Protein AF-0000000087719236 (afdb_homodimer)

InterPro domains:
  IPR025799 Protein arginine N-methyltransferase [PS51678] (110-415)
  IPR025799 Protein arginine N-methyltransferase [PTHR11006] (52-427)
  IPR029063 S-adenosyl-L-methionine-dependent methyltransferase superfamily [G3DSA:3.40.50.150] (108-255)
  IPR029063 S-adenosyl-L-methionine-dependent methyltransferase superfamily [SSF53335] (117-424)
  IPR041698 Methyltransferase domain 25 [PF13649] (153-251)
  IPR055135 Protein arginine N-methyltransferase domain [PF22528] (256-427)

Structure (mmCIF, N/CA/C/O backbone):
data_AF-0000000087719236-model_v1
#
loop_
_entity.id
_entity.type
_entity.pdbx_description
1 polymer 'Arginine N-methyltransferase-like'
#
loop_
_atom_site.group_PDB
_atom_site.id
_atom_site.type_symbol
_atom_site.label_atom_id
_atom_site.label_alt_id
_atom_site.label_comp_id
_atom_site.label_asym_id
_atom_site.label_entity_id
_atom_site.label_seq_id
_atom_site.pdbx_PDB_ins_code
_atom_site.Cartn_x
_atom_site.Cartn_y
_atom_site.Cartn_z
_atom_site.occupancy
_atom_site.B_iso_or_equiv
_atom_site.auth_seq_id
_atom_site.auth_comp_id
_atom_site.auth_asym_id
_atom_site.auth_atom_id
_atom_site.pdbx_PDB_model_num
ATOM 1 N N . MET A 1 1 ? 55.156 51.156 69.625 1 17.3 1 MET A N 1
ATOM 2 C CA . MET A 1 1 ? 56.031 52.094 68.938 1 17.3 1 MET A CA 1
ATOM 3 C C . MET A 1 1 ? 55.219 53.062 68.062 1 17.3 1 MET A C 1
ATOM 5 O O . MET A 1 1 ? 54.062 52.812 67.812 1 17.3 1 MET A O 1
ATOM 9 N N . GLN A 1 2 ? 55.844 53.594 66.938 1 17.95 2 GLN A N 1
ATOM 10 C CA . GLN A 1 2 ? 55.906 54.844 66.188 1 17.95 2 GLN A CA 1
ATOM 11 C C . GLN A 1 2 ? 54.75 55.031 65.25 1 17.95 2 GLN A C 1
ATOM 13 O O . GLN A 1 2 ? 54.219 54.031 64.75 1 17.95 2 GLN A O 1
ATOM 18 N N . ALA A 1 3 ? 54.375 56.25 64.562 1 19.67 3 ALA A N 1
ATOM 19 C CA . ALA A 1 3 ? 53.344 57.281 64.375 1 19.67 3 ALA A CA 1
ATOM 20 C C . ALA A 1 3 ? 52.844 57.312 62.969 1 19.67 3 ALA A C 1
ATOM 22 O O . ALA A 1 3 ? 51.75 57.75 62.688 1 19.67 3 ALA A O 1
ATOM 23 N N . PRO A 1 4 ? 53.594 56.656 61.875 1 19.14 4 PRO A N 1
ATOM 24 C CA . PRO A 1 4 ? 53.812 57.625 60.781 1 19.14 4 PRO A CA 1
ATOM 25 C C . PRO A 1 4 ? 52.562 57.938 59.969 1 19.14 4 PRO A C 1
ATOM 27 O O . PRO A 1 4 ? 51.594 57.156 60 1 19.14 4 PRO A O 1
ATOM 30 N N . ARG A 1 5 ? 52.469 58.875 58.812 1 17.42 5 ARG A N 1
ATOM 31 C CA . ARG A 1 5 ? 51.906 60.156 58.344 1 17.42 5 ARG A CA 1
ATOM 32 C C . ARG A 1 5 ? 51 59.938 57.125 1 17.42 5 ARG A C 1
ATOM 34 O O . ARG A 1 5 ? 50.031 60.625 56.938 1 17.42 5 ARG A O 1
ATOM 41 N N . SER A 1 6 ? 51.375 59 56.062 1 17.05 6 SER A N 1
ATOM 42 C CA . SER A 1 6 ? 51.5 59.594 54.75 1 17.05 6 SER A CA 1
ATOM 43 C C . SER A 1 6 ? 50.125 59.906 54.156 1 17.05 6 SER A C 1
ATOM 45 O O . SER A 1 6 ? 49.125 59.375 54.625 1 17.05 6 SER A O 1
ATOM 47 N N . MET A 1 7 ? 50.031 59.844 52.656 1 18.92 7 MET A N 1
ATOM 48 C CA . MET A 1 7 ? 49.812 60.719 51.531 1 18.92 7 MET A CA 1
ATOM 49 C C . MET A 1 7 ? 48.375 60.625 51 1 18.92 7 MET A C 1
ATOM 51 O O . MET A 1 7 ? 47.906 59.531 50.75 1 18.92 7 MET A O 1
ATOM 55 N N . ARG A 1 8 ? 47.5 61.625 50.781 1 17.62 8 ARG A N 1
ATOM 56 C CA . ARG A 1 8 ? 46.156 62.188 51 1 17.62 8 ARG A CA 1
ATOM 57 C C . ARG A 1 8 ? 45.312 62 49.75 1 17.62 8 ARG A C 1
ATOM 59 O O . ARG A 1 8 ? 44.188 61.469 49.844 1 17.62 8 ARG A O 1
ATOM 66 N N . GLY A 1 9 ? 45.5 62.688 48.625 1 17.36 9 GLY A N 1
ATOM 67 C CA . GLY A 1 9 ? 44.469 63.656 48.219 1 17.36 9 GLY A CA 1
ATOM 68 C C . GLY A 1 9 ? 43.594 63.125 47.062 1 17.36 9 GLY A C 1
ATOM 69 O O . GLY A 1 9 ? 44.125 62.781 46 1 17.36 9 GLY A O 1
ATOM 70 N N . ARG A 1 10 ? 42.469 62.344 47.125 1 19.03 10 ARG A N 1
ATOM 71 C CA . ARG A 1 10 ? 41.688 61.531 46.219 1 19.03 10 ARG A CA 1
ATOM 72 C C . ARG A 1 10 ? 41 62.375 45.156 1 19.03 10 ARG A C 1
ATOM 74 O O . ARG A 1 10 ? 40.25 63.312 45.469 1 19.03 10 ARG A O 1
ATOM 81 N N . PRO A 1 11 ? 41.5 62.375 43.875 1 19.2 11 PRO A N 1
ATOM 82 C CA . PRO A 1 11 ? 41.219 63.344 42.781 1 19.2 11 PRO A CA 1
ATOM 83 C C . PRO A 1 11 ? 39.75 63.406 42.406 1 19.2 11 PRO A C 1
ATOM 85 O O . PRO A 1 11 ? 38.969 62.5 42.719 1 19.2 11 PRO A O 1
ATOM 88 N N . LYS A 1 12 ? 39.312 64.5 41.594 1 19.31 12 LYS A N 1
ATOM 89 C CA . LYS A 1 12 ? 38.25 65.438 41.25 1 19.31 12 LYS A CA 1
ATOM 90 C C . LYS A 1 12 ? 37.344 64.875 40.156 1 19.31 12 LYS A C 1
ATOM 92 O O . LYS A 1 12 ? 37.719 64.812 38.969 1 19.31 12 LYS A O 1
ATOM 97 N N . CYS A 1 13 ? 36.844 63.562 40.219 1 19.61 13 CYS A N 1
ATOM 98 C CA . CYS A 1 13 ? 36.312 62.844 39.031 1 19.61 13 CYS A CA 1
ATOM 99 C C . CYS A 1 13 ? 35.094 63.594 38.469 1 19.61 13 CYS A C 1
ATOM 101 O O . CYS A 1 13 ? 34.125 63.844 39.188 1 19.61 13 CYS A O 1
ATOM 103 N N . GLY A 1 14 ? 35.375 64.375 37.438 1 18.72 14 GLY A N 1
ATOM 104 C CA . GLY A 1 14 ? 34.594 65.312 36.688 1 18.72 14 GLY A CA 1
ATOM 105 C C . GLY A 1 14 ? 33.25 64.75 36.188 1 18.72 14 GLY A C 1
ATOM 106 O O . GLY A 1 14 ? 33.156 63.562 35.906 1 18.72 14 GLY A O 1
ATOM 107 N N . ARG A 1 15 ? 32.062 65.375 36.406 1 19.47 15 ARG A N 1
ATOM 108 C CA . ARG A 1 15 ? 30.609 65.312 36.531 1 19.47 15 ARG A CA 1
ATOM 109 C C . ARG A 1 15 ? 29.953 65.25 35.156 1 19.47 15 ARG A C 1
ATOM 111 O O . ARG A 1 15 ? 28.734 65.125 35.031 1 19.47 15 ARG A O 1
ATOM 118 N N . ASP A 1 16 ? 30.75 65.438 34.031 1 19.91 16 ASP A N 1
ATOM 119 C CA . ASP A 1 16 ? 29.953 66.188 33.062 1 19.91 16 ASP A CA 1
ATOM 120 C C . ASP A 1 16 ? 28.828 65.312 32.5 1 19.91 16 ASP A C 1
ATOM 122 O O . ASP A 1 16 ? 29.031 64.188 32.188 1 19.91 16 ASP A O 1
ATOM 126 N N . GLY A 1 17 ? 27.531 65.562 32.781 1 20.5 17 GLY A N 1
ATOM 127 C CA . GLY A 1 17 ? 26.188 65 32.719 1 20.5 17 GLY A CA 1
ATOM 128 C C . GLY A 1 17 ? 25.656 64.938 31.297 1 20.5 17 GLY A C 1
ATOM 129 O O . GLY A 1 17 ? 24.719 65.625 30.938 1 20.5 17 GLY A O 1
ATOM 130 N N . LEU A 1 18 ? 26.562 64.688 30.25 1 20.98 18 LEU A N 1
ATOM 131 C CA . LEU A 1 18 ? 26.109 65 28.906 1 20.98 18 LEU A CA 1
ATOM 132 C C . LEU A 1 18 ? 24.797 64.312 28.594 1 20.98 18 LEU A C 1
ATOM 134 O O . LEU A 1 18 ? 24.625 63.125 28.875 1 20.98 18 LEU A O 1
ATOM 138 N N . ALA A 1 19 ? 23.703 65.062 28.422 1 23.42 19 ALA A N 1
ATOM 139 C CA . ALA A 1 19 ? 22.266 64.938 28.281 1 23.42 19 ALA A CA 1
ATOM 140 C C . ALA A 1 19 ? 21.906 64.188 27.016 1 23.42 19 ALA A C 1
ATOM 142 O O . ALA A 1 19 ? 22.312 64.562 25.922 1 23.42 19 ALA A O 1
ATOM 143 N N . PRO A 1 20 ? 21.859 62.781 27 1 22.78 20 PRO A N 1
ATOM 144 C CA . PRO A 1 20 ? 21.75 61.906 25.828 1 22.78 20 PRO A CA 1
ATOM 145 C C . PRO A 1 20 ? 20.516 62.188 24.984 1 22.78 20 PRO A C 1
ATOM 147 O O . PRO A 1 20 ? 19.406 62.188 25.5 1 22.78 20 PRO A O 1
ATOM 150 N N . THR A 1 21 ? 20.516 63.156 24.078 1 21.62 21 THR A N 1
ATOM 151 C CA . THR A 1 21 ? 19.359 63.562 23.297 1 21.62 21 THR A CA 1
ATOM 152 C C . THR A 1 21 ? 18.734 62.375 22.578 1 21.62 21 THR A C 1
ATOM 154 O O . THR A 1 21 ? 19.453 61.469 22.109 1 21.62 21 THR A O 1
ATOM 157 N N . THR A 1 22 ? 17.453 62.031 22.766 1 22.64 22 THR A N 1
ATOM 158 C CA . THR A 1 22 ? 16.453 60.969 22.531 1 22.64 22 THR A CA 1
ATOM 159 C C . THR A 1 22 ? 16.125 60.875 21.047 1 22.64 22 THR A C 1
ATOM 161 O O . THR A 1 22 ? 15.297 60.062 20.641 1 22.64 22 THR A O 1
ATOM 164 N N . PRO A 1 23 ? 17.109 60.875 20.094 1 23.08 23 PRO A N 1
ATOM 165 C CA . PRO A 1 23 ? 16.531 61.219 18.797 1 23.08 23 PRO A CA 1
ATOM 166 C C . PRO A 1 23 ? 15.398 60.312 18.375 1 23.08 23 PRO A C 1
ATOM 168 O O . PRO A 1 23 ? 15.32 59.156 18.844 1 23.08 23 PRO A O 1
ATOM 171 N N . ARG A 1 24 ? 14.344 60.75 17.516 1 24.56 24 ARG A N 1
ATOM 172 C CA . ARG A 1 24 ? 13.008 60.469 17.016 1 24.56 24 ARG A CA 1
ATOM 173 C C . ARG A 1 24 ? 13.023 59.25 16.078 1 24.56 24 ARG A C 1
ATOM 175 O O . ARG A 1 24 ? 13.82 59.219 15.133 1 24.56 24 ARG A O 1
ATOM 182 N N . PRO A 1 25 ? 12.5 58.031 16.453 1 22.38 25 PRO A N 1
ATOM 183 C CA . PRO A 1 25 ? 12.594 56.75 15.758 1 22.38 25 PRO A CA 1
ATOM 184 C C . PRO A 1 25 ? 12.047 56.812 14.336 1 22.38 25 PRO A C 1
ATOM 186 O O . PRO A 1 25 ? 11.062 57.531 14.078 1 22.38 25 PRO A O 1
ATOM 189 N N . ALA A 1 26 ? 12.883 56.812 13.297 1 23.89 26 ALA A N 1
ATOM 190 C CA . ALA A 1 26 ? 12.562 56.906 11.875 1 23.89 26 ALA A CA 1
ATOM 191 C C . ALA A 1 26 ? 11.477 55.906 11.484 1 23.89 26 ALA A C 1
ATOM 193 O O . ALA A 1 26 ? 11.383 54.812 12.078 1 23.89 26 ALA A O 1
ATOM 194 N N . ALA A 1 27 ? 10.484 56.281 10.648 1 24.19 27 ALA A N 1
ATOM 195 C CA . ALA A 1 27 ? 9.203 55.812 10.117 1 24.19 27 ALA A CA 1
ATOM 196 C C . ALA A 1 27 ? 9.367 54.5 9.344 1 24.19 27 ALA A C 1
ATOM 198 O O . ALA A 1 27 ? 10.273 54.375 8.516 1 24.19 27 ALA A O 1
ATOM 199 N N . ALA A 1 28 ? 8.992 53.375 9.914 1 23.81 28 ALA A N 1
ATOM 200 C CA . ALA A 1 28 ? 9.109 52.031 9.406 1 23.81 28 ALA A CA 1
ATOM 201 C C . ALA A 1 28 ? 8.555 51.906 7.992 1 23.81 28 ALA A C 1
ATOM 203 O O . ALA A 1 28 ? 7.508 52.469 7.68 1 23.81 28 ALA A O 1
ATOM 204 N N . PRO A 1 29 ? 9.414 51.688 6.996 1 24.69 29 PRO A N 1
ATOM 205 C CA . PRO A 1 29 ? 8.977 51.656 5.598 1 24.69 29 PRO A CA 1
ATOM 206 C C . PRO A 1 29 ? 7.777 50.75 5.379 1 24.69 29 PRO A C 1
ATOM 208 O O . PRO A 1 29 ? 7.535 49.812 6.176 1 24.69 29 PRO A O 1
ATOM 211 N N . ALA A 1 30 ? 6.742 51.125 4.566 1 25.03 30 ALA A N 1
ATOM 212 C CA . ALA A 1 30 ? 5.426 50.656 4.133 1 25.03 30 ALA A CA 1
ATOM 213 C C . ALA A 1 30 ? 5.512 49.281 3.506 1 25.03 30 ALA A C 1
ATOM 215 O O . ALA A 1 30 ? 6.297 49.062 2.582 1 25.03 30 ALA A O 1
ATOM 216 N N . ARG A 1 31 ? 5.375 48.219 4.293 1 23.59 31 ARG A N 1
ATOM 217 C CA . ARG A 1 31 ? 5.578 46.844 3.932 1 23.59 31 ARG A CA 1
ATOM 218 C C . ARG A 1 31 ? 4.688 46.438 2.76 1 23.59 31 ARG A C 1
ATOM 220 O O . ARG A 1 31 ? 3.488 46.719 2.762 1 23.59 31 ARG A O 1
ATOM 227 N N . PRO A 1 32 ? 5.254 46.188 1.528 1 26.66 32 PRO A N 1
ATOM 228 C CA . PRO A 1 32 ? 4.566 45.875 0.274 1 26.66 32 PRO A CA 1
ATOM 229 C C . PRO A 1 32 ? 3.695 44.625 0.382 1 26.66 32 PRO A C 1
ATOM 231 O O . PRO A 1 32 ? 4.215 43.5 0.43 1 26.66 32 PRO A O 1
ATOM 234 N N . GLY A 1 33 ? 2.959 44.469 1.446 1 23.95 33 GLY A N 1
ATOM 235 C CA . GLY A 1 33 ? 2.256 43.25 1.759 1 23.95 33 GLY A CA 1
ATOM 236 C C . GLY A 1 33 ? 1.229 42.844 0.711 1 23.95 33 GLY A C 1
ATOM 237 O O . GLY A 1 33 ? 0.513 41.875 0.869 1 23.95 33 GLY A O 1
ATOM 238 N N . ARG A 1 34 ? 0.816 43.75 -0.179 1 24.95 34 ARG A N 1
ATOM 239 C CA . ARG A 1 34 ? -0.497 43.562 -0.784 1 24.95 34 ARG A CA 1
ATOM 240 C C . ARG A 1 34 ? -0.452 42.469 -1.839 1 24.95 34 ARG A C 1
ATOM 242 O O . ARG A 1 34 ? -1.495 42 -2.295 1 24.95 34 ARG A O 1
ATOM 249 N N . GLN A 1 35 ? 0.686 42.281 -2.451 1 25.11 35 GLN A N 1
ATOM 250 C CA . GLN A 1 35 ? 0.564 41.75 -3.805 1 25.11 35 GLN A CA 1
ATOM 251 C C . GLN A 1 35 ? 0.219 40.25 -3.783 1 25.11 35 GLN A C 1
ATOM 253 O O . GLN A 1 35 ? -0.221 39.719 -4.793 1 25.11 35 GLN A O 1
ATOM 258 N N . CYS A 1 36 ? 0.631 39.562 -2.727 1 25.31 36 CYS A N 1
ATOM 259 C CA . CYS A 1 36 ? 0.712 38.125 -2.971 1 25.31 36 CYS A CA 1
ATOM 260 C C . CYS A 1 36 ? -0.669 37.5 -2.92 1 25.31 36 CYS A C 1
ATOM 262 O O . CYS A 1 36 ? -0.813 36.312 -3.178 1 25.31 36 CYS A O 1
ATOM 264 N N . ALA A 1 37 ? -1.672 38.156 -2.34 1 26.75 37 ALA A N 1
ATOM 265 C CA . ALA A 1 37 ? -3.004 37.562 -2.217 1 26.75 37 ALA A CA 1
ATOM 266 C C . ALA A 1 37 ? -3.656 37.406 -3.586 1 26.75 37 ALA A C 1
ATOM 268 O O . ALA A 1 37 ? -4.562 36.562 -3.75 1 26.75 37 ALA A O 1
ATOM 269 N N . ARG A 1 38 ? -3.363 38.188 -4.59 1 28.77 38 ARG A N 1
ATOM 270 C CA . ARG A 1 38 ? -4.09 38.25 -5.855 1 28.77 38 ARG A CA 1
ATOM 271 C C . ARG A 1 38 ? -3.824 37 -6.684 1 28.77 38 ARG A C 1
ATOM 273 O O . ARG A 1 38 ? -4.66 36.594 -7.496 1 28.77 38 ARG A O 1
ATOM 280 N N . ARG A 1 39 ? -2.711 36.375 -6.516 1 28.39 39 ARG A N 1
ATOM 281 C CA . ARG A 1 39 ? -2.348 35.406 -7.539 1 28.39 39 ARG A CA 1
ATOM 282 C C . ARG A 1 39 ? -3.098 34.094 -7.332 1 28.39 39 ARG A C 1
ATOM 284 O O . ARG A 1 39 ? -3.336 33.344 -8.289 1 28.39 39 ARG A O 1
ATOM 291 N N . ALA A 1 40 ? -3.385 33.781 -6.102 1 27.84 40 ALA A N 1
ATOM 292 C CA . ALA A 1 40 ? -4.051 32.5 -5.918 1 27.84 40 ALA A CA 1
ATOM 293 C C . ALA A 1 40 ? -5.488 32.531 -6.426 1 27.84 40 ALA A C 1
ATOM 295 O O . ALA A 1 40 ? -5.98 31.578 -7.008 1 27.84 40 ALA A O 1
ATOM 296 N N . ALA A 1 41 ? -6.191 33.719 -6.43 1 28.56 41 ALA A N 1
ATOM 297 C CA . ALA A 1 41 ? -7.535 33.844 -6.98 1 28.56 41 ALA A CA 1
ATOM 298 C C . ALA A 1 41 ? -7.531 33.656 -8.492 1 28.56 41 ALA A C 1
ATOM 300 O O . ALA A 1 41 ? -8.461 33.094 -9.062 1 28.56 41 ALA A O 1
ATOM 301 N N . ALA A 1 42 ? -6.539 34.094 -9.188 1 31.08 42 ALA A N 1
ATOM 302 C CA . ALA A 1 42 ? -6.508 34.094 -10.648 1 31.08 42 ALA A CA 1
ATOM 303 C C . ALA A 1 42 ? -6.375 32.656 -11.188 1 31.08 42 ALA A C 1
ATOM 305 O O . ALA A 1 42 ? -6.965 32.312 -12.211 1 31.08 42 ALA A O 1
ATOM 306 N N . ALA A 1 43 ? -5.707 31.844 -10.5 1 27.75 43 ALA A N 1
ATOM 307 C CA . ALA A 1 43 ? -5.539 30.5 -11.062 1 27.75 43 ALA A CA 1
ATOM 308 C C . ALA A 1 43 ? -6.836 29.703 -10.969 1 27.75 43 ALA A C 1
ATOM 310 O O . ALA A 1 43 ? -7.172 28.953 -11.875 1 27.75 43 ALA A O 1
ATOM 311 N N . ALA A 1 44 ? -7.688 30 -9.938 1 28.69 44 ALA A N 1
ATOM 312 C CA . ALA A 1 44 ? -8.977 29.312 -9.875 1 28.69 44 ALA A CA 1
ATOM 313 C C . ALA A 1 44 ? -9.898 29.797 -10.992 1 28.69 44 ALA A C 1
ATOM 315 O O . ALA A 1 44 ? -10.641 29 -11.586 1 28.69 44 ALA A O 1
ATOM 316 N N . ALA A 1 45 ? -9.891 31.094 -11.328 1 29.89 45 ALA A N 1
ATOM 317 C CA . ALA A 1 45 ? -10.781 31.609 -12.359 1 29.89 45 ALA A CA 1
ATOM 318 C C . ALA A 1 45 ? -10.445 31.016 -13.727 1 29.89 45 ALA A C 1
ATOM 320 O O . ALA A 1 45 ? -11.344 30.719 -14.516 1 29.89 45 ALA A O 1
ATOM 321 N N . ALA A 1 46 ? -9.203 30.797 -14.039 1 28.62 46 ALA A N 1
ATOM 322 C CA . ALA A 1 46 ? -8.859 30.312 -15.375 1 28.62 46 ALA A CA 1
ATOM 323 C C . ALA A 1 46 ? -9.297 28.875 -15.562 1 28.62 46 ALA A C 1
ATOM 325 O O . ALA A 1 46 ? -9.609 28.453 -16.688 1 28.62 46 ALA A O 1
ATOM 326 N N . ALA A 1 47 ? -9.383 28.125 -14.5 1 27.38 47 ALA A N 1
ATOM 327 C CA . ALA A 1 47 ? -9.82 26.75 -14.719 1 27.38 47 ALA A CA 1
ATOM 328 C C . ALA A 1 47 ? -11.305 26.688 -15.07 1 27.38 47 ALA A C 1
ATOM 330 O O . ALA A 1 47 ? -11.734 25.828 -15.836 1 27.38 47 ALA A O 1
ATOM 331 N N . GLU A 1 48 ? -12.117 27.719 -14.594 1 26.81 48 GLU A N 1
ATOM 332 C CA . GLU A 1 48 ? -13.531 27.688 -14.969 1 26.81 48 GLU A CA 1
ATOM 333 C C . GLU A 1 48 ? -13.719 27.969 -16.453 1 26.81 48 GLU A C 1
ATOM 335 O O . GLU A 1 48 ? -14.656 27.453 -17.078 1 26.81 48 GLU A O 1
ATOM 340 N N . GLU A 1 49 ? -12.945 28.906 -17.031 1 28.8 49 GLU A N 1
ATOM 341 C CA . GLU A 1 49 ? -13.266 29.281 -18.406 1 28.8 49 GLU A CA 1
ATOM 342 C C . GLU A 1 49 ? -13.047 28.109 -19.359 1 28.8 49 GLU A C 1
ATOM 344 O O . GLU A 1 49 ? -13.711 28.016 -20.406 1 28.8 49 GLU A O 1
ATOM 349 N N . ALA A 1 50 ? -12.102 27.281 -19.109 1 24.91 50 ALA A N 1
ATOM 350 C CA . ALA A 1 50 ? -11.828 26.281 -20.141 1 24.91 50 ALA A CA 1
ATOM 351 C C . ALA A 1 50 ? -12.906 25.203 -20.172 1 24.91 50 ALA A C 1
ATOM 353 O O . ALA A 1 50 ? -13.125 24.562 -21.203 1 24.91 50 ALA A O 1
ATOM 354 N N . ALA A 1 51 ? -13.656 25.078 -19.078 1 24.98 51 ALA A N 1
ATOM 355 C CA . ALA A 1 51 ? -14.641 24 -19.156 1 24.98 51 ALA A CA 1
ATOM 356 C C . ALA A 1 51 ? -15.797 24.375 -20.094 1 24.98 51 ALA A C 1
ATOM 358 O O . ALA A 1 51 ? -16.562 23.516 -20.516 1 24.98 51 ALA A O 1
ATOM 359 N N . ALA A 1 52 ? -16.031 25.75 -20.344 1 23.56 52 ALA A N 1
ATOM 360 C CA . ALA A 1 52 ? -17.25 26.047 -21.078 1 23.56 52 ALA A CA 1
ATOM 361 C C . ALA A 1 52 ? -17.141 25.656 -22.547 1 23.56 52 ALA A C 1
ATOM 363 O O . ALA A 1 52 ? -18.141 25.625 -23.266 1 23.56 52 ALA A O 1
ATOM 364 N N . ALA A 1 53 ? -15.914 25.766 -23.062 1 23.58 53 ALA A N 1
ATOM 365 C CA . ALA A 1 53 ? -15.961 25.828 -24.516 1 23.58 53 ALA A CA 1
ATOM 366 C C . ALA A 1 53 ? -16.406 24.5 -25.125 1 23.58 53 ALA A C 1
ATOM 368 O O . ALA A 1 53 ? -16.719 24.422 -26.312 1 23.58 53 ALA A O 1
ATOM 369 N N . ASP A 1 54 ? -16.234 23.359 -24.484 1 22.84 54 ASP A N 1
ATOM 370 C CA . ASP A 1 54 ? -16.312 22.203 -25.375 1 22.84 54 ASP A CA 1
ATOM 371 C C . ASP A 1 54 ? -17.766 21.844 -25.672 1 22.84 54 ASP A C 1
ATOM 373 O O . ASP A 1 54 ? -18.062 20.734 -26.094 1 22.84 54 ASP A O 1
ATOM 377 N N . GLU A 1 55 ? -18.766 22.812 -25.391 1 21.53 55 GLU A N 1
ATOM 378 C CA . GLU A 1 55 ? -20.141 22.391 -25.625 1 21.53 55 GLU A CA 1
ATOM 379 C C . GLU A 1 55 ? -20.422 22.172 -27.109 1 21.53 55 GLU A C 1
ATOM 381 O O . GLU A 1 55 ? -21.359 21.484 -27.484 1 21.53 55 GLU A O 1
ATOM 386 N N . SER A 1 56 ? -19.844 23.016 -27.953 1 21.95 56 SER A N 1
ATOM 387 C CA . SER A 1 56 ? -20.656 23.328 -29.109 1 21.95 56 SER A CA 1
ATOM 388 C C . SER A 1 56 ? -20.734 22.141 -30.062 1 21.95 56 SER A C 1
ATOM 390 O O . SER A 1 56 ? -21.5 22.156 -31.031 1 21.95 56 SER A O 1
ATOM 392 N N . ALA A 1 57 ? -19.672 21.438 -30.25 1 21.47 57 ALA A N 1
ATOM 393 C CA . ALA A 1 57 ? -19.562 20.859 -31.578 1 21.47 57 ALA A CA 1
ATOM 394 C C . ALA A 1 57 ? -20.547 19.703 -31.766 1 21.47 57 ALA A C 1
ATOM 396 O O . ALA A 1 57 ? -20.141 18.547 -31.781 1 21.47 57 ALA A O 1
ATOM 397 N N . LEU A 1 58 ? -21.656 19.641 -31.047 1 20.66 58 LEU A N 1
ATOM 398 C CA . LEU A 1 58 ? -22.484 18.453 -31.172 1 20.66 58 LEU A CA 1
ATOM 399 C C . LEU A 1 58 ? -23.266 18.469 -32.469 1 20.66 58 LEU A C 1
ATOM 401 O O . LEU A 1 58 ? -24.266 17.766 -32.625 1 20.66 58 LEU A O 1
ATOM 405 N N . ALA A 1 59 ? -22.906 19.328 -33.531 1 18.66 59 ALA A N 1
ATOM 406 C CA . ALA A 1 59 ? -24 19.453 -34.5 1 18.66 59 ALA A CA 1
ATOM 407 C C . ALA A 1 59 ? -24.359 18.094 -35.094 1 18.66 59 ALA A C 1
ATOM 409 O O . ALA A 1 59 ? -23.594 17.125 -34.969 1 18.66 59 ALA A O 1
ATOM 410 N N . SER A 1 60 ? -24.719 18.016 -36.469 1 18.84 60 SER A N 1
ATOM 411 C CA . SER A 1 60 ? -25.875 17.688 -37.312 1 18.84 60 SER A CA 1
ATOM 412 C C . SER A 1 60 ? -25.688 16.344 -38 1 18.84 60 SER A C 1
ATOM 414 O O . SER A 1 60 ? -26.516 15.945 -38.812 1 18.84 60 SER A O 1
ATOM 416 N N . THR A 1 61 ? -24.578 15.555 -37.875 1 21.55 61 THR A N 1
ATOM 417 C CA . THR A 1 61 ? -24.406 14.789 -39.125 1 21.55 61 THR A CA 1
ATOM 418 C C . THR A 1 61 ? -25.5 13.742 -39.25 1 21.55 61 THR A C 1
ATOM 420 O O . THR A 1 61 ? -25.703 12.922 -38.344 1 21.55 61 THR A O 1
ATOM 423 N N . SER A 1 62 ? -26.547 13.836 -40.156 1 19.77 62 SER A N 1
ATOM 424 C CA . SER A 1 62 ? -27.797 13.203 -40.594 1 19.77 62 SER A CA 1
ATOM 425 C C . SER A 1 62 ? -27.531 11.82 -41.188 1 19.77 62 SER A C 1
ATOM 427 O O . SER A 1 62 ? -28.469 11.023 -41.312 1 19.77 62 SER A O 1
ATOM 429 N N . ALA A 1 63 ? -26.469 11.617 -41.969 1 23.03 63 ALA A N 1
ATOM 430 C CA . ALA A 1 63 ? -26.75 10.781 -43.125 1 23.03 63 ALA A CA 1
ATOM 431 C C . ALA A 1 63 ? -27.156 9.375 -42.719 1 23.03 63 ALA A C 1
ATOM 433 O O . ALA A 1 63 ? -26.797 8.914 -41.625 1 23.03 63 ALA A O 1
ATOM 434 N N . PRO A 1 64 ? -27.625 8.5 -43.594 1 21.92 64 PRO A N 1
ATOM 435 C CA . PRO A 1 64 ? -28.5 7.332 -43.719 1 21.92 64 PRO A CA 1
ATOM 436 C C . PRO A 1 64 ? -27.906 6.082 -43.062 1 21.92 64 PRO A C 1
ATOM 438 O O . PRO A 1 64 ? -26.703 6.031 -42.812 1 21.92 64 PRO A O 1
ATOM 441 N N . ALA A 1 65 ? -28.75 4.883 -42.969 1 24.7 65 ALA A N 1
ATOM 442 C CA . ALA A 1 65 ? -28.906 3.715 -42.125 1 24.7 65 ALA A CA 1
ATOM 443 C C . ALA A 1 65 ? -27.766 2.73 -42.312 1 24.7 65 ALA A C 1
ATOM 445 O O . ALA A 1 65 ? -27.812 1.603 -41.812 1 24.7 65 ALA A O 1
ATOM 446 N N . SER A 1 66 ? -26.891 2.973 -43.312 1 22.86 66 SER A N 1
ATOM 447 C CA . SER A 1 66 ? -26.141 1.868 -43.875 1 22.86 66 SER A CA 1
ATOM 448 C C . SER A 1 66 ? -25.484 1.018 -42.812 1 22.86 66 SER A C 1
ATOM 450 O O . SER A 1 66 ? -25.297 1.476 -41.688 1 22.86 66 SER A O 1
ATOM 452 N N . GLU A 1 67 ? -25.047 -0.296 -43.219 1 24.59 67 GLU A N 1
ATOM 453 C CA . GLU A 1 67 ? -24.672 -1.49 -42.469 1 24.59 67 GLU A CA 1
ATOM 454 C C . GLU A 1 67 ? -23.625 -1.162 -41.406 1 24.59 67 GLU A C 1
ATOM 456 O O . GLU A 1 67 ? -22.453 -0.984 -41.719 1 24.59 67 GLU A O 1
ATOM 461 N N . ARG A 1 68 ? -23.953 -0.454 -40.531 1 24.84 68 ARG A N 1
ATOM 462 C CA . ARG A 1 68 ? -23.078 0.406 -39.719 1 24.84 68 ARG A CA 1
ATOM 463 C C . ARG A 1 68 ? -22.047 -0.416 -38.969 1 24.84 68 ARG A C 1
ATOM 465 O O . ARG A 1 68 ? -22.406 -1.273 -38.156 1 24.84 68 ARG A O 1
ATOM 472 N N . ALA A 1 69 ? -20.906 -0.673 -39.688 1 22.98 69 ALA A N 1
ATOM 473 C CA . ALA A 1 69 ? -19.734 -1.364 -39.156 1 22.98 69 ALA A CA 1
ATOM 474 C C . ALA A 1 69 ? -19.547 -1.054 -37.656 1 22.98 69 ALA A C 1
ATOM 476 O O . ALA A 1 69 ? -19.688 0.094 -37.25 1 22.98 69 ALA A O 1
ATOM 477 N N . LEU A 1 70 ? -19.875 -2.074 -36.906 1 22.44 70 LEU A N 1
ATOM 478 C CA . LEU A 1 70 ? -19.891 -1.966 -35.469 1 22.44 70 LEU A CA 1
ATOM 479 C C . LEU A 1 70 ? -18.828 -0.993 -34.969 1 22.44 70 LEU A C 1
ATOM 481 O O . LEU A 1 70 ? -17.656 -1.084 -35.406 1 22.44 70 LEU A O 1
ATOM 485 N N . PRO A 1 71 ? -19.234 0.206 -34.719 1 23.86 71 PRO A N 1
ATOM 486 C CA . PRO A 1 71 ? -18.234 1.232 -34.406 1 23.86 71 PRO A CA 1
ATOM 487 C C . PRO A 1 71 ? -17.125 0.715 -33.469 1 23.86 71 PRO A C 1
ATOM 489 O O . PRO A 1 71 ? -17.375 -0.172 -32.656 1 23.86 71 PRO A O 1
ATOM 492 N N . ARG A 1 72 ? -15.984 0.567 -34.062 1 24.44 72 ARG A N 1
ATOM 493 C CA . ARG A 1 72 ? -14.758 0.298 -33.312 1 24.44 72 ARG A CA 1
ATOM 494 C C . ARG A 1 72 ? -14.734 1.063 -32 1 24.44 72 ARG A C 1
ATOM 496 O O . ARG A 1 72 ? -14.781 2.295 -32 1 24.44 72 ARG A O 1
ATOM 503 N N . LEU A 1 73 ? -15.508 0.537 -31.094 1 21.86 73 LEU A N 1
ATOM 504 C CA . LEU A 1 73 ? -15.539 1.118 -29.75 1 21.86 73 LEU A CA 1
ATOM 505 C C . LEU A 1 73 ? -14.172 1.673 -29.375 1 21.86 73 LEU A C 1
ATOM 507 O O . LEU A 1 73 ? -13.219 0.913 -29.188 1 21.86 73 LEU A O 1
ATOM 511 N N . THR A 1 74 ? -13.875 2.781 -29.969 1 24.02 74 THR A N 1
ATOM 512 C CA . THR A 1 74 ? -12.734 3.584 -29.547 1 24.02 74 THR A CA 1
ATOM 513 C C . THR A 1 74 ? -12.781 3.822 -28.047 1 24.02 74 THR A C 1
ATOM 515 O O . THR A 1 74 ? -13.703 4.469 -27.531 1 24.02 74 THR A O 1
ATOM 518 N N . LEU A 1 75 ? -12.602 2.822 -27.312 1 23.61 75 LEU A N 1
ATOM 519 C CA . LEU A 1 75 ? -12.414 3.02 -25.891 1 23.61 75 LEU A CA 1
ATOM 520 C C . LEU A 1 75 ? -11.656 4.312 -25.609 1 23.61 75 LEU A C 1
ATOM 522 O O . LEU A 1 75 ? -10.445 4.387 -25.828 1 23.61 75 LEU A O 1
ATOM 526 N N . THR A 1 76 ? -12.281 5.379 -25.969 1 26.2 76 THR A N 1
ATOM 527 C CA . THR A 1 76 ? -11.781 6.668 -25.5 1 26.2 76 THR A CA 1
ATOM 528 C C . THR A 1 76 ? -11.625 6.68 -23.984 1 26.2 76 THR A C 1
ATOM 530 O O . THR A 1 76 ? -12.602 6.52 -23.25 1 26.2 76 THR A O 1
ATOM 533 N N . ALA A 1 77 ? -10.641 6.129 -23.531 1 28.58 77 ALA A N 1
ATOM 534 C CA . ALA A 1 77 ? -10.281 6.207 -22.125 1 28.58 77 ALA A CA 1
ATOM 535 C C . ALA A 1 77 ? -10.602 7.586 -21.547 1 28.58 77 ALA A C 1
ATOM 537 O O . ALA A 1 77 ? -10.211 8.609 -22.125 1 28.58 77 ALA A O 1
ATOM 538 N N . PRO A 1 78 ? -11.773 7.762 -21.094 1 29.2 78 PRO A N 1
ATOM 539 C CA . PRO A 1 78 ? -12.023 9.109 -20.562 1 29.2 78 PRO A CA 1
ATOM 540 C C . PRO A 1 78 ? -10.82 9.688 -19.828 1 29.2 78 PRO A C 1
ATOM 542 O O . PRO A 1 78 ? -10.18 8.984 -19.047 1 29.2 78 PRO A O 1
ATOM 545 N N . LYS A 1 79 ? -10.195 10.734 -20.219 1 30.41 79 LYS A N 1
ATOM 546 C CA . LYS A 1 79 ? -9 11.539 -19.984 1 30.41 79 LYS A CA 1
ATOM 547 C C . LYS A 1 79 ? -9.016 12.172 -18.594 1 30.41 79 LYS A C 1
ATOM 549 O O . LYS A 1 79 ? -8.258 13.102 -18.328 1 30.41 79 LYS A O 1
ATOM 554 N N . ARG A 1 80 ? -10.164 12.125 -17.984 1 33.59 80 ARG A N 1
ATOM 555 C CA . ARG A 1 80 ? -9.953 12.945 -16.781 1 33.59 80 ARG A CA 1
ATOM 556 C C . ARG A 1 80 ? -8.914 12.312 -15.867 1 33.59 80 ARG A C 1
ATOM 558 O O . ARG A 1 80 ? -9.156 11.266 -15.273 1 33.59 80 ARG A O 1
ATOM 565 N N . ARG A 1 81 ? -7.672 12.523 -16.172 1 33.09 81 ARG A N 1
ATOM 566 C CA . ARG A 1 81 ? -6.402 12.094 -15.586 1 33.09 81 ARG A CA 1
ATOM 567 C C . ARG A 1 81 ? -6.312 12.492 -14.117 1 33.09 81 ARG A C 1
ATOM 569 O O . ARG A 1 81 ? -6.191 13.68 -13.797 1 33.09 81 ARG A O 1
ATOM 576 N N . ILE A 1 82 ? -7.273 12.109 -13.328 1 36.59 82 ILE A N 1
ATOM 577 C CA . ILE A 1 82 ? -6.723 12.328 -11.992 1 36.59 82 ILE A CA 1
ATOM 578 C C . ILE A 1 82 ? -5.199 12.25 -12.039 1 36.59 82 ILE A C 1
ATOM 580 O O . ILE A 1 82 ? -4.641 11.289 -12.578 1 36.59 82 ILE A O 1
ATOM 584 N N . PRO A 1 83 ? -4.672 13.367 -11.859 1 38.69 83 PRO A N 1
ATOM 585 C CA . PRO A 1 83 ? -3.211 13.344 -11.977 1 38.69 83 PRO A CA 1
ATOM 586 C C . PRO A 1 83 ? -2.582 12.125 -11.32 1 38.69 83 PRO A C 1
ATOM 588 O O . PRO A 1 83 ? -3.059 11.664 -10.281 1 38.69 83 PRO A O 1
ATOM 591 N N . TRP A 1 84 ? -1.782 11.531 -11.984 1 38.78 84 TRP A N 1
ATOM 592 C CA . TRP A 1 84 ? -1.073 10.312 -11.609 1 38.78 84 TRP A CA 1
ATOM 593 C C . TRP A 1 84 ? -0.609 10.367 -10.164 1 38.78 84 TRP A C 1
ATOM 595 O O . TRP A 1 84 ? -0.648 9.359 -9.453 1 38.78 84 TRP A O 1
ATOM 605 N N . HIS A 1 85 ? -0.386 11.602 -9.742 1 40.56 85 HIS A N 1
ATOM 606 C CA . HIS A 1 85 ? 0.207 11.781 -8.422 1 40.56 85 HIS A CA 1
ATOM 607 C C . HIS A 1 85 ? -0.826 11.57 -7.32 1 40.56 85 HIS A C 1
ATOM 609 O O . HIS A 1 85 ? -0.48 11.164 -6.211 1 40.56 85 HIS A O 1
ATOM 615 N N . ILE A 1 86 ? -1.957 12.031 -7.641 1 40.12 86 ILE A N 1
ATOM 616 C CA . ILE A 1 86 ? -3.012 11.828 -6.656 1 40.12 86 ILE A CA 1
ATOM 617 C C . ILE A 1 86 ? -3.324 10.344 -6.523 1 40.12 86 ILE A C 1
ATOM 619 O O . ILE A 1 86 ? -3.502 9.836 -5.414 1 40.12 86 ILE A O 1
ATOM 623 N N . TRP A 1 87 ? -3.332 9.82 -7.648 1 37.66 87 TRP A N 1
ATOM 624 C CA . TRP A 1 87 ? -3.562 8.375 -7.684 1 37.66 87 TRP A CA 1
ATOM 625 C C . TRP A 1 87 ? -2.453 7.629 -6.953 1 37.66 87 TRP A C 1
ATOM 627 O O . TRP A 1 87 ? -2.719 6.688 -6.203 1 37.66 87 TRP A O 1
ATOM 637 N N . GLU A 1 88 ? -1.253 8.094 -7.094 1 40.31 88 GLU A N 1
ATOM 638 C CA . GLU A 1 88 ? -0.105 7.559 -6.367 1 40.31 88 GLU A CA 1
ATOM 639 C C . GLU A 1 88 ? -0.296 7.684 -4.859 1 40.31 88 GLU A C 1
ATOM 641 O O . GLU A 1 88 ? 0.003 6.75 -4.109 1 40.31 88 GLU A O 1
ATOM 646 N N . ARG A 1 89 ? -0.809 8.797 -4.551 1 38.72 89 ARG A N 1
ATOM 647 C CA . ARG A 1 89 ? -1.054 9.055 -3.137 1 38.72 89 ARG A CA 1
ATOM 648 C C . ARG A 1 89 ? -2.158 8.156 -2.598 1 38.72 89 ARG A C 1
ATOM 650 O O . ARG A 1 89 ? -2.035 7.602 -1.504 1 38.72 89 ARG A O 1
ATOM 657 N N . ALA A 1 90 ? -3.227 8.211 -3.35 1 36.75 90 ALA A N 1
ATOM 658 C CA . ALA A 1 90 ? -4.34 7.359 -2.941 1 36.75 90 ALA A CA 1
ATOM 659 C C . ALA A 1 90 ? -3.895 5.91 -2.781 1 36.75 90 ALA A C 1
ATOM 661 O O . ALA A 1 90 ? -4.273 5.238 -1.818 1 36.75 90 ALA A O 1
ATOM 662 N N . TYR A 1 91 ? -3.143 5.598 -3.621 1 38.66 91 TYR A N 1
ATOM 663 C CA . TYR A 1 91 ? -2.562 4.258 -3.604 1 38.66 91 TYR A CA 1
ATOM 664 C C . TYR A 1 91 ? -1.663 4.07 -2.387 1 38.66 91 TYR A C 1
ATOM 666 O O . TYR A 1 91 ? -1.727 3.039 -1.713 1 38.66 91 TYR A O 1
ATOM 674 N N . TYR A 1 92 ? -0.905 5.09 -2.104 1 39.56 92 TYR A N 1
ATOM 675 C CA . TYR A 1 92 ? -0.092 5.105 -0.892 1 39.56 92 TYR A CA 1
ATOM 676 C C . TYR A 1 92 ? -0.959 4.926 0.349 1 39.56 92 TYR A C 1
ATOM 678 O O . TYR A 1 92 ? -0.616 4.152 1.246 1 39.56 92 TYR A O 1
ATOM 686 N N . LEU A 1 93 ? -1.947 5.648 0.301 1 38.75 93 LEU A N 1
ATOM 687 C CA . LEU A 1 93 ? -2.824 5.586 1.466 1 38.75 93 LEU A CA 1
ATOM 688 C C . LEU A 1 93 ? -3.396 4.184 1.642 1 38.75 93 LEU A C 1
ATOM 690 O O . LEU A 1 93 ? -3.541 3.705 2.77 1 38.75 93 LEU A O 1
ATOM 694 N N . ARG A 1 94 ? -3.609 3.545 0.548 1 39.22 94 ARG A N 1
ATOM 695 C CA . ARG A 1 94 ? -4.09 2.168 0.539 1 39.22 94 ARG A CA 1
ATOM 696 C C . ARG A 1 94 ? -3.045 1.218 1.115 1 39.22 94 ARG A C 1
ATOM 698 O O . ARG A 1 94 ? -3.381 0.295 1.86 1 39.22 94 ARG A O 1
ATOM 705 N N . LEU A 1 95 ? -1.914 1.481 0.751 1 38.69 95 LEU A N 1
ATOM 706 C CA . LEU A 1 95 ? -0.738 0.787 1.262 1 38.69 95 LEU A CA 1
ATOM 707 C C . LEU A 1 95 ? -0.625 0.948 2.773 1 38.69 95 LEU A C 1
ATOM 709 O O . LEU A 1 95 ? -0.343 -0.018 3.486 1 38.69 95 LEU A O 1
ATOM 713 N N . LYS A 1 96 ? -0.832 2.115 3.186 1 39.75 96 LYS A N 1
ATOM 714 C CA . LYS A 1 96 ? -0.743 2.475 4.598 1 39.75 96 LYS A CA 1
ATOM 715 C C . LYS A 1 96 ? -1.805 1.746 5.418 1 39.75 96 LYS A C 1
ATOM 717 O O . LYS A 1 96 ? -1.54 1.312 6.543 1 39.75 96 LYS A O 1
ATOM 722 N N . GLU A 1 97 ? -2.941 1.622 4.852 1 37.34 97 GLU A N 1
ATOM 723 C CA . GLU A 1 97 ? -4.027 0.943 5.555 1 37.34 97 GLU A CA 1
ATOM 724 C C . GLU A 1 97 ? -3.715 -0.538 5.75 1 37.34 97 GLU A C 1
ATOM 726 O O . GLU A 1 97 ? -3.986 -1.099 6.816 1 37.34 97 GLU A O 1
ATOM 731 N N . GLN A 1 98 ? -3.236 -1.2 4.766 1 38.94 98 GLN A N 1
ATOM 732 C CA . GLN A 1 98 ? -2.814 -2.594 4.852 1 38.94 98 GLN A CA 1
ATOM 733 C C . GLN A 1 98 ? -1.716 -2.771 5.898 1 38.94 98 GLN A C 1
ATOM 735 O O . GLN A 1 98 ? -1.725 -3.742 6.656 1 38.94 98 GLN A O 1
ATOM 740 N N . GLU A 1 99 ? -0.875 -1.853 5.988 1 39.72 99 GLU A N 1
ATOM 741 C CA . GLU A 1 99 ? 0.173 -1.719 6.992 1 39.72 99 GLU A CA 1
ATOM 742 C C . GLU A 1 99 ? -0.412 -1.723 8.406 1 39.72 99 GLU A C 1
ATOM 744 O O . GLU A 1 99 ? 0.129 -2.367 9.305 1 39.72 99 GLU A O 1
ATOM 749 N N . ARG A 1 100 ? -1.382 -0.978 8.539 1 39.31 100 ARG A N 1
ATOM 750 C CA . ARG A 1 100 ? -2.037 -0.818 9.828 1 39.31 100 ARG A CA 1
ATOM 751 C C . ARG A 1 100 ? -2.607 -2.143 10.32 1 39.31 100 ARG A C 1
ATOM 753 O O . ARG A 1 100 ? -2.479 -2.48 11.5 1 39.31 100 ARG A O 1
ATOM 760 N N . GLN A 1 101 ? -3.334 -2.859 9.5 1 39 101 GLN A N 1
ATOM 761 C CA . GLN A 1 101 ? -3.969 -4.105 9.914 1 39 101 GLN A CA 1
ATOM 762 C C . GLN A 1 101 ? -2.934 -5.117 10.398 1 39 101 GLN A C 1
ATOM 764 O O . GLN A 1 101 ? -3.158 -5.82 11.383 1 39 101 GLN A O 1
ATOM 769 N N . LEU A 1 102 ? -1.846 -5.172 9.703 1 38.25 102 LEU A N 1
ATOM 770 C CA . LEU A 1 102 ? -0.724 -6.047 10.023 1 38.25 102 LEU A CA 1
ATOM 771 C C . LEU A 1 102 ? -0.193 -5.758 11.422 1 38.25 102 LEU A C 1
ATOM 773 O O . LEU A 1 102 ? 0.13 -6.684 12.172 1 38.25 102 LEU A O 1
ATOM 777 N N . ALA A 1 103 ? -0.014 -4.551 11.758 1 38.12 103 ALA A N 1
ATOM 778 C CA . ALA A 1 103 ? 0.45 -4.113 13.07 1 38.12 103 ALA A CA 1
ATOM 779 C C . ALA A 1 103 ? -0.458 -4.645 14.18 1 38.12 103 ALA A C 1
ATOM 781 O O . ALA A 1 103 ? 0.013 -4.988 15.266 1 38.12 103 ALA A O 1
ATOM 782 N N . LEU A 1 104 ? -1.737 -4.699 13.953 1 37.28 104 LEU A N 1
ATOM 783 C CA . LEU A 1 104 ? -2.754 -5.039 14.938 1 37.28 104 LEU A CA 1
ATOM 784 C C . LEU A 1 104 ? -2.643 -6.504 15.352 1 37.28 104 LEU A C 1
ATOM 786 O O . LEU A 1 104 ? -2.836 -6.84 16.531 1 37.28 104 LEU A O 1
ATOM 790 N N . LEU A 1 105 ? -2.553 -7.477 14.469 1 36.34 105 LEU A N 1
ATOM 791 C CA . LEU A 1 105 ? -2.697 -8.898 14.75 1 36.34 105 LEU A CA 1
ATOM 792 C C . LEU A 1 105 ? -1.508 -9.422 15.547 1 36.34 105 LEU A C 1
ATOM 794 O O . LEU A 1 105 ? -1.584 -10.484 16.172 1 36.34 105 LEU A O 1
ATOM 798 N N . SER A 1 106 ? -0.299 -9.055 15.32 1 34.5 106 SER A N 1
ATOM 799 C CA . SER A 1 106 ? 0.852 -9.648 15.984 1 34.5 106 SER A CA 1
ATOM 800 C C . SER A 1 106 ? 0.876 -9.297 17.469 1 34.5 106 SER A C 1
ATOM 802 O O . SER A 1 106 ? 1.891 -9.484 18.141 1 34.5 106 SER A O 1
ATOM 804 N N . GLY A 1 107 ? -0.237 -9.086 17.922 1 38.59 107 GLY A N 1
ATOM 805 C CA . GLY A 1 107 ? -0.18 -8.727 19.328 1 38.59 107 GLY A CA 1
ATOM 806 C C . GLY A 1 107 ? 0.763 -7.574 19.625 1 38.59 107 GLY A C 1
ATOM 807 O O . GLY A 1 107 ? 0.971 -7.211 20.781 1 38.59 107 GLY A O 1
ATOM 808 N N . GLY A 1 108 ? 1.765 -7.488 18.703 1 40.97 108 GLY A N 1
ATOM 809 C CA . GLY A 1 108 ? 2.57 -6.301 18.938 1 40.97 108 GLY A CA 1
ATOM 810 C C . GLY A 1 108 ? 1.827 -5.012 18.641 1 40.97 108 GLY A C 1
ATOM 811 O O . GLY A 1 108 ? 0.694 -5.035 18.156 1 40.97 108 GLY A O 1
ATOM 812 N N . ASP A 1 109 ? 2.186 -3.861 19.266 1 47.69 109 ASP A N 1
ATOM 813 C CA . ASP A 1 109 ? 1.521 -2.562 19.312 1 47.69 109 ASP A CA 1
ATOM 814 C C . ASP A 1 109 ? 1.312 -2.01 17.906 1 47.69 109 ASP A C 1
ATOM 816 O O . ASP A 1 109 ? 2.273 -1.823 17.156 1 47.69 109 ASP A O 1
ATOM 820 N N . GLY A 1 110 ? 0.081 -2.52 17.234 1 54.5 110 GLY A N 1
ATOM 821 C CA . GLY A 1 110 ? -0.359 -1.812 16.047 1 54.5 110 GLY A CA 1
ATOM 822 C C . GLY A 1 110 ? 0.342 -0.483 15.852 1 54.5 110 GLY A C 1
ATOM 823 O O . GLY A 1 110 ? 0.539 -0.042 14.711 1 54.5 110 GLY A O 1
ATOM 824 N N . ASP A 1 111 ? 0.957 -0.076 16.797 1 63.19 111 ASP A N 1
ATOM 825 C CA . ASP A 1 111 ? 1.644 1.212 16.781 1 63.19 111 ASP A CA 1
ATOM 826 C C . ASP A 1 111 ? 2.998 1.102 16.078 1 63.19 111 ASP A C 1
ATOM 828 O O . ASP A 1 111 ? 3.379 1.983 15.312 1 63.19 111 ASP A O 1
ATOM 832 N N . GLU A 1 112 ? 3.639 -0.007 16.219 1 61.59 112 GLU A N 1
ATOM 833 C CA . GLU A 1 112 ? 4.988 -0.107 15.672 1 61.59 112 GLU A CA 1
ATOM 834 C C . GLU A 1 112 ? 4.957 -0.186 14.148 1 61.59 112 GLU A C 1
ATOM 836 O O . GLU A 1 112 ? 5.801 0.411 13.469 1 61.59 112 GLU A O 1
ATOM 841 N N . TRP A 1 113 ? 3.955 -0.858 13.688 1 57 113 TRP A N 1
ATOM 842 C CA . TRP A 1 113 ? 3.805 -0.942 12.242 1 57 113 TRP A CA 1
ATOM 843 C C . TRP A 1 113 ? 3.543 0.435 11.641 1 57 113 TRP A C 1
ATOM 845 O O . TRP A 1 113 ? 4.16 0.813 10.641 1 57 113 TRP A O 1
ATOM 855 N N . TYR A 1 114 ? 2.631 0.98 12.211 1 64.06 114 TYR A N 1
ATOM 856 C CA . TYR A 1 114 ? 2.271 2.301 11.703 1 64.06 114 TYR A CA 1
ATOM 857 C C . TYR A 1 114 ? 3.502 3.191 11.586 1 64.06 114 TYR A C 1
ATOM 859 O O . TYR A 1 114 ? 3.719 3.824 10.547 1 64.06 114 TYR A O 1
ATOM 867 N N . TYR A 1 115 ? 4.32 3.23 12.547 1 71.31 115 TYR A N 1
ATOM 868 C CA . TYR A 1 115 ? 5.465 4.137 12.562 1 71.31 115 TYR A CA 1
ATOM 869 C C . TYR A 1 115 ? 6.543 3.676 11.594 1 71.31 115 TYR A C 1
ATOM 871 O O . TYR A 1 115 ? 7.238 4.496 10.992 1 71.31 115 TYR A O 1
ATOM 879 N N . SER A 1 116 ? 6.617 2.373 11.336 1 66.06 116 SER A N 1
ATOM 880 C CA . SER A 1 116 ? 7.621 1.85 10.414 1 66.06 116 SER A CA 1
ATOM 881 C C . SER A 1 116 ? 7.312 2.248 8.977 1 66.06 116 SER A C 1
ATOM 883 O O . SER A 1 116 ? 8.219 2.365 8.148 1 66.06 116 SER A O 1
ATOM 885 N N . MET A 1 117 ? 6.062 2.467 8.688 1 66.81 117 MET A N 1
ATOM 886 C CA . MET A 1 117 ? 5.672 2.938 7.359 1 66.81 117 MET A CA 1
ATOM 887 C C . MET A 1 117 ? 6.32 4.281 7.047 1 66.81 117 MET A C 1
ATOM 889 O O . MET A 1 117 ? 6.645 4.566 5.891 1 66.81 117 MET A O 1
ATOM 893 N N . TRP A 1 118 ? 6.484 4.91 8.062 1 75.94 118 TRP A N 1
ATOM 894 C CA . TRP A 1 118 ? 7 6.262 7.887 1 75.94 118 TRP A CA 1
ATOM 895 C C . TRP A 1 118 ? 8.523 6.258 7.852 1 75.94 118 TRP A C 1
ATOM 897 O O . TRP A 1 118 ? 9.148 7.301 7.637 1 75.94 118 TRP A O 1
ATOM 907 N N . ASP A 1 119 ? 9.117 5.078 7.961 1 73.62 119 ASP A N 1
ATOM 908 C CA . ASP A 1 119 ? 10.555 4.945 7.762 1 73.62 119 ASP A CA 1
ATOM 909 C C . ASP A 1 119 ? 10.914 5.047 6.281 1 73.62 119 ASP A C 1
ATOM 911 O O . ASP A 1 119 ? 12.07 5.316 5.938 1 73.62 119 ASP A O 1
ATOM 915 N N . ASN A 1 120 ? 9.898 4.801 5.438 1 69.12 120 ASN A N 1
ATOM 916 C CA . ASN A 1 120 ? 10.078 4.891 3.992 1 69.12 120 ASN A CA 1
ATOM 917 C C . ASN A 1 120 ? 10.031 6.34 3.512 1 69.12 120 ASN A C 1
ATOM 919 O O . ASN A 1 120 ? 8.984 6.988 3.594 1 69.12 120 ASN A O 1
ATOM 923 N N . PRO A 1 121 ? 11.148 6.773 2.924 1 78.19 121 PRO A N 1
ATOM 924 C CA . PRO A 1 121 ? 11.172 8.172 2.484 1 78.19 121 PRO A CA 1
ATOM 925 C C . PRO A 1 121 ? 10.141 8.461 1.391 1 78.19 121 PRO A C 1
ATOM 927 O O . PRO A 1 121 ? 9.719 9.609 1.222 1 78.19 121 PRO A O 1
ATOM 930 N N . GLU A 1 122 ? 9.719 7.469 0.683 1 68.5 122 GLU A N 1
ATOM 931 C CA . GLU A 1 122 ? 8.742 7.668 -0.382 1 68.5 122 GLU A CA 1
ATOM 932 C C . GLU A 1 122 ? 7.402 8.141 0.179 1 68.5 122 GLU A C 1
ATOM 934 O O . GLU A 1 122 ? 6.688 8.906 -0.47 1 68.5 122 GLU A O 1
ATOM 939 N N . ALA A 1 123 ? 7.141 7.613 1.359 1 71.56 123 ALA A N 1
ATOM 940 C CA . ALA A 1 123 ? 5.918 8.07 2.014 1 71.56 123 ALA A CA 1
ATOM 941 C C . ALA A 1 123 ? 5.941 9.578 2.234 1 71.56 123 ALA A C 1
ATOM 943 O O . ALA A 1 123 ? 4.914 10.25 2.086 1 71.56 123 ALA A O 1
ATOM 944 N N . HIS A 1 124 ? 7.066 10.078 2.551 1 80.12 124 HIS A N 1
ATOM 945 C CA . HIS A 1 124 ? 7.223 11.516 2.783 1 80.12 124 HIS A CA 1
ATOM 946 C C . HIS A 1 124 ? 7.215 12.289 1.47 1 80.12 124 HIS A C 1
ATOM 948 O O . HIS A 1 124 ? 6.719 13.414 1.412 1 80.12 124 HIS A O 1
ATOM 954 N N . GLN A 1 125 ? 7.773 11.625 0.483 1 73.44 125 GLN A N 1
ATOM 955 C CA . GLN A 1 125 ? 7.734 12.242 -0.838 1 73.44 125 GLN A CA 1
ATOM 956 C C . GLN A 1 125 ? 6.297 12.5 -1.282 1 73.44 125 GLN A C 1
ATOM 958 O O . GLN A 1 125 ? 5.984 13.57 -1.808 1 73.44 125 GLN A O 1
ATOM 963 N N . GLN A 1 126 ? 5.496 11.633 -1.065 1 69.19 126 GLN A N 1
ATOM 964 C CA . GLN A 1 126 ? 4.094 11.75 -1.454 1 69.19 126 GLN A CA 1
ATOM 965 C C . GLN A 1 126 ? 3.416 12.906 -0.726 1 69.19 126 GLN A C 1
ATOM 967 O O . GLN A 1 126 ? 2.648 13.656 -1.327 1 69.19 126 GLN A O 1
ATOM 972 N N . LEU A 1 127 ? 3.709 12.992 0.479 1 75.81 127 LEU A N 1
ATOM 973 C CA . LEU A 1 127 ? 3.127 14.078 1.262 1 75.81 127 LEU A CA 1
ATOM 974 C C . LEU A 1 127 ? 3.65 15.43 0.789 1 75.81 127 LEU A C 1
ATOM 976 O O . LEU A 1 127 ? 2.904 16.422 0.76 1 75.81 127 LEU A O 1
ATOM 980 N N . LEU A 1 128 ? 4.883 15.398 0.39 1 78.81 128 LEU A N 1
ATOM 981 C CA . LEU A 1 128 ? 5.5 16.641 -0.075 1 78.81 128 LEU A CA 1
ATOM 982 C C . LEU A 1 128 ? 4.91 17.062 -1.415 1 78.81 128 LEU A C 1
ATOM 984 O O . LEU A 1 128 ? 4.906 18.25 -1.744 1 78.81 128 LEU A O 1
ATOM 988 N N . GLU A 1 129 ? 4.383 16.094 -2.133 1 72.19 129 GLU A N 1
ATOM 989 C CA . GLU A 1 129 ? 3.844 16.391 -3.459 1 72.19 129 GLU A CA 1
ATOM 990 C C . GLU A 1 129 ? 2.412 16.906 -3.373 1 72.19 129 GLU A C 1
ATOM 992 O O . GLU A 1 129 ? 1.878 17.438 -4.352 1 72.19 129 GLU A O 1
ATOM 997 N N . ASP A 1 130 ? 1.805 16.812 -2.244 1 78 130 ASP A N 1
ATOM 998 C CA . ASP A 1 130 ? 0.454 17.312 -2.018 1 78 130 ASP A CA 1
ATOM 999 C C . ASP A 1 130 ? 0.459 18.828 -1.823 1 78 130 ASP A C 1
ATOM 1001 O O . ASP A 1 130 ? 0.54 19.312 -0.693 1 78 130 ASP A O 1
ATOM 1005 N N . GLN A 1 131 ? 0.198 19.531 -2.893 1 79 131 GLN A N 1
ATOM 1006 C CA . GLN A 1 131 ? 0.328 20.984 -2.887 1 79 131 GLN A CA 1
ATOM 1007 C C . GLN A 1 131 ? -0.8 21.625 -2.09 1 79 131 GLN A C 1
ATOM 1009 O O . GLN A 1 131 ? -0.606 22.672 -1.473 1 79 131 GLN A O 1
ATOM 1014 N N . VAL A 1 132 ? -1.924 21.047 -2.174 1 84.44 132 VAL A N 1
ATOM 1015 C CA . VAL A 1 132 ? -3.062 21.594 -1.444 1 84.44 132 VAL A CA 1
ATOM 1016 C C . VAL A 1 132 ? -2.799 21.516 0.057 1 84.44 132 VAL A C 1
ATOM 1018 O O . VAL A 1 132 ? -2.994 22.5 0.78 1 84.44 132 VAL A O 1
ATOM 1021 N N . ARG A 1 133 ? -2.342 20.391 0.463 1 87.31 133 ARG A N 1
ATOM 1022 C CA . ARG A 1 133 ? -1.984 20.203 1.864 1 87.31 133 ARG A CA 1
ATOM 1023 C C . ARG A 1 133 ? -0.857 21.156 2.273 1 87.31 133 ARG A C 1
ATOM 1025 O O . ARG A 1 133 ? -0.924 21.781 3.328 1 87.31 133 ARG A O 1
ATOM 1032 N N . TYR A 1 134 ? 0.136 21.25 1.484 1 86.88 134 TYR A N 1
ATOM 1033 C CA . TYR A 1 134 ? 1.276 22.109 1.752 1 86.88 134 TYR A CA 1
ATOM 1034 C C . TYR A 1 134 ? 0.829 23.562 1.942 1 86.88 134 TYR A C 1
ATOM 1036 O O . TYR A 1 134 ? 1.179 24.188 2.938 1 86.88 134 TYR A O 1
ATOM 1044 N N . ALA A 1 135 ? 0.072 24 1.024 1 89.44 135 ALA A N 1
ATOM 1045 C CA . ALA A 1 135 ? -0.377 25.391 1.048 1 89.44 135 ALA A CA 1
ATOM 1046 C C . ALA A 1 135 ? -1.252 25.672 2.268 1 89.44 135 ALA A C 1
ATOM 1048 O O . ALA A 1 135 ? -1.151 26.734 2.887 1 89.44 135 ALA A O 1
ATOM 1049 N N . ALA A 1 136 ? -2.068 24.75 2.604 1 93 136 ALA A N 1
ATOM 1050 C CA . ALA A 1 136 ? -2.955 24.938 3.75 1 93 136 ALA A CA 1
ATOM 1051 C C . ALA A 1 136 ? -2.16 25.094 5.039 1 93 136 ALA A C 1
ATOM 1053 O O . ALA A 1 136 ? -2.42 26.016 5.824 1 93 136 ALA A O 1
ATOM 1054 N N . TYR A 1 137 ? -1.183 24.25 5.266 1 94.12 137 TYR A N 1
ATOM 1055 C CA . TYR A 1 137 ? -0.375 24.344 6.477 1 94.12 137 TYR A CA 1
ATOM 1056 C C . TYR A 1 137 ? 0.491 25.594 6.469 1 94.12 137 TYR A C 1
ATOM 1058 O O . TYR A 1 137 ? 0.644 26.25 7.496 1 94.12 137 TYR A O 1
ATOM 1066 N N . GLN A 1 138 ? 1.052 25.891 5.355 1 92.06 138 GLN A N 1
ATOM 1067 C CA . GLN A 1 138 ? 1.853 27.109 5.258 1 92.06 138 GLN A CA 1
ATOM 1068 C C . GLN A 1 138 ? 1.015 28.344 5.566 1 92.06 138 GLN A C 1
ATOM 1070 O O . GLN A 1 138 ? 1.41 29.188 6.383 1 92.06 138 GLN A O 1
ATOM 1075 N N . ASP A 1 139 ? -0.119 28.438 4.914 1 93.56 139 ASP A N 1
ATOM 1076 C CA . ASP A 1 139 ? -1.007 29.562 5.133 1 93.56 139 ASP A CA 1
ATOM 1077 C C . ASP A 1 139 ? -1.464 29.641 6.59 1 93.56 139 ASP A C 1
ATOM 1079 O O . ASP A 1 139 ? -1.54 30.719 7.168 1 93.56 139 ASP A O 1
ATOM 1083 N N . ALA A 1 140 ? -1.802 28.531 7.121 1 96.12 140 ALA A N 1
ATOM 1084 C CA . ALA A 1 140 ? -2.27 28.469 8.508 1 96.12 140 ALA A CA 1
ATOM 1085 C C . ALA A 1 140 ? -1.191 28.969 9.469 1 96.12 140 ALA A C 1
ATOM 1087 O O . ALA A 1 140 ? -1.47 29.766 10.367 1 96.12 140 ALA A O 1
ATOM 1088 N N . LEU A 1 141 ? 0.026 28.5 9.312 1 95.56 141 LEU A N 1
ATOM 1089 C CA . LEU A 1 141 ? 1.118 28.875 10.203 1 95.56 141 LEU A CA 1
ATOM 1090 C C . LEU A 1 141 ? 1.49 30.344 10.008 1 95.56 141 LEU A C 1
ATOM 1092 O O . LEU A 1 141 ? 1.806 31.047 10.969 1 95.56 141 LEU A O 1
ATOM 1096 N N . MET A 1 142 ? 1.362 30.828 8.828 1 92.81 142 MET A N 1
ATOM 1097 C CA . MET A 1 142 ? 1.608 32.25 8.578 1 92.81 142 MET A CA 1
ATOM 1098 C C . MET A 1 142 ? 0.519 33.125 9.211 1 92.81 142 MET A C 1
ATOM 1100 O O . MET A 1 142 ? 0.806 34.188 9.766 1 92.81 142 MET A O 1
ATOM 1104 N N . ALA A 1 143 ? -0.649 32.625 9.055 1 94.69 143 ALA A N 1
ATOM 1105 C CA . ALA A 1 143 ? -1.755 33.344 9.68 1 94.69 143 ALA A CA 1
ATOM 1106 C C . ALA A 1 143 ? -1.598 33.375 11.195 1 94.69 143 ALA A C 1
ATOM 1108 O O . ALA A 1 143 ? -2.039 34.344 11.852 1 94.69 143 ALA A O 1
ATOM 1109 N N . ALA A 1 144 ? -0.956 32.438 11.727 1 95.62 144 ALA A N 1
ATOM 1110 C CA . ALA A 1 144 ? -0.758 32.344 13.172 1 95.62 144 ALA A CA 1
ATOM 1111 C C . ALA A 1 144 ? 0.57 32.969 13.586 1 95.62 144 ALA A C 1
ATOM 1113 O O . ALA A 1 144 ? 0.922 32.938 14.773 1 95.62 144 ALA A O 1
ATOM 1114 N N . ALA A 1 145 ? 1.321 33.531 12.711 1 95.38 145 ALA A N 1
ATOM 1115 C CA . ALA A 1 145 ? 2.713 33.938 12.906 1 95.38 145 ALA A CA 1
ATOM 1116 C C . ALA A 1 145 ? 2.852 34.844 14.117 1 95.38 145 ALA A C 1
ATOM 1118 O O . ALA A 1 145 ? 3.734 34.656 14.961 1 95.38 145 ALA A O 1
ATOM 1119 N N . PRO A 1 146 ? 2.004 35.844 14.328 1 94.88 146 PRO A N 1
ATOM 1120 C CA . PRO A 1 146 ? 2.143 36.719 15.492 1 94.88 146 PRO A CA 1
ATOM 1121 C C . PRO A 1 146 ? 2.014 35.969 16.812 1 94.88 146 PRO A C 1
ATOM 1123 O O . PRO A 1 146 ? 2.545 36.406 17.844 1 94.88 146 PRO A O 1
ATOM 1126 N N . LEU A 1 147 ? 1.317 34.844 16.812 1 94.81 147 LEU A N 1
ATOM 1127 C CA . LEU A 1 147 ? 1.136 34.031 18 1 94.81 147 LEU A CA 1
ATOM 1128 C C . LEU A 1 147 ? 2.287 33.031 18.172 1 94.81 147 LEU A C 1
ATOM 1130 O O . LEU A 1 147 ? 2.455 32.438 19.25 1 94.81 147 LEU A O 1
ATOM 1134 N N . LEU A 1 148 ? 3.061 32.875 17.109 1 95.19 148 LEU A N 1
ATOM 1135 C CA . LEU A 1 148 ? 4.176 31.922 17.125 1 95.19 148 LEU A CA 1
ATOM 1136 C C . LEU A 1 148 ? 5.484 32.625 17.453 1 95.19 148 LEU A C 1
ATOM 1138 O O . LEU A 1 148 ? 6.434 32 17.938 1 95.19 148 LEU A O 1
ATOM 1142 N N . GLU A 1 149 ? 5.5 33.906 17.203 1 96.06 149 GLU A N 1
ATOM 1143 C CA . GLU A 1 149 ? 6.738 34.688 17.359 1 96.06 149 GLU A CA 1
ATOM 1144 C C . GLU A 1 149 ? 7.258 34.562 18.797 1 96.06 149 GLU A C 1
ATOM 1146 O O . GLU A 1 149 ? 6.543 34.906 19.75 1 96.06 149 GLU A O 1
ATOM 1151 N N . GLY A 1 150 ? 8.461 34.094 18.906 1 96.69 150 GLY A N 1
ATOM 1152 C CA . GLY A 1 150 ? 9.117 33.969 20.203 1 96.69 150 GLY A CA 1
ATOM 1153 C C . GLY A 1 150 ? 8.57 32.844 21.047 1 96.69 150 GLY A C 1
ATOM 1154 O O . GLY A 1 150 ? 8.906 32.75 22.234 1 96.69 150 GLY A O 1
ATOM 1155 N N . LYS A 1 151 ? 7.793 32 20.5 1 97.81 151 LYS A N 1
ATOM 1156 C CA . LYS A 1 151 ? 7.133 30.938 21.266 1 97.81 151 LYS A CA 1
ATOM 1157 C C . LYS A 1 151 ? 7.754 29.578 20.984 1 97.81 151 LYS A C 1
ATOM 1159 O O . LYS A 1 151 ? 8.57 29.438 20.078 1 97.81 151 LYS A O 1
ATOM 1164 N N . THR A 1 152 ? 7.441 28.641 21.844 1 98.62 152 THR A N 1
ATOM 1165 C CA . THR A 1 152 ? 7.871 27.25 21.688 1 98.62 152 THR A CA 1
ATOM 1166 C C . THR A 1 152 ? 6.773 26.422 21.031 1 98.62 152 THR A C 1
ATOM 1168 O O . THR A 1 152 ? 5.621 26.438 21.469 1 98.62 152 THR A O 1
ATOM 1171 N N . VAL A 1 153 ? 7.133 25.719 19.938 1 98.75 153 VAL A N 1
ATOM 1172 C CA . VAL A 1 153 ? 6.184 24.922 19.172 1 98.75 153 VAL A CA 1
ATOM 1173 C C . VAL A 1 153 ? 6.555 23.438 19.281 1 98.75 153 VAL A C 1
ATOM 1175 O O . VAL A 1 153 ? 7.734 23.094 19.234 1 98.75 153 VAL A O 1
ATOM 1178 N N . LEU A 1 154 ? 5.551 22.625 19.469 1 98.75 154 LEU A N 1
ATOM 1179 C CA . LEU A 1 154 ? 5.711 21.172 19.391 1 98.75 154 LEU A CA 1
ATOM 1180 C C . LEU A 1 154 ? 5.086 20.625 18.109 1 98.75 154 LEU A C 1
ATOM 1182 O O . LEU A 1 154 ? 3.893 20.828 17.859 1 98.75 154 LEU A O 1
ATOM 1186 N N . ASP A 1 155 ? 5.875 20.031 17.266 1 98.5 155 ASP A N 1
ATOM 1187 C CA . ASP A 1 155 ? 5.445 19.312 16.078 1 98.5 155 ASP A CA 1
ATOM 1188 C C . ASP A 1 155 ? 5.32 17.812 16.328 1 98.5 155 ASP A C 1
ATOM 1190 O O . ASP A 1 155 ? 6.32 17.094 16.359 1 98.5 155 ASP A O 1
ATOM 1194 N N . VAL A 1 156 ? 4.062 17.344 16.484 1 96.94 156 VAL A N 1
ATOM 1195 C CA . VAL A 1 156 ? 3.809 15.938 16.797 1 96.94 156 VAL A CA 1
ATOM 1196 C C . VAL A 1 156 ? 3.676 15.133 15.5 1 96.94 156 VAL A C 1
ATOM 1198 O O . VAL A 1 156 ? 2.842 15.445 14.648 1 96.94 156 VAL A O 1
ATOM 1201 N N . GLY A 1 157 ? 4.457 14.023 15.438 1 94.62 157 GLY A N 1
ATOM 1202 C CA . GLY A 1 157 ? 4.516 13.328 14.164 1 94.62 157 GLY A CA 1
ATOM 1203 C C . GLY A 1 157 ? 5.102 14.172 13.047 1 94.62 157 GLY A C 1
ATOM 1204 O O . GLY A 1 157 ? 4.449 14.391 12.023 1 94.62 157 GLY A O 1
ATOM 1205 N N . CYS A 1 158 ? 6.336 14.523 13.188 1 96.5 158 CYS A N 1
ATOM 1206 C CA . CYS A 1 158 ? 6.891 15.594 12.367 1 96.5 158 CYS A CA 1
ATOM 1207 C C . CYS A 1 158 ? 7.234 15.086 10.969 1 96.5 158 CYS A C 1
ATOM 1209 O O . CYS A 1 158 ? 7.477 15.875 10.055 1 96.5 158 CYS A O 1
ATOM 1211 N N . GLY A 1 159 ? 7.242 13.734 10.789 1 93.44 159 GLY A N 1
ATOM 1212 C CA . GLY A 1 159 ? 7.656 13.234 9.492 1 93.44 159 GLY A CA 1
ATOM 1213 C C . GLY A 1 159 ? 9.031 13.727 9.07 1 93.44 159 GLY A C 1
ATOM 1214 O O . GLY A 1 159 ? 9.992 13.617 9.836 1 93.44 159 GLY A O 1
ATOM 1215 N N . CYS A 1 160 ? 9.102 14.312 7.875 1 92.94 160 CYS A N 1
ATOM 1216 C CA . CYS A 1 160 ? 10.398 14.789 7.406 1 92.94 160 CYS A CA 1
ATOM 1217 C C . CYS A 1 160 ? 10.68 16.188 7.93 1 92.94 160 CYS A C 1
ATOM 1219 O O . CYS A 1 160 ? 11.656 16.828 7.527 1 92.94 160 CYS A O 1
ATOM 1221 N N . GLY A 1 161 ? 9.852 16.734 8.75 1 96.12 161 GLY A N 1
ATOM 1222 C CA . GLY A 1 161 ? 10.125 17.984 9.453 1 96.12 161 GLY A CA 1
ATOM 1223 C C . GLY A 1 161 ? 9.594 19.203 8.734 1 96.12 161 GLY A C 1
ATOM 1224 O O . GLY A 1 161 ? 9.945 20.344 9.07 1 96.12 161 GLY A O 1
ATOM 1225 N N . LEU A 1 162 ? 8.703 19.047 7.801 1 93.44 162 LEU A N 1
ATOM 1226 C CA . LEU A 1 162 ? 8.219 20.156 6.992 1 93.44 162 LEU A CA 1
ATOM 1227 C C . LEU A 1 162 ? 7.473 21.172 7.855 1 93.44 162 LEU A C 1
ATOM 1229 O O . LEU A 1 162 ? 7.738 22.375 7.777 1 93.44 162 LEU A O 1
ATOM 1233 N N . LEU A 1 163 ? 6.555 20.703 8.656 1 96.81 163 LEU A N 1
ATOM 1234 C CA . LEU A 1 163 ? 5.781 21.625 9.492 1 96.81 163 LEU A CA 1
ATOM 1235 C C . LEU A 1 163 ? 6.68 22.312 10.516 1 96.81 163 LEU A C 1
ATOM 1237 O O . LEU A 1 163 ? 6.434 23.453 10.891 1 96.81 163 LEU A O 1
ATOM 1241 N N . SER A 1 164 ? 7.703 21.594 10.977 1 98.19 164 SER A N 1
ATOM 1242 C CA . SER A 1 164 ? 8.688 22.188 11.875 1 98.19 164 SER A CA 1
ATOM 1243 C C . SER A 1 164 ? 9.398 23.359 11.211 1 98.19 164 SER A C 1
ATOM 1245 O O . SER A 1 164 ? 9.562 24.422 11.82 1 98.19 164 SER A O 1
ATOM 1247 N N . LEU A 1 165 ? 9.773 23.188 9.953 1 96.31 165 LEU A N 1
ATOM 1248 C CA . LEU A 1 165 ? 10.406 24.266 9.188 1 96.31 165 LEU A CA 1
ATOM 1249 C C . LEU A 1 165 ? 9.469 25.453 9.031 1 96.31 165 LEU A C 1
ATOM 1251 O O . LEU A 1 165 ? 9.875 26.594 9.211 1 96.31 165 LEU A O 1
ATOM 1255 N N . MET A 1 166 ? 8.25 25.172 8.711 1 95.38 166 MET A N 1
ATOM 1256 C CA . MET A 1 166 ? 7.262 26.219 8.516 1 95.38 166 MET A CA 1
ATOM 1257 C C . MET A 1 166 ? 7.051 27.016 9.805 1 95.38 166 MET A C 1
ATOM 1259 O O . MET A 1 166 ? 6.938 28.234 9.773 1 95.38 166 MET A O 1
ATOM 1263 N N . ALA A 1 167 ? 6.992 26.297 10.898 1 97.94 167 ALA A N 1
ATOM 1264 C CA . ALA A 1 167 ? 6.809 26.953 12.188 1 97.94 167 ALA A CA 1
ATOM 1265 C C . ALA A 1 167 ? 7.996 27.844 12.516 1 97.94 167 ALA A C 1
ATOM 1267 O O . ALA A 1 167 ? 7.82 28.969 12.992 1 97.94 167 ALA A O 1
ATOM 1268 N N . ALA A 1 168 ? 9.164 27.328 12.32 1 97.19 168 ALA A N 1
ATOM 1269 C CA . ALA A 1 168 ? 10.367 28.125 12.539 1 97.19 168 ALA A CA 1
ATOM 1270 C C . ALA A 1 168 ? 10.383 29.359 11.648 1 97.19 168 ALA A C 1
ATOM 1272 O O . ALA A 1 168 ? 10.688 30.469 12.117 1 97.19 168 ALA A O 1
ATOM 1273 N N . GLU A 1 169 ? 10.023 29.203 10.406 1 94.25 169 GLU A N 1
ATOM 1274 C CA . GLU A 1 169 ? 9.961 30.312 9.461 1 94.25 169 GLU A CA 1
ATOM 1275 C C . GLU A 1 169 ? 8.938 31.359 9.898 1 94.25 169 GLU A C 1
ATOM 1277 O O . GLU A 1 169 ? 9.133 32.562 9.703 1 94.25 169 GLU A O 1
ATOM 1282 N N . ALA A 1 170 ? 7.91 30.906 10.5 1 95 170 ALA A N 1
ATOM 1283 C CA . ALA A 1 170 ? 6.836 31.781 10.945 1 95 170 ALA A CA 1
ATOM 1284 C C . ALA A 1 170 ? 7.242 32.531 12.211 1 95 170 ALA A C 1
ATOM 1286 O O . ALA A 1 170 ? 6.492 33.375 12.703 1 95 170 ALA A O 1
ATOM 1287 N N . GLY A 1 171 ? 8.391 32.188 12.828 1 96.12 171 GLY A N 1
ATOM 1288 C CA . GLY A 1 171 ? 8.898 33.031 13.891 1 96.12 171 GLY A CA 1
ATOM 1289 C C . GLY A 1 171 ? 9.047 32.312 15.219 1 96.12 171 GLY A C 1
ATOM 1290 O O . GLY A 1 171 ? 9.469 32.906 16.219 1 96.12 171 GLY A O 1
ATOM 1291 N N . ALA A 1 172 ? 8.734 31.031 15.273 1 98.12 172 ALA A N 1
ATOM 1292 C CA . ALA A 1 172 ? 8.891 30.297 16.516 1 98.12 172 ALA A CA 1
ATOM 1293 C C . ALA A 1 172 ? 10.312 30.422 17.047 1 98.12 172 ALA A C 1
ATOM 1295 O O . ALA A 1 172 ? 11.281 30.359 16.297 1 98.12 172 ALA A O 1
ATOM 1296 N N . ALA A 1 173 ? 10.414 30.625 18.359 1 98.25 173 ALA A N 1
ATOM 1297 C CA . ALA A 1 173 ? 11.734 30.672 18.984 1 98.25 173 ALA A CA 1
ATOM 1298 C C . ALA A 1 173 ? 12.414 29.297 18.938 1 98.25 173 ALA A C 1
ATOM 1300 O O . ALA A 1 173 ? 13.625 29.219 18.703 1 98.25 173 ALA A O 1
ATOM 1301 N N . HIS A 1 174 ? 11.625 28.297 19.188 1 98.69 174 HIS A N 1
ATOM 1302 C CA . HIS A 1 174 ? 12.133 26.938 19.109 1 98.69 174 HIS A CA 1
ATOM 1303 C C . HIS A 1 174 ? 11.031 25.953 18.766 1 98.69 174 HIS A C 1
ATOM 1305 O O . HIS A 1 174 ? 9.883 26.109 19.203 1 98.69 174 HIS A O 1
ATOM 1311 N N . VAL A 1 175 ? 11.375 24.953 17.969 1 98.81 175 VAL A N 1
ATOM 1312 C CA . VAL A 1 175 ? 10.445 23.891 17.594 1 98.81 175 VAL A CA 1
ATOM 1313 C C . VAL A 1 175 ? 11 22.547 18.047 1 98.81 175 VAL A C 1
ATOM 1315 O O . VAL A 1 175 ? 12.148 22.203 17.75 1 98.81 175 VAL A O 1
ATOM 1318 N N . TYR A 1 176 ? 10.234 21.844 18.844 1 98.81 176 TYR A N 1
ATOM 1319 C CA . TYR A 1 176 ? 10.516 20.438 19.125 1 98.81 176 TYR A CA 1
ATOM 1320 C C . TYR A 1 176 ? 9.727 19.531 18.203 1 98.81 176 TYR A C 1
ATOM 1322 O O . TYR A 1 176 ? 8.492 19.531 18.219 1 98.81 176 TYR A O 1
ATOM 1330 N N . ALA A 1 177 ? 10.438 18.797 17.375 1 98.62 177 ALA A N 1
ATOM 1331 C CA . ALA A 1 177 ? 9.852 17.891 16.391 1 98.62 177 ALA A CA 1
ATOM 1332 C C . ALA A 1 177 ? 9.953 16.438 16.859 1 98.62 177 ALA A C 1
ATOM 1334 O O . ALA A 1 177 ? 11.047 15.883 16.938 1 98.62 177 ALA A O 1
ATOM 1335 N N . VAL A 1 178 ? 8.789 15.844 17.078 1 97.12 178 VAL A N 1
ATOM 1336 C CA . VAL A 1 178 ? 8.773 14.5 17.641 1 97.12 178 VAL A CA 1
ATOM 1337 C C . VAL A 1 178 ? 8.18 13.516 16.641 1 97.12 178 VAL A C 1
ATOM 1339 O O . VAL A 1 178 ? 7.145 13.789 16.031 1 97.12 178 VAL A O 1
ATOM 1342 N N . ASP A 1 179 ? 8.828 12.398 16.453 1 95.25 179 ASP A N 1
ATOM 1343 C CA . ASP A 1 179 ? 8.305 11.328 15.617 1 95.25 179 ASP A CA 1
ATOM 1344 C C . ASP A 1 179 ? 8.734 9.961 16.141 1 95.25 179 ASP A C 1
ATOM 1346 O O . ASP A 1 179 ? 9.891 9.781 16.547 1 95.25 179 ASP A O 1
ATOM 1350 N N . ALA A 1 180 ? 7.816 9.055 16.109 1 88.69 180 ALA A N 1
ATOM 1351 C CA . ALA A 1 180 ? 8.094 7.715 16.625 1 88.69 180 ALA A CA 1
ATOM 1352 C C . ALA A 1 180 ? 8.844 6.875 15.586 1 88.69 180 ALA A C 1
ATOM 1354 O O . ALA A 1 180 ? 9.438 5.852 15.93 1 88.69 180 ALA A O 1
ATOM 1355 N N . SER A 1 181 ? 8.711 7.238 14.359 1 82.25 181 SER A N 1
ATOM 1356 C CA . SER A 1 181 ? 9.453 6.555 13.305 1 82.25 181 SER A CA 1
ATOM 1357 C C . SER A 1 181 ? 10.914 6.988 13.281 1 82.25 181 SER A C 1
ATOM 1359 O O . SER A 1 181 ? 11.211 8.172 13.156 1 82.25 181 SER A O 1
ATOM 1361 N N . ARG A 1 182 ? 11.781 6.008 13.375 1 83.88 182 ARG A N 1
ATOM 1362 C CA . ARG A 1 182 ? 13.203 6.316 13.359 1 83.88 182 ARG A CA 1
ATOM 1363 C C . ARG A 1 182 ? 13.625 6.914 12.023 1 83.88 182 ARG A C 1
ATOM 1365 O O . ARG A 1 182 ? 14.352 7.906 11.977 1 83.88 182 ARG A O 1
ATOM 1372 N N . GLY A 1 183 ? 13.164 6.297 10.961 1 83 183 GLY A N 1
ATOM 1373 C CA . GLY A 1 183 ? 13.477 6.809 9.633 1 83 183 GLY A CA 1
ATOM 1374 C C . GLY A 1 183 ? 12.977 8.219 9.398 1 83 183 GLY A C 1
ATOM 1375 O O . GLY A 1 183 ? 13.68 9.047 8.805 1 83 183 GLY A O 1
ATOM 1376 N N . ALA A 1 184 ? 11.844 8.477 9.891 1 89 184 ALA A N 1
ATOM 1377 C CA . ALA A 1 184 ? 11.281 9.82 9.766 1 89 184 ALA A CA 1
ATOM 1378 C C . ALA A 1 184 ? 12.102 10.836 10.555 1 89 184 ALA A C 1
ATOM 1380 O O . ALA A 1 184 ? 12.438 11.906 10.047 1 89 184 ALA A O 1
ATOM 1381 N N . ALA A 1 185 ? 12.461 10.461 11.781 1 94.19 185 ALA A N 1
ATOM 1382 C CA . ALA A 1 185 ? 13.242 11.352 12.633 1 94.19 185 ALA A CA 1
ATOM 1383 C C . ALA A 1 185 ? 14.617 11.633 12.023 1 94.19 185 ALA A C 1
ATOM 1385 O O . ALA A 1 185 ? 15.086 12.773 12.031 1 94.19 185 ALA A O 1
ATOM 1386 N N . GLU A 1 186 ? 15.18 10.633 11.508 1 92.75 186 GLU A N 1
ATOM 1387 C CA . GLU A 1 186 ? 16.469 10.805 10.852 1 92.75 186 GLU A CA 1
ATOM 1388 C C . GLU A 1 186 ? 16.359 11.703 9.633 1 92.75 186 GLU A C 1
ATOM 1390 O O . GLU A 1 186 ? 17.203 12.578 9.414 1 92.75 186 GLU A O 1
ATOM 1395 N N . LEU A 1 187 ? 15.398 11.445 8.922 1 91.69 187 LEU A N 1
ATOM 1396 C CA . LEU A 1 187 ? 15.156 12.258 7.734 1 91.69 187 LEU A CA 1
ATOM 1397 C C . LEU A 1 187 ? 14.898 13.711 8.117 1 91.69 187 LEU A C 1
ATOM 1399 O O . LEU A 1 187 ? 15.438 14.625 7.496 1 91.69 187 LEU A O 1
ATOM 1403 N N . ALA A 1 188 ? 14.109 13.914 9.094 1 96.81 188 ALA A N 1
ATOM 1404 C CA . ALA A 1 188 ? 13.836 15.266 9.586 1 96.81 188 ALA A CA 1
ATOM 1405 C C . ALA A 1 188 ? 15.125 15.969 10.008 1 96.81 188 ALA A C 1
ATOM 1407 O O . ALA A 1 188 ? 15.32 17.141 9.711 1 96.81 188 ALA A O 1
ATOM 1408 N N . THR A 1 189 ? 15.945 15.234 10.68 1 97 189 THR A N 1
ATOM 1409 C CA . THR A 1 189 ? 17.219 15.789 11.117 1 97 189 THR A CA 1
ATOM 1410 C C . THR A 1 189 ? 18.031 16.281 9.93 1 97 189 THR A C 1
ATOM 1412 O O . THR A 1 189 ? 18.594 17.375 9.953 1 97 189 THR A O 1
ATOM 1415 N N . ARG A 1 190 ? 18.078 15.523 8.898 1 94.94 190 ARG A N 1
ATOM 1416 C CA . ARG A 1 190 ? 18.812 15.883 7.695 1 94.94 190 ARG A CA 1
ATOM 1417 C C . ARG A 1 190 ? 18.188 17.094 7.008 1 94.94 190 ARG A C 1
ATOM 1419 O O . ARG A 1 190 ? 18.906 17.969 6.52 1 94.94 190 ARG A O 1
ATOM 1426 N N . VAL A 1 191 ? 16.922 17.141 6.973 1 93.81 191 VAL A N 1
ATOM 1427 C CA . VAL A 1 191 ? 16.203 18.25 6.328 1 93.81 191 VAL A CA 1
ATOM 1428 C C . VAL A 1 191 ? 16.422 19.531 7.117 1 93.81 191 VAL A C 1
ATOM 1430 O O . VAL A 1 191 ? 16.703 20.578 6.535 1 93.81 191 VAL A O 1
ATOM 1433 N N . VAL A 1 192 ? 16.328 19.438 8.422 1 97.25 192 VAL A N 1
ATOM 1434 C CA . VAL A 1 192 ? 16.547 20.594 9.289 1 97.25 192 VAL A CA 1
ATOM 1435 C C . VAL A 1 192 ? 17.969 21.141 9.078 1 97.25 192 VAL A C 1
ATOM 1437 O O . VAL A 1 192 ? 18.156 22.344 8.953 1 97.25 192 VAL A O 1
ATOM 1440 N N . LYS A 1 193 ? 18.875 20.234 8.992 1 96.75 193 LYS A N 1
ATOM 1441 C CA . LYS A 1 193 ? 20.266 20.609 8.758 1 96.75 193 LYS A CA 1
ATOM 1442 C C . LYS A 1 193 ? 20.453 21.266 7.395 1 96.75 193 LYS A C 1
ATOM 1444 O O . LYS A 1 193 ? 21.125 22.281 7.27 1 96.75 193 LYS A O 1
ATOM 1449 N N . ALA A 1 194 ? 19.828 20.75 6.406 1 92.94 194 ALA A N 1
ATOM 1450 C CA . ALA A 1 194 ? 19.938 21.266 5.047 1 92.94 194 ALA A CA 1
ATOM 1451 C C . ALA A 1 194 ? 19.391 22.688 4.957 1 92.94 194 ALA A C 1
ATOM 1453 O O . ALA A 1 194 ? 19.766 23.453 4.062 1 92.94 194 ALA A O 1
ATOM 1454 N N . ASN A 1 195 ? 18.531 23.078 5.871 1 94.25 195 ASN A N 1
ATOM 1455 C CA . ASN A 1 195 ? 17.922 24.406 5.867 1 94.25 195 ASN A CA 1
ATOM 1456 C C . ASN A 1 195 ? 18.578 25.312 6.898 1 94.25 195 ASN A C 1
ATOM 1458 O O . ASN A 1 195 ? 18.125 26.438 7.125 1 94.25 195 ASN A O 1
ATOM 1462 N N . GLY A 1 196 ? 19.594 24.781 7.59 1 95.94 196 GLY A N 1
ATOM 1463 C CA . GLY A 1 196 ? 20.344 25.594 8.539 1 95.94 196 GLY A CA 1
ATOM 1464 C C . GLY A 1 196 ? 19.547 25.953 9.781 1 95.94 196 GLY A C 1
ATOM 1465 O O . GLY A 1 196 ? 19.734 27.031 10.352 1 95.94 196 GLY A O 1
ATOM 1466 N N . MET A 1 197 ? 18.656 25.094 10.227 1 96.88 197 MET A N 1
ATOM 1467 C CA . MET A 1 197 ? 17.766 25.469 11.32 1 96.88 197 MET A CA 1
ATOM 1468 C C . MET A 1 197 ? 17.984 24.562 12.531 1 96.88 197 MET A C 1
ATOM 1470 O O . MET A 1 197 ? 17.109 24.438 13.383 1 96.88 197 MET A O 1
ATOM 1474 N N . GLN A 1 198 ? 19.109 23.953 12.672 1 95.81 198 GLN A N 1
ATOM 1475 C CA . GLN A 1 198 ? 19.438 23.047 13.766 1 95.81 198 GLN A CA 1
ATOM 1476 C C . GLN A 1 198 ? 19.406 23.766 15.109 1 95.81 198 GLN A C 1
ATOM 1478 O O . GLN A 1 198 ? 19.234 23.156 16.156 1 95.81 198 GLN A O 1
ATOM 1483 N N . GLY A 1 199 ? 19.609 25.031 15.047 1 96.31 199 GLY A N 1
ATOM 1484 C CA . GLY A 1 199 ? 19.609 25.797 16.281 1 96.31 199 GLY A CA 1
ATOM 1485 C C . GLY A 1 199 ? 18.203 26.109 16.781 1 96.31 199 GLY A C 1
ATOM 1486 O O . GLY A 1 199 ? 18.031 26.469 17.953 1 96.31 199 GLY A O 1
ATOM 1487 N N . ARG A 1 200 ? 17.25 26.016 15.953 1 97.69 200 ARG A N 1
ATOM 1488 C CA . ARG A 1 200 ? 15.891 26.406 16.297 1 97.69 200 ARG A CA 1
ATOM 1489 C C . ARG A 1 200 ? 14.953 25.203 16.297 1 97.69 200 ARG A C 1
ATOM 1491 O O . ARG A 1 200 ? 13.828 25.281 16.797 1 97.69 200 ARG A O 1
ATOM 1498 N N . ILE A 1 201 ? 15.352 24.141 15.695 1 98.69 201 ILE A N 1
ATOM 1499 C CA . ILE A 1 201 ? 14.531 22.938 15.633 1 98.69 201 ILE A CA 1
ATOM 1500 C C . ILE A 1 201 ? 15.305 21.75 16.234 1 98.69 201 ILE A C 1
ATOM 1502 O O . ILE A 1 201 ? 16.422 21.469 15.82 1 98.69 201 ILE A O 1
ATOM 1506 N N . THR A 1 202 ? 14.797 21.141 17.219 1 98.69 202 THR A N 1
ATOM 1507 C CA . THR A 1 202 ? 15.336 19.922 17.797 1 98.69 202 THR A CA 1
ATOM 1508 C C . THR A 1 202 ? 14.453 18.719 17.453 1 98.69 202 THR A C 1
ATOM 1510 O O . THR A 1 202 ? 13.273 18.688 17.812 1 98.69 202 THR A O 1
ATOM 1513 N N . VAL A 1 203 ? 14.992 17.75 16.766 1 98.44 203 VAL A N 1
ATOM 1514 C CA . VAL A 1 203 ? 14.266 16.531 16.406 1 98.44 203 VAL A CA 1
ATOM 1515 C C . VAL A 1 203 ? 14.445 15.484 17.5 1 98.44 203 VAL A C 1
ATOM 1517 O O . VAL A 1 203 ? 15.57 15.211 17.938 1 98.44 203 VAL A O 1
ATOM 1520 N N . ILE A 1 204 ? 13.383 14.961 17.953 1 97.69 204 ILE A N 1
ATOM 1521 C CA . ILE A 1 204 ? 13.383 13.953 19 1 97.69 204 ILE A CA 1
ATOM 1522 C C . ILE A 1 204 ? 12.703 12.68 18.5 1 97.69 204 ILE A C 1
ATOM 1524 O O . ILE A 1 204 ? 11.539 12.711 18.094 1 97.69 204 ILE A O 1
ATOM 1528 N N . HIS A 1 205 ? 13.414 11.57 18.5 1 95.25 205 HIS A N 1
ATOM 1529 C CA . HIS A 1 205 ? 12.844 10.273 18.156 1 95.25 205 HIS A CA 1
ATOM 1530 C C . HIS A 1 205 ? 12.141 9.633 19.344 1 95.25 205 HIS A C 1
ATOM 1532 O O . HIS A 1 205 ? 12.758 9.406 20.391 1 95.25 205 HIS A O 1
ATOM 1538 N N . GLY A 1 206 ? 10.852 9.312 19.125 1 91.81 206 GLY A N 1
ATOM 1539 C CA . GLY A 1 206 ? 10.078 8.641 20.156 1 91.81 206 GLY A CA 1
ATOM 1540 C C . GLY A 1 206 ? 8.578 8.836 20.016 1 91.81 206 GLY A C 1
ATOM 1541 O O . GLY A 1 206 ? 8.141 9.672 19.219 1 91.81 206 GLY A O 1
ATOM 1542 N N . ARG A 1 207 ? 7.875 8.094 20.734 1 88.81 207 ARG A N 1
ATOM 1543 C CA . ARG A 1 207 ? 6.426 8.258 20.781 1 88.81 207 ARG A CA 1
ATOM 1544 C C . ARG A 1 207 ? 6.039 9.5 21.578 1 88.81 207 ARG A C 1
ATOM 1546 O O . ARG A 1 207 ? 6.617 9.773 22.625 1 88.81 207 ARG A O 1
ATOM 1553 N N . ALA A 1 208 ? 5.109 10.242 21 1 88.44 208 ALA A N 1
ATOM 1554 C CA . ALA A 1 208 ? 4.676 11.477 21.656 1 88.44 208 ALA A CA 1
ATOM 1555 C C . ALA A 1 208 ? 4.211 11.211 23.078 1 88.44 208 ALA A C 1
ATOM 1557 O O . ALA A 1 208 ? 4.387 12.055 23.969 1 88.44 208 ALA A O 1
ATOM 1558 N N . GLU A 1 209 ? 3.715 10.016 23.328 1 86.44 209 GLU A N 1
ATOM 1559 C CA . GLU A 1 209 ? 3.186 9.641 24.641 1 86.44 209 GLU A CA 1
ATOM 1560 C C . GLU A 1 209 ? 4.312 9.352 25.625 1 86.44 209 GLU A C 1
ATOM 1562 O O . GLU A 1 209 ? 4.102 9.367 26.844 1 86.44 209 GLU A O 1
ATOM 1567 N N . ALA A 1 210 ? 5.488 9.156 25.125 1 88.44 210 ALA A N 1
ATOM 1568 C CA . ALA A 1 210 ? 6.531 8.617 26 1 88.44 210 ALA A CA 1
ATOM 1569 C C . ALA A 1 210 ? 7.746 9.547 26.031 1 88.44 210 ALA A C 1
ATOM 1571 O O . ALA A 1 210 ? 8.5 9.547 27 1 88.44 210 ALA A O 1
ATOM 1572 N N . VAL A 1 211 ? 7.883 10.352 25.094 1 92.69 211 VAL A N 1
ATOM 1573 C CA . VAL A 1 211 ? 9.086 11.172 24.984 1 92.69 211 VAL A CA 1
ATOM 1574 C C . VAL A 1 211 ? 9.094 12.219 26.094 1 92.69 211 VAL A C 1
ATOM 1576 O O . VAL A 1 211 ? 8.047 12.531 26.672 1 92.69 211 VAL A O 1
ATOM 1579 N N . ALA A 1 212 ? 10.359 12.648 26.375 1 94.38 212 ALA A N 1
ATOM 1580 C CA . ALA A 1 212 ? 10.562 13.797 27.266 1 94.38 212 ALA A CA 1
ATOM 1581 C C . ALA A 1 212 ? 11.062 15.008 26.484 1 94.38 212 ALA A C 1
ATOM 1583 O O . ALA A 1 212 ? 11.906 14.875 25.594 1 94.38 212 ALA A O 1
ATOM 1584 N N . LEU A 1 213 ? 10.438 16.125 26.781 1 96 213 LEU A N 1
ATOM 1585 C CA . LEU A 1 213 ? 10.906 17.375 26.203 1 96 213 LEU A CA 1
ATOM 1586 C C . LEU A 1 213 ? 11.781 18.141 27.188 1 96 213 LEU A C 1
ATOM 1588 O O . LEU A 1 213 ? 11.648 17.969 28.406 1 96 213 LEU A O 1
ATOM 1592 N N . PRO A 1 214 ? 12.695 18.906 26.734 1 95.5 214 PRO A N 1
ATOM 1593 C CA . PRO A 1 214 ? 13.539 19.719 27.609 1 95.5 214 PRO A CA 1
ATOM 1594 C C . PRO A 1 214 ? 12.781 20.891 28.234 1 95.5 214 PRO A C 1
ATOM 1596 O O . PRO A 1 214 ? 13.375 21.688 28.969 1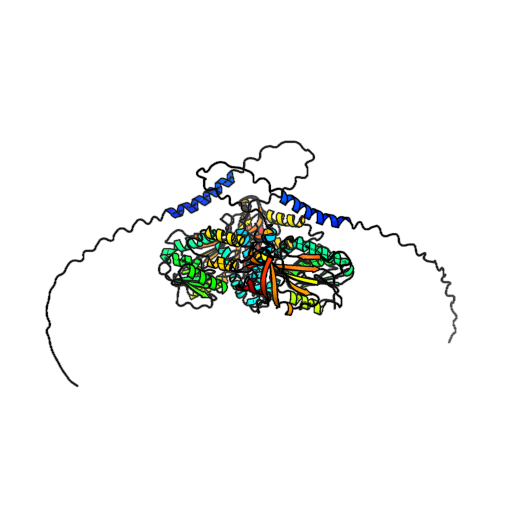 95.5 214 PRO A O 1
ATOM 1599 N N . VAL A 1 215 ? 11.57 21.047 27.938 1 96.94 215 VAL A N 1
ATOM 1600 C CA . VAL A 1 215 ? 10.734 22.109 28.5 1 96.94 215 VAL A CA 1
ATOM 1601 C C . VAL A 1 215 ? 9.508 21.484 29.172 1 96.94 215 VAL A C 1
ATOM 1603 O O . VAL A 1 215 ? 9.117 20.359 28.844 1 96.94 215 VAL A O 1
ATOM 1606 N N . ASP A 1 216 ? 8.875 22.25 30.016 1 96.31 216 ASP A N 1
ATOM 1607 C CA . ASP A 1 216 ? 7.703 21.766 30.734 1 96.31 216 ASP A CA 1
ATOM 1608 C C . ASP A 1 216 ? 6.438 21.922 29.891 1 96.31 216 ASP A C 1
ATOM 1610 O O . ASP A 1 216 ? 5.551 21.062 29.938 1 96.31 216 ASP A O 1
ATOM 1614 N N . LYS A 1 217 ? 6.375 23.062 29.203 1 98.06 217 LYS A N 1
ATOM 1615 C CA . LYS A 1 217 ? 5.207 23.375 28.391 1 98.06 217 LYS A CA 1
ATOM 1616 C C . LYS A 1 217 ? 5.617 23.984 27.047 1 98.06 217 LYS A C 1
ATOM 1618 O O . LYS A 1 217 ? 6.742 24.453 26.906 1 98.06 217 LYS A O 1
ATOM 1623 N N . VAL A 1 218 ? 4.727 23.891 26.141 1 98.56 218 VAL A N 1
ATOM 1624 C CA . VAL A 1 218 ? 4.875 24.547 24.859 1 98.56 218 VAL A CA 1
ATOM 1625 C C . VAL A 1 218 ? 3.678 25.453 24.594 1 98.56 218 VAL A C 1
ATOM 1627 O O . VAL A 1 218 ? 2.631 25.312 25.234 1 98.56 218 VAL A O 1
ATOM 1630 N N . ASP A 1 219 ? 3.807 26.359 23.672 1 98.25 219 ASP A N 1
ATOM 1631 C CA . ASP A 1 219 ? 2.777 27.359 23.406 1 98.25 219 ASP A CA 1
ATOM 1632 C C . ASP A 1 219 ? 1.836 26.906 22.297 1 98.25 219 ASP A C 1
ATOM 1634 O O . ASP A 1 219 ? 0.672 27.312 22.266 1 98.25 219 ASP A O 1
ATOM 1638 N N . VAL A 1 220 ? 2.383 26.172 21.406 1 98.31 220 VAL A N 1
ATOM 1639 C CA . VAL A 1 220 ? 1.641 25.75 20.219 1 98.31 220 VAL A CA 1
ATOM 1640 C C . VAL A 1 220 ? 1.954 24.281 19.906 1 98.31 220 VAL A C 1
ATOM 1642 O O . VAL A 1 220 ? 3.107 23.859 19.984 1 98.31 220 VAL A O 1
ATOM 1645 N N . ILE A 1 221 ? 0.937 23.484 19.562 1 98.5 221 ILE A N 1
ATOM 1646 C CA . ILE A 1 221 ? 1.112 22.141 19.031 1 98.5 221 ILE A CA 1
ATOM 1647 C C . ILE A 1 221 ? 0.566 22.078 17.609 1 98.5 221 ILE A C 1
ATOM 1649 O O . ILE A 1 221 ? -0.564 22.484 17.344 1 98.5 221 ILE A O 1
ATOM 1653 N N . VAL A 1 222 ? 1.368 21.688 16.719 1 98.19 222 VAL A N 1
ATOM 1654 C CA . VAL A 1 222 ? 0.959 21.453 15.336 1 98.19 222 VAL A CA 1
ATOM 1655 C C . VAL A 1 222 ? 1.071 19.969 15.008 1 98.19 222 VAL A C 1
ATOM 1657 O O . VAL A 1 222 ? 2.01 19.297 15.445 1 98.19 222 VAL A O 1
ATOM 1660 N N . CYS A 1 223 ? 0.068 19.438 14.281 1 96.81 223 CYS A N 1
ATOM 1661 C CA . CYS A 1 223 ? 0.07 18.031 13.938 1 96.81 223 CYS A CA 1
ATOM 1662 C C . CYS A 1 223 ? -0.783 17.766 12.695 1 96.81 223 CYS A C 1
ATOM 1664 O O . CYS A 1 223 ? -1.896 18.281 12.586 1 96.81 223 CYS A O 1
ATOM 1666 N N . ASP A 1 224 ? -0.2 17.047 11.773 1 92.56 224 ASP A N 1
ATOM 1667 C CA . ASP A 1 224 ? -0.949 16.516 10.633 1 92.56 224 ASP A CA 1
ATOM 1668 C C . ASP A 1 224 ? -1.487 15.125 10.93 1 92.56 224 ASP A C 1
ATOM 1670 O O . ASP A 1 224 ? -0.991 14.133 10.391 1 92.56 224 ASP A O 1
ATOM 1674 N N . TRP A 1 225 ? -2.662 15.07 11.656 1 89.12 225 TRP A N 1
ATOM 1675 C CA . TRP A 1 225 ? -3.061 13.82 12.297 1 89.12 225 TRP A CA 1
ATOM 1676 C C . TRP A 1 225 ? -4.188 13.148 11.516 1 89.12 225 TRP A C 1
ATOM 1678 O O . TRP A 1 225 ? -4.492 11.977 11.742 1 89.12 225 TRP A O 1
ATOM 1688 N N . MET A 1 226 ? -4.734 13.836 10.516 1 87.81 226 MET A N 1
ATOM 1689 C CA . MET A 1 226 ? -5.945 13.32 9.883 1 87.81 226 MET A CA 1
ATOM 1690 C C . MET A 1 226 ? -5.629 12.117 9 1 87.81 226 MET A C 1
ATOM 1692 O O . MET A 1 226 ? -4.504 11.977 8.516 1 87.81 226 MET A O 1
ATOM 1696 N N . GLY A 1 227 ? -6.609 11.25 8.812 1 81.44 227 GLY A N 1
ATOM 1697 C CA . GLY A 1 227 ? -6.559 10.125 7.902 1 81.44 227 GLY A CA 1
ATOM 1698 C C . GLY A 1 227 ? -7.824 9.953 7.086 1 81.44 227 GLY A C 1
ATOM 1699 O O . GLY A 1 227 ? -8.641 10.875 7 1 81.44 227 GLY A O 1
ATOM 1700 N N . ALA A 1 228 ? -7.863 8.758 6.48 1 75.62 228 ALA A N 1
ATOM 1701 C CA . ALA A 1 228 ? -9.07 8.445 5.723 1 75.62 228 ALA A CA 1
ATOM 1702 C C . ALA A 1 228 ? -10.32 8.562 6.598 1 75.62 228 ALA A C 1
ATOM 1704 O O . ALA A 1 228 ? -10.312 8.133 7.754 1 75.62 228 ALA A O 1
ATOM 1705 N N . ALA A 1 229 ? -11.312 9.18 6.035 1 83.81 229 ALA A N 1
ATOM 1706 C CA . ALA A 1 229 ? -12.523 9.445 6.801 1 83.81 229 ALA A CA 1
ATOM 1707 C C . ALA A 1 229 ? -12.203 10.117 8.133 1 83.81 229 ALA A C 1
ATOM 1709 O O . ALA A 1 229 ? -12.805 9.797 9.156 1 83.81 229 ALA A O 1
ATOM 1710 N N . LEU A 1 230 ? -11.188 10.93 8.164 1 87.75 230 LEU A N 1
ATOM 1711 C CA . LEU A 1 230 ? -10.758 11.781 9.258 1 87.75 230 LEU A CA 1
ATOM 1712 C C . LEU A 1 230 ? -10.047 10.969 10.336 1 87.75 230 LEU A C 1
ATOM 1714 O O . LEU A 1 230 ? -9 11.383 10.836 1 87.75 230 LEU A O 1
ATOM 1718 N N . LEU A 1 231 ? -10.617 9.852 10.625 1 84.38 231 LEU A N 1
ATOM 1719 C CA . LEU A 1 231 ? -10.227 9.242 11.898 1 84.38 231 LEU A CA 1
ATOM 1720 C C . LEU A 1 231 ? -9.383 7.992 11.664 1 84.38 231 LEU A C 1
ATOM 1722 O O . LEU A 1 231 ? -8.906 7.375 12.617 1 84.38 231 LEU A O 1
ATOM 1726 N N . HIS A 1 232 ? -9.195 7.727 10.438 1 74.69 232 HIS A N 1
ATOM 1727 C CA . HIS A 1 232 ? -8.352 6.57 10.164 1 74.69 232 HIS A CA 1
ATOM 1728 C C . HIS A 1 232 ? -6.918 6.816 10.625 1 74.69 232 HIS A C 1
ATOM 1730 O O . HIS A 1 232 ? -6.449 7.957 10.625 1 74.69 232 HIS A O 1
ATOM 1736 N N . ASP A 1 233 ? -6.156 5.746 11.117 1 68.25 233 ASP A N 1
ATOM 1737 C CA . ASP A 1 233 ? -4.812 5.746 11.68 1 68.25 233 ASP A CA 1
ATOM 1738 C C . ASP A 1 233 ? -4.828 6.164 13.141 1 68.25 233 ASP A C 1
ATOM 1740 O O . ASP A 1 233 ? -3.852 5.953 13.867 1 68.25 233 ASP A O 1
ATOM 1744 N N . SER A 1 234 ? -5.953 6.703 13.633 1 64 234 SER A N 1
ATOM 1745 C CA . SER A 1 234 ? -6.27 6.945 15.039 1 64 234 SER A CA 1
ATOM 1746 C C . SER A 1 234 ? -5.105 7.613 15.758 1 64 234 SER A C 1
ATOM 1748 O O . SER A 1 234 ? -4.66 7.137 16.812 1 64 234 SER A O 1
ATOM 1750 N N . LEU A 1 235 ? -4.625 8.742 15.234 1 78.5 235 LEU A N 1
ATOM 1751 C CA . LEU A 1 235 ? -3.533 9.469 15.883 1 78.5 235 LEU A CA 1
ATOM 1752 C C . LEU A 1 235 ? -4.066 10.398 16.969 1 78.5 235 LEU A C 1
ATOM 1754 O O . LEU A 1 235 ? -3.289 10.969 17.734 1 78.5 235 LEU A O 1
ATOM 1758 N N . LEU A 1 236 ? -5.355 10.43 17.141 1 87.69 236 LEU A N 1
ATOM 1759 C CA . LEU A 1 236 ? -5.98 11.352 18.078 1 87.69 236 LEU A CA 1
ATOM 1760 C C . LEU A 1 236 ? -5.543 11.047 19.516 1 87.69 236 LEU A C 1
ATOM 1762 O O . LEU A 1 236 ? -5.25 11.961 20.281 1 87.69 236 LEU A O 1
ATOM 1766 N N . PRO A 1 237 ? -5.414 9.789 19.859 1 86.38 237 PRO A N 1
ATOM 1767 C CA . PRO A 1 237 ? -4.949 9.516 21.219 1 86.38 237 PRO A CA 1
ATOM 1768 C C . PRO A 1 237 ? -3.549 10.062 21.5 1 86.38 237 PRO A C 1
ATOM 1770 O O . PRO A 1 237 ? -3.301 10.641 22.547 1 86.38 237 PRO A O 1
ATOM 1773 N N . ALA A 1 238 ? -2.648 9.875 20.562 1 87.06 238 ALA A N 1
ATOM 1774 C CA . ALA A 1 238 ? -1.292 10.398 20.719 1 87.06 238 ALA A CA 1
ATOM 1775 C C . ALA A 1 238 ? -1.296 11.922 20.781 1 87.06 238 ALA A C 1
ATOM 1777 O O . ALA A 1 238 ? -0.574 12.516 21.594 1 87.06 238 ALA A O 1
ATOM 1778 N N . LEU A 1 239 ? -2.09 12.531 19.953 1 93.44 239 LEU A N 1
ATOM 1779 C CA . LEU A 1 239 ? -2.207 13.984 19.953 1 93.44 239 LEU A CA 1
ATOM 1780 C C . LEU A 1 239 ? -2.768 14.477 21.281 1 93.44 239 LEU A C 1
ATOM 1782 O O . LEU A 1 239 ? -2.266 15.453 21.844 1 93.44 239 LEU A O 1
ATOM 1786 N N . ALA A 1 240 ? -3.775 13.805 21.75 1 95 240 ALA A N 1
ATOM 1787 C CA . ALA A 1 240 ? -4.387 14.18 23.031 1 95 240 ALA A CA 1
ATOM 1788 C C . ALA A 1 240 ? -3.387 14.039 24.172 1 95 240 ALA A C 1
ATOM 1790 O O . ALA A 1 240 ? -3.338 14.883 25.062 1 95 240 ALA A O 1
ATOM 1791 N N . ALA A 1 241 ? -2.643 13.016 24.141 1 94.12 241 ALA A N 1
ATOM 1792 C CA . ALA A 1 241 ? -1.629 12.82 25.172 1 94.12 241 ALA A CA 1
ATOM 1793 C C . ALA A 1 241 ? -0.607 13.953 25.172 1 94.12 241 ALA A C 1
ATOM 1795 O O . ALA A 1 241 ? -0.247 14.477 26.219 1 94.12 241 ALA A O 1
ATOM 1796 N N . ALA A 1 242 ? -0.154 14.328 24.016 1 96.06 242 ALA A N 1
ATOM 1797 C CA . ALA A 1 242 ? 0.791 15.43 23.891 1 96.06 242 ALA A CA 1
ATOM 1798 C C . ALA A 1 242 ? 0.173 16.734 24.375 1 96.06 242 ALA A C 1
ATOM 1800 O O . ALA A 1 242 ? 0.805 17.5 25.109 1 96.06 242 ALA A O 1
ATOM 1801 N N . ARG A 1 243 ? -1.042 16.969 23.938 1 97.5 243 ARG A N 1
ATOM 1802 C CA . ARG A 1 243 ? -1.771 18.172 24.344 1 97.5 243 ARG A CA 1
ATOM 1803 C C . ARG A 1 243 ? -1.865 18.25 25.859 1 97.5 243 ARG A C 1
ATOM 1805 O O . ARG A 1 243 ? -1.477 19.266 26.453 1 97.5 243 ARG A O 1
ATOM 1812 N N . ASP A 1 244 ? -2.297 17.219 26.469 1 97.19 244 ASP A N 1
ATOM 1813 C CA . ASP A 1 244 ? -2.568 17.203 27.906 1 97.19 244 ASP A CA 1
ATOM 1814 C C . ASP A 1 244 ? -1.279 17.344 28.703 1 97.19 244 ASP A C 1
ATOM 1816 O O . ASP A 1 244 ? -1.277 17.938 29.797 1 97.19 244 ASP A O 1
ATOM 1820 N N . ARG A 1 245 ? -0.264 16.891 28.188 1 96.81 245 ARG A N 1
ATOM 1821 C CA . ARG A 1 245 ? 1.005 16.875 28.906 1 96.81 245 ARG A CA 1
ATOM 1822 C C . ARG A 1 245 ? 1.767 18.188 28.688 1 96.81 245 ARG A C 1
ATOM 1824 O O . ARG A 1 245 ? 2.357 18.734 29.625 1 96.81 245 ARG A O 1
ATOM 1831 N N . TRP A 1 246 ? 1.705 18.719 27.469 1 97.94 246 TRP A N 1
ATOM 1832 C CA . TRP A 1 246 ? 2.732 19.703 27.156 1 97.94 246 TRP A CA 1
ATOM 1833 C C . TRP A 1 246 ? 2.105 21.062 26.812 1 97.94 246 TRP A C 1
ATOM 1835 O O . TRP A 1 246 ? 2.771 22.094 26.891 1 97.94 246 TRP A O 1
ATOM 1845 N N . LEU A 1 247 ? 0.88 21.109 26.359 1 98.31 247 LEU A N 1
ATOM 1846 C CA . LEU A 1 247 ? 0.324 22.391 25.922 1 98.31 247 LEU A CA 1
ATOM 1847 C C . LEU A 1 247 ? 0.078 23.312 27.109 1 98.31 247 LEU A C 1
ATOM 1849 O O . LEU A 1 247 ? -0.578 22.922 28.078 1 98.31 247 LEU A O 1
ATOM 1853 N N . ALA A 1 248 ? 0.579 24.484 27.078 1 97.81 248 ALA A N 1
ATOM 1854 C CA . ALA A 1 248 ? 0.345 25.484 28.109 1 97.81 248 ALA A CA 1
ATOM 1855 C C . ALA A 1 248 ? -1.115 25.938 28.125 1 97.81 248 ALA A C 1
ATOM 1857 O O . ALA A 1 248 ? -1.793 25.891 27.094 1 97.81 248 ALA A O 1
ATOM 1858 N N . PRO A 1 249 ? -1.551 26.344 29.312 1 96 249 PRO A N 1
ATOM 1859 C CA . PRO A 1 249 ? -2.885 26.953 29.328 1 96 249 PRO A CA 1
ATOM 1860 C C . PRO A 1 249 ? -3.02 28.094 28.312 1 96 249 PRO A C 1
ATOM 1862 O O . PRO A 1 249 ? -2.174 29 28.281 1 96 249 PRO A O 1
ATOM 1865 N N . GLY A 1 250 ? -3.998 28.016 27.516 1 94.19 250 GLY A N 1
ATOM 1866 C CA . GLY A 1 250 ? -4.211 29.047 26.516 1 94.19 250 GLY A CA 1
ATOM 1867 C C . GLY A 1 250 ? -3.408 28.812 25.25 1 94.19 250 GLY A C 1
ATOM 1868 O O . GLY A 1 250 ? -3.473 29.609 24.312 1 94.19 250 GLY A O 1
ATOM 1869 N N . GLY A 1 251 ? -2.645 27.766 25.219 1 96.88 251 GLY A N 1
ATOM 1870 C CA . GLY A 1 251 ? -1.851 27.438 24.047 1 96.88 251 GLY A CA 1
ATOM 1871 C C . GLY A 1 251 ? -2.695 27.125 22.828 1 96.88 251 GLY A C 1
ATOM 1872 O O . GLY A 1 251 ? -3.918 27.016 22.922 1 96.88 251 GLY A O 1
ATOM 1873 N N . LEU A 1 252 ? -2.059 27 21.703 1 97.12 252 LEU A N 1
ATOM 1874 C CA . LEU A 1 252 ? -2.764 26.844 20.438 1 97.12 252 LEU A CA 1
ATOM 1875 C C . LEU A 1 252 ? -2.578 25.438 19.875 1 97.12 252 LEU A C 1
ATOM 1877 O O . LEU A 1 252 ? -1.48 24.875 19.938 1 97.12 252 LEU A O 1
ATOM 1881 N N . MET A 1 253 ? -3.697 24.906 19.375 1 97.69 253 MET A N 1
ATOM 1882 C CA . MET A 1 253 ? -3.672 23.688 18.562 1 97.69 253 MET A CA 1
ATOM 1883 C C . MET A 1 253 ? -3.828 24.031 17.078 1 97.69 253 MET A C 1
ATOM 1885 O O . MET A 1 253 ? -4.727 24.781 16.703 1 97.69 253 MET A O 1
ATOM 1889 N N . LEU A 1 254 ? -2.959 23.469 16.25 1 97.5 254 LEU A N 1
ATOM 1890 C CA . LEU A 1 254 ? -3.068 23.625 14.812 1 97.5 254 LEU A CA 1
ATOM 1891 C C . LEU A 1 254 ? -3.043 22.281 14.102 1 97.5 254 LEU A C 1
ATOM 1893 O O . LEU A 1 254 ? -1.995 21.625 14.023 1 97.5 254 LEU A O 1
ATOM 1897 N N . PRO A 1 255 ? -4.164 21.906 13.508 1 97.25 255 PRO A N 1
ATOM 1898 C CA . PRO A 1 255 ? -5.492 22.531 13.508 1 97.25 255 PRO A CA 1
ATOM 1899 C C . PRO A 1 255 ? -6.164 22.5 14.875 1 97.25 255 PRO A C 1
ATOM 1901 O O . PRO A 1 255 ? -5.723 21.766 15.766 1 97.25 255 PRO A O 1
ATOM 1904 N N . ASP A 1 256 ? -7.195 23.281 15.016 1 96.88 256 ASP A N 1
ATOM 1905 C CA . ASP A 1 256 ? -7.832 23.297 16.328 1 96.88 256 ASP A CA 1
ATOM 1906 C C . ASP A 1 256 ? -9.219 22.656 16.281 1 96.88 256 ASP A C 1
ATOM 1908 O O . ASP A 1 256 ? -9.797 22.344 17.328 1 96.88 256 ASP A O 1
ATOM 1912 N N . ALA A 1 257 ? -9.711 22.406 15.062 1 96.81 257 ALA A N 1
ATOM 1913 C CA . ALA A 1 257 ? -10.953 21.641 14.922 1 96.81 257 ALA A CA 1
ATOM 1914 C C . ALA A 1 257 ? -10.945 20.812 13.648 1 96.81 257 ALA A C 1
ATOM 1916 O O . ALA A 1 257 ? -10.25 21.141 12.688 1 96.81 257 ALA A O 1
ATOM 1917 N N . ALA A 1 258 ? -11.695 19.734 13.672 1 97.25 258 ALA A N 1
ATOM 1918 C CA . ALA A 1 258 ? -11.891 18.891 12.5 1 97.25 258 ALA A CA 1
ATOM 1919 C C . ALA A 1 258 ? -13.312 18.344 12.461 1 97.25 258 ALA A C 1
ATOM 1921 O O . ALA A 1 258 ? -13.867 17.953 13.492 1 97.25 258 ALA A O 1
ATOM 1922 N N . SER A 1 259 ? -13.883 18.328 11.273 1 97.94 259 SER A N 1
ATOM 1923 C CA . SER A 1 259 ? -15.258 17.859 11.109 1 97.94 259 SER A CA 1
ATOM 1924 C C . SER A 1 259 ? -15.344 16.781 10.047 1 97.94 259 SER A C 1
ATOM 1926 O O . SER A 1 259 ? -14.648 16.828 9.031 1 97.94 259 SER A O 1
ATOM 1928 N N . LEU A 1 260 ? -16.188 15.789 10.344 1 97.31 260 LEU A N 1
ATOM 1929 C CA . LEU A 1 260 ? -16.484 14.703 9.406 1 97.31 260 LEU A CA 1
ATOM 1930 C C . LEU A 1 260 ? -17.859 14.875 8.797 1 97.31 260 LEU A C 1
ATOM 1932 O O . LEU A 1 260 ? -18.844 15.125 9.516 1 97.31 260 LEU A O 1
ATOM 1936 N N . TYR A 1 261 ? -17.906 14.773 7.477 1 97.88 261 TYR A N 1
ATOM 1937 C CA . TYR A 1 261 ? -19.156 14.938 6.727 1 97.88 261 TYR A CA 1
ATOM 1938 C C . TYR A 1 261 ? -19.453 13.688 5.906 1 97.88 261 TYR A C 1
ATOM 1940 O O . TYR A 1 261 ? -18.562 12.891 5.621 1 97.88 261 TYR A O 1
ATOM 1948 N N . VAL A 1 262 ? -20.781 13.57 5.531 1 97.12 262 VAL A N 1
ATOM 1949 C CA . VAL A 1 262 ? -21.188 12.555 4.562 1 97.12 262 VAL A CA 1
ATOM 1950 C C . VAL A 1 262 ? -22.109 13.18 3.521 1 97.12 262 VAL A C 1
ATOM 1952 O O . VAL A 1 262 ? -22.797 14.172 3.799 1 97.12 262 VAL A O 1
ATOM 1955 N N . MET A 1 263 ? -22.156 12.617 2.398 1 96.69 263 MET A N 1
ATOM 1956 C CA . MET A 1 263 ? -23.078 12.977 1.331 1 96.69 263 MET A CA 1
ATOM 1957 C C . MET A 1 263 ? -23.391 11.773 0.443 1 96.69 263 MET A C 1
ATOM 1959 O O . MET A 1 263 ? -22.641 10.797 0.433 1 96.69 263 MET A O 1
ATOM 1963 N N . GLY A 1 264 ? -24.5 11.773 -0.238 1 95.88 264 GLY A N 1
ATOM 1964 C CA . GLY A 1 264 ? -24.859 10.727 -1.179 1 95.88 264 GLY A CA 1
ATOM 1965 C C . GLY A 1 264 ? -24.344 10.977 -2.584 1 95.88 264 GLY A C 1
ATOM 1966 O O . GLY A 1 264 ? -24.5 12.086 -3.113 1 95.88 264 GLY A O 1
ATOM 1967 N N . VAL A 1 265 ? -23.719 9.938 -3.195 1 95.12 265 VAL A N 1
ATOM 1968 C CA . VAL A 1 265 ? -23.156 10.109 -4.523 1 95.12 265 VAL A CA 1
ATOM 1969 C C . VAL A 1 265 ? -23.547 8.938 -5.414 1 95.12 265 VAL A C 1
ATOM 1971 O O . VAL A 1 265 ? -23.984 7.891 -4.922 1 95.12 265 VAL A O 1
ATOM 1974 N N . ASP A 1 266 ? -23.469 9.195 -6.703 1 93.38 266 ASP A N 1
ATOM 1975 C CA . ASP A 1 266 ? -23.641 8.148 -7.707 1 93.38 266 ASP A CA 1
ATOM 1976 C C . ASP A 1 266 ? -22.297 7.625 -8.195 1 93.38 266 ASP A C 1
ATOM 1978 O O . ASP A 1 266 ? -21.625 8.266 -9.016 1 93.38 266 ASP A O 1
ATOM 1982 N N . ASP A 1 267 ? -21.922 6.461 -7.734 1 85.25 267 ASP A N 1
ATOM 1983 C CA . ASP A 1 267 ? -20.641 5.863 -8.102 1 85.25 267 ASP A CA 1
ATOM 1984 C C . ASP A 1 267 ? -20.844 4.621 -8.961 1 85.25 267 ASP A C 1
ATOM 1986 O O . ASP A 1 267 ? -19.953 3.76 -9.039 1 85.25 267 ASP A O 1
ATOM 1990 N N . ARG A 1 268 ? -21.969 4.469 -9.641 1 84.19 268 ARG A N 1
ATOM 1991 C CA . ARG A 1 268 ? -22.312 3.254 -10.367 1 84.19 268 ARG A CA 1
ATOM 1992 C C . ARG A 1 268 ? -21.391 3.049 -11.562 1 84.19 268 ARG A C 1
ATOM 1994 O O . ARG A 1 268 ? -21.109 1.912 -11.945 1 84.19 268 ARG A O 1
ATOM 2001 N N . GLN A 1 269 ? -20.938 4.141 -12.094 1 77.88 269 GLN A N 1
ATOM 2002 C CA . GLN A 1 269 ? -20.062 4.027 -13.266 1 77.88 269 GLN A CA 1
ATOM 2003 C C . GLN A 1 269 ? -18.75 3.355 -12.898 1 77.88 269 GLN A C 1
ATOM 2005 O O . GLN A 1 269 ? -18.219 2.553 -13.672 1 77.88 269 GLN A O 1
ATOM 2010 N N . HIS A 1 270 ? -18.203 3.693 -11.812 1 72.31 270 HIS A N 1
ATOM 2011 C CA . HIS A 1 270 ? -16.984 3.045 -11.359 1 72.31 270 HIS A CA 1
ATOM 2012 C C . HIS A 1 270 ? -17.172 1.537 -11.234 1 72.31 270 HIS A C 1
ATOM 2014 O O . HIS A 1 270 ? -16.328 0.763 -11.703 1 72.31 270 HIS A O 1
ATOM 2020 N N . VAL A 1 271 ? -18.234 1.133 -10.68 1 70.25 271 VAL A N 1
ATOM 2021 C CA . VAL A 1 271 ? -18.547 -0.281 -10.484 1 70.25 271 VAL A CA 1
ATOM 2022 C C . VAL A 1 271 ? -18.719 -0.957 -11.844 1 70.25 271 VAL A C 1
ATOM 2024 O O . VAL A 1 271 ? -18.219 -2.062 -12.062 1 70.25 271 VAL A O 1
ATOM 2027 N N . ALA A 1 272 ? -19.391 -0.224 -12.664 1 73.88 272 ALA A N 1
ATOM 2028 C CA . ALA A 1 272 ? -19.625 -0.75 -14 1 73.88 272 ALA A CA 1
ATOM 2029 C C . ALA A 1 272 ? -18.312 -0.919 -14.766 1 73.88 272 ALA A C 1
ATOM 2031 O O . ALA A 1 272 ? -18.109 -1.926 -15.445 1 73.88 272 ALA A O 1
ATOM 2032 N N . ASP A 1 273 ? -17.5 0.076 -14.609 1 67.31 273 ASP A N 1
ATOM 2033 C CA . ASP A 1 273 ? -16.203 0.021 -15.273 1 67.31 273 ASP A CA 1
ATOM 2034 C C . ASP A 1 273 ? -15.375 -1.158 -14.773 1 67.31 273 ASP A C 1
ATOM 2036 O O . ASP A 1 273 ? -14.727 -1.851 -15.562 1 67.31 273 ASP A O 1
ATOM 2040 N N . LYS A 1 274 ? -15.422 -1.404 -13.57 1 64.62 274 LYS A N 1
ATOM 2041 C CA . LYS A 1 274 ? -14.695 -2.527 -12.992 1 64.62 274 LYS A CA 1
ATOM 2042 C C . LYS A 1 274 ? -15.258 -3.859 -13.477 1 64.62 274 LYS A C 1
ATOM 2044 O O . LYS A 1 274 ? -14.508 -4.773 -13.812 1 64.62 274 LYS A O 1
ATOM 2049 N N . LYS A 1 275 ? -16.547 -3.93 -13.508 1 66.81 275 LYS A N 1
ATOM 2050 C CA . LYS A 1 275 ? -17.203 -5.152 -13.969 1 66.81 275 LYS A CA 1
ATOM 2051 C C . LYS A 1 275 ? -16.891 -5.43 -15.438 1 66.81 275 LYS A C 1
ATOM 2053 O O . LYS A 1 275 ? -16.625 -6.574 -15.812 1 66.81 275 LYS A O 1
ATOM 2058 N N . ALA A 1 276 ? -17.016 -4.348 -16.172 1 63.09 276 ALA A N 1
ATOM 2059 C CA . ALA A 1 276 ? -16.719 -4.48 -17.594 1 63.09 276 ALA A CA 1
ATOM 2060 C C . ALA A 1 276 ? -15.289 -4.969 -17.812 1 63.09 276 ALA A C 1
ATOM 2062 O O . ALA A 1 276 ? -15.047 -5.809 -18.688 1 63.09 276 ALA A O 1
ATOM 2063 N N . PHE A 1 277 ? -14.453 -4.457 -17.094 1 58.12 277 PHE A N 1
ATOM 2064 C CA . PHE A 1 277 ? -13.047 -4.855 -17.172 1 58.12 277 PHE A CA 1
ATOM 2065 C C . PHE A 1 277 ? -12.898 -6.352 -16.938 1 58.12 277 PHE A C 1
ATOM 2067 O O . PHE A 1 277 ? -12.219 -7.047 -17.688 1 58.12 277 PHE A O 1
ATOM 2074 N N . TRP A 1 278 ? -13.594 -6.82 -16.062 1 61.59 278 TRP A N 1
ATOM 2075 C CA . TRP A 1 278 ? -13.445 -8.211 -15.641 1 61.59 278 TRP A CA 1
ATOM 2076 C C . TRP A 1 278 ? -14.203 -9.141 -16.594 1 61.59 278 TRP A C 1
ATOM 2078 O O . TRP A 1 278 ? -13.797 -10.289 -16.797 1 61.59 278 TRP A O 1
ATOM 2088 N N . GLN A 1 279 ? -15.305 -8.617 -17 1 59.81 279 GLN A N 1
ATOM 2089 C CA . GLN A 1 279 ? -16.078 -9.43 -17.938 1 59.81 279 GLN A CA 1
ATOM 2090 C C . GLN A 1 279 ? -15.32 -9.625 -19.25 1 59.81 279 GLN A C 1
ATOM 2092 O O . GLN A 1 279 ? -15.438 -10.664 -19.891 1 59.81 279 GLN A O 1
ATOM 2097 N N . THR A 1 280 ? -14.688 -8.523 -19.578 1 53 280 THR A N 1
ATOM 2098 C CA . THR A 1 280 ? -14 -8.578 -20.859 1 53 280 THR A CA 1
ATOM 2099 C C . THR A 1 280 ? -12.711 -9.383 -20.75 1 53 280 THR A C 1
ATOM 2101 O O . THR A 1 280 ? -12.18 -9.859 -21.75 1 53 280 THR A O 1
ATOM 2104 N N . ARG A 1 281 ? -12.227 -9.305 -19.578 1 54.12 281 ARG A N 1
ATOM 2105 C CA . ARG A 1 281 ? -10.898 -9.906 -19.5 1 54.12 281 ARG A CA 1
ATOM 2106 C C . ARG A 1 281 ? -10.992 -11.383 -19.109 1 54.12 281 ARG A C 1
ATOM 2108 O O . ARG A 1 281 ? -11.914 -11.781 -18.391 1 54.12 281 ARG A O 1
ATOM 2115 N N . GLN A 1 282 ? -10.734 -12.172 -20.016 1 50.66 282 GLN A N 1
ATOM 2116 C CA . GLN A 1 282 ? -10.75 -13.625 -20.109 1 50.66 282 GLN A CA 1
ATOM 2117 C C . GLN A 1 282 ? -10.156 -14.258 -18.859 1 50.66 282 GLN A C 1
ATOM 2119 O O . GLN A 1 282 ? -8.938 -14.336 -18.703 1 50.66 282 GLN A O 1
ATOM 2124 N N . LEU A 1 283 ? -10.633 -13.945 -17.625 1 62.72 283 LEU A N 1
ATOM 2125 C CA . LEU A 1 283 ? -10.188 -14.961 -16.688 1 62.72 283 LEU A CA 1
ATOM 2126 C C . LEU A 1 283 ? -10.805 -16.312 -17.016 1 62.72 283 LEU A C 1
ATOM 2128 O O . LEU A 1 283 ? -11.547 -16.875 -16.203 1 62.72 283 LEU A O 1
ATOM 2132 N N . GLY A 1 284 ? -10.625 -16.516 -18.312 1 63.84 284 GLY A N 1
ATOM 2133 C CA . GLY A 1 284 ? -11.148 -17.781 -18.812 1 63.84 284 GLY A CA 1
ATOM 2134 C C . GLY A 1 284 ? -12.625 -17.969 -18.5 1 63.84 284 GLY A C 1
ATOM 2135 O O . GLY A 1 284 ? -13.422 -17.047 -18.656 1 63.84 284 GLY A O 1
ATOM 2136 N N . ASP A 1 285 ? -12.945 -19.203 -18.125 1 73.75 285 ASP A N 1
ATOM 2137 C CA . ASP A 1 285 ? -14.336 -19.609 -17.922 1 73.75 285 ASP A CA 1
ATOM 2138 C C . ASP A 1 285 ? -14.719 -19.562 -16.453 1 73.75 285 ASP A C 1
ATOM 2140 O O . ASP A 1 285 ? -15.789 -20.031 -16.062 1 73.75 285 ASP A O 1
ATOM 2144 N N . PHE A 1 286 ? -13.789 -18.922 -15.656 1 86.88 286 PHE A N 1
ATOM 2145 C CA . PHE A 1 286 ? -14.125 -18.969 -14.234 1 86.88 286 PHE A CA 1
ATOM 2146 C C . PHE A 1 286 ? -14.953 -17.75 -13.844 1 86.88 286 PHE A C 1
ATOM 2148 O O . PHE A 1 286 ? -14.703 -16.641 -14.312 1 86.88 286 PHE A O 1
ATOM 2155 N N . ASP A 1 287 ? -15.914 -18.016 -13.023 1 87.56 287 ASP A N 1
ATOM 2156 C CA . ASP A 1 287 ? -16.734 -16.938 -12.453 1 87.56 287 ASP A CA 1
ATOM 2157 C C . ASP A 1 287 ? -16.078 -16.359 -11.211 1 87.56 287 ASP A C 1
ATOM 2159 O O . ASP A 1 287 ? -16.109 -16.953 -10.133 1 87.56 287 ASP A O 1
ATOM 2163 N N . VAL A 1 288 ? -15.531 -15.148 -11.359 1 85.5 288 VAL A N 1
ATOM 2164 C CA . VAL A 1 288 ? -14.875 -14.5 -10.227 1 85.5 288 VAL A CA 1
ATOM 2165 C C . VAL A 1 288 ? -15.719 -13.312 -9.758 1 85.5 288 VAL A C 1
ATOM 2167 O O . VAL A 1 288 ? -15.195 -12.398 -9.117 1 85.5 288 VAL A O 1
ATOM 2170 N N . SER A 1 289 ? -16.984 -13.312 -9.992 1 83.25 289 SER A N 1
ATOM 2171 C CA . SER A 1 289 ? -17.875 -12.219 -9.625 1 83.25 289 SER A CA 1
ATOM 2172 C C . SER A 1 289 ? -17.922 -12.023 -8.117 1 83.25 289 SER A C 1
ATOM 2174 O O . SER A 1 289 ? -18.109 -10.898 -7.641 1 83.25 289 SER A O 1
ATOM 2176 N N . PRO A 1 290 ? -17.719 -13.133 -7.316 1 85.75 290 PRO A N 1
ATOM 2177 C CA . PRO A 1 290 ? -17.719 -12.898 -5.871 1 85.75 290 PRO A CA 1
ATOM 2178 C C . PRO A 1 290 ? -16.609 -11.938 -5.438 1 85.75 290 PRO A C 1
ATOM 2180 O O . PRO A 1 290 ? -16.766 -11.211 -4.453 1 85.75 290 PRO A O 1
ATOM 2183 N N . VAL A 1 291 ? -15.484 -11.969 -6.129 1 83.5 291 VAL A N 1
ATOM 2184 C CA . VAL A 1 291 ? -14.406 -11.047 -5.797 1 83.5 291 VAL A CA 1
ATOM 2185 C C . VAL A 1 291 ? -14.852 -9.609 -6.078 1 83.5 291 VAL A C 1
ATOM 2187 O O . VAL A 1 291 ? -14.688 -8.727 -5.238 1 83.5 291 VAL A O 1
ATOM 2190 N N . LEU A 1 292 ? -15.445 -9.469 -7.195 1 75.94 292 LEU A N 1
ATOM 2191 C CA . LEU A 1 292 ? -15.914 -8.141 -7.566 1 75.94 292 LEU A CA 1
ATOM 2192 C C . LEU A 1 292 ? -16.969 -7.645 -6.59 1 75.94 292 LEU A C 1
ATOM 2194 O O . LEU A 1 292 ? -16.969 -6.477 -6.191 1 75.94 292 LEU A O 1
ATOM 2198 N N . ASN A 1 293 ? -17.859 -8.547 -6.246 1 78.25 293 ASN A N 1
ATOM 2199 C CA . ASN A 1 293 ? -18.906 -8.203 -5.293 1 78.25 293 ASN A CA 1
ATOM 2200 C C . ASN A 1 293 ? -18.328 -7.801 -3.941 1 78.25 293 ASN A C 1
ATOM 2202 O O . ASN A 1 293 ? -18.828 -6.891 -3.289 1 78.25 293 ASN A O 1
ATOM 2206 N N . ALA A 1 294 ? -17.297 -8.484 -3.607 1 78.44 294 ALA A N 1
ATOM 2207 C CA . ALA A 1 294 ? -16.641 -8.156 -2.348 1 78.44 294 ALA A CA 1
ATOM 2208 C C . ALA A 1 294 ? -15.906 -6.82 -2.443 1 78.44 294 ALA A C 1
ATOM 2210 O O . ALA A 1 294 ? -15.914 -6.031 -1.495 1 78.44 294 ALA A O 1
ATOM 2211 N N . VAL A 1 295 ? -15.266 -6.586 -3.562 1 74.06 295 VAL A N 1
ATOM 2212 C CA . VAL A 1 295 ? -14.5 -5.359 -3.773 1 74.06 295 VAL A CA 1
ATOM 2213 C C . VAL A 1 295 ? -15.438 -4.152 -3.693 1 74.06 295 VAL A C 1
ATOM 2215 O O . VAL A 1 295 ? -15.094 -3.135 -3.084 1 74.06 295 VAL A O 1
ATOM 2218 N N . VAL A 1 296 ? -16.562 -4.285 -4.27 1 70.31 296 VAL A N 1
ATOM 2219 C CA . VAL A 1 296 ? -17.484 -3.156 -4.352 1 70.31 296 VAL A CA 1
ATOM 2220 C C . VAL A 1 296 ? -18.047 -2.852 -2.965 1 70.31 296 VAL A C 1
ATOM 2222 O O . VAL A 1 296 ? -18.484 -1.727 -2.695 1 70.31 296 VAL A O 1
ATOM 2225 N N . ARG A 1 297 ? -18.047 -3.828 -2.113 1 70 297 ARG A N 1
ATOM 2226 C CA . ARG A 1 297 ? -18.641 -3.65 -0.791 1 70 297 ARG A CA 1
ATOM 2227 C C . ARG A 1 297 ? -17.609 -3.143 0.209 1 70 297 ARG A C 1
ATOM 2229 O O . ARG A 1 297 ? -17.969 -2.721 1.312 1 70 297 ARG A O 1
ATOM 2236 N N . PHE A 1 298 ? -16.453 -3.15 -0.25 1 71.19 298 PHE A N 1
ATOM 2237 C CA . PHE A 1 298 ? -15.383 -2.648 0.612 1 71.19 298 PHE A CA 1
ATOM 2238 C C . PHE A 1 298 ? -15.258 -1.135 0.493 1 71.19 298 PHE A C 1
ATOM 2240 O O . PHE A 1 298 ? -15.367 -0.583 -0.604 1 71.19 298 PHE A O 1
ATOM 2247 N N . PRO A 1 299 ? -15.195 -0.459 1.725 1 75.5 299 PRO A N 1
ATOM 2248 C CA . PRO A 1 299 ? -14.984 0.985 1.614 1 75.5 299 PRO A CA 1
ATOM 2249 C C . PRO A 1 299 ? -13.766 1.338 0.757 1 75.5 299 PRO A C 1
ATOM 2251 O O . PRO A 1 299 ? -12.734 0.668 0.839 1 75.5 299 PRO A O 1
ATOM 2254 N N . ARG A 1 300 ? -13.977 2.357 -0.03 1 72.69 300 ARG A N 1
ATOM 2255 C CA . ARG A 1 300 ? -12.93 2.734 -0.978 1 72.69 300 ARG A CA 1
ATOM 2256 C C . ARG A 1 300 ? -12.484 4.176 -0.755 1 72.69 300 ARG A C 1
ATOM 2258 O O . ARG A 1 300 ? -13.312 5.059 -0.524 1 72.69 300 ARG A O 1
ATOM 2265 N N . GLN A 1 301 ? -11.203 4.324 -0.658 1 73.12 301 GLN A N 1
ATOM 2266 C CA . GLN A 1 301 ? -10.672 5.68 -0.676 1 73.12 301 GLN A CA 1
ATOM 2267 C C . GLN A 1 301 ? -10.484 6.184 -2.105 1 73.12 301 GLN A C 1
ATOM 2269 O O . GLN A 1 301 ? -9.766 5.57 -2.896 1 73.12 301 GLN A O 1
ATOM 2274 N N . ASP A 1 302 ? -11.234 7.215 -2.424 1 72.75 302 ASP A N 1
ATOM 2275 C CA . ASP A 1 302 ? -11.203 7.738 -3.785 1 72.75 302 ASP A CA 1
ATOM 2276 C C . ASP A 1 302 ? -11.68 9.188 -3.826 1 72.75 302 ASP A C 1
ATOM 2278 O O . ASP A 1 302 ? -11.977 9.781 -2.785 1 72.75 302 ASP A O 1
ATOM 2282 N N . THR A 1 303 ? -11.445 9.727 -5.008 1 73.19 303 THR A N 1
ATOM 2283 C CA . THR A 1 303 ? -12.039 11.039 -5.25 1 73.19 303 THR A CA 1
ATOM 2284 C C . THR A 1 303 ? -13.094 10.961 -6.352 1 73.19 303 THR A C 1
ATOM 2286 O O . THR A 1 303 ? -13.078 10.039 -7.164 1 73.19 303 THR A O 1
ATOM 2289 N N . LEU A 1 304 ? -14.078 11.836 -6.207 1 75.75 304 LEU A N 1
ATOM 2290 C CA . LEU A 1 304 ? -15.078 11.875 -7.27 1 75.75 304 LEU A CA 1
ATOM 2291 C C . LEU A 1 304 ? -14.469 12.375 -8.57 1 75.75 304 LEU A C 1
ATOM 2293 O O . LEU A 1 304 ? -13.688 13.328 -8.57 1 75.75 304 LEU A O 1
ATOM 2297 N N . ALA A 1 305 ? -14.828 11.641 -9.617 1 64.06 305 ALA A N 1
ATOM 2298 C CA . ALA A 1 305 ? -14.32 12.023 -10.938 1 64.06 305 ALA A CA 1
ATOM 2299 C C . ALA A 1 305 ? -15.078 13.234 -11.484 1 64.06 305 ALA A C 1
ATOM 2301 O O . ALA A 1 305 ? -14.516 14.039 -12.227 1 64.06 305 ALA A O 1
ATOM 2302 N N . ARG A 1 306 ? -16.359 13.359 -11.164 1 73.75 306 ARG A N 1
ATOM 2303 C CA . ARG A 1 306 ? -17.234 14.398 -11.695 1 73.75 306 ARG A CA 1
ATOM 2304 C C . ARG A 1 306 ? -18.094 15.008 -10.594 1 73.75 306 ARG A C 1
ATOM 2306 O O . ARG A 1 306 ? -18.562 14.289 -9.711 1 73.75 306 ARG A O 1
ATOM 2313 N N . ARG A 1 307 ? -18.25 16.25 -10.773 1 79 307 ARG A N 1
ATOM 2314 C CA . ARG A 1 307 ? -19.141 16.953 -9.852 1 79 307 ARG A CA 1
ATOM 2315 C C . ARG A 1 307 ? -20.547 16.375 -9.906 1 79 307 ARG A C 1
ATOM 2317 O O . ARG A 1 307 ? -21.266 16.375 -8.898 1 79 307 ARG A O 1
ATOM 2324 N N . SER A 1 308 ? -20.844 15.891 -11.086 1 84.69 308 SER A N 1
ATOM 2325 C CA . SER A 1 308 ? -22.203 15.406 -11.32 1 84.69 308 SER A CA 1
ATOM 2326 C C . SER A 1 308 ? -22.469 14.133 -10.523 1 84.69 308 SER A C 1
ATOM 2328 O O . SER A 1 308 ? -23.625 13.703 -10.398 1 84.69 308 SER A O 1
ATOM 2330 N N . GLN A 1 309 ? -21.469 13.609 -9.945 1 91.44 309 GLN A N 1
ATOM 2331 C CA . GLN A 1 309 ? -21.672 12.414 -9.133 1 91.44 309 GLN A CA 1
ATOM 2332 C C . GLN A 1 309 ? -22.328 12.75 -7.805 1 91.44 309 GLN A C 1
ATOM 2334 O O . GLN A 1 309 ? -22.875 11.875 -7.133 1 91.44 309 GLN A O 1
ATOM 2339 N N . ALA A 1 310 ? -22.25 14 -7.387 1 94.12 310 ALA A N 1
ATOM 2340 C CA . ALA A 1 310 ? -22.906 14.422 -6.152 1 94.12 310 ALA A CA 1
ATOM 2341 C C . ALA A 1 310 ? -24.422 14.508 -6.344 1 94.12 310 ALA A C 1
ATOM 2343 O O . ALA A 1 310 ? -24.891 15.172 -7.27 1 94.12 310 ALA A O 1
ATOM 2344 N N . VAL A 1 311 ? -25.141 13.867 -5.5 1 96.19 311 VAL A N 1
ATOM 2345 C CA . VAL A 1 311 ? -26.594 13.828 -5.641 1 96.19 311 VAL A CA 1
ATOM 2346 C C . VAL A 1 311 ? -27.234 14.586 -4.488 1 96.19 311 VAL A C 1
ATOM 2348 O O . VAL A 1 311 ? -28.25 15.281 -4.684 1 96.19 311 VAL A O 1
ATOM 2351 N N . THR A 1 312 ? -26.719 14.453 -3.305 1 96.69 312 THR A N 1
ATOM 2352 C CA . THR A 1 312 ? -27.312 15.07 -2.123 1 96.69 312 THR A CA 1
ATOM 2353 C C . THR A 1 312 ? -26.406 16.188 -1.593 1 96.69 312 THR A C 1
ATOM 2355 O O . THR A 1 312 ? -25.266 16.344 -2.039 1 96.69 312 THR A O 1
ATOM 2358 N N . GLY A 1 313 ? -27.016 17 -0.688 1 95.69 313 GLY A N 1
ATOM 2359 C CA . GLY A 1 313 ? -26.172 17.859 0.138 1 95.69 313 GLY A CA 1
ATOM 2360 C C . GLY A 1 313 ? -25.328 17.078 1.125 1 95.69 313 GLY A C 1
ATOM 2361 O O . GLY A 1 313 ? -25.281 15.844 1.082 1 95.69 313 GLY A O 1
ATOM 2362 N N . ALA A 1 314 ? -24.6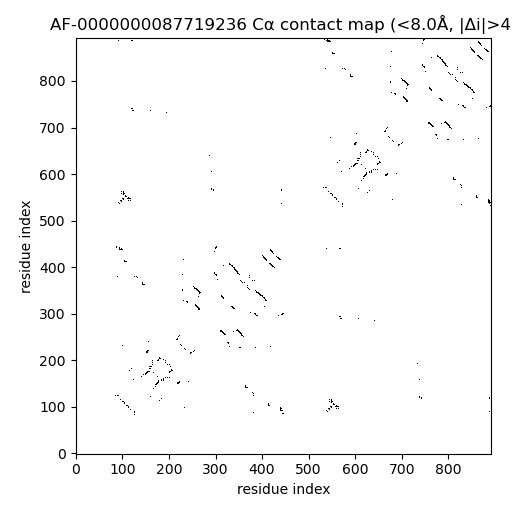25 17.797 1.945 1 97.19 314 ALA A N 1
ATOM 2363 C CA . ALA A 1 314 ? -23.75 17.188 2.939 1 97.19 314 ALA A CA 1
ATOM 2364 C C . ALA A 1 314 ? -24.359 17.281 4.336 1 97.19 314 ALA A C 1
ATOM 2366 O O . ALA A 1 314 ? -25.203 18.125 4.598 1 97.19 314 ALA A O 1
ATOM 2367 N N . HIS A 1 315 ? -24.047 16.359 5.137 1 98.19 315 HIS A N 1
ATOM 2368 C CA . HIS A 1 315 ? -24.391 16.344 6.551 1 98.19 315 HIS A CA 1
ATOM 2369 C C . HIS A 1 315 ? -23.156 16.219 7.426 1 98.19 315 HIS A C 1
ATOM 2371 O O . HIS A 1 315 ? -22.344 15.328 7.227 1 98.19 315 HIS A O 1
ATOM 2377 N N . ARG A 1 316 ? -23.031 17.141 8.336 1 98.25 316 ARG A N 1
ATOM 2378 C CA . ARG A 1 316 ? -21.938 17.062 9.289 1 98.25 316 ARG A CA 1
ATOM 2379 C C . ARG A 1 316 ? -22.219 16.016 10.359 1 98.25 316 ARG A C 1
ATOM 2381 O O . ARG A 1 316 ? -23.172 16.141 11.117 1 98.25 316 ARG A O 1
ATOM 2388 N N . LEU A 1 317 ? -21.391 15.031 10.461 1 97.12 317 LEU A N 1
ATOM 2389 C CA . LEU A 1 317 ? -21.594 13.953 11.43 1 97.12 317 LEU A CA 1
ATOM 2390 C C . LEU A 1 317 ? -21.047 14.359 12.797 1 97.12 317 LEU A C 1
ATOM 2392 O O . LEU A 1 317 ? -21.719 14.156 13.812 1 97.12 317 LEU A O 1
ATOM 2396 N N . VAL A 1 318 ? -19.859 14.828 12.812 1 96.56 318 VAL A N 1
ATOM 2397 C CA . VAL A 1 318 ? -19.203 15.148 14.078 1 96.56 318 VAL A CA 1
ATOM 2398 C C . VAL A 1 318 ? -18.203 16.281 13.875 1 96.56 318 VAL A C 1
ATOM 2400 O O . VAL A 1 318 ? -17.656 16.453 12.773 1 96.56 318 VAL A O 1
ATOM 2403 N N . THR A 1 319 ? -18.031 17.125 14.828 1 97 319 THR A N 1
ATOM 2404 C CA . THR A 1 319 ? -16.953 18.094 14.93 1 97 319 THR A CA 1
ATOM 2405 C C . THR A 1 319 ? -16.109 17.828 16.172 1 97 319 THR A C 1
ATOM 2407 O O . THR A 1 319 ? -16.641 17.766 17.281 1 97 319 THR A O 1
ATOM 2410 N N . LEU A 1 320 ? -14.852 17.656 15.977 1 96.88 320 LEU A N 1
ATOM 2411 C CA . LEU A 1 320 ? -13.906 17.453 17.078 1 96.88 320 LEU A CA 1
ATOM 2412 C C . LEU A 1 320 ? -13.227 18.766 17.453 1 96.88 320 LEU A C 1
ATOM 2414 O O . LEU A 1 320 ? -12.602 19.406 16.625 1 96.88 320 LEU A O 1
ATOM 2418 N N . ASP A 1 321 ? -13.43 19.156 18.688 1 97.44 321 ASP A N 1
ATOM 2419 C CA . ASP A 1 321 ? -12.641 20.234 19.281 1 97.44 321 ASP A CA 1
ATOM 2420 C C . ASP A 1 321 ? -11.297 19.719 19.781 1 97.44 321 ASP A C 1
ATOM 2422 O O . ASP A 1 321 ? -11.219 19.047 20.812 1 97.44 321 ASP A O 1
ATOM 2426 N N . LEU A 1 322 ? -10.211 20.047 19.109 1 97.19 322 LEU A N 1
ATOM 2427 C CA . LEU A 1 322 ? -8.922 19.406 19.375 1 97.19 322 LEU A CA 1
ATOM 2428 C C . LEU A 1 322 ? -8.32 19.906 20.672 1 97.19 322 LEU A C 1
ATOM 2430 O O . LEU A 1 322 ? -7.355 19.328 21.188 1 97.19 322 LEU A O 1
ATOM 2434 N N . TYR A 1 323 ? -8.875 20.953 21.281 1 97.44 323 TYR A N 1
ATOM 2435 C CA . TYR A 1 323 ? -8.453 21.375 22.609 1 97.44 323 TYR A CA 1
ATOM 2436 C C . TYR A 1 323 ? -8.984 20.422 23.688 1 97.44 323 TYR A C 1
ATOM 2438 O O . TYR A 1 323 ? -8.508 20.438 24.828 1 97.44 323 TYR A O 1
ATOM 2446 N N . ARG A 1 324 ? -9.977 19.578 23.266 1 96.25 324 ARG A N 1
ATOM 2447 C CA . ARG A 1 324 ? -10.633 18.75 24.281 1 96.25 324 ARG A CA 1
ATOM 2448 C C . ARG A 1 324 ? -10.75 17.312 23.812 1 96.25 324 ARG A C 1
ATOM 2450 O O . ARG A 1 324 ? -10.836 16.391 24.625 1 96.25 324 ARG A O 1
ATOM 2457 N N . ALA A 1 325 ? -10.797 17.094 22.547 1 95.88 325 ALA A N 1
ATOM 2458 C CA . ALA A 1 325 ? -11.07 15.773 21.984 1 95.88 325 ALA A CA 1
ATOM 2459 C C . ALA A 1 325 ? -10.023 14.766 22.438 1 95.88 325 ALA A C 1
ATOM 2461 O O . ALA A 1 325 ? -8.852 15.109 22.625 1 95.88 325 ALA A O 1
ATOM 2462 N N . GLY A 1 326 ? -10.414 13.531 22.578 1 92.88 326 GLY A N 1
ATOM 2463 C CA . GLY A 1 326 ? -9.555 12.43 22.984 1 92.88 326 GLY A CA 1
ATOM 2464 C C . GLY A 1 326 ? -10.031 11.078 22.469 1 92.88 326 GLY A C 1
ATOM 2465 O O . GLY A 1 326 ? -10.867 11.016 21.562 1 92.88 326 GLY A O 1
ATOM 2466 N N . PRO A 1 327 ? -9.453 10.008 23.047 1 89.25 327 PRO A N 1
ATOM 2467 C CA . PRO A 1 327 ? -9.758 8.648 22.562 1 89.25 327 PRO A CA 1
ATOM 2468 C C . PRO A 1 327 ? -11.25 8.336 22.609 1 89.25 327 PRO A C 1
ATOM 2470 O O . PRO A 1 327 ? -11.758 7.609 21.75 1 89.25 327 PRO A O 1
ATOM 2473 N N . LYS A 1 328 ? -11.992 8.844 23.516 1 90.62 328 LYS A N 1
ATOM 2474 C CA . LYS A 1 328 ? -13.414 8.578 23.672 1 90.62 328 LYS A CA 1
ATOM 2475 C C . LYS A 1 328 ? -14.203 9.117 22.484 1 90.62 328 LYS A C 1
ATOM 2477 O O . LYS A 1 328 ? -15.297 8.625 22.188 1 90.62 328 LYS A O 1
ATOM 2482 N N . ASP A 1 329 ? -13.672 10.086 21.828 1 92.75 329 ASP A N 1
ATOM 2483 C CA . ASP A 1 329 ? -14.375 10.75 20.719 1 92.75 329 ASP A CA 1
ATOM 2484 C C . ASP A 1 329 ? -14.234 9.961 19.422 1 92.75 329 ASP A C 1
ATOM 2486 O O . ASP A 1 329 ? -14.875 10.281 18.422 1 92.75 329 ASP A O 1
ATOM 2490 N N . LEU A 1 330 ? -13.43 8.938 19.438 1 89.44 330 LEU A N 1
ATOM 2491 C CA . LEU A 1 330 ? -13.266 8.094 18.266 1 89.44 330 LEU A CA 1
ATOM 2492 C C . LEU A 1 330 ? -14.461 7.168 18.094 1 89.44 330 LEU A C 1
ATOM 2494 O O . LEU A 1 330 ? -14.68 6.625 17 1 89.44 330 LEU A O 1
ATOM 2498 N N . THR A 1 331 ? -15.156 6.902 19.188 1 91 331 THR A N 1
ATOM 2499 C CA . THR A 1 331 ? -16.359 6.066 19.156 1 91 331 THR A CA 1
ATOM 2500 C C . THR A 1 331 ? -17.609 6.926 19.203 1 91 331 THR A C 1
ATOM 2502 O O . THR A 1 331 ? -17.844 7.66 20.172 1 91 331 THR A O 1
ATOM 2505 N N . PHE A 1 332 ? -18.406 6.824 18.188 1 93.69 332 PHE A N 1
ATOM 2506 C CA . PHE A 1 332 ? -19.656 7.578 18.172 1 93.69 332 PHE A CA 1
ATOM 2507 C C . PHE A 1 332 ? -20.656 6.922 17.234 1 93.69 332 PHE A C 1
ATOM 2509 O O . PHE A 1 332 ? -20.297 6.055 16.438 1 93.69 332 PHE A O 1
ATOM 2516 N N . SER A 1 333 ? -21.875 7.16 17.422 1 94.44 333 SER A N 1
ATOM 2517 C CA . SER A 1 333 ? -23.016 6.863 16.547 1 94.44 333 SER A CA 1
ATOM 2518 C C . SER A 1 333 ? -23.875 8.102 16.328 1 94.44 333 SER A C 1
ATOM 2520 O O . SER A 1 333 ? -24.453 8.648 17.266 1 94.44 333 SER A O 1
ATOM 2522 N N . ARG A 1 334 ? -23.922 8.57 15.109 1 96.38 334 ARG A N 1
ATOM 2523 C CA . ARG A 1 334 ? -24.609 9.82 14.789 1 96.38 334 ARG A CA 1
ATOM 2524 C C . ARG A 1 334 ? -25.641 9.617 13.695 1 96.38 334 ARG A C 1
ATOM 2526 O O . ARG A 1 334 ? -25.375 8.938 12.703 1 96.38 334 ARG A O 1
ATOM 2533 N N . PRO A 1 335 ? -26.828 10.148 13.906 1 96.06 335 PRO A N 1
ATOM 2534 C CA . PRO A 1 335 ? -27.781 10.164 12.797 1 96.06 335 PRO A CA 1
ATOM 2535 C C . PRO A 1 335 ? -27.406 11.18 11.719 1 96.06 335 PRO A C 1
ATOM 2537 O O . PRO A 1 335 ? -26.688 12.141 11.992 1 96.06 335 PRO A O 1
ATOM 2540 N N . PHE A 1 336 ? -27.797 10.891 10.508 1 96.5 336 PHE A N 1
ATOM 2541 C CA . PHE A 1 336 ? -27.641 11.859 9.43 1 96.5 336 PHE A CA 1
ATOM 2542 C C . PHE A 1 336 ? -28.891 11.898 8.555 1 96.5 336 PHE A C 1
ATOM 2544 O O . PHE A 1 336 ? -29.688 10.961 8.57 1 96.5 336 PHE A O 1
ATOM 2551 N N . SER A 1 337 ? -29.094 13.039 7.91 1 96.5 337 SER A N 1
ATOM 2552 C CA . SER A 1 337 ? -30.125 13.25 6.914 1 96.5 337 SER A CA 1
ATOM 2553 C C . SER A 1 337 ? -29.578 13.961 5.684 1 96.5 337 SER A C 1
ATOM 2555 O O . SER A 1 337 ? -28.953 15.023 5.797 1 96.5 337 SER A O 1
ATOM 2557 N N . LEU A 1 338 ? -29.812 13.344 4.559 1 97.06 338 LEU A N 1
ATOM 2558 C CA . LEU A 1 338 ? -29.328 13.875 3.291 1 97.06 338 LEU A CA 1
ATOM 2559 C C . LEU A 1 338 ? -30.484 14.203 2.357 1 97.06 338 LEU A C 1
ATOM 2561 O O . LEU A 1 338 ? -31.359 13.367 2.119 1 97.06 338 LEU A O 1
ATOM 2565 N N . THR A 1 339 ? -30.438 15.414 1.862 1 96.88 339 THR A N 1
ATOM 2566 C CA . THR A 1 339 ? -31.453 15.844 0.919 1 96.88 339 THR A CA 1
ATOM 2567 C C . THR A 1 339 ? -30.906 15.859 -0.506 1 96.88 339 THR A C 1
ATOM 2569 O O . THR A 1 339 ? -29.859 16.453 -0.769 1 96.88 339 THR A O 1
ATOM 2572 N N . ALA A 1 340 ? -31.672 15.211 -1.408 1 96.25 340 ALA A N 1
ATOM 2573 C CA . ALA A 1 340 ? -31.266 15.203 -2.811 1 96.25 340 ALA A CA 1
ATOM 2574 C C . ALA A 1 340 ? -31.391 16.594 -3.428 1 96.25 340 ALA A C 1
ATOM 2576 O O . ALA A 1 340 ? -32.438 17.219 -3.357 1 96.25 340 ALA A O 1
ATOM 2577 N N . GLN A 1 341 ? -30.312 17.016 -3.955 1 96.12 341 GLN A N 1
ATOM 2578 C CA . GLN A 1 341 ? -30.297 18.328 -4.594 1 96.12 341 GLN A CA 1
ATOM 2579 C C . GLN A 1 341 ? -30.703 18.234 -6.062 1 96.12 341 GLN A C 1
ATOM 2581 O O . GLN A 1 341 ? -31 19.25 -6.699 1 96.12 341 GLN A O 1
ATOM 2586 N N . ARG A 1 342 ? -30.719 17.078 -6.613 1 94.5 342 ARG A N 1
ATOM 2587 C CA . ARG A 1 342 ? -31.172 16.734 -7.957 1 94.5 342 ARG A CA 1
ATOM 2588 C C . ARG A 1 342 ? -31.688 15.305 -8.008 1 94.5 342 ARG A C 1
ATOM 2590 O O . ARG A 1 342 ? -31.438 14.508 -7.098 1 94.5 342 ARG A O 1
ATOM 2597 N N . GLU A 1 343 ? -32.406 15.133 -9.117 1 94.06 343 GLU A N 1
ATOM 2598 C CA . GLU A 1 343 ? -32.781 13.742 -9.352 1 94.06 343 GLU A CA 1
ATOM 2599 C C . GLU A 1 343 ? -31.547 12.898 -9.695 1 94.06 343 GLU A C 1
ATOM 2601 O O . GLU A 1 343 ? -30.672 13.336 -10.438 1 94.06 343 GLU A O 1
ATOM 2606 N N . GLY A 1 344 ? -31.453 11.773 -9.047 1 93.88 344 GLY A N 1
ATOM 2607 C CA . GLY A 1 344 ? -30.344 10.891 -9.328 1 93.88 344 GLY A CA 1
ATOM 2608 C C . GLY A 1 344 ? -30.344 9.633 -8.484 1 93.88 344 GLY A C 1
ATOM 2609 O O . GLY A 1 344 ? -31.297 9.383 -7.734 1 93.88 344 GLY A O 1
ATOM 2610 N N . ARG A 1 345 ? -29.391 8.836 -8.695 1 94.44 345 ARG A N 1
ATOM 2611 C CA . ARG A 1 345 ? -29.203 7.605 -7.938 1 94.44 345 ARG A CA 1
ATOM 2612 C C . ARG A 1 345 ? -28.062 7.73 -6.945 1 94.44 345 ARG A C 1
ATOM 2614 O O . ARG A 1 345 ? -27 8.258 -7.285 1 94.44 345 ARG A O 1
ATOM 2621 N N . VAL A 1 346 ? -28.391 7.348 -5.734 1 93.81 346 VAL A N 1
ATOM 2622 C CA . VAL A 1 346 ? -27.328 7.297 -4.727 1 93.81 346 VAL A CA 1
ATOM 2623 C C . VAL A 1 346 ? -26.859 5.855 -4.543 1 93.81 346 VAL A C 1
ATOM 2625 O O . VAL A 1 346 ? -27.625 5 -4.094 1 93.81 346 VAL A O 1
ATOM 2628 N N . SER A 1 347 ? -25.625 5.594 -4.914 1 90.81 347 SER A N 1
ATOM 2629 C CA . SER A 1 347 ? -25.094 4.242 -4.832 1 90.81 347 SER A CA 1
ATOM 2630 C C . SER A 1 347 ? -24.031 4.133 -3.734 1 90.81 347 SER A C 1
ATOM 2632 O O . SER A 1 347 ? -23.578 3.033 -3.404 1 90.81 347 SER A O 1
ATOM 2634 N N . ALA A 1 348 ? -23.609 5.223 -3.125 1 91.19 348 ALA A N 1
ATOM 2635 C CA . ALA A 1 348 ? -22.609 5.207 -2.061 1 91.19 348 ALA A CA 1
ATOM 2636 C C . ALA A 1 348 ? -22.75 6.426 -1.154 1 91.19 348 ALA A C 1
ATOM 2638 O O . ALA A 1 348 ? -23.266 7.465 -1.577 1 91.19 348 ALA A O 1
ATOM 2639 N N . LEU A 1 349 ? -22.375 6.203 0.052 1 92.56 349 LEU A N 1
ATOM 2640 C CA . LEU A 1 349 ? -22.156 7.301 0.983 1 92.56 349 LEU A CA 1
ATOM 2641 C C . LEU A 1 349 ? -20.688 7.73 0.974 1 92.56 349 LEU A C 1
ATOM 2643 O O . LEU A 1 349 ? -19.797 6.906 1.168 1 92.56 349 LEU A O 1
ATOM 2647 N N . LEU A 1 350 ? -20.469 8.992 0.68 1 94.19 350 LEU A N 1
ATOM 2648 C CA . LEU A 1 350 ? -19.125 9.539 0.636 1 94.19 350 LEU A CA 1
ATOM 2649 C C . LEU A 1 350 ? -18.812 10.32 1.907 1 94.19 350 LEU A C 1
ATOM 2651 O O . LEU A 1 350 ? -19.578 11.211 2.299 1 94.19 350 LEU A O 1
ATOM 2655 N N . ALA A 1 351 ? -17.734 9.969 2.518 1 94.06 351 ALA A N 1
ATOM 2656 C CA . ALA A 1 351 ? -17.266 10.688 3.705 1 94.06 351 ALA A CA 1
ATOM 2657 C C . ALA A 1 351 ? -16.078 11.57 3.377 1 94.06 351 ALA A C 1
ATOM 2659 O O . ALA A 1 351 ? -15.148 11.148 2.684 1 94.06 351 ALA A O 1
ATOM 2660 N N . TYR A 1 352 ? -16.125 12.812 3.82 1 94.38 352 TYR A N 1
ATOM 2661 C CA . TYR A 1 352 ? -15.008 13.742 3.693 1 94.38 352 TYR A CA 1
ATOM 2662 C C . TYR A 1 352 ? -14.828 14.562 4.969 1 94.38 352 TYR A C 1
ATOM 2664 O O . TYR A 1 352 ? -15.672 14.516 5.863 1 94.38 352 TYR A O 1
ATOM 2672 N N . PHE A 1 353 ? -13.688 15.273 5.07 1 96.19 353 PHE A N 1
ATOM 2673 C CA . PHE A 1 353 ? -13.477 16 6.316 1 96.19 353 PHE A CA 1
ATOM 2674 C C . PHE A 1 353 ? -12.938 17.391 6.043 1 96.19 353 PHE A C 1
ATOM 2676 O O . PHE A 1 353 ? -12.461 17.688 4.945 1 96.19 353 PHE A O 1
ATOM 2683 N N . ASP A 1 354 ? -13.156 18.281 6.996 1 97.44 354 ASP A N 1
ATOM 2684 C CA . ASP A 1 354 ? -12.555 19.609 7.102 1 97.44 354 ASP A CA 1
ATOM 2685 C C . ASP A 1 354 ? -11.688 19.719 8.352 1 97.44 354 ASP A C 1
ATOM 2687 O O . ASP A 1 354 ? -12.133 19.391 9.453 1 97.44 354 ASP A O 1
ATOM 2691 N N . ALA A 1 355 ? -10.445 20.078 8.172 1 97.19 355 ALA A N 1
ATOM 2692 C CA . ALA A 1 355 ? -9.586 20.484 9.281 1 97.19 355 ALA A CA 1
ATOM 2693 C C . ALA A 1 355 ? -9.43 22 9.336 1 97.19 355 ALA A C 1
ATOM 2695 O O . ALA A 1 355 ? -8.984 22.625 8.367 1 97.19 355 ALA A O 1
ATOM 2696 N N . SER A 1 356 ? -9.797 22.609 10.469 1 96.75 356 SER A N 1
ATOM 2697 C CA . SER A 1 356 ? -9.867 24.062 10.578 1 96.75 356 SER A CA 1
ATOM 2698 C C . SER A 1 356 ? -8.727 24.625 11.422 1 96.75 356 SER A C 1
ATOM 2700 O O . SER A 1 356 ? -8.43 24.078 12.492 1 96.75 356 SER A O 1
ATOM 2702 N N . PHE A 1 357 ? -8.07 25.625 10.906 1 97.25 357 PHE A N 1
ATOM 2703 C CA . PHE A 1 357 ? -7.043 26.406 11.594 1 97.25 357 PHE A CA 1
ATOM 2704 C C . PHE A 1 357 ? -7.547 27.812 11.922 1 97.25 357 PHE A C 1
ATOM 2706 O O . PHE A 1 357 ? -7.367 28.734 11.133 1 97.25 357 PHE A O 1
ATOM 2713 N N . THR A 1 358 ? -8.18 27.953 13.094 1 94.44 358 THR A N 1
ATOM 2714 C CA . THR A 1 358 ? -8.867 29.219 13.391 1 94.44 358 THR A CA 1
ATOM 2715 C C . THR A 1 358 ? -8.109 30.016 14.445 1 94.44 358 THR A C 1
ATOM 2717 O O . THR A 1 358 ? -8.445 31.156 14.719 1 94.44 358 THR A O 1
ATOM 2720 N N . CYS A 1 359 ? -7.133 29.422 15.047 1 93.38 359 CYS A N 1
ATOM 2721 C CA . CYS A 1 359 ? -6.438 30.078 16.156 1 93.38 359 CYS A CA 1
ATOM 2722 C C . CYS A 1 359 ? -7.43 30.609 17.188 1 93.38 359 CYS A C 1
ATOM 2724 O O . CYS A 1 359 ? -7.383 31.781 17.547 1 93.38 359 CYS A O 1
ATOM 2726 N N . ARG A 1 360 ? -8.281 29.672 17.594 1 90 360 ARG A N 1
ATOM 2727 C CA . ARG A 1 360 ? -9.344 30 18.547 1 90 360 ARG A CA 1
ATOM 2728 C C . ARG A 1 360 ? -10.258 31.094 18 1 90 360 ARG A C 1
ATOM 2730 O O . ARG A 1 360 ? -10.695 31.969 18.75 1 90 360 ARG A O 1
ATOM 2737 N N . GLY A 1 361 ? -10.469 31.078 16.703 1 81.5 361 GLY A N 1
ATOM 2738 C CA . GLY A 1 361 ? -11.461 31.922 16.047 1 81.5 361 GLY A CA 1
ATOM 2739 C C . GLY A 1 361 ? -10.898 33.25 15.57 1 81.5 361 GLY A C 1
ATOM 2740 O O . GLY A 1 361 ? -11.609 34.031 14.953 1 81.5 361 GLY A O 1
ATOM 2741 N N . ASP A 1 362 ? -9.641 33.562 15.773 1 80.69 362 ASP A N 1
ATOM 2742 C CA . ASP A 1 362 ? -9.094 34.844 15.422 1 80.69 362 ASP A CA 1
ATOM 2743 C C . ASP A 1 362 ? -7.613 34.75 15.07 1 80.69 362 ASP A C 1
ATOM 2745 O O . ASP A 1 362 ? -6.75 35.156 15.852 1 80.69 362 ASP A O 1
ATOM 2749 N N . PRO A 1 363 ? -7.324 34.344 13.812 1 81.38 363 PRO A N 1
ATOM 2750 C CA . PRO A 1 363 ? -5.902 34.344 13.461 1 81.38 363 PRO A CA 1
ATOM 2751 C C . PRO A 1 363 ? -5.379 35.781 13.219 1 81.38 363 PRO A C 1
ATOM 2753 O O . PRO A 1 363 ? -5.875 36.469 12.344 1 81.38 363 PRO A O 1
ATOM 2756 N N . PRO A 1 364 ? -4.441 36.156 13.891 1 83 364 PRO A N 1
ATOM 2757 C CA . PRO A 1 364 ? -4.023 37.562 13.828 1 83 364 PRO A CA 1
ATOM 2758 C C . PRO A 1 364 ? -3.289 37.906 12.531 1 83 364 PRO A C 1
ATOM 2760 O O . PRO A 1 364 ? -3.234 39.062 12.141 1 83 364 PRO A O 1
ATOM 2763 N N . GLY A 1 365 ? -2.723 36.938 11.922 1 80.94 365 GLY A N 1
ATOM 2764 C CA . GLY A 1 365 ? -1.918 37.219 10.742 1 80.94 365 GLY A CA 1
ATOM 2765 C C . GLY A 1 365 ? -2.682 37.031 9.445 1 80.94 365 GLY A C 1
ATOM 2766 O O . GLY A 1 365 ? -2.098 37.094 8.359 1 80.94 365 GLY A O 1
ATOM 2767 N N . GLY A 1 366 ? -4.023 36.75 9.562 1 85.5 366 GLY A N 1
ATOM 2768 C CA . GLY A 1 366 ? -4.766 36.5 8.336 1 85.5 366 GLY A CA 1
ATOM 2769 C C . GLY A 1 366 ? -6.117 35.844 8.57 1 85.5 366 GLY A C 1
ATOM 2770 O O . GLY A 1 366 ? -6.781 36.125 9.57 1 85.5 366 GLY A O 1
ATOM 2771 N N . GLU A 1 367 ? -6.539 35.125 7.562 1 89.56 367 GLU A N 1
ATOM 2772 C CA . GLU A 1 367 ? -7.824 34.438 7.621 1 89.56 367 GLU A CA 1
ATOM 2773 C C . GLU A 1 367 ? -7.648 33 8.07 1 89.56 367 GLU A C 1
ATOM 2775 O O . GLU A 1 367 ? -6.562 32.406 7.926 1 89.56 367 GLU A O 1
ATOM 2780 N N . ALA A 1 368 ? -8.734 32.562 8.695 1 92.19 368 ALA A N 1
ATOM 2781 C CA . ALA A 1 368 ? -8.727 31.141 9.055 1 92.19 368 ALA A CA 1
ATOM 2782 C C . ALA A 1 368 ? -8.609 30.25 7.82 1 92.19 368 ALA A C 1
ATOM 2784 O O . ALA A 1 368 ? -9.172 30.562 6.77 1 92.19 368 ALA A O 1
ATOM 2785 N N . VAL A 1 369 ? -7.82 29.25 7.977 1 95.75 369 VAL A N 1
ATOM 2786 C CA . VAL A 1 369 ? -7.578 28.312 6.879 1 95.75 369 VAL A CA 1
ATOM 2787 C C . VAL A 1 369 ? -8.312 27 7.145 1 95.75 369 VAL A C 1
ATOM 2789 O O . VAL A 1 369 ? -8.406 26.562 8.289 1 95.75 369 VAL A O 1
ATOM 2792 N N . THR A 1 370 ? -8.898 26.422 6.098 1 96.25 370 THR A N 1
ATOM 2793 C CA . THR A 1 370 ? -9.5 25.094 6.188 1 96.25 370 THR A CA 1
ATOM 2794 C C . THR A 1 370 ? -8.891 24.156 5.152 1 96.25 370 THR A C 1
ATOM 2796 O O . THR A 1 370 ? -8.852 24.469 3.963 1 96.25 370 THR A O 1
ATOM 2799 N N . LEU A 1 371 ? -8.336 23.062 5.633 1 96.19 371 LEU A N 1
ATOM 2800 C CA . LEU A 1 371 ? -7.961 21.953 4.758 1 96.19 371 LEU A CA 1
ATOM 2801 C C . LEU A 1 371 ? -9.125 21 4.574 1 96.19 371 LEU A C 1
ATOM 2803 O O . LEU A 1 371 ? -9.547 20.344 5.527 1 96.19 371 LEU A O 1
ATOM 2807 N N . THR A 1 372 ? -9.602 20.875 3.357 1 95.62 372 THR A N 1
ATOM 2808 C CA . THR A 1 372 ? -10.797 20.078 3.109 1 95.62 372 THR A CA 1
ATOM 2809 C C . THR A 1 372 ? -10.508 18.953 2.107 1 95.62 372 THR A C 1
ATOM 2811 O O . THR A 1 372 ? -9.664 19.109 1.226 1 95.62 372 THR A O 1
ATOM 2814 N N . THR A 1 373 ? -11.195 17.797 2.316 1 91.5 373 THR A N 1
ATOM 2815 C CA . THR A 1 373 ? -11.188 16.75 1.307 1 91.5 373 THR A CA 1
ATOM 2816 C C . THR A 1 373 ? -12.508 16.719 0.544 1 91.5 373 THR A C 1
ATOM 2818 O O . THR A 1 373 ? -12.867 15.703 -0.056 1 91.5 373 THR A O 1
ATOM 2821 N N . HIS A 1 374 ? -13.227 17.828 0.632 1 93.75 374 HIS A N 1
ATOM 2822 C CA . HIS A 1 374 ? -14.469 17.938 -0.119 1 93.75 374 HIS A CA 1
ATOM 2823 C C . HIS A 1 374 ? -14.266 17.578 -1.587 1 93.75 374 HIS A C 1
ATOM 2825 O O . HIS A 1 374 ? -13.266 17.984 -2.191 1 93.75 374 HIS A O 1
ATOM 2831 N N . PRO A 1 375 ? -15.25 16.828 -2.117 1 88.62 375 PRO A N 1
ATOM 2832 C CA . PRO A 1 375 ? -15.047 16.328 -3.477 1 88.62 375 PRO A CA 1
ATOM 2833 C C . PRO A 1 375 ? -15.008 17.438 -4.52 1 88.62 375 PRO A C 1
ATOM 2835 O O . PRO A 1 375 ? -14.5 17.234 -5.625 1 88.62 375 PRO A O 1
ATOM 2838 N N . MET A 1 376 ? -15.523 18.625 -4.254 1 88.19 376 MET A N 1
ATOM 2839 C CA . MET A 1 376 ? -15.531 19.734 -5.207 1 88.19 376 MET A CA 1
ATOM 2840 C C . MET A 1 376 ? -14.32 20.641 -4.992 1 88.19 376 MET A C 1
ATOM 2842 O O . MET A 1 376 ? -14.125 21.609 -5.734 1 88.19 376 MET A O 1
ATOM 2846 N N . ALA A 1 377 ? -13.516 20.359 -4.02 1 88.38 377 ALA A N 1
ATOM 2847 C CA . ALA A 1 377 ? -12.273 21.094 -3.77 1 88.38 377 ALA A CA 1
ATOM 2848 C C . ALA A 1 377 ? -11.086 20.406 -4.449 1 88.38 377 ALA A C 1
ATOM 2850 O O . ALA A 1 377 ? -11.18 19.25 -4.852 1 88.38 377 ALA A O 1
ATOM 2851 N N . PRO A 1 378 ? -9.992 21.188 -4.629 1 83 378 PRO A N 1
ATOM 2852 C CA . PRO A 1 378 ? -8.797 20.5 -5.133 1 83 378 PRO A CA 1
ATOM 2853 C C . PRO A 1 378 ? -8.414 19.281 -4.301 1 83 378 PRO A C 1
ATOM 2855 O O . PRO A 1 378 ? -8.469 19.328 -3.068 1 83 378 PRO A O 1
ATOM 2858 N N . ALA A 1 379 ? -8.07 18.266 -4.992 1 78.69 379 ALA A N 1
ATOM 2859 C CA . ALA A 1 379 ? -7.848 16.984 -4.344 1 78.69 379 ALA A CA 1
ATOM 2860 C C . ALA A 1 379 ? -6.57 17 -3.504 1 78.69 379 ALA A C 1
ATOM 2862 O O . ALA A 1 379 ? -5.582 17.625 -3.885 1 78.69 379 ALA A O 1
ATOM 2863 N N . THR A 1 380 ? -6.629 16.406 -2.389 1 79.06 380 THR A N 1
ATOM 2864 C CA . THR A 1 380 ? -5.473 16.125 -1.545 1 79.06 380 THR A CA 1
ATOM 2865 C C . THR A 1 380 ? -5.195 14.625 -1.494 1 79.06 380 THR A C 1
ATOM 2867 O O . THR A 1 380 ? -6.027 13.82 -1.92 1 79.06 380 THR A O 1
ATOM 2870 N N . GLY A 1 381 ? -4.094 14.258 -0.971 1 70.62 381 GLY A N 1
ATOM 2871 C CA . GLY A 1 381 ? -3.732 12.859 -0.83 1 70.62 381 GLY A CA 1
ATOM 2872 C C . GLY A 1 381 ? -4.613 12.109 0.156 1 70.62 381 GLY A C 1
ATOM 2873 O O . GLY A 1 381 ? -4.617 10.883 0.185 1 70.62 381 GLY A O 1
ATOM 2874 N N . TRP A 1 382 ? -5.402 12.789 0.931 1 76.88 382 TRP A N 1
ATOM 2875 C CA . TRP A 1 382 ? -6.277 12.164 1.913 1 76.88 382 TRP A CA 1
ATOM 2876 C C . TRP A 1 382 ? -7.539 11.625 1.25 1 76.88 382 TRP A C 1
ATOM 2878 O O . TRP A 1 382 ? -8.203 10.742 1.795 1 76.88 382 TRP A O 1
ATOM 2888 N N . LEU A 1 383 ? -7.922 12.125 0.186 1 80 383 LEU A N 1
ATOM 2889 C CA . LEU A 1 383 ? -9.039 11.633 -0.614 1 80 383 LEU A CA 1
ATOM 2890 C C . LEU A 1 383 ? -10.312 11.547 0.224 1 80 383 LEU A C 1
ATOM 2892 O O . LEU A 1 383 ? -10.414 12.195 1.268 1 80 383 LEU A O 1
ATOM 2896 N N . GLN A 1 384 ? -11.344 10.984 -0.395 1 87.56 384 GLN A N 1
ATOM 2897 C CA . GLN A 1 384 ? -12.609 10.672 0.275 1 87.56 384 GLN A CA 1
ATOM 2898 C C . GLN A 1 384 ? -12.758 9.172 0.495 1 87.56 384 GLN A C 1
ATOM 2900 O O . GLN A 1 384 ? -11.961 8.383 -0.014 1 87.56 384 GLN A O 1
ATOM 2905 N N . THR A 1 385 ? -13.625 8.852 1.406 1 85.12 385 THR A N 1
ATOM 2906 C CA . THR A 1 385 ? -13.953 7.441 1.618 1 85.12 385 THR A CA 1
ATOM 2907 C C . THR A 1 385 ? -15.383 7.148 1.167 1 85.12 385 THR A C 1
ATOM 2909 O O . THR A 1 385 ? -16.328 7.832 1.578 1 85.12 385 THR A O 1
ATOM 2912 N N . LEU A 1 386 ? -15.516 6.16 0.305 1 86 386 LEU A N 1
ATOM 2913 C CA . LEU A 1 386 ? -16.828 5.797 -0.223 1 86 386 LEU A CA 1
ATOM 2914 C C . LEU A 1 386 ? -17.312 4.48 0.381 1 86 386 LEU A C 1
ATOM 2916 O O . LEU A 1 386 ? -16.578 3.486 0.378 1 86 386 LEU A O 1
ATOM 2920 N N . PHE A 1 387 ? -18.5 4.555 0.942 1 86.25 387 PHE A N 1
ATOM 2921 C CA . PHE A 1 387 ? -19.219 3.385 1.431 1 86.25 387 PHE A CA 1
ATOM 2922 C C . PHE A 1 387 ? -20.328 2.996 0.471 1 86.25 387 PHE A C 1
ATOM 2924 O O . PHE A 1 387 ? -21.391 3.635 0.448 1 86.25 387 PHE A O 1
ATOM 2931 N N . CYS A 1 388 ? -20.156 1.95 -0.198 1 83.25 388 CYS A N 1
ATOM 2932 C CA . CYS A 1 388 ? -21.062 1.589 -1.277 1 83.25 388 CYS A CA 1
ATOM 2933 C C . CYS A 1 388 ? -22.297 0.855 -0.737 1 83.25 388 CYS A C 1
ATOM 2935 O O . CYS A 1 388 ? -22.172 0.041 0.18 1 83.25 388 CYS A O 1
ATOM 2937 N N . PHE A 1 389 ? -23.406 1.201 -1.368 1 82.38 389 PHE A N 1
ATOM 2938 C CA . PHE A 1 389 ? -24.656 0.506 -1.052 1 82.38 389 PHE A CA 1
ATOM 2939 C C . PHE A 1 389 ? -24.797 -0.758 -1.893 1 82.38 389 PHE A C 1
ATOM 2941 O O . PHE A 1 389 ? -24.297 -0.82 -3.018 1 82.38 389 PHE A O 1
ATOM 2948 N N . PRO A 1 390 ? -25.438 -1.756 -1.258 1 74.69 390 PRO A N 1
ATOM 2949 C CA . PRO A 1 390 ? -25.703 -2.941 -2.078 1 74.69 390 PRO A CA 1
ATOM 2950 C C . PRO A 1 390 ? -26.547 -2.633 -3.311 1 74.69 390 PRO A C 1
ATOM 2952 O O . PRO A 1 390 ? -26.344 -3.23 -4.371 1 74.69 390 PRO A O 1
ATOM 2955 N N . ARG A 1 391 ? -27.5 -1.739 -3.18 1 80.19 391 ARG A N 1
ATOM 2956 C CA . ARG A 1 391 ? -28.344 -1.289 -4.277 1 80.19 391 ARG A CA 1
ATOM 2957 C C . ARG A 1 391 ? -28.453 0.232 -4.301 1 80.19 391 ARG A C 1
ATOM 2959 O O . ARG A 1 391 ? -28.578 0.869 -3.254 1 80.19 391 ARG A O 1
ATOM 2966 N N . ALA A 1 392 ? -28.375 0.724 -5.531 1 88.75 392 ALA A N 1
ATOM 2967 C CA . ALA A 1 392 ? -28.516 2.17 -5.672 1 88.75 392 ALA A CA 1
ATOM 2968 C C . ALA A 1 392 ? -29.938 2.615 -5.344 1 88.75 392 ALA A C 1
ATOM 2970 O O . ALA A 1 392 ? -30.906 1.922 -5.68 1 88.75 392 ALA A O 1
ATOM 2971 N N . LEU A 1 393 ? -30.031 3.777 -4.746 1 90.75 393 LEU A N 1
ATOM 2972 C CA . LEU A 1 393 ? -31.328 4.352 -4.383 1 90.75 393 LEU A CA 1
ATOM 2973 C C . LEU A 1 393 ? -31.703 5.473 -5.344 1 90.75 393 LEU A C 1
ATOM 2975 O O . LEU A 1 393 ? -30.984 6.457 -5.48 1 90.75 393 LEU A O 1
ATOM 2979 N N . GLN A 1 394 ? -32.812 5.301 -5.996 1 93.19 394 GLN A N 1
ATOM 2980 C CA . GLN A 1 394 ? -33.344 6.367 -6.84 1 93.19 394 GLN A CA 1
ATOM 2981 C C . GLN A 1 394 ? -34 7.453 -6 1 93.19 394 GLN A C 1
ATOM 2983 O O . GLN A 1 394 ? -34.938 7.176 -5.246 1 93.19 394 GLN A O 1
ATOM 2988 N N . MET A 1 395 ? -33.469 8.672 -6.191 1 93.5 395 MET A N 1
ATOM 2989 C CA . MET A 1 395 ? -34 9.773 -5.391 1 93.5 395 MET A CA 1
ATOM 2990 C C . MET A 1 395 ? -34.469 10.914 -6.281 1 93.5 395 MET A C 1
ATOM 2992 O O . MET A 1 395 ? -33.781 11.312 -7.211 1 93.5 395 MET A O 1
ATOM 2996 N N . ASP A 1 396 ? -35.656 11.453 -6.016 1 93.69 396 ASP A N 1
ATOM 2997 C CA . ASP A 1 396 ? -36.125 12.703 -6.617 1 93.69 396 ASP A CA 1
ATOM 2998 C C . ASP A 1 396 ? -35.531 13.906 -5.895 1 93.69 396 ASP A C 1
ATOM 3000 O O . ASP A 1 396 ? -35.156 13.812 -4.723 1 93.69 396 ASP A O 1
ATOM 3004 N N . LYS A 1 397 ? -35.5 14.922 -6.727 1 94.62 397 LYS A N 1
ATOM 3005 C CA . LYS A 1 397 ? -35.062 16.156 -6.082 1 94.62 397 LYS A CA 1
ATOM 3006 C C . LYS A 1 397 ? -35.906 16.453 -4.84 1 94.62 397 LYS A C 1
ATOM 3008 O O . LYS A 1 397 ? -37.125 16.359 -4.867 1 94.62 397 LYS A O 1
ATOM 3013 N N . GLY A 1 398 ? -35.188 16.734 -3.732 1 94.25 398 GLY A N 1
ATOM 3014 C CA . GLY A 1 398 ? -35.875 17.078 -2.494 1 94.25 398 GLY A CA 1
ATOM 3015 C C . GLY A 1 398 ? -36.125 15.883 -1.6 1 94.25 398 GLY A C 1
ATOM 3016 O O . GLY A 1 398 ? -36.438 16.047 -0.418 1 94.25 398 GLY A O 1
ATOM 3017 N N . ALA A 1 399 ? -36 14.688 -2.133 1 93.69 399 ALA A N 1
ATOM 3018 C CA . ALA A 1 399 ? -36.156 13.484 -1.315 1 93.69 399 ALA A CA 1
ATOM 3019 C C . ALA A 1 399 ? -35.094 13.414 -0.232 1 93.69 399 ALA A C 1
ATOM 3021 O O . ALA A 1 399 ? -34 13.969 -0.389 1 93.69 399 ALA A O 1
ATOM 3022 N N . GLU A 1 400 ? -35.5 12.719 0.832 1 94.25 400 GLU A N 1
ATOM 3023 C CA . GLU A 1 400 ? -34.594 12.664 1.974 1 94.25 400 GLU A CA 1
ATOM 3024 C C . GLU A 1 400 ? -34.156 11.234 2.254 1 94.25 400 GLU A C 1
ATOM 3026 O O . GLU A 1 400 ? -34.969 10.305 2.25 1 94.25 400 GLU A O 1
ATOM 3031 N N . LEU A 1 401 ? -32.844 11.039 2.445 1 93.94 401 LEU A N 1
ATOM 3032 C CA . LEU A 1 401 ? -32.25 9.805 2.924 1 93.94 401 LEU A CA 1
ATOM 3033 C C . LEU A 1 401 ? -31.719 9.977 4.348 1 93.94 401 LEU A C 1
ATOM 3035 O O . LEU A 1 401 ? -30.953 10.898 4.633 1 93.94 401 LEU A O 1
ATOM 3039 N N . SER A 1 402 ? -32.25 9.141 5.188 1 93.19 402 SER A N 1
ATOM 3040 C CA . SER A 1 402 ? -31.797 9.211 6.574 1 93.19 402 SER A CA 1
ATOM 3041 C C . SER A 1 402 ? -31.094 7.926 7 1 93.19 402 SER A C 1
ATOM 3043 O O . SER A 1 402 ? -31.234 6.891 6.348 1 93.19 402 SER A O 1
ATOM 3045 N N . GLY A 1 403 ? -30.25 8.047 8.078 1 93 403 GLY A N 1
ATOM 3046 C CA . GLY A 1 403 ? -29.531 6.887 8.578 1 93 403 GLY A CA 1
ATOM 3047 C C . GLY A 1 403 ? -28.672 7.191 9.789 1 93 403 GLY A C 1
ATOM 3048 O O . GLY A 1 403 ? -28.828 8.242 10.422 1 93 403 GLY A O 1
ATOM 3049 N N . THR A 1 404 ? -27.953 6.156 10.141 1 93.12 404 THR A N 1
ATOM 3050 C CA . THR A 1 404 ? -27.016 6.273 11.25 1 93.12 404 THR A CA 1
ATOM 3051 C C . THR A 1 404 ? -25.609 5.844 10.82 1 93.12 404 THR A C 1
ATOM 3053 O O . THR A 1 404 ? -25.453 4.844 10.117 1 93.12 404 THR A O 1
ATOM 3056 N N . PHE A 1 405 ? -24.641 6.688 11.133 1 93.62 405 PHE A N 1
ATOM 3057 C CA . PHE A 1 405 ? -23.234 6.395 10.938 1 93.62 405 PHE A CA 1
ATOM 3058 C C . PHE A 1 405 ? -22.547 6.141 12.273 1 93.62 405 PHE A C 1
ATOM 3060 O O . PHE A 1 405 ? -22.422 7.051 13.094 1 93.62 405 PHE A O 1
ATOM 3067 N N . ALA A 1 406 ? -22.141 4.891 12.477 1 90.62 406 ALA A N 1
ATOM 3068 C CA . ALA A 1 406 ? -21.438 4.523 13.703 1 90.62 406 ALA A CA 1
ATOM 3069 C C . ALA A 1 406 ? -19.984 4.152 13.414 1 90.62 406 ALA A C 1
ATOM 3071 O O . ALA A 1 406 ? -19.703 3.404 12.477 1 90.62 406 ALA A O 1
ATOM 3072 N N . CYS A 1 407 ? -19.156 4.738 14.195 1 88.88 407 CYS A N 1
ATOM 3073 C CA . CYS A 1 407 ? -17.719 4.52 14.031 1 88.88 407 CYS A CA 1
ATOM 3074 C C . CYS A 1 407 ? -17.078 4.145 15.359 1 88.88 407 CYS A C 1
ATOM 3076 O O . CYS A 1 407 ? -17.438 4.672 16.406 1 88.88 407 CYS A O 1
ATOM 3078 N N . ARG A 1 408 ? -16.172 3.211 15.336 1 84.38 408 ARG A N 1
ATOM 3079 C CA . ARG A 1 408 ? -15.359 2.844 16.5 1 84.38 408 ARG A CA 1
ATOM 3080 C C . ARG A 1 408 ? -14.016 2.27 16.062 1 84.38 408 ARG A C 1
ATOM 3082 O O . ARG A 1 408 ? -13.898 1.673 14.992 1 84.38 408 ARG A O 1
ATOM 3089 N N . PRO A 1 409 ? -12.898 2.602 16.875 1 78.12 409 PRO A N 1
ATOM 3090 C CA . PRO A 1 409 ? -11.648 1.897 16.594 1 78.12 409 PRO A CA 1
ATOM 3091 C C . PRO A 1 409 ? -11.82 0.38 16.562 1 78.12 409 PRO A C 1
ATOM 3093 O O . PRO A 1 409 ? -12.609 -0.171 17.328 1 78.12 409 PRO A O 1
ATOM 3096 N N . ALA A 1 410 ? -11.023 -0.08 15.656 1 68.19 410 ALA A N 1
ATOM 3097 C CA . ALA A 1 410 ? -11.047 -1.54 15.609 1 68.19 410 ALA A CA 1
ATOM 3098 C C . ALA A 1 410 ? -10.328 -2.143 16.812 1 68.19 410 ALA A C 1
ATOM 3100 O O . ALA A 1 410 ? -9.477 -1.493 17.422 1 68.19 410 ALA A O 1
ATOM 3101 N N . GLY A 1 411 ? -10.992 -3.096 17.562 1 62.16 411 GLY A N 1
ATOM 3102 C CA . GLY A 1 411 ? -10.367 -3.76 18.703 1 62.16 411 GLY A CA 1
ATOM 3103 C C . GLY A 1 411 ? -8.922 -4.133 18.453 1 62.16 411 GLY A C 1
ATOM 3104 O O . GLY A 1 411 ? -8.445 -4.086 17.312 1 62.16 411 GLY A O 1
ATOM 3105 N N . ARG A 1 412 ? -8.008 -4.184 19.484 1 56.66 412 ARG A N 1
ATOM 3106 C CA . ARG A 1 412 ? -6.633 -4.66 19.344 1 56.66 412 ARG A CA 1
ATOM 3107 C C . ARG A 1 412 ? -6.586 -5.965 18.562 1 56.66 412 ARG A C 1
ATOM 3109 O O . ARG A 1 412 ? -7.5 -6.785 18.656 1 56.66 412 ARG A O 1
ATOM 3116 N N . PRO A 1 413 ? -5.586 -6.012 17.703 1 49.69 413 PRO A N 1
ATOM 3117 C CA . PRO A 1 413 ? -4.395 -5.191 17.484 1 49.69 413 PRO A CA 1
ATOM 3118 C C . PRO A 1 413 ? -4.605 -4.137 16.391 1 49.69 413 PRO A C 1
ATOM 3120 O O . PRO A 1 413 ? -3.676 -3.396 16.062 1 49.69 413 PRO A O 1
ATOM 3123 N N . LEU A 1 414 ? -5.844 -4.008 16 1 53.66 414 LEU A N 1
ATOM 3124 C CA . LEU A 1 414 ? -6.141 -3.105 14.891 1 53.66 414 LEU A CA 1
ATOM 3125 C C . LEU A 1 414 ? -6.672 -1.771 15.406 1 53.66 414 LEU A C 1
ATOM 3127 O O . LEU A 1 414 ? -7.562 -1.175 14.797 1 53.66 414 LEU A O 1
ATOM 3131 N N . GLY A 1 415 ? -6.078 -1.312 16.516 1 60.53 415 GLY A N 1
ATOM 3132 C CA . GLY A 1 415 ? -6.656 -0.149 17.172 1 60.53 415 GLY A CA 1
ATOM 3133 C C . GLY A 1 415 ? -6.582 1.108 16.328 1 60.53 415 GLY A C 1
ATOM 3134 O O . GLY A 1 415 ? -7.316 2.07 16.562 1 60.53 415 GLY A O 1
ATOM 3135 N N . ARG A 1 416 ? -5.793 1.105 15.273 1 64.12 416 ARG A N 1
ATOM 3136 C CA . ARG A 1 416 ? -5.676 2.291 14.43 1 64.12 416 ARG A CA 1
ATOM 3137 C C . ARG A 1 416 ? -6.629 2.217 13.242 1 64.12 416 ARG A C 1
ATOM 3139 O O . ARG A 1 416 ? -6.773 3.184 12.492 1 64.12 416 ARG A O 1
ATOM 3146 N N . MET A 1 417 ? -7.316 1.096 13.156 1 66.88 417 MET A N 1
ATOM 3147 C CA . MET A 1 417 ? -8.352 0.939 12.141 1 66.88 417 MET A CA 1
ATOM 3148 C C . MET A 1 417 ? -9.727 1.247 12.719 1 66.88 417 MET A C 1
ATOM 3150 O O . MET A 1 417 ? -9.875 1.419 13.93 1 66.88 417 MET A O 1
ATOM 3154 N N . LEU A 1 418 ? -10.68 1.429 11.719 1 73.06 418 LEU A N 1
ATOM 3155 C CA . LEU A 1 418 ? -12.016 1.829 12.133 1 73.06 418 LEU A CA 1
ATOM 3156 C C . LEU A 1 418 ? -13.055 0.811 11.68 1 73.06 418 LEU A C 1
ATOM 3158 O O . LEU A 1 418 ? -12.938 0.241 10.594 1 73.06 418 LEU A O 1
ATOM 3162 N N . ASP A 1 419 ? -13.914 0.548 12.555 1 75.19 419 ASP A N 1
ATOM 3163 C CA . ASP A 1 419 ? -15.148 -0.127 12.188 1 75.19 419 ASP A CA 1
ATOM 3164 C C . ASP A 1 419 ? -16.281 0.875 12.008 1 75.19 419 ASP A C 1
ATOM 3166 O O . ASP A 1 419 ? -16.5 1.745 12.852 1 75.19 419 ASP A O 1
ATOM 3170 N N . VAL A 1 420 ? -16.906 0.691 10.844 1 83.06 420 VAL A N 1
ATOM 3171 C CA . VAL A 1 420 ? -18.016 1.603 10.555 1 83.06 420 VAL A CA 1
ATOM 3172 C C . VAL A 1 420 ? -19.281 0.805 10.305 1 83.06 420 VAL A C 1
ATOM 3174 O O . VAL A 1 420 ? -19.281 -0.162 9.539 1 83.06 420 VAL A O 1
ATOM 3177 N N . ASP A 1 421 ? -20.297 1.131 11.039 1 83.38 421 ASP A N 1
ATOM 3178 C CA . ASP A 1 421 ? -21.641 0.59 10.812 1 83.38 421 ASP A CA 1
ATOM 3179 C C . ASP A 1 421 ? -22.578 1.655 10.25 1 83.38 421 ASP A C 1
ATOM 3181 O O . ASP A 1 421 ? -22.766 2.711 10.859 1 83.38 421 ASP A O 1
ATOM 3185 N N . LEU A 1 422 ? -23.125 1.265 9.062 1 87 422 LEU A N 1
ATOM 3186 C CA . LEU A 1 422 ? -24.016 2.203 8.391 1 87 422 LEU A CA 1
ATOM 3187 C C . LEU A 1 422 ? -25.422 1.627 8.281 1 87 422 LEU A C 1
ATOM 3189 O O . LEU A 1 422 ? -25.609 0.49 7.832 1 87 422 LEU A O 1
ATOM 3193 N N . SER A 1 423 ? -26.375 2.377 8.789 1 86.38 423 SER A N 1
ATOM 3194 C CA . SER A 1 423 ? -27.781 2.084 8.562 1 86.38 423 SER A CA 1
ATOM 3195 C C . SER A 1 423 ? -28.469 3.213 7.789 1 86.38 423 SER A C 1
ATOM 3197 O O . SER A 1 423 ? -28.188 4.391 8.031 1 86.38 423 SER A O 1
ATOM 3199 N N . VAL A 1 424 ? -29.219 2.785 6.781 1 88.12 424 VAL A N 1
ATOM 3200 C CA . VAL A 1 424 ? -29.875 3.799 5.973 1 88.12 424 VAL A CA 1
ATOM 3201 C C . VAL A 1 424 ? -31.375 3.479 5.867 1 88.12 424 VAL A C 1
ATOM 3203 O O . VAL A 1 424 ? -31.766 2.312 5.914 1 88.12 424 VAL A O 1
ATOM 3206 N N . GLN A 1 425 ? -32.188 4.539 5.891 1 85.19 425 GLN A N 1
ATOM 3207 C CA . GLN A 1 425 ? -33.625 4.477 5.684 1 85.19 425 GLN A CA 1
ATOM 3208 C C . GLN A 1 425 ? -34.062 5.422 4.566 1 85.19 425 GLN A C 1
ATOM 3210 O O . GLN A 1 425 ? -33.719 6.605 4.574 1 85.19 425 GLN A O 1
ATOM 3215 N N . PHE A 1 426 ? -34.781 4.836 3.508 1 86.81 426 PHE A N 1
ATOM 3216 C CA . PHE A 1 426 ? -35.312 5.617 2.393 1 86.81 426 PHE A CA 1
ATOM 3217 C C . PHE A 1 426 ? -36.688 5.121 1.996 1 86.81 426 PHE A C 1
ATOM 3219 O O . PHE A 1 426 ? -36.875 3.936 1.699 1 86.81 426 PHE A O 1
ATOM 3226 N N . GLN A 1 427 ? -37.594 6.098 1.887 1 76.88 427 GLN A N 1
ATOM 3227 C CA . GLN A 1 427 ? -38.969 5.84 1.483 1 76.88 427 GLN A CA 1
ATOM 3228 C C . GLN A 1 427 ? -39.5 4.57 2.139 1 76.88 427 GLN A C 1
ATOM 3230 O O . GLN A 1 427 ? -40.062 3.713 1.467 1 76.88 427 GLN A O 1
ATOM 3235 N N . GLY A 1 428 ? -39.281 4.422 3.414 1 67.12 428 GLY A N 1
ATOM 3236 C CA . GLY A 1 428 ? -39.844 3.332 4.191 1 67.12 428 GLY A CA 1
ATOM 3237 C C . GLY A 1 428 ? -39 2.07 4.148 1 67.12 428 GLY A C 1
ATOM 3238 O O . GLY A 1 428 ? -39.25 1.137 4.922 1 67.12 428 GLY A O 1
ATOM 3239 N N . ALA A 1 429 ? -38 1.991 3.23 1 63.66 429 ALA A N 1
ATOM 3240 C CA . ALA A 1 429 ? -37.125 0.829 3.184 1 63.66 429 ALA A CA 1
ATOM 3241 C C . ALA A 1 429 ? -35.812 1.09 3.947 1 63.66 429 ALA A C 1
ATOM 3243 O O . ALA A 1 429 ? -35.312 2.207 3.934 1 63.66 429 ALA A O 1
ATOM 3244 N N . ALA A 1 430 ? -35.531 0.063 4.934 1 59.53 430 ALA A N 1
ATOM 3245 C CA . ALA A 1 430 ? -34.312 0.183 5.73 1 59.53 430 ALA A CA 1
ATOM 3246 C C . ALA A 1 430 ? -33.25 -0.817 5.273 1 59.53 430 ALA A C 1
ATOM 3248 O O . ALA A 1 430 ? -33.562 -1.916 4.82 1 59.53 430 ALA A O 1
ATOM 3249 N N . ALA A 1 431 ? -32.062 -0.3 5.086 1 64 431 ALA A N 1
ATOM 3250 C CA . ALA A 1 431 ? -30.922 -1.18 4.828 1 64 431 ALA A CA 1
ATOM 3251 C C . ALA A 1 431 ? -29.781 -0.875 5.777 1 64 431 ALA A C 1
ATOM 3253 O O . ALA A 1 431 ? -29.594 0.269 6.207 1 64 431 ALA A O 1
ATOM 3254 N N . ARG A 1 432 ? -29.234 -2.016 6.41 1 61.53 432 ARG A N 1
ATOM 3255 C CA . ARG A 1 432 ? -28.047 -1.9 7.266 1 61.53 432 ARG A CA 1
ATOM 3256 C C . ARG A 1 432 ? -26.844 -2.578 6.633 1 61.53 432 ARG A C 1
ATOM 3258 O O . ARG A 1 432 ? -26.953 -3.672 6.074 1 61.53 432 ARG A O 1
ATOM 3265 N N . VAL A 1 433 ? -25.906 -1.74 6.5 1 62 433 VAL A N 1
ATOM 3266 C CA . VAL A 1 433 ? -24.656 -2.309 5.996 1 62 433 VAL A CA 1
ATOM 3267 C C . VAL A 1 433 ? -23.516 -2.039 6.988 1 62 433 VAL A C 1
ATOM 3269 O O . VAL A 1 433 ? -23.438 -0.953 7.566 1 62 433 VAL A O 1
ATOM 3272 N N . GLN A 1 434 ? -22.797 -3.049 7.422 1 56.25 434 GLN A N 1
ATOM 3273 C CA . GLN A 1 434 ? -21.609 -2.932 8.273 1 56.25 434 GLN A CA 1
ATOM 3274 C C . GLN A 1 434 ? -20.328 -2.963 7.438 1 56.25 434 GLN A C 1
ATOM 3276 O O . GLN A 1 434 ? -20.203 -3.773 6.52 1 56.25 434 GLN A O 1
ATOM 3281 N N . TYR A 1 435 ? -19.625 -1.867 7.656 1 52.44 435 TYR A N 1
ATOM 3282 C CA . TYR A 1 435 ? -18.344 -1.801 6.977 1 52.44 435 TYR A CA 1
ATOM 3283 C C . TYR A 1 435 ? -17.188 -1.903 7.969 1 52.44 435 TYR A C 1
ATOM 3285 O O . TYR A 1 435 ? -17.25 -1.335 9.062 1 52.44 435 TYR A O 1
ATOM 3293 N N . ALA A 1 436 ? -16.375 -2.844 7.789 1 48.22 436 ALA A N 1
ATOM 3294 C CA . ALA A 1 436 ? -15.078 -2.836 8.453 1 48.22 436 ALA A CA 1
ATOM 3295 C C . ALA A 1 436 ? -14.039 -2.102 7.613 1 48.22 436 ALA A C 1
ATOM 3297 O O . ALA A 1 436 ? -13.695 -2.539 6.512 1 48.22 436 ALA A O 1
ATOM 3298 N N . MET A 1 437 ? -14.031 -0.719 7.977 1 42.97 437 MET A N 1
ATOM 3299 C CA . MET A 1 437 ? -13.039 0.049 7.227 1 42.97 437 MET A CA 1
ATOM 3300 C C . MET A 1 437 ? -11.625 -0.427 7.551 1 42.97 437 MET A C 1
ATOM 3302 O O . MET A 1 437 ? -11 0.068 8.492 1 42.97 437 MET A O 1
ATOM 3306 N N . ARG A 1 438 ? -11.57 -1.643 7.367 1 42.44 438 ARG A N 1
ATOM 3307 C CA . ARG A 1 438 ? -10.18 -2.076 7.461 1 42.44 438 ARG A CA 1
ATOM 3308 C C . ARG A 1 438 ? -9.352 -1.514 6.309 1 42.44 438 ARG A C 1
ATOM 3310 O O . ARG A 1 438 ? -9.875 -1.281 5.215 1 42.44 438 ARG A O 1
ATOM 3317 N N . ARG A 1 439 ? -8.578 -0.645 6.457 1 38.84 439 ARG A N 1
ATOM 3318 C CA . ARG A 1 439 ? -7.945 0.327 5.574 1 38.84 439 ARG A CA 1
ATOM 3319 C C . ARG A 1 439 ? -7.965 -0.154 4.129 1 38.84 439 ARG A C 1
ATOM 3321 O O . ARG A 1 439 ? -7.438 -1.223 3.814 1 38.84 439 ARG A O 1
ATOM 3328 N N . PRO A 1 440 ? -9.047 0.344 3.404 1 30.59 440 PRO A N 1
ATOM 3329 C CA . PRO A 1 440 ? -9.211 0.136 1.964 1 30.59 440 PRO A CA 1
ATOM 3330 C C . PRO A 1 440 ? -7.918 0.382 1.183 1 30.59 440 PRO A C 1
ATOM 3332 O O . PRO A 1 440 ? -7.062 1.148 1.627 1 30.59 440 PRO A O 1
ATOM 3335 N N . GLN A 1 441 ? -7.457 -0.606 0.391 1 28.09 441 GLN A N 1
ATOM 3336 C CA . GLN A 1 441 ? -6.398 -0.406 -0.595 1 28.09 441 GLN A CA 1
ATOM 3337 C C . GLN A 1 441 ? -6.691 0.805 -1.476 1 28.09 441 GLN A C 1
ATOM 3339 O O . GLN A 1 441 ? -7.809 0.962 -1.975 1 28.09 441 GLN A O 1
ATOM 3344 N N . GLN A 1 442 ? -6.344 1.957 -1.138 1 26.02 442 GLN A N 1
ATOM 3345 C CA . GLN A 1 442 ? -6.551 3.166 -1.929 1 26.02 442 GLN A CA 1
ATOM 3346 C C . GLN A 1 442 ? -6.379 2.885 -3.42 1 26.02 442 GLN A C 1
ATOM 3348 O O . GLN A 1 442 ? -5.336 2.391 -3.848 1 26.02 442 GLN A O 1
ATOM 3353 N N . ARG A 1 443 ? -7.348 2.465 -4.07 1 25.23 443 ARG A N 1
ATOM 3354 C CA . ARG A 1 443 ? -7.426 2.408 -5.527 1 25.23 443 ARG A CA 1
ATOM 3355 C C . ARG A 1 443 ? -6.957 3.719 -6.152 1 25.23 443 ARG A C 1
ATOM 3357 O O . ARG A 1 443 ? -7.488 4.785 -5.844 1 25.23 443 ARG A O 1
ATOM 3364 N N . LEU A 1 444 ? -5.742 3.785 -6.254 1 23.36 444 LEU A N 1
ATOM 3365 C CA . LEU A 1 444 ? -5.277 4.902 -7.07 1 23.36 444 LEU A CA 1
ATOM 3366 C C . LEU A 1 444 ? -6.02 4.949 -8.398 1 23.36 444 LEU A C 1
ATOM 3368 O O . LEU A 1 444 ? -5.906 4.027 -9.211 1 23.36 444 LEU A O 1
ATOM 3372 N N . TYR A 1 445 ? -7.32 5.227 -8.438 1 21.64 445 TYR A N 1
ATOM 3373 C CA . TYR A 1 445 ? -8.031 5.527 -9.68 1 21.64 445 TYR A CA 1
ATOM 3374 C C . TYR A 1 445 ? -7.273 6.551 -10.508 1 21.64 445 TYR A C 1
ATOM 3376 O O . TYR A 1 445 ? -6.977 7.648 -10.039 1 21.64 445 TYR A O 1
ATOM 3384 N N . THR A 1 446 ? -6.266 6.207 -11.133 1 18.83 446 THR A N 1
ATOM 3385 C CA . THR A 1 446 ? -6.133 7.121 -12.266 1 18.83 446 THR A CA 1
ATOM 3386 C C . THR A 1 446 ? -7.344 7.016 -13.188 1 18.83 446 THR A C 1
ATOM 3388 O O . THR A 1 446 ? -7.82 5.914 -13.477 1 18.83 446 THR A O 1
ATOM 3391 N N . MET B 1 1 ? -22.5 -84.188 21.688 1 16.64 1 MET B N 1
ATOM 3392 C CA . MET B 1 1 ? -22.203 -85.375 20.938 1 16.64 1 MET B CA 1
ATOM 3393 C C . MET B 1 1 ? -22.453 -85.188 19.453 1 16.64 1 MET B C 1
ATOM 3395 O O . MET B 1 1 ? -22.984 -84.188 19.031 1 16.64 1 MET B O 1
ATOM 3399 N N . GLN B 1 2 ? -23.453 -85.875 18.875 1 14.84 2 GLN B N 1
ATOM 3400 C CA . GLN B 1 2 ? -23.5 -86.875 17.781 1 14.84 2 GLN B CA 1
ATOM 3401 C C . GLN B 1 2 ? -23.984 -86.188 16.484 1 14.84 2 GLN B C 1
ATOM 3403 O O . GLN B 1 2 ? -23.484 -86.562 15.414 1 14.84 2 GLN B O 1
ATOM 3408 N N . ALA B 1 3 ? -25.156 -85.625 16.328 1 16.52 3 ALA B N 1
ATOM 3409 C CA . ALA B 1 3 ? -25.984 -86.312 15.336 1 16.52 3 ALA B CA 1
ATOM 3410 C C . ALA B 1 3 ? -25.547 -85.938 13.922 1 16.52 3 ALA B C 1
ATOM 3412 O O . ALA B 1 3 ? -24.922 -84.938 13.703 1 16.52 3 ALA B O 1
ATOM 3413 N N . PRO B 1 4 ? -26.484 -86 12.898 1 17.08 4 PRO B N 1
ATOM 3414 C CA . PRO B 1 4 ? -26.656 -86.875 11.75 1 17.08 4 PRO B CA 1
ATOM 3415 C C . PRO B 1 4 ? -26.203 -86.25 10.438 1 17.08 4 PRO B C 1
ATOM 3417 O O . PRO B 1 4 ? -26.031 -85 10.367 1 17.08 4 PRO B O 1
ATOM 3420 N N . ARG B 1 5 ? -26.734 -86.688 9.227 1 15.96 5 ARG B N 1
ATOM 3421 C CA . ARG B 1 5 ? -26.359 -87.438 8.031 1 15.96 5 ARG B CA 1
ATOM 3422 C C . ARG B 1 5 ? -26.359 -86.562 6.797 1 15.96 5 ARG B C 1
ATOM 3424 O O . ARG B 1 5 ? -25.375 -86.5 6.066 1 15.96 5 ARG B O 1
ATOM 3431 N N . SER B 1 6 ? -27.484 -86.562 5.992 1 15.21 6 SER B N 1
ATOM 3432 C CA . SER B 1 6 ? -27.547 -87.25 4.727 1 15.21 6 SER B CA 1
ATOM 3433 C C . SER B 1 6 ? -27.281 -86.375 3.543 1 15.21 6 SER B C 1
ATOM 3435 O O . SER B 1 6 ? -27.156 -85.125 3.711 1 15.21 6 SER B O 1
ATOM 3437 N N . MET B 1 7 ? -28.297 -86.188 2.551 1 16.55 7 MET B N 1
ATOM 3438 C CA . MET B 1 7 ? -28.422 -86.75 1.228 1 16.55 7 MET B CA 1
ATOM 3439 C C . MET B 1 7 ? -28.031 -85.812 0.135 1 16.55 7 MET B C 1
ATOM 3441 O O . MET B 1 7 ? -28 -84.562 0.365 1 16.55 7 MET B O 1
ATOM 3445 N N . ARG B 1 8 ? -28.312 -86.062 -1.322 1 15.79 8 ARG B N 1
ATOM 3446 C CA . ARG B 1 8 ? -27.672 -86.375 -2.594 1 15.79 8 ARG B CA 1
ATOM 3447 C C . ARG B 1 8 ? -27.797 -85.25 -3.586 1 15.79 8 ARG B C 1
ATOM 3449 O O . ARG B 1 8 ? -26.797 -84.75 -4.148 1 15.79 8 ARG B O 1
ATOM 3456 N N . GLY B 1 9 ? -28.922 -85.062 -4.395 1 15.02 9 GLY B N 1
ATOM 3457 C CA . GLY B 1 9 ? -28.891 -85.438 -5.793 1 15.02 9 GLY B CA 1
ATOM 3458 C C . GLY B 1 9 ? -28.688 -84.25 -6.742 1 15.02 9 GLY B C 1
ATOM 3459 O O . GLY B 1 9 ? -28.359 -84.5 -7.914 1 15.02 9 GLY B O 1
ATOM 3460 N N . ARG B 1 10 ? -29.297 -83 -6.559 1 16.52 10 ARG B N 1
ATOM 3461 C CA . ARG B 1 10 ? -30.109 -82.562 -7.684 1 16.52 10 ARG B CA 1
ATOM 3462 C C . ARG B 1 10 ? -29.234 -82.312 -8.914 1 16.52 10 ARG B C 1
ATOM 3464 O O . ARG B 1 10 ? -28.078 -81.938 -8.789 1 16.52 10 ARG B O 1
ATOM 3471 N N . PRO B 1 11 ? -29.859 -82 -10.023 1 17.12 11 PRO B N 1
ATOM 3472 C CA . PRO B 1 11 ? -29.703 -82.438 -11.422 1 17.12 11 PRO B CA 1
ATOM 3473 C C . PRO B 1 11 ? -28.641 -81.625 -12.164 1 17.12 11 PRO B C 1
ATOM 3475 O O . PRO B 1 11 ? -28.125 -80.625 -11.641 1 17.12 11 PRO B O 1
ATOM 3478 N N . LYS B 1 12 ? -29.031 -81.25 -13.367 1 17.31 12 LYS B N 1
ATOM 3479 C CA . LYS B 1 12 ? -28.609 -81.5 -14.742 1 17.31 12 LYS B CA 1
ATOM 3480 C C . LYS B 1 12 ? -27.594 -80.5 -15.211 1 17.31 12 LYS B C 1
ATOM 3482 O O . LYS B 1 12 ? -27.516 -79.375 -14.656 1 17.31 12 LYS B O 1
ATOM 3487 N N . CYS B 1 13 ? -27.062 -80.562 -16.469 1 16.83 13 CYS B N 1
ATOM 3488 C CA . CYS B 1 13 ? -25.812 -80.688 -17.203 1 16.83 13 CYS B CA 1
ATOM 3489 C C . CYS B 1 13 ? -25.391 -79.375 -17.812 1 16.83 13 CYS B C 1
ATOM 3491 O O . CYS B 1 13 ? -24.234 -78.938 -17.656 1 16.83 13 CYS B O 1
ATOM 3493 N N . GLY B 1 14 ? -26.188 -78.812 -18.828 1 17.92 14 GLY B N 1
ATOM 3494 C CA . GLY B 1 14 ? -25.578 -78.812 -20.141 1 17.92 14 GLY B CA 1
ATOM 3495 C C . GLY B 1 14 ? -24.609 -77.688 -20.344 1 17.92 14 GLY B C 1
ATOM 3496 O O . GLY B 1 14 ? -24.641 -76.688 -19.594 1 17.92 14 GLY B O 1
ATOM 3497 N N . ARG B 1 15 ? -23.672 -77.625 -21.5 1 17.2 15 ARG B N 1
ATOM 3498 C CA . ARG B 1 15 ? -22.328 -77.375 -21.969 1 17.2 15 ARG B CA 1
ATOM 3499 C C . ARG B 1 15 ? -22.188 -75.938 -22.484 1 17.2 15 ARG B C 1
ATOM 3501 O O . ARG B 1 15 ? -21.109 -75.312 -22.422 1 17.2 15 ARG B O 1
ATOM 3508 N N . ASP B 1 16 ? -23.203 -75.312 -23.109 1 19.83 16 ASP B N 1
ATOM 3509 C CA . ASP B 1 16 ? -22.828 -74.812 -24.438 1 19.83 16 ASP B CA 1
ATOM 3510 C C . ASP B 1 16 ? -21.906 -73.562 -24.344 1 19.83 16 ASP B C 1
ATOM 3512 O O . ASP B 1 16 ? -22.078 -72.75 -23.469 1 19.83 16 ASP B O 1
ATOM 3516 N N . GLY B 1 17 ? -20.625 -73.5 -24.984 1 18.56 17 GLY B N 1
ATOM 3517 C CA . GLY B 1 17 ? -19.328 -72.875 -25 1 18.56 17 GLY B CA 1
ATOM 3518 C C . GLY B 1 17 ? -19.344 -71.5 -25.594 1 18.56 17 GLY B C 1
ATOM 3519 O O . GLY B 1 17 ? -18.297 -70.938 -25.859 1 18.56 17 GLY B O 1
ATOM 3520 N N . LEU B 1 18 ? -20.5 -70.812 -25.844 1 20.28 18 LEU B N 1
ATOM 3521 C CA . LEU B 1 18 ? -20.406 -69.875 -26.984 1 20.28 18 LEU B CA 1
ATOM 3522 C C . LEU B 1 18 ? -19.297 -68.875 -26.766 1 20.28 18 LEU B C 1
ATOM 3524 O O . LEU B 1 18 ? -19.109 -68.375 -25.641 1 20.28 18 LEU B O 1
ATOM 3528 N N . ALA B 1 19 ? -18.438 -68.625 -27.812 1 21.42 19 ALA B N 1
ATOM 3529 C CA . ALA B 1 19 ? -17.109 -68.062 -28.141 1 21.42 19 ALA B CA 1
ATOM 3530 C C . ALA B 1 19 ? -17.047 -66.562 -27.859 1 21.42 19 ALA B C 1
ATOM 3532 O O . ALA B 1 19 ? -18.078 -65.938 -27.875 1 21.42 19 ALA B O 1
ATOM 3533 N N . PRO B 1 20 ? -15.797 -65.938 -27.562 1 21.19 20 PRO B N 1
ATOM 3534 C CA . PRO B 1 20 ? -15.211 -64.75 -26.906 1 21.19 20 PRO B CA 1
ATOM 3535 C C . PRO B 1 20 ? -15.234 -63.531 -27.781 1 21.19 20 PRO B C 1
ATOM 3537 O O . PRO B 1 20 ? -14.727 -62.469 -27.375 1 21.19 20 PRO B O 1
ATOM 3540 N N . THR B 1 21 ? -16.234 -63.219 -28.703 1 21.41 21 THR B N 1
ATOM 3541 C CA . THR B 1 21 ? -15.82 -62.344 -29.812 1 21.41 21 THR B CA 1
ATOM 3542 C C . THR B 1 21 ? -15.344 -61 -29.297 1 21.41 21 THR B C 1
ATOM 3544 O O . THR B 1 21 ? -16.016 -60.375 -28.484 1 21.41 21 THR B O 1
ATOM 3547 N N . THR B 1 22 ? -14.008 -60.625 -29.375 1 21.69 22 THR B N 1
ATOM 3548 C CA . THR B 1 22 ? -13.109 -59.562 -28.922 1 21.69 22 THR B CA 1
ATOM 3549 C C . THR B 1 22 ? -13.445 -58.25 -29.578 1 21.69 22 THR B C 1
ATOM 3551 O O . THR B 1 22 ? -13.258 -58.062 -30.797 1 21.69 22 THR B O 1
ATOM 3554 N N . PRO B 1 23 ? -14.641 -57.625 -29.438 1 22.47 23 PRO B N 1
ATOM 3555 C CA . PRO B 1 23 ? -14.914 -56.562 -30.406 1 22.47 23 PRO B CA 1
ATOM 3556 C C . PRO B 1 23 ? -13.867 -55.438 -30.375 1 22.47 23 PRO B C 1
ATOM 3558 O O . PRO B 1 23 ? -13.211 -55.25 -29.359 1 22.47 23 PRO B O 1
ATOM 3561 N N . ARG B 1 24 ? -13.25 -54.969 -31.562 1 24.56 24 ARG B N 1
ATOM 3562 C CA . ARG B 1 24 ? -12.188 -54.062 -32 1 24.56 24 ARG B CA 1
ATOM 3563 C C . ARG B 1 24 ? -12.438 -52.625 -31.516 1 24.56 24 ARG B C 1
ATOM 3565 O O . ARG B 1 24 ? -13.539 -52.094 -31.688 1 24.56 24 ARG B O 1
ATOM 3572 N N . PRO B 1 25 ? -11.617 -52.031 -30.578 1 22.33 25 PRO B N 1
ATOM 3573 C CA . PRO B 1 25 ? -11.789 -50.75 -29.891 1 22.33 25 PRO B CA 1
ATOM 3574 C C . PRO B 1 25 ? -11.859 -49.562 -30.844 1 22.33 25 PRO B C 1
ATOM 3576 O O . PRO B 1 25 ? -11.172 -49.562 -31.859 1 22.33 25 PRO B O 1
ATOM 3579 N N . ALA B 1 26 ? -13.023 -48.969 -31.094 1 23.42 26 ALA B N 1
ATOM 3580 C CA . ALA B 1 26 ? -13.297 -47.875 -32 1 23.42 26 ALA B CA 1
ATOM 3581 C C . ALA B 1 26 ? -12.32 -46.719 -31.766 1 23.42 26 ALA B C 1
ATOM 3583 O O . ALA B 1 26 ? -11.891 -46.469 -30.625 1 23.42 26 ALA B O 1
ATOM 3584 N N . ALA B 1 27 ? -11.664 -46.156 -32.812 1 24.06 27 ALA B N 1
ATOM 3585 C CA . ALA B 1 27 ? -10.617 -45.188 -33.094 1 24.06 27 ALA B CA 1
ATOM 3586 C C . ALA B 1 27 ? -10.969 -43.812 -32.469 1 24.06 27 ALA B C 1
ATOM 3588 O O . ALA B 1 27 ? -12.094 -43.344 -32.656 1 24.06 27 ALA B O 1
ATOM 3589 N N . ALA B 1 28 ? -10.422 -43.469 -31.328 1 23.41 28 ALA B N 1
ATOM 3590 C CA . ALA B 1 28 ? -10.656 -42.25 -30.562 1 23.41 28 ALA B CA 1
ATOM 3591 C C . ALA B 1 28 ? -10.523 -41 -31.438 1 23.41 28 ALA B C 1
ATOM 3593 O O . ALA B 1 28 ? -9.641 -40.938 -32.312 1 23.41 28 ALA B O 1
ATOM 3594 N N . PRO B 1 29 ? -11.609 -40.281 -31.672 1 24.75 29 PRO B N 1
ATOM 3595 C CA . PRO B 1 29 ? -11.617 -39.125 -32.594 1 24.75 29 PRO B CA 1
ATOM 3596 C C . PRO B 1 29 ? -10.484 -38.156 -32.312 1 24.75 29 PRO B C 1
ATOM 3598 O O . PRO B 1 29 ? -9.938 -38.125 -31.203 1 24.75 29 PRO B O 1
ATOM 3601 N N . ALA B 1 30 ? -9.734 -37.625 -33.344 1 25.17 30 ALA B N 1
ATOM 3602 C CA . ALA B 1 30 ? -8.578 -36.75 -33.562 1 25.17 30 ALA B CA 1
ATOM 3603 C C . ALA B 1 30 ? -8.797 -35.406 -32.875 1 25.17 30 ALA B C 1
ATOM 3605 O O . ALA B 1 30 ? -9.781 -34.719 -33.156 1 25.17 30 ALA B O 1
ATOM 3606 N N . ARG B 1 31 ? -8.523 -35.281 -31.594 1 23.56 31 ARG B N 1
ATOM 3607 C CA . ARG B 1 31 ? -8.812 -34.125 -30.781 1 23.56 31 ARG B CA 1
ATOM 3608 C C . ARG B 1 31 ? -8.188 -32.875 -31.359 1 23.56 31 ARG B C 1
ATOM 3610 O O . ARG B 1 31 ? -7.023 -32.875 -31.766 1 23.56 31 ARG B O 1
ATOM 3617 N N . PRO B 1 32 ? -8.992 -31.875 -31.844 1 26.92 32 PRO B N 1
ATOM 3618 C CA . PRO B 1 32 ? -8.625 -30.625 -32.531 1 26.92 32 PRO B CA 1
ATOM 3619 C C . PRO B 1 32 ? -7.676 -29.766 -31.703 1 26.92 32 PRO B C 1
ATOM 3621 O O . PRO B 1 32 ? -8.094 -29.156 -30.719 1 26.92 32 PRO B O 1
ATOM 3624 N N . GLY B 1 33 ? -6.699 -30.359 -31.031 1 24.17 33 GLY B N 1
ATOM 3625 C CA . GLY B 1 33 ? -5.879 -29.672 -30.062 1 24.17 33 GLY B CA 1
ATOM 3626 C C . GLY B 1 33 ? -5.109 -28.5 -30.656 1 24.17 33 GLY B C 1
ATOM 3627 O O . GLY B 1 33 ? -4.316 -27.859 -29.953 1 24.17 33 GLY B O 1
ATOM 3628 N N . ARG B 1 34 ? -4.984 -28.391 -31.969 1 25.78 34 ARG B N 1
ATOM 3629 C CA . ARG B 1 34 ? -3.867 -27.625 -32.5 1 25.78 34 ARG B CA 1
ATOM 3630 C C . ARG B 1 34 ? -4.109 -26.125 -32.344 1 25.78 34 ARG B C 1
ATOM 3632 O O . ARG B 1 34 ? -3.205 -25.312 -32.562 1 25.78 34 ARG B O 1
ATOM 3639 N N . GLN B 1 35 ? -5.387 -25.75 -32.344 1 25.3 35 GLN B N 1
ATOM 3640 C CA . GLN B 1 35 ? -5.57 -24.391 -32.812 1 25.3 35 GLN B CA 1
ATOM 3641 C C . GLN B 1 35 ? -5.102 -23.375 -31.781 1 25.3 35 GLN B C 1
ATOM 3643 O O . GLN B 1 35 ? -4.891 -22.203 -32.094 1 25.3 35 GLN B O 1
ATOM 3648 N N . CYS B 1 36 ? -5.164 -23.781 -30.531 1 25.45 36 CYS B N 1
ATOM 3649 C CA . CYS B 1 36 ? -5.168 -22.672 -29.594 1 25.45 36 CYS B CA 1
ATOM 3650 C C . CYS B 1 36 ? -3.768 -22.094 -29.406 1 25.45 36 CYS B C 1
ATOM 3652 O O . CYS B 1 36 ? -3.582 -21.094 -28.719 1 25.45 36 CYS B O 1
ATOM 3654 N N . ALA B 1 37 ? -2.721 -22.844 -29.797 1 27.28 37 ALA B N 1
ATOM 3655 C CA . ALA B 1 37 ? -1.353 -22.375 -29.609 1 27.28 37 ALA B CA 1
ATOM 3656 C C . ALA B 1 37 ? -1.059 -21.172 -30.5 1 27.28 37 ALA B C 1
ATOM 3658 O O . ALA B 1 37 ? -0.15 -20.391 -30.219 1 27.28 37 ALA B O 1
ATOM 3659 N N . ARG B 1 38 ? -1.688 -21.016 -31.672 1 28.78 38 ARG B N 1
ATOM 3660 C CA . ARG B 1 38 ? -1.304 -20.016 -32.656 1 28.78 38 ARG B CA 1
ATOM 3661 C C . ARG B 1 38 ? -1.654 -18.609 -32.188 1 28.78 38 ARG B C 1
ATOM 3663 O O . ARG B 1 38 ? -1.018 -17.641 -32.594 1 28.78 38 ARG B O 1
ATOM 3670 N N . ARG B 1 39 ? -2.678 -18.484 -31.422 1 28.3 39 ARG B N 1
ATOM 3671 C CA . ARG B 1 39 ? -3.191 -17.125 -31.25 1 28.3 39 ARG B CA 1
ATOM 3672 C C . ARG B 1 39 ? -2.295 -16.312 -30.328 1 28.3 39 ARG B C 1
ATOM 3674 O O . ARG B 1 39 ? -2.186 -15.102 -30.469 1 28.3 39 ARG B O 1
ATOM 3681 N N . ALA B 1 40 ? -1.729 -16.984 -29.359 1 26.97 40 ALA B N 1
ATOM 3682 C CA . ALA B 1 40 ? -0.938 -16.156 -28.438 1 26.97 40 ALA B CA 1
ATOM 3683 C C . ALA B 1 40 ? 0.331 -15.656 -29.125 1 26.97 40 ALA B C 1
ATOM 3685 O O . ALA B 1 40 ? 0.784 -14.539 -28.859 1 26.97 40 ALA B O 1
ATOM 3686 N N . ALA B 1 41 ? 0.929 -16.375 -30.125 1 28.73 41 ALA B N 1
ATOM 3687 C CA . ALA B 1 41 ? 2.086 -15.914 -30.891 1 28.73 41 ALA B CA 1
ATOM 3688 C C . ALA B 1 41 ? 1.725 -14.703 -31.75 1 28.73 41 ALA B C 1
ATOM 3690 O O . ALA B 1 41 ? 2.531 -13.781 -31.906 1 28.73 41 ALA B O 1
ATOM 3691 N N . ALA B 1 42 ? 0.539 -14.602 -32.281 1 31.12 42 ALA B N 1
ATOM 3692 C CA . ALA B 1 42 ? 0.164 -13.531 -33.219 1 31.12 42 ALA B CA 1
ATOM 3693 C C . ALA B 1 42 ? 0.049 -12.195 -32.469 1 31.12 42 ALA B C 1
ATOM 3695 O O . ALA B 1 42 ? 0.402 -11.148 -33 1 31.12 42 ALA B O 1
ATOM 3696 N N . ALA B 1 43 ? -0.348 -12.203 -31.281 1 27.39 43 ALA B N 1
ATOM 3697 C CA . ALA B 1 43 ? -0.512 -10.922 -30.594 1 27.39 43 ALA B CA 1
ATOM 3698 C C . ALA B 1 43 ? 0.842 -10.312 -30.25 1 27.39 43 ALA B C 1
ATOM 3700 O O . ALA B 1 43 ? 1.024 -9.102 -30.344 1 27.39 43 ALA B O 1
ATOM 3701 N N . ALA B 1 44 ? 1.896 -11.141 -29.969 1 28.67 44 ALA B N 1
ATOM 3702 C CA . ALA B 1 44 ? 3.227 -10.586 -29.719 1 28.67 44 ALA B CA 1
ATOM 3703 C C . ALA B 1 44 ? 3.809 -9.992 -31 1 28.67 44 ALA B C 1
ATOM 3705 O O . ALA B 1 44 ? 4.461 -8.945 -30.969 1 28.67 44 ALA B O 1
ATOM 3706 N N . ALA B 1 45 ? 3.572 -10.625 -32.188 1 29.05 45 ALA B N 1
ATOM 3707 C CA . ALA B 1 45 ? 4.141 -10.117 -33.438 1 29.05 45 ALA B CA 1
ATOM 3708 C C . ALA B 1 45 ? 3.555 -8.75 -33.781 1 29.05 45 ALA B C 1
ATOM 3710 O O . ALA B 1 45 ? 4.266 -7.867 -34.25 1 29.05 45 ALA B O 1
ATOM 3711 N N . ALA B 1 46 ? 2.297 -8.516 -33.562 1 29.89 46 ALA B N 1
ATOM 3712 C CA . ALA B 1 46 ? 1.69 -7.258 -33.969 1 29.89 46 ALA B CA 1
ATOM 3713 C C . ALA B 1 46 ? 2.205 -6.09 -33.156 1 29.89 46 ALA B C 1
ATOM 3715 O O . ALA B 1 46 ? 2.314 -4.965 -33.625 1 29.89 46 ALA B O 1
ATOM 3716 N N . ALA B 1 47 ? 2.6 -6.352 -31.922 1 26.59 47 ALA B N 1
ATOM 3717 C CA . ALA B 1 47 ? 3.088 -5.219 -31.141 1 26.59 47 ALA B CA 1
ATOM 3718 C C . ALA B 1 47 ? 4.461 -4.766 -31.625 1 26.59 47 ALA B C 1
ATOM 3720 O O . ALA B 1 47 ? 4.797 -3.584 -31.547 1 26.59 47 ALA B O 1
ATOM 3721 N N . GLU B 1 48 ? 5.25 -5.656 -32.312 1 26.55 48 GLU B N 1
ATOM 3722 C CA . GLU B 1 48 ? 6.543 -5.215 -32.844 1 26.55 48 GLU B CA 1
ATOM 3723 C C . GLU B 1 48 ? 6.371 -4.258 -34 1 26.55 48 GLU B C 1
ATOM 3725 O O . GLU B 1 48 ? 7.199 -3.371 -34.219 1 26.55 48 GLU B O 1
ATOM 3730 N N . GLU B 1 49 ? 5.383 -4.504 -34.906 1 28.17 49 GLU B N 1
ATOM 3731 C CA . GLU B 1 49 ? 5.367 -3.701 -36.125 1 28.17 49 GLU B CA 1
ATOM 3732 C C . GLU B 1 49 ? 5.078 -2.234 -35.812 1 28.17 49 GLU B C 1
ATOM 3734 O O . GLU B 1 49 ? 5.512 -1.345 -36.562 1 28.17 49 GLU B O 1
ATOM 3739 N N . ALA B 1 50 ? 4.27 -1.963 -34.844 1 24.31 50 ALA B N 1
ATOM 3740 C CA . ALA B 1 50 ? 3.875 -0.561 -34.719 1 24.31 50 ALA B CA 1
ATOM 3741 C C . ALA B 1 50 ?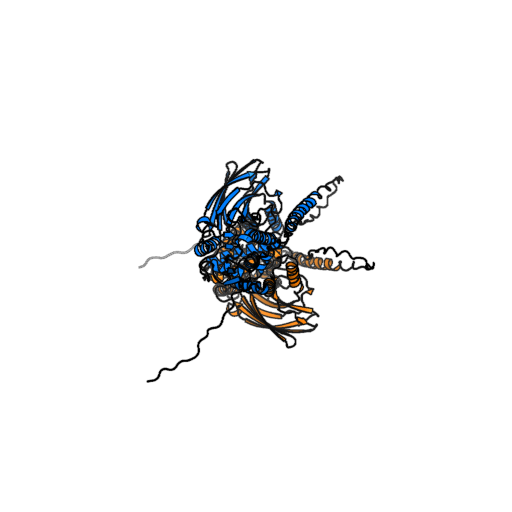 5.031 0.285 -34.188 1 24.31 50 ALA B C 1
ATOM 3743 O O . ALA B 1 50 ? 5.066 1.499 -34.406 1 24.31 50 ALA B O 1
ATOM 3744 N N . ALA B 1 51 ? 6.039 -0.344 -33.594 1 25.16 51 ALA B N 1
ATOM 3745 C CA . ALA B 1 51 ? 7.086 0.533 -33.062 1 25.16 51 ALA B CA 1
ATOM 3746 C C . ALA B 1 51 ? 7.934 1.101 -34.219 1 25.16 51 ALA B C 1
ATOM 3748 O O . ALA B 1 51 ? 8.703 2.047 -34 1 25.16 51 ALA B O 1
ATOM 3749 N N . ALA B 1 52 ? 7.918 0.383 -35.438 1 22.95 52 ALA B N 1
ATOM 3750 C CA . ALA B 1 52 ? 8.922 0.844 -36.406 1 22.95 52 ALA B CA 1
ATOM 3751 C C . ALA B 1 52 ? 8.531 2.201 -36.969 1 22.95 52 ALA B C 1
ATOM 3753 O O . ALA B 1 52 ? 9.352 2.859 -37.625 1 22.95 52 ALA B O 1
ATOM 3754 N N . ALA B 1 53 ? 7.234 2.439 -37.125 1 23 53 ALA B N 1
ATOM 3755 C CA . ALA B 1 53 ? 6.977 3.477 -38.094 1 23 53 ALA B CA 1
ATOM 3756 C C . ALA B 1 53 ? 7.414 4.848 -37.594 1 23 53 ALA B C 1
ATOM 3758 O O . ALA B 1 53 ? 7.457 5.812 -38.375 1 23 53 ALA B O 1
ATOM 3759 N N . ASP B 1 54 ? 7.496 5.098 -36.312 1 22.95 54 ASP B N 1
ATOM 3760 C CA . ASP B 1 54 ? 7.504 6.527 -36.031 1 22.95 54 ASP B CA 1
ATOM 3761 C C . ASP B 1 54 ? 8.875 7.133 -36.281 1 22.95 54 ASP B C 1
ATOM 3763 O O . ASP B 1 54 ? 9.18 8.234 -35.812 1 22.95 54 ASP B O 1
ATOM 3767 N N . GLU B 1 55 ? 9.781 6.41 -37.094 1 21.16 55 GLU B N 1
ATOM 3768 C CA . GLU B 1 55 ? 11.109 7 -37.281 1 21.16 55 GLU B CA 1
ATOM 3769 C C . GLU B 1 55 ? 11.031 8.312 -38.062 1 21.16 55 GLU B C 1
ATOM 3771 O O . GLU B 1 55 ? 11.938 9.141 -37.969 1 21.16 55 GLU B O 1
ATOM 3776 N N . SER B 1 56 ? 10.156 8.367 -39.062 1 21.45 56 SER B N 1
ATOM 3777 C CA . SER B 1 56 ? 10.648 9.133 -40.188 1 21.45 56 SER B CA 1
ATOM 3778 C C . SER B 1 56 ? 10.672 10.625 -39.875 1 21.45 56 SER B C 1
ATOM 3780 O O . SER B 1 56 ? 11.25 11.414 -40.625 1 21.45 56 SER B O 1
ATOM 3782 N N . ALA B 1 57 ? 9.648 11.141 -39.281 1 21.02 57 ALA B N 1
ATOM 3783 C CA . ALA B 1 57 ? 9.352 12.508 -39.688 1 21.02 57 ALA B CA 1
ATOM 3784 C C . ALA B 1 57 ? 10.359 13.492 -39.094 1 21.02 57 ALA B C 1
ATOM 3786 O O . ALA B 1 57 ? 10.078 14.148 -38.094 1 21.02 57 ALA B O 1
ATOM 3787 N N . LEU B 1 58 ? 11.625 13.109 -38.875 1 20.31 58 LEU B N 1
ATOM 3788 C CA . LEU B 1 58 ? 12.562 14.039 -38.281 1 20.31 58 LEU B CA 1
ATOM 3789 C C . LEU B 1 58 ? 12.938 15.148 -39.25 1 20.31 58 LEU B C 1
ATOM 3791 O O . LEU B 1 58 ? 14.023 15.727 -39.156 1 20.31 58 LEU B O 1
ATOM 3795 N N . ALA B 1 59 ? 12.078 15.484 -40.344 1 18.77 59 ALA B N 1
ATOM 3796 C CA . ALA B 1 59 ? 12.734 16.359 -41.312 1 18.77 59 ALA B CA 1
ATOM 3797 C C . ALA B 1 59 ? 13.258 17.625 -40.625 1 18.77 59 ALA B C 1
ATOM 3799 O O . ALA B 1 59 ? 12.82 17.969 -39.531 1 18.77 59 ALA B O 1
ATOM 3800 N N . SER B 1 60 ? 13.766 18.625 -41.438 1 19.05 60 SER B N 1
ATOM 3801 C CA . SER B 1 60 ? 14.836 19.578 -41.75 1 19.05 60 SER B CA 1
ATOM 3802 C C . SER B 1 60 ? 14.5 20.969 -41.219 1 19.05 60 SER B C 1
ATOM 3804 O O . SER B 1 60 ? 15.188 21.938 -41.562 1 19.05 60 SER B O 1
ATOM 3806 N N . THR B 1 61 ? 13.516 21.188 -40.312 1 21.52 61 THR B N 1
ATOM 3807 C CA . THR B 1 61 ? 13.094 22.578 -40.375 1 21.52 61 THR B CA 1
ATOM 3808 C C . THR B 1 61 ? 14.234 23.516 -39.969 1 21.52 61 THR B C 1
ATOM 3810 O O . THR B 1 61 ? 14.789 23.375 -38.875 1 21.52 61 THR B O 1
ATOM 3813 N N . SER B 1 62 ? 14.961 24.234 -40.875 1 19.72 62 SER B N 1
ATOM 3814 C CA . SER B 1 62 ? 16.094 25.141 -41 1 19.72 62 SER B CA 1
ATOM 3815 C C . SER B 1 62 ? 15.844 26.453 -40.25 1 19.72 62 SER B C 1
ATOM 3817 O O . SER B 1 62 ? 16.766 27.234 -40.031 1 19.72 62 SER B O 1
ATOM 3819 N N . ALA B 1 63 ? 14.609 26.984 -40.188 1 22.5 63 ALA B N 1
ATOM 3820 C CA . ALA B 1 63 ? 14.633 28.438 -40.344 1 22.5 63 ALA B CA 1
ATOM 3821 C C . ALA B 1 63 ? 15.297 29.094 -39.125 1 22.5 63 ALA B C 1
ATOM 3823 O O . ALA B 1 63 ? 15.32 28.516 -38.031 1 22.5 63 ALA B O 1
ATOM 3824 N N . PRO B 1 64 ? 15.695 30.344 -39.156 1 21.38 64 PRO B N 1
ATOM 3825 C CA . PRO B 1 64 ? 16.672 31.25 -38.531 1 21.38 64 PRO B CA 1
ATOM 3826 C C . PRO B 1 64 ? 16.344 31.531 -37.062 1 21.38 64 PRO B C 1
ATOM 3828 O O . PRO B 1 64 ? 15.234 31.266 -36.594 1 21.38 64 PRO B O 1
ATOM 3831 N N . ALA B 1 65 ? 17.281 32.344 -36.25 1 24.61 65 ALA B N 1
ATOM 3832 C CA . ALA B 1 65 ? 17.75 32.531 -34.906 1 24.61 65 ALA B CA 1
ATOM 3833 C C . ALA B 1 65 ? 16.688 33.219 -34.031 1 24.61 65 ALA B C 1
ATOM 3835 O O . ALA B 1 65 ? 16.969 33.625 -32.906 1 24.61 65 ALA B O 1
ATOM 3836 N N . SER B 1 66 ? 15.578 33.625 -34.625 1 22.42 66 SER B N 1
ATOM 3837 C CA . SER B 1 66 ? 14.844 34.75 -34.031 1 22.42 66 SER B CA 1
ATOM 3838 C C . SER B 1 66 ? 14.5 34.438 -32.562 1 22.42 66 SER B C 1
ATOM 3840 O O . SER B 1 66 ? 14.523 33.281 -32.156 1 22.42 66 SER B O 1
ATOM 3842 N N . GLU B 1 67 ? 13.93 35.5 -31.812 1 24.55 67 GLU B N 1
ATOM 3843 C CA . GLU B 1 67 ? 13.742 35.781 -30.391 1 24.55 67 GLU B CA 1
ATOM 3844 C C . GLU B 1 67 ? 12.992 34.625 -29.719 1 24.55 67 GLU B C 1
ATOM 3846 O O . GLU B 1 67 ? 11.766 34.531 -29.844 1 24.55 67 GLU B O 1
ATOM 3851 N N . ARG B 1 68 ? 13.516 33.594 -29.656 1 24.36 68 ARG B N 1
ATOM 3852 C CA . ARG B 1 68 ? 12.852 32.281 -29.594 1 24.36 68 ARG B CA 1
ATOM 3853 C C . ARG B 1 68 ? 12.055 32.156 -28.312 1 24.36 68 ARG B C 1
ATOM 3855 O O . ARG B 1 68 ? 12.617 32.219 -27.219 1 24.36 68 ARG B O 1
ATOM 3862 N N . ALA B 1 69 ? 10.766 32.625 -28.391 1 22.8 69 ALA B N 1
ATOM 3863 C CA . ALA B 1 69 ? 9.766 32.531 -27.328 1 22.8 69 ALA B CA 1
ATOM 3864 C C . ALA B 1 69 ? 9.922 31.234 -26.547 1 22.8 69 ALA B C 1
ATOM 3866 O O . ALA B 1 69 ? 10.172 30.172 -27.125 1 22.8 69 ALA B O 1
ATOM 3867 N N . LEU B 1 70 ? 10.359 31.453 -25.312 1 22.59 70 LEU B N 1
ATOM 3868 C CA . LEU B 1 70 ? 10.68 30.344 -24.406 1 22.59 70 LEU B CA 1
ATOM 3869 C C . LEU B 1 70 ? 9.742 29.172 -24.641 1 22.59 70 LEU B C 1
ATOM 3871 O O . LEU B 1 70 ? 8.516 29.344 -24.688 1 22.59 70 LEU B O 1
ATOM 3875 N N . PRO B 1 71 ? 10.195 28.203 -25.391 1 23.97 71 PRO B N 1
ATOM 3876 C CA . PRO B 1 71 ? 9.289 27.109 -25.781 1 23.97 71 PRO B CA 1
ATOM 3877 C C . PRO B 1 71 ? 8.398 26.641 -24.641 1 23.97 71 PRO B C 1
ATOM 3879 O O . PRO B 1 71 ? 8.805 26.672 -23.469 1 23.97 71 PRO B O 1
ATOM 3882 N N . ARG B 1 72 ? 7.133 26.969 -24.75 1 24.44 72 ARG B N 1
ATOM 3883 C CA . ARG B 1 72 ? 6.094 26.453 -23.875 1 24.44 72 ARG B CA 1
ATOM 3884 C C . ARG B 1 72 ? 6.332 24.969 -23.578 1 24.44 72 ARG B C 1
ATOM 3886 O O . ARG B 1 72 ? 6.359 24.141 -24.484 1 24.44 72 ARG B O 1
ATOM 3893 N N . LEU B 1 73 ? 7.266 24.75 -22.656 1 22.22 73 LEU B N 1
ATOM 3894 C CA . LEU B 1 73 ? 7.551 23.391 -22.219 1 22.22 73 LEU B CA 1
ATOM 3895 C C . LEU B 1 73 ? 6.273 22.562 -22.188 1 22.22 73 LEU B C 1
ATOM 3897 O O . LEU B 1 73 ? 5.387 22.812 -21.359 1 22.22 73 LEU B O 1
ATOM 3901 N N . THR B 1 74 ? 5.836 22.219 -23.375 1 24.06 74 THR B N 1
ATOM 3902 C CA . THR B 1 74 ? 4.773 21.219 -23.516 1 24.06 74 THR B CA 1
ATOM 3903 C C . THR B 1 74 ? 5.117 19.953 -22.734 1 24.06 74 THR B C 1
ATOM 3905 O O . THR B 1 74 ? 6.094 19.266 -23.047 1 24.06 74 THR B O 1
ATOM 3908 N N . LEU B 1 75 ? 5.094 20.047 -21.484 1 24.23 75 LEU B N 1
ATOM 3909 C CA . LEU B 1 75 ? 5.188 18.828 -20.688 1 24.23 75 LEU B CA 1
ATOM 3910 C C . LEU B 1 75 ? 4.457 17.672 -21.359 1 24.23 75 LEU B C 1
ATOM 3912 O O . LEU B 1 75 ? 3.225 17.625 -21.375 1 24.23 75 LEU B O 1
ATOM 3916 N N . THR B 1 76 ? 4.98 17.312 -22.516 1 26.44 76 THR B N 1
ATOM 3917 C CA . THR B 1 76 ? 4.512 16.062 -23.125 1 26.44 76 THR B CA 1
ATOM 3918 C C . THR B 1 76 ? 4.598 14.914 -22.125 1 26.44 76 THR B C 1
ATOM 3920 O O . THR B 1 76 ? 5.664 14.641 -21.578 1 26.44 76 THR B O 1
ATOM 3923 N N . ALA B 1 77 ? 3.637 14.742 -21.406 1 28.89 77 ALA B N 1
ATOM 3924 C CA . ALA B 1 77 ? 3.457 13.594 -20.531 1 28.89 77 ALA B CA 1
ATOM 3925 C C . ALA B 1 77 ? 4.02 12.32 -21.172 1 28.89 77 ALA B C 1
ATOM 3927 O O . ALA B 1 77 ? 3.742 12.031 -22.328 1 28.89 77 ALA B O 1
ATOM 3928 N N . PRO B 1 78 ? 5.254 12.023 -20.875 1 30.12 78 PRO B N 1
ATOM 3929 C CA . PRO B 1 78 ? 5.762 10.836 -21.562 1 30.12 78 PRO B CA 1
ATOM 3930 C C . PRO B 1 78 ? 4.691 9.758 -21.75 1 30.12 78 PRO B C 1
ATOM 3932 O O . PRO B 1 78 ? 3.848 9.57 -20.859 1 30.12 78 PRO B O 1
ATOM 3935 N N . LYS B 1 79 ? 4.367 9.281 -22.891 1 30.09 79 LYS B N 1
ATOM 3936 C CA . LYS B 1 79 ? 3.391 8.414 -23.531 1 30.09 79 LYS B CA 1
ATOM 3937 C C . LYS B 1 79 ? 3.482 6.984 -23 1 30.09 79 LYS B C 1
ATOM 3939 O O . LYS B 1 79 ? 2.715 6.113 -23.406 1 30.09 79 LYS B O 1
ATOM 3944 N N . ARG B 1 80 ? 4.695 6.594 -22.703 1 34 80 ARG B N 1
ATOM 3945 C CA . ARG B 1 80 ? 4.641 5.148 -22.5 1 34 80 ARG B CA 1
ATOM 3946 C C . ARG B 1 80 ? 3.918 4.809 -21.188 1 34 80 ARG B C 1
ATOM 3948 O O . ARG B 1 80 ? 4.43 5.07 -20.109 1 34 80 ARG B O 1
ATOM 3955 N N . ARG B 1 81 ? 2.641 4.785 -21.219 1 33.59 81 ARG B N 1
ATOM 395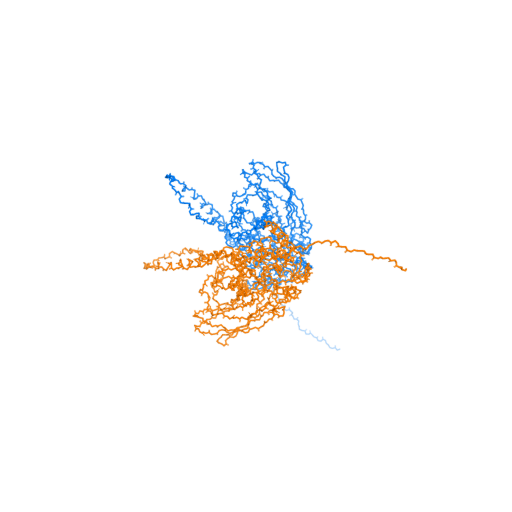6 C CA . ARG B 1 81 ? 1.616 4.547 -20.203 1 33.59 81 ARG B CA 1
ATOM 3957 C C . ARG B 1 81 ? 1.801 3.184 -19.547 1 33.59 81 ARG B C 1
ATOM 3959 O O . ARG B 1 81 ? 1.58 2.15 -20.172 1 33.59 81 ARG B O 1
ATOM 3966 N N . ILE B 1 82 ? 2.977 2.928 -18.969 1 37.5 82 ILE B N 1
ATOM 3967 C CA . ILE B 1 82 ? 2.734 1.737 -18.172 1 37.5 82 ILE B CA 1
ATOM 3968 C C . ILE B 1 82 ? 1.264 1.679 -17.766 1 37.5 82 ILE B C 1
ATOM 3970 O O . ILE B 1 82 ? 0.716 2.656 -17.25 1 37.5 82 ILE B O 1
ATOM 3974 N N . PRO B 1 83 ? 0.69 0.735 -18.344 1 39.53 83 PRO B N 1
ATOM 3975 C CA . PRO B 1 83 ? -0.741 0.691 -18.031 1 39.53 83 PRO B CA 1
ATOM 3976 C C . PRO B 1 83 ? -1.038 0.949 -16.562 1 39.53 83 PRO B C 1
ATOM 3978 O O . PRO B 1 83 ? -0.277 0.518 -15.688 1 39.53 83 PRO B O 1
ATOM 3981 N N . TRP B 1 84 ? -1.87 1.738 -16.344 1 39.16 84 TRP B N 1
ATOM 3982 C CA . TRP B 1 84 ? -2.316 2.207 -15.031 1 39.16 84 TRP B CA 1
ATOM 3983 C C . TRP B 1 84 ? -2.428 1.05 -14.047 1 39.16 84 TRP B C 1
ATOM 3985 O O . TRP B 1 84 ? -2.098 1.195 -12.867 1 39.16 84 TRP B O 1
ATOM 3995 N N . HIS B 1 85 ? -2.666 -0.097 -14.633 1 40.97 85 HIS B N 1
ATOM 3996 C CA . HIS B 1 85 ? -2.947 -1.252 -13.789 1 40.97 85 HIS B CA 1
ATOM 3997 C C . HIS B 1 85 ? -1.665 -1.828 -13.195 1 40.97 85 HIS B C 1
ATOM 3999 O O . HIS B 1 85 ? -1.684 -2.408 -12.109 1 40.97 85 HIS B O 1
ATOM 4005 N N . ILE B 1 86 ? -0.694 -1.764 -14.008 1 40.56 86 ILE B N 1
ATOM 4006 C CA . ILE B 1 86 ? 0.584 -2.256 -13.508 1 40.56 86 ILE B CA 1
ATOM 4007 C C . ILE B 1 86 ? 1.091 -1.338 -12.398 1 40.56 86 ILE B C 1
ATOM 4009 O O . ILE B 1 86 ? 1.582 -1.81 -11.367 1 40.56 86 ILE B O 1
ATOM 4013 N N . TRP B 1 87 ? 0.922 -0.156 -12.711 1 37.94 87 TRP B N 1
ATOM 4014 C CA . TRP B 1 87 ? 1.314 0.837 -11.719 1 37.94 87 TRP B CA 1
ATOM 4015 C C . TRP B 1 87 ? 0.496 0.682 -10.438 1 37.94 87 TRP B C 1
ATOM 4017 O O . TRP B 1 87 ? 1.036 0.771 -9.336 1 37.94 87 TRP B O 1
ATOM 4027 N N . GLU B 1 88 ? -0.742 0.347 -10.617 1 40.75 88 GLU B N 1
ATOM 4028 C CA . GLU B 1 88 ? -1.625 0.055 -9.492 1 40.75 88 GLU B CA 1
ATOM 4029 C C . GLU B 1 88 ? -1.112 -1.131 -8.68 1 40.75 88 GLU B C 1
ATOM 4031 O O . GLU B 1 88 ? -1.129 -1.1 -7.449 1 40.75 88 GLU B O 1
ATOM 4036 N N . ARG B 1 89 ? -0.697 -2.029 -9.453 1 38.62 89 ARG B N 1
ATOM 4037 C CA . ARG B 1 89 ? -0.173 -3.229 -8.805 1 38.62 89 ARG B CA 1
ATOM 4038 C C . ARG B 1 89 ? 1.122 -2.93 -8.062 1 38.62 89 ARG B C 1
ATOM 4040 O O . ARG B 1 89 ? 1.313 -3.387 -6.93 1 38.62 89 ARG B O 1
ATOM 4047 N N . ALA B 1 90 ? 1.987 -2.314 -8.844 1 37.06 90 ALA B N 1
ATOM 4048 C CA . ALA B 1 90 ? 3.256 -1.95 -8.219 1 37.06 90 ALA B CA 1
ATOM 4049 C C . ALA B 1 90 ? 3.027 -1.165 -6.93 1 37.06 90 ALA B C 1
ATOM 4051 O O . ALA B 1 90 ? 3.693 -1.407 -5.918 1 37.06 90 ALA B O 1
ATOM 4052 N N . TYR B 1 91 ? 2.141 -0.412 -7.07 1 38.44 91 TYR B N 1
ATOM 4053 C CA . TYR B 1 91 ? 1.748 0.396 -5.922 1 38.44 91 TYR B CA 1
ATOM 4054 C C . TYR B 1 91 ? 1.153 -0.474 -4.824 1 38.44 91 TYR B C 1
ATOM 4056 O O . TYR B 1 91 ? 1.482 -0.309 -3.645 1 38.44 91 TYR B O 1
ATOM 4064 N N . TYR B 1 92 ? 0.336 -1.419 -5.246 1 39.78 92 TYR B N 1
ATOM 4065 C CA . TYR B 1 92 ? -0.201 -2.404 -4.316 1 39.78 92 TYR B CA 1
ATOM 4066 C C . TYR B 1 92 ? 0.92 -3.148 -3.602 1 39.78 92 TYR B C 1
ATOM 4068 O O . TYR B 1 92 ? 0.868 -3.344 -2.385 1 39.78 92 TYR B O 1
ATOM 4076 N N . LEU B 1 93 ? 1.768 -3.514 -4.406 1 38.97 93 LEU B N 1
ATOM 4077 C CA . LEU B 1 93 ? 2.873 -4.273 -3.836 1 38.97 93 LEU B CA 1
ATOM 4078 C C . LEU B 1 93 ? 3.641 -3.436 -2.818 1 38.97 93 LEU B C 1
ATOM 4080 O O . LEU B 1 93 ? 4.078 -3.949 -1.787 1 38.97 93 LEU B O 1
ATOM 4084 N N . ARG B 1 94 ? 3.701 -2.197 -3.1 1 39.34 94 ARG B N 1
ATOM 4085 C CA . ARG B 1 94 ? 4.344 -1.245 -2.199 1 39.34 94 ARG B CA 1
ATOM 4086 C C . ARG B 1 94 ? 3.572 -1.123 -0.89 1 39.34 94 ARG B C 1
ATOM 4088 O O . ARG B 1 94 ? 4.172 -1.045 0.185 1 39.34 94 ARG B O 1
ATOM 4095 N N . LEU B 1 95 ? 2.35 -1.134 -1.058 1 38.88 95 LEU B N 1
ATOM 4096 C CA . LEU B 1 95 ? 1.403 -1.14 0.053 1 38.88 95 LEU B CA 1
ATOM 4097 C C . LEU B 1 95 ? 1.587 -2.383 0.917 1 38.88 95 LEU B C 1
ATOM 4099 O O . LEU B 1 95 ? 1.584 -2.295 2.146 1 38.88 95 LEU B O 1
ATOM 4103 N N . LYS B 1 96 ? 1.707 -3.436 0.263 1 40.25 96 LYS B N 1
ATOM 4104 C CA . LYS B 1 96 ? 1.874 -4.73 0.913 1 40.25 96 LYS B CA 1
ATOM 4105 C C . LYS B 1 96 ? 3.17 -4.781 1.717 1 40.25 96 LYS B C 1
ATOM 4107 O O . LYS B 1 96 ? 3.209 -5.355 2.807 1 40.25 96 LYS B O 1
ATOM 4112 N N . GLU B 1 97 ? 4.176 -4.195 1.181 1 37.69 97 GLU B N 1
ATOM 4113 C CA . GLU B 1 97 ? 5.461 -4.172 1.871 1 37.69 97 GLU B CA 1
ATOM 4114 C C . GLU B 1 97 ? 5.379 -3.363 3.164 1 37.69 97 GLU B C 1
ATOM 4116 O O . GLU B 1 97 ? 5.941 -3.758 4.188 1 37.69 97 GLU B O 1
ATOM 4121 N N . GLN B 1 98 ? 4.789 -2.242 3.141 1 38.88 98 GLN B N 1
ATOM 4122 C CA . GLN B 1 98 ? 4.559 -1.426 4.328 1 38.88 98 GLN B CA 1
ATOM 4123 C C . GLN B 1 98 ? 3.75 -2.191 5.375 1 38.88 98 GLN B C 1
ATOM 4125 O O . GLN B 1 98 ? 4.039 -2.111 6.57 1 38.88 98 GLN B O 1
ATOM 4130 N N . GLU B 1 99 ? 2.852 -2.943 4.934 1 39.91 99 GLU B N 1
ATOM 4131 C CA . GLU B 1 99 ? 2.039 -3.873 5.715 1 39.91 99 GLU B CA 1
ATOM 4132 C C . GLU B 1 99 ? 2.912 -4.867 6.473 1 39.91 99 GLU B C 1
ATOM 4134 O O . GLU B 1 99 ? 2.658 -5.156 7.645 1 39.91 99 GLU B O 1
ATOM 4139 N N . ARG B 1 100 ? 3.795 -5.375 5.781 1 39.59 100 ARG B N 1
ATOM 4140 C CA . ARG B 1 100 ? 4.691 -6.387 6.332 1 39.59 100 ARG B CA 1
ATOM 4141 C C . ARG B 1 100 ? 5.508 -5.824 7.488 1 39.59 100 ARG B C 1
ATOM 4143 O O . ARG B 1 100 ? 5.684 -6.488 8.516 1 39.59 100 ARG B O 1
ATOM 4150 N N . GLN B 1 101 ? 6.113 -4.672 7.332 1 39.03 101 GLN B N 1
ATOM 4151 C CA . GLN B 1 101 ? 6.965 -4.102 8.375 1 39.03 101 GLN B CA 1
ATOM 4152 C C . GLN B 1 101 ? 6.184 -3.891 9.664 1 39.03 101 GLN B C 1
ATOM 4154 O O . GLN B 1 101 ? 6.699 -4.137 10.758 1 39.03 101 GLN B O 1
ATOM 4159 N N . LEU B 1 102 ? 4.988 -3.432 9.516 1 37.97 102 LEU B N 1
ATOM 4160 C CA . LEU B 1 102 ? 4.07 -3.201 10.633 1 37.97 102 LEU B CA 1
ATOM 4161 C C . LEU B 1 102 ? 3.85 -4.484 11.43 1 37.97 102 LEU B C 1
ATOM 4163 O O . LEU B 1 102 ? 3.816 -4.453 12.656 1 37.97 102 LEU B O 1
ATOM 4167 N N . ALA B 1 103 ? 3.619 -5.555 10.789 1 38.22 103 ALA B N 1
ATOM 4168 C CA . ALA B 1 103 ? 3.424 -6.867 11.398 1 38.22 103 ALA B CA 1
ATOM 4169 C C . ALA B 1 103 ? 4.617 -7.25 12.273 1 38.22 103 ALA B C 1
ATOM 4171 O O . ALA B 1 103 ? 4.449 -7.879 13.32 1 38.22 103 ALA B O 1
ATOM 4172 N N . LEU B 1 104 ? 5.793 -6.926 11.875 1 37.59 104 LEU B N 1
ATOM 4173 C CA . LEU B 1 104 ? 7.039 -7.34 12.516 1 37.59 104 LEU B CA 1
ATOM 4174 C C . LEU B 1 104 ? 7.195 -6.68 13.875 1 37.59 104 LEU B C 1
ATOM 4176 O O . LEU B 1 104 ? 7.688 -7.305 14.82 1 37.59 104 LEU B O 1
ATOM 4180 N N . LEU B 1 105 ? 7.012 -5.391 14.047 1 36.47 105 LEU B N 1
ATOM 4181 C CA . LEU B 1 105 ? 7.387 -4.637 15.242 1 36.47 105 LEU B CA 1
ATOM 4182 C C . LEU B 1 105 ? 6.477 -4.988 16.406 1 36.47 105 LEU B C 1
ATOM 4184 O O . LEU B 1 105 ? 6.82 -4.73 17.562 1 36.47 105 LEU B O 1
ATOM 4188 N N . SER B 1 106 ? 5.223 -5.199 16.281 1 34.47 106 SER B N 1
ATOM 4189 C CA . SER B 1 106 ? 4.324 -5.414 17.406 1 34.47 106 SER B CA 1
ATOM 4190 C C . SER B 1 106 ? 4.613 -6.746 18.094 1 34.47 106 SER B C 1
ATOM 4192 O O . SER B 1 106 ? 3.809 -7.223 18.906 1 34.47 106 SER B O 1
ATOM 4194 N N . GLY B 1 107 ? 5.77 -7.102 17.969 1 38.69 107 GLY B N 1
ATOM 4195 C CA . GLY B 1 107 ? 6.008 -8.391 18.609 1 38.69 107 GLY B CA 1
ATOM 4196 C C . GLY B 1 107 ? 5.047 -9.469 18.141 1 38.69 107 GLY B C 1
ATOM 4197 O O . GLY B 1 107 ? 5.074 -10.594 18.656 1 38.69 107 GLY B O 1
ATOM 4198 N N . GLY B 1 108 ? 3.863 -8.961 17.719 1 41.03 108 GLY B N 1
ATOM 4199 C CA . GLY B 1 108 ? 3.025 -10 17.156 1 41.03 108 GLY B CA 1
ATOM 4200 C C . GLY B 1 108 ? 3.561 -10.547 15.844 1 41.03 108 GLY B C 1
ATOM 4201 O O . GLY B 1 108 ? 4.539 -10.031 15.305 1 41.03 108 GLY B O 1
ATOM 4202 N N . ASP B 1 109 ? 3.266 -11.805 15.469 1 47.69 109 ASP B N 1
ATOM 4203 C CA . ASP B 1 109 ? 3.795 -12.617 14.375 1 47.69 109 ASP B CA 1
ATOM 4204 C C . ASP B 1 109 ? 3.605 -11.914 13.031 1 47.69 109 ASP B C 1
ATOM 4206 O O . ASP B 1 109 ? 2.479 -11.594 12.641 1 47.69 109 ASP B O 1
ATOM 4210 N N . GLY B 1 110 ? 4.688 -10.945 12.703 1 54.59 110 GLY B N 1
ATOM 4211 C CA . GLY B 1 110 ? 4.754 -10.477 11.328 1 54.59 110 GLY B CA 1
ATOM 4212 C C . GLY B 1 110 ? 3.889 -11.281 10.383 1 54.59 110 GLY B C 1
ATOM 4213 O O . GLY B 1 110 ? 3.379 -10.75 9.391 1 54.59 110 GLY B O 1
ATOM 4214 N N . ASP B 1 111 ? 3.477 -12.328 10.812 1 63.38 111 ASP B N 1
ATOM 4215 C CA . ASP B 1 111 ? 2.67 -13.242 10.008 1 63.38 111 ASP B CA 1
ATOM 4216 C C . ASP B 1 111 ? 1.208 -12.805 9.977 1 63.38 111 ASP B C 1
ATOM 4218 O O . ASP B 1 111 ? 0.559 -12.852 8.93 1 63.38 111 ASP B O 1
ATOM 4222 N N . GLU B 1 112 ? 0.75 -12.242 11.047 1 61.59 112 GLU B N 1
ATOM 4223 C CA . GLU B 1 112 ? -0.671 -11.92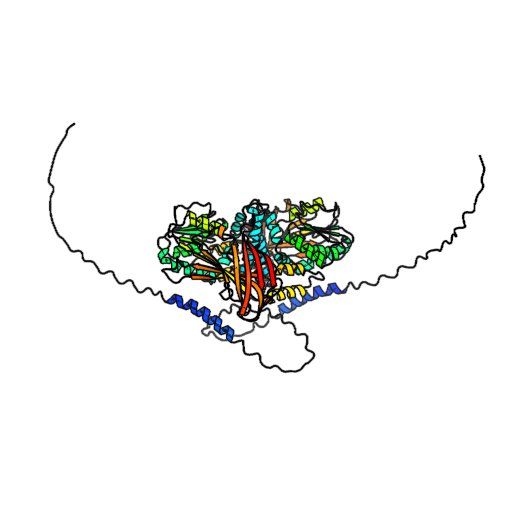2 11.094 1 61.59 112 GLU B CA 1
ATOM 4224 C C . GLU B 1 112 ? -0.999 -10.727 10.195 1 61.59 112 GLU B C 1
ATOM 4226 O O . GLU B 1 112 ? -2.039 -10.711 9.539 1 61.59 112 GLU B O 1
ATOM 4231 N N . TRP B 1 113 ? -0.068 -9.836 10.172 1 57.09 113 TRP B N 1
ATOM 4232 C CA . TRP B 1 113 ? -0.26 -8.688 9.297 1 57.09 113 TRP B CA 1
ATOM 4233 C C . TRP B 1 113 ? -0.297 -9.125 7.836 1 57.09 113 TRP B C 1
ATOM 4235 O O . TRP B 1 113 ? -1.173 -8.703 7.078 1 57.09 113 TRP B O 1
ATOM 4245 N N . TYR B 1 114 ? 0.666 -9.812 7.578 1 64.12 114 TYR B N 1
ATOM 4246 C CA . TYR B 1 114 ? 0.748 -10.273 6.195 1 64.12 114 TYR B CA 1
ATOM 4247 C C . TYR B 1 114 ? -0.566 -10.906 5.75 1 64.12 114 TYR B C 1
ATOM 4249 O O . TYR B 1 114 ? -1.089 -10.578 4.684 1 64.12 114 TYR B O 1
ATOM 4257 N N . TYR B 1 115 ? -1.145 -11.727 6.504 1 71.44 115 TYR B N 1
ATOM 4258 C CA . TYR B 1 115 ? -2.342 -12.461 6.109 1 71.44 115 TYR B CA 1
ATOM 4259 C C . TYR B 1 115 ? -3.562 -11.547 6.102 1 71.44 115 TYR B C 1
ATOM 4261 O O . TYR B 1 115 ? -4.469 -11.727 5.281 1 71.44 115 TYR B O 1
ATOM 4269 N N . SER B 1 116 ? -3.551 -10.508 6.934 1 66.31 116 SER B N 1
ATOM 4270 C CA . SER B 1 116 ? -4.68 -9.586 6.984 1 66.31 116 SER B CA 1
ATOM 4271 C C . SER B 1 116 ? -4.77 -8.742 5.715 1 66.31 116 SER B C 1
ATOM 4273 O O . SER B 1 116 ? -5.859 -8.312 5.324 1 66.31 116 SER B O 1
ATOM 4275 N N . MET B 1 117 ? -3.66 -8.531 5.07 1 66.94 117 MET B N 1
ATOM 4276 C CA . MET B 1 117 ? -3.65 -7.812 3.797 1 66.94 117 MET B CA 1
ATOM 4277 C C . MET B 1 117 ? -4.496 -8.539 2.756 1 66.94 117 MET B C 1
ATOM 4279 O O . MET B 1 117 ? -5.113 -7.906 1.899 1 66.94 117 MET B O 1
ATOM 4283 N N . TRP B 1 118 ? -4.477 -9.727 2.967 1 76.06 118 TRP B N 1
ATOM 4284 C CA . TRP B 1 118 ? -5.164 -10.547 1.975 1 76.06 118 TRP B CA 1
ATOM 4285 C C . TRP B 1 118 ? -6.645 -10.688 2.314 1 76.06 118 TRP B C 1
ATOM 4287 O O . TRP B 1 118 ? -7.41 -11.281 1.551 1 76.06 118 TRP B O 1
ATOM 4297 N N . ASP B 1 119 ? -7.066 -10.055 3.402 1 73.69 119 ASP B N 1
ATOM 4298 C CA . ASP B 1 119 ? -8.492 -9.984 3.715 1 73.69 119 ASP B CA 1
ATOM 4299 C C . ASP B 1 119 ? -9.203 -8.984 2.801 1 73.69 119 ASP B C 1
ATOM 4301 O O . ASP B 1 119 ? -10.422 -9.031 2.658 1 73.69 119 ASP B O 1
ATOM 4305 N N . ASN B 1 120 ? -8.391 -8.078 2.215 1 69.31 120 ASN B N 1
ATOM 4306 C CA . ASN B 1 120 ? -8.914 -7.086 1.285 1 69.31 120 ASN B CA 1
ATOM 4307 C C . ASN B 1 120 ? -9.141 -7.68 -0.103 1 69.31 120 ASN B C 1
ATOM 4309 O O . ASN B 1 120 ? -8.18 -8.055 -0.781 1 69.31 120 ASN B O 1
ATOM 4313 N N . PRO B 1 121 ? -10.406 -7.652 -0.53 1 78.44 121 PRO B N 1
ATOM 4314 C CA . PRO B 1 121 ? -10.688 -8.25 -1.838 1 78.44 121 PRO B CA 1
ATOM 4315 C C . PRO B 1 121 ? -9.984 -7.52 -2.98 1 78.44 121 PRO B C 1
ATOM 4317 O O . PRO B 1 121 ? -9.75 -8.109 -4.039 1 78.44 121 PRO B O 1
ATOM 4320 N N . GLU B 1 122 ? -9.641 -6.297 -2.779 1 68.5 122 GLU B N 1
ATOM 4321 C CA . GLU B 1 122 ? -8.969 -5.531 -3.828 1 68.5 122 GLU B CA 1
ATOM 4322 C C . GLU B 1 122 ? -7.598 -6.117 -4.145 1 68.5 122 GLU B C 1
ATOM 4324 O O . GLU B 1 122 ? -7.141 -6.062 -5.289 1 68.5 122 GLU B O 1
ATOM 4329 N N . ALA B 1 123 ? -7.004 -6.613 -3.086 1 71.69 123 ALA B N 1
ATOM 4330 C CA . ALA B 1 123 ? -5.715 -7.266 -3.303 1 71.69 123 ALA B CA 1
ATOM 4331 C C . ALA B 1 123 ? -5.844 -8.43 -4.281 1 71.69 123 ALA B C 1
ATOM 4333 O O . ALA B 1 123 ? -4.965 -8.648 -5.117 1 71.69 123 ALA B O 1
ATOM 4334 N N . HIS B 1 124 ? -6.914 -9.125 -4.188 1 80.25 124 HIS B N 1
ATOM 4335 C CA . HIS B 1 124 ? -7.164 -10.258 -5.07 1 80.25 124 HIS B CA 1
ATOM 4336 C C . HIS B 1 124 ? -7.551 -9.789 -6.469 1 80.25 124 HIS B C 1
ATOM 4338 O O . HIS B 1 124 ? -7.207 -10.438 -7.461 1 80.25 124 HIS B O 1
ATOM 4344 N N . GLN B 1 125 ? -8.25 -8.68 -6.457 1 73.5 125 GLN B N 1
ATOM 4345 C CA . GLN B 1 125 ? -8.602 -8.102 -7.754 1 73.5 125 GLN B CA 1
ATOM 4346 C C . GLN B 1 125 ? -7.344 -7.781 -8.562 1 73.5 125 GLN B C 1
ATOM 4348 O O . GLN B 1 125 ? -7.285 -8.062 -9.766 1 73.5 125 GLN B O 1
ATOM 4353 N N . GLN B 1 126 ? -6.426 -7.277 -7.977 1 69.06 126 GLN B N 1
ATOM 4354 C CA . GLN B 1 126 ? -5.18 -6.91 -8.641 1 69.06 126 GLN B CA 1
ATOM 4355 C C . GLN B 1 126 ? -4.477 -8.141 -9.211 1 69.06 126 GLN B C 1
ATOM 4357 O O . GLN B 1 126 ? -3.961 -8.102 -10.328 1 69.06 126 GLN B O 1
ATOM 4362 N N . LEU B 1 127 ? -4.484 -9.125 -8.453 1 75.75 127 LEU B N 1
ATOM 4363 C CA . LEU B 1 127 ? -3.854 -10.359 -8.906 1 75.75 127 LEU B CA 1
ATOM 4364 C C . LEU B 1 127 ? -4.613 -10.961 -10.086 1 75.75 127 LEU B C 1
ATOM 4366 O O . LEU B 1 127 ? -4.008 -11.5 -11.016 1 75.75 127 LEU B O 1
ATOM 4370 N N . LEU B 1 128 ? -5.898 -10.789 -10 1 78.88 128 LEU B N 1
ATOM 4371 C CA . LEU B 1 128 ? -6.734 -11.328 -11.07 1 78.88 128 LEU B CA 1
ATOM 4372 C C . LEU B 1 128 ? -6.539 -10.547 -12.367 1 78.88 128 LEU B C 1
ATOM 4374 O O . LEU B 1 128 ? -6.746 -11.078 -13.453 1 78.88 128 LEU B O 1
ATOM 4378 N N . GLU B 1 129 ? -6.109 -9.305 -12.219 1 72.12 129 GLU B N 1
ATOM 4379 C CA . GLU B 1 129 ? -5.938 -8.445 -13.391 1 72.12 129 GLU B CA 1
ATOM 4380 C C . GLU B 1 129 ? -4.594 -8.695 -14.062 1 72.12 129 GLU B C 1
ATOM 4382 O O . GLU B 1 129 ? -4.371 -8.258 -15.195 1 72.12 129 GLU B O 1
ATOM 4387 N N . ASP B 1 130 ? -3.721 -9.414 -13.438 1 77.94 130 ASP B N 1
ATOM 4388 C CA . ASP B 1 130 ? -2.42 -9.766 -14 1 77.94 130 ASP B CA 1
ATOM 4389 C C . ASP B 1 130 ? -2.547 -10.914 -15 1 77.94 130 ASP B C 1
ATOM 4391 O O . ASP B 1 130 ? -2.41 -12.086 -14.633 1 77.94 130 ASP B O 1
ATOM 4395 N N . GLN B 1 131 ? -2.627 -10.547 -16.25 1 79.06 131 GLN B N 1
ATOM 4396 C CA . GLN B 1 131 ? -2.91 -11.523 -17.297 1 79.06 131 GLN B CA 1
ATOM 4397 C C . GLN B 1 131 ? -1.705 -12.422 -17.547 1 79.06 131 GLN B C 1
ATOM 4399 O O . GLN B 1 131 ? -1.86 -13.594 -17.891 1 79.06 131 GLN B O 1
ATOM 4404 N N . VAL B 1 132 ? -0.573 -11.859 -17.438 1 84.69 132 VAL B N 1
ATOM 4405 C CA . VAL B 1 132 ? 0.64 -12.641 -17.656 1 84.69 132 VAL B CA 1
ATOM 4406 C C . VAL B 1 132 ? 0.75 -13.734 -16.594 1 84.69 132 VAL B C 1
ATOM 4408 O O . VAL B 1 132 ? 1.002 -14.898 -16.922 1 84.69 132 VAL B O 1
ATOM 4411 N N . ARG B 1 133 ? 0.525 -13.344 -15.406 1 87.19 133 ARG B N 1
ATOM 4412 C CA . ARG B 1 133 ? 0.531 -14.305 -14.305 1 87.19 133 ARG B CA 1
ATOM 4413 C C . ARG B 1 133 ? -0.562 -15.352 -14.484 1 87.19 133 ARG B C 1
ATOM 4415 O O . ARG B 1 133 ? -0.316 -16.547 -14.312 1 87.19 133 ARG B O 1
ATOM 4422 N N . TYR B 1 134 ? -1.72 -14.945 -14.812 1 86.94 134 TYR B N 1
ATOM 4423 C CA . TYR B 1 134 ? -2.852 -15.844 -15.023 1 86.94 134 TYR B CA 1
ATOM 4424 C C . TYR B 1 134 ? -2.529 -16.891 -16.078 1 86.94 134 TYR B C 1
ATOM 4426 O O . TYR B 1 134 ? -2.699 -18.094 -15.852 1 86.94 134 TYR B O 1
ATOM 4434 N N . ALA B 1 135 ? -2.061 -16.406 -17.172 1 89.56 135 ALA B N 1
ATOM 4435 C CA . ALA B 1 135 ? -1.771 -17.297 -18.297 1 89.56 135 ALA B CA 1
ATOM 4436 C C . ALA B 1 135 ? -0.666 -18.281 -17.938 1 89.56 135 ALA B C 1
ATOM 4438 O O . ALA B 1 135 ? -0.729 -19.453 -18.328 1 89.56 135 ALA B O 1
ATOM 4439 N N . ALA B 1 136 ? 0.296 -17.844 -17.25 1 93 136 ALA B N 1
ATOM 4440 C CA . ALA B 1 136 ? 1.407 -18.719 -16.875 1 93 136 ALA B CA 1
ATOM 4441 C C . ALA B 1 136 ? 0.928 -19.875 -16 1 93 136 ALA B C 1
ATOM 4443 O O . ALA B 1 136 ? 1.269 -21.031 -16.266 1 93 136 ALA B O 1
ATOM 4444 N N . TYR B 1 137 ? 0.13 -19.578 -15.008 1 94.19 137 TYR B N 1
ATOM 4445 C CA . TYR B 1 137 ? -0.368 -20.625 -14.125 1 94.19 137 TYR B CA 1
ATOM 4446 C C . TYR B 1 137 ? -1.343 -21.547 -14.859 1 94.19 137 TYR B C 1
ATOM 4448 O O . TYR B 1 137 ? -1.317 -22.766 -14.672 1 94.19 137 TYR B O 1
ATOM 4456 N N . GLN B 1 138 ? -2.18 -20.984 -15.648 1 92.06 138 GLN B N 1
ATOM 4457 C CA . GLN B 1 138 ? -3.107 -21.797 -16.422 1 92.06 138 GLN B CA 1
ATOM 4458 C C . GLN B 1 138 ? -2.359 -22.75 -17.344 1 92.06 138 GLN B C 1
ATOM 4460 O O . GLN B 1 138 ? -2.639 -23.953 -17.359 1 92.06 138 GLN B O 1
ATOM 4465 N N . ASP B 1 139 ? -1.433 -22.203 -18.078 1 93.62 139 ASP B N 1
ATOM 4466 C CA . ASP B 1 139 ? -0.647 -23.016 -19 1 93.62 139 ASP B CA 1
ATOM 4467 C C . ASP B 1 139 ? 0.131 -24.094 -18.25 1 93.62 139 ASP B C 1
ATOM 4469 O O . ASP B 1 139 ? 0.225 -25.234 -18.719 1 93.62 139 ASP B O 1
ATOM 4473 N N . ALA B 1 140 ? 0.705 -23.719 -17.172 1 96.12 140 ALA B N 1
ATOM 4474 C CA . ALA B 1 140 ? 1.49 -24.656 -16.375 1 96.12 140 ALA B CA 1
ATOM 4475 C C . ALA B 1 140 ? 0.625 -25.828 -15.891 1 96.12 140 ALA B C 1
ATOM 4477 O O . ALA B 1 140 ? 1.021 -26.984 -15.984 1 96.12 140 ALA B O 1
ATOM 4478 N N . LEU B 1 141 ? -0.54 -25.531 -15.352 1 95.62 141 LEU B N 1
ATOM 4479 C CA . LEU B 1 141 ? -1.425 -26.562 -14.82 1 95.62 141 LEU B CA 1
ATOM 4480 C C . LEU B 1 141 ? -1.99 -27.422 -15.945 1 95.62 141 LEU B C 1
ATOM 4482 O O . LEU B 1 141 ? -2.145 -28.625 -15.789 1 95.62 141 LEU B O 1
ATOM 4486 N N . MET B 1 142 ? -2.197 -26.859 -17.078 1 92.88 142 MET B N 1
ATOM 4487 C CA . MET B 1 142 ? -2.648 -27.625 -18.234 1 92.88 142 MET B CA 1
ATOM 4488 C C . MET B 1 142 ? -1.54 -28.547 -18.734 1 92.88 142 MET B C 1
ATOM 4490 O O . MET B 1 142 ? -1.799 -29.703 -19.109 1 92.88 142 MET B O 1
ATOM 4494 N N . ALA B 1 143 ? -0.389 -27.984 -18.766 1 94.75 143 ALA B N 1
ATOM 4495 C CA . ALA B 1 143 ? 0.749 -28.812 -19.172 1 94.75 143 ALA B CA 1
ATOM 4496 C C . ALA B 1 143 ? 0.955 -29.969 -18.203 1 94.75 143 ALA B C 1
ATOM 4498 O O . ALA B 1 143 ? 1.433 -31.047 -18.609 1 94.75 143 ALA B O 1
ATOM 4499 N N . ALA B 1 144 ? 0.563 -29.812 -17.016 1 95.69 144 ALA B N 1
ATOM 4500 C CA . ALA B 1 144 ? 0.729 -30.844 -15.984 1 95.69 144 ALA B CA 1
ATOM 4501 C C . ALA B 1 144 ? -0.52 -31.703 -15.867 1 95.69 144 ALA B C 1
ATOM 4503 O O . ALA B 1 144 ? -0.575 -32.625 -15.039 1 95.69 144 ALA B O 1
ATOM 4504 N N . ALA B 1 145 ? -1.521 -31.531 -16.672 1 95.44 145 ALA B N 1
ATOM 4505 C CA . ALA B 1 145 ? -2.859 -32.094 -16.516 1 95.44 145 ALA B CA 1
ATOM 4506 C C . ALA B 1 145 ? -2.803 -33.625 -16.406 1 95.44 145 ALA B C 1
ATOM 4508 O O . ALA B 1 145 ? -3.436 -34.219 -15.531 1 95.44 145 ALA B O 1
ATOM 4509 N N . PRO B 1 146 ? -2.031 -34.312 -17.219 1 94.88 146 PRO B N 1
ATOM 4510 C CA . PRO B 1 146 ? -1.983 -35.781 -17.109 1 94.88 146 PRO B CA 1
ATOM 4511 C C . PRO B 1 146 ? -1.465 -36.25 -15.758 1 94.88 146 PRO B C 1
ATOM 4513 O O . PRO B 1 146 ? -1.786 -37.375 -15.328 1 94.88 146 PRO B O 1
ATOM 4516 N N . LEU B 1 147 ? -0.681 -35.406 -15.078 1 94.81 147 LEU B N 1
ATOM 4517 C CA . LEU B 1 147 ? -0.132 -35.75 -13.773 1 94.81 147 LEU B CA 1
ATOM 4518 C C . LEU B 1 147 ? -1.096 -35.344 -12.656 1 94.81 147 LEU B C 1
ATOM 4520 O O . LEU B 1 147 ? -0.94 -35.781 -11.516 1 94.81 147 LEU B O 1
ATOM 4524 N N . LEU B 1 148 ? -2.078 -34.531 -13.016 1 95.31 148 LEU B N 1
ATOM 4525 C CA . LEU B 1 148 ? -3.045 -34.062 -12.039 1 95.31 148 LEU B CA 1
ATOM 4526 C C . LEU B 1 148 ? -4.305 -34.906 -12.047 1 95.31 148 LEU B C 1
ATOM 4528 O O . LEU B 1 148 ? -5.039 -34.938 -11.055 1 95.31 148 LEU B O 1
ATOM 4532 N N . GLU B 1 149 ? -4.531 -35.562 -13.156 1 96.06 149 GLU B N 1
ATOM 4533 C CA . GLU B 1 149 ? -5.77 -36.312 -13.312 1 96.06 149 GLU B CA 1
ATOM 4534 C C . GLU B 1 149 ? -5.914 -37.375 -12.219 1 96.06 149 GLU B C 1
ATOM 4536 O O . GLU B 1 149 ? -5.035 -38.219 -12.047 1 96.06 149 GLU B O 1
ATOM 4541 N N . GLY B 1 150 ? -6.984 -37.25 -11.5 1 96.62 150 GLY B N 1
ATOM 4542 C CA . GLY B 1 150 ? -7.293 -38.219 -10.461 1 96.62 150 GLY B CA 1
ATOM 4543 C C . GLY B 1 150 ? -6.441 -38.062 -9.219 1 96.62 150 GLY B C 1
ATOM 4544 O O . GLY B 1 150 ? -6.465 -38.906 -8.328 1 96.62 150 GLY B O 1
ATOM 4545 N N . LYS B 1 151 ? -5.734 -37 -9.109 1 97.81 151 LYS B N 1
ATOM 4546 C CA . LYS B 1 151 ? -4.797 -36.812 -8.008 1 97.81 151 LYS B CA 1
ATOM 4547 C C . LYS B 1 151 ? -5.316 -35.781 -7.023 1 97.81 151 LYS B C 1
ATOM 4549 O O . LYS B 1 151 ? -6.305 -35.094 -7.297 1 97.81 151 LYS B O 1
ATOM 4554 N N . THR B 1 152 ? -4.699 -35.75 -5.855 1 98.62 152 THR B N 1
ATOM 4555 C CA . THR B 1 152 ? -5 -34.75 -4.824 1 98.62 152 THR B CA 1
ATOM 4556 C C . THR B 1 152 ? -4.008 -33.594 -4.879 1 98.62 152 THR B C 1
ATOM 4558 O O . THR B 1 152 ? -2.793 -33.812 -4.898 1 98.62 152 THR B O 1
ATOM 4561 N N . VAL B 1 153 ? -4.547 -32.375 -4.957 1 98.75 153 VAL B N 1
ATOM 4562 C CA . VAL B 1 153 ? -3.725 -31.172 -5.066 1 98.75 153 VAL B CA 1
ATOM 4563 C C . VAL B 1 153 ? -3.895 -30.312 -3.814 1 98.75 153 VAL B C 1
ATOM 4565 O O . VAL B 1 153 ? -5.004 -30.172 -3.295 1 98.75 153 VAL B O 1
ATOM 4568 N N . LEU B 1 154 ? -2.789 -29.797 -3.328 1 98.75 154 LEU B N 1
ATOM 4569 C CA . LEU B 1 154 ? -2.805 -28.812 -2.262 1 98.75 154 LEU B CA 1
ATOM 4570 C C . LEU B 1 154 ? -2.445 -27.422 -2.803 1 98.75 154 LEU B C 1
ATOM 4572 O O . LEU B 1 154 ? -1.376 -27.25 -3.389 1 98.75 154 LEU B O 1
ATOM 4576 N N . ASP B 1 155 ? -3.342 -26.5 -2.686 1 98.5 155 ASP B N 1
ATOM 4577 C CA . ASP B 1 155 ? -3.135 -25.078 -3.006 1 98.5 155 ASP B CA 1
ATOM 4578 C C . ASP B 1 155 ? -2.789 -24.281 -1.755 1 98.5 155 ASP B C 1
ATOM 4580 O O . ASP B 1 155 ? -3.674 -23.938 -0.972 1 98.5 155 ASP B O 1
ATOM 4584 N N . VAL B 1 156 ? -1.494 -23.922 -1.609 1 96.88 156 VAL B N 1
ATOM 4585 C CA . VAL B 1 156 ? -1.02 -23.219 -0.429 1 96.88 156 VAL B CA 1
ATOM 4586 C C . VAL B 1 156 ? -1.109 -21.703 -0.666 1 96.88 156 VAL B C 1
ATOM 4588 O O . VAL B 1 156 ? -0.541 -21.188 -1.63 1 96.88 156 VAL B O 1
ATOM 4591 N N . GLY B 1 157 ? -1.764 -21.031 0.296 1 94.56 157 GLY B N 1
ATOM 4592 C CA . GLY B 1 157 ? -2.047 -19.625 0.035 1 94.56 157 GLY B CA 1
ATOM 4593 C C . GLY B 1 157 ? -2.971 -19.406 -1.148 1 94.56 157 GLY B C 1
ATOM 4594 O O . GLY B 1 157 ? -2.611 -18.734 -2.109 1 94.56 157 GLY B O 1
ATOM 4595 N N . CYS B 1 158 ? -4.164 -19.891 -1.024 1 96.44 158 CYS B N 1
ATOM 4596 C CA . CYS B 1 158 ? -5.016 -20.031 -2.199 1 96.44 158 CYS B CA 1
ATOM 4597 C C . CYS B 1 158 ? -5.625 -18.703 -2.609 1 96.44 158 CYS B C 1
ATOM 4599 O O . CYS B 1 158 ? -6.16 -18.562 -3.711 1 96.44 158 CYS B O 1
ATOM 4601 N N . GLY B 1 159 ? -5.531 -17.688 -1.719 1 93.44 159 GLY B N 1
ATOM 4602 C CA . GLY B 1 159 ? -6.184 -16.438 -2.059 1 93.44 159 GLY B CA 1
ATOM 4603 C C . GLY B 1 159 ? -7.664 -16.594 -2.359 1 93.44 159 GLY B C 1
ATOM 4604 O O . GLY B 1 159 ? -8.398 -17.203 -1.578 1 93.44 159 GLY B O 1
ATOM 4605 N N . CYS B 1 160 ? -8.07 -16.094 -3.523 1 93.06 160 CYS B N 1
ATOM 4606 C CA . CYS B 1 160 ? -9.484 -16.203 -3.867 1 93.06 160 CYS B CA 1
ATOM 4607 C C . CYS B 1 160 ? -9.789 -17.547 -4.52 1 93.06 160 CYS B C 1
ATOM 4609 O O . CYS B 1 160 ? -10.898 -17.781 -5.008 1 93.06 160 CYS B O 1
ATOM 4611 N N . GLY B 1 161 ? -8.859 -18.422 -4.617 1 96.12 161 GLY B N 1
ATOM 4612 C CA . GLY B 1 161 ? -9.094 -19.797 -5.039 1 96.12 161 GLY B CA 1
ATOM 4613 C C . GLY B 1 161 ? -8.883 -20.016 -6.523 1 96.12 161 GLY B C 1
ATOM 4614 O O . GLY B 1 161 ? -9.281 -21.047 -7.07 1 96.12 161 GLY B O 1
ATOM 4615 N N . LEU B 1 162 ? -8.227 -19.109 -7.195 1 93.44 162 LEU B N 1
ATOM 4616 C CA . LEU B 1 162 ? -8.07 -19.188 -8.648 1 93.44 162 LEU B CA 1
ATOM 4617 C C . LEU B 1 162 ? -7.262 -20.422 -9.031 1 93.44 162 LEU B C 1
ATOM 4619 O O . LEU B 1 162 ? -7.668 -21.188 -9.914 1 93.44 162 LEU B O 1
ATOM 4623 N N . LEU B 1 163 ? -6.133 -20.609 -8.406 1 96.81 163 LEU B N 1
ATOM 4624 C CA . LEU B 1 163 ? -5.289 -21.75 -8.75 1 96.81 163 LEU B CA 1
ATOM 4625 C C . LEU B 1 163 ? -5.988 -23.062 -8.406 1 96.81 163 LEU B C 1
ATOM 4627 O O . LEU B 1 163 ? -5.789 -24.078 -9.086 1 96.81 163 LEU B O 1
ATOM 4631 N N . SER B 1 164 ? -6.793 -23.047 -7.348 1 98.19 164 SER B N 1
ATOM 4632 C CA . SER B 1 164 ? -7.598 -24.219 -7 1 98.19 164 SER B CA 1
ATOM 4633 C C . SER B 1 164 ? -8.562 -24.578 -8.125 1 98.19 164 SER B C 1
ATOM 4635 O O . SER B 1 164 ? -8.688 -25.75 -8.484 1 98.19 164 SER B O 1
ATOM 4637 N N . LEU B 1 165 ? -9.211 -23.562 -8.688 1 96.38 165 LEU B N 1
ATOM 4638 C CA . LEU B 1 165 ? -10.125 -23.781 -9.805 1 96.38 165 LEU B CA 1
ATOM 4639 C C . LEU B 1 165 ? -9.383 -24.344 -11.008 1 96.38 165 LEU B C 1
ATOM 4641 O O . LEU B 1 165 ? -9.859 -25.281 -11.656 1 96.38 165 LEU B O 1
ATOM 4645 N N . MET B 1 166 ? -8.25 -23.781 -11.297 1 95.44 166 MET B N 1
ATOM 4646 C CA . MET B 1 166 ? -7.461 -24.234 -12.438 1 95.44 166 MET B CA 1
ATOM 4647 C C . MET B 1 166 ? -7.035 -25.688 -12.273 1 95.44 166 MET B C 1
ATOM 4649 O O . MET B 1 166 ? -7.066 -26.453 -13.234 1 95.44 166 MET B O 1
ATOM 4653 N N . ALA B 1 167 ? -6.637 -26.016 -11.062 1 97.94 167 ALA B N 1
ATOM 4654 C CA . ALA B 1 167 ? -6.219 -27.391 -10.797 1 97.94 167 ALA B CA 1
ATOM 4655 C C . ALA B 1 167 ? -7.387 -28.359 -10.977 1 97.94 167 ALA B C 1
ATOM 4657 O O . ALA B 1 167 ? -7.223 -29.438 -11.562 1 97.94 167 ALA B O 1
ATOM 4658 N N . ALA B 1 168 ? -8.508 -27.984 -10.438 1 97.19 168 ALA B N 1
ATOM 4659 C CA . ALA B 1 168 ? -9.703 -28.797 -10.602 1 97.19 168 ALA B CA 1
ATOM 4660 C C . ALA B 1 168 ? -10.062 -28.953 -12.078 1 97.19 168 ALA B C 1
ATOM 4662 O O . ALA B 1 168 ? -10.367 -30.062 -12.539 1 97.19 168 ALA B O 1
ATOM 4663 N N . GLU B 1 169 ? -10 -27.906 -12.828 1 94.25 169 GLU B N 1
ATOM 4664 C CA . GLU B 1 169 ? -10.281 -27.922 -14.258 1 94.25 169 GLU B CA 1
ATOM 4665 C C . GLU B 1 169 ? -9.305 -28.828 -15 1 94.25 169 GLU B C 1
ATOM 4667 O O . GLU B 1 169 ? -9.672 -29.484 -15.969 1 94.25 169 GLU B O 1
ATOM 4672 N N . ALA B 1 170 ? -8.117 -28.859 -14.523 1 95 170 ALA B N 1
ATOM 4673 C CA . ALA B 1 170 ? -7.07 -29.656 -15.164 1 95 170 ALA B CA 1
ATOM 4674 C C . ALA B 1 170 ? -7.238 -31.141 -14.836 1 95 170 ALA B C 1
ATOM 4676 O O . ALA B 1 170 ? -6.488 -31.984 -15.336 1 95 170 ALA B O 1
ATOM 4677 N N . GLY B 1 171 ? -8.164 -31.5 -13.914 1 96.12 171 GLY B N 1
ATOM 4678 C CA . GLY B 1 171 ? -8.5 -32.906 -13.758 1 96.12 171 GLY B CA 1
ATOM 4679 C C . GLY B 1 171 ? -8.242 -33.438 -12.359 1 96.12 171 GLY B C 1
ATOM 4680 O O . GLY B 1 171 ? -8.477 -34.594 -12.078 1 96.12 171 GLY B O 1
ATOM 4681 N N . ALA B 1 172 ? -7.793 -32.594 -11.445 1 98.19 172 ALA B N 1
ATOM 4682 C CA . ALA B 1 172 ? -7.57 -33.031 -10.07 1 98.19 172 ALA B CA 1
ATOM 4683 C C . ALA B 1 172 ? -8.828 -33.688 -9.5 1 98.19 172 ALA B C 1
ATOM 4685 O O . ALA B 1 172 ? -9.938 -33.188 -9.703 1 98.19 172 ALA B O 1
ATOM 4686 N N . ALA B 1 173 ? -8.625 -34.781 -8.805 1 98.25 173 ALA B N 1
ATOM 4687 C CA . ALA B 1 173 ? -9.758 -35.438 -8.133 1 98.25 173 ALA B CA 1
ATOM 4688 C C . ALA B 1 173 ? -10.273 -34.562 -6.988 1 98.25 173 ALA B C 1
ATOM 4690 O O . ALA B 1 173 ? -11.484 -34.469 -6.773 1 98.25 173 ALA B O 1
ATOM 4691 N N . HIS B 1 174 ? -9.336 -34 -6.266 1 98.69 174 HIS B N 1
ATOM 4692 C CA . HIS B 1 174 ? -9.703 -33.094 -5.176 1 98.69 174 HIS B CA 1
ATOM 4693 C C . HIS B 1 174 ? -8.602 -32.062 -4.922 1 98.69 174 HIS B C 1
ATOM 4695 O O . HIS B 1 174 ? -7.418 -32.375 -5.051 1 98.69 174 HIS B O 1
ATOM 4701 N N . VAL B 1 175 ? -9.031 -30.875 -4.609 1 98.81 175 VAL B N 1
ATOM 4702 C CA . VAL B 1 175 ? -8.109 -29.781 -4.273 1 98.81 175 VAL B CA 1
ATOM 4703 C C . VAL B 1 175 ? -8.383 -29.297 -2.854 1 98.81 175 VAL B C 1
ATOM 4705 O O . VAL B 1 175 ? -9.523 -28.984 -2.51 1 98.81 175 VAL B O 1
ATOM 4708 N N . TYR B 1 176 ? -7.375 -29.344 -2.01 1 98.81 176 TYR B N 1
ATOM 4709 C CA . TYR B 1 176 ? -7.422 -28.656 -0.724 1 98.81 176 TYR B CA 1
ATOM 4710 C C . TYR B 1 176 ? -6.781 -27.281 -0.817 1 98.81 176 TYR B C 1
ATOM 4712 O O . TYR B 1 176 ? -5.586 -27.156 -1.11 1 98.81 176 TYR B O 1
ATOM 4720 N N . ALA B 1 177 ? -7.59 -26.266 -0.609 1 98.62 177 ALA B N 1
ATOM 4721 C CA . ALA B 1 177 ? -7.16 -24.875 -0.685 1 98.62 177 ALA B CA 1
ATOM 4722 C C . ALA B 1 177 ? -6.984 -24.281 0.709 1 98.62 177 ALA B C 1
ATOM 4724 O O . ALA B 1 177 ? -7.961 -24.094 1.438 1 98.62 177 ALA B O 1
ATOM 4725 N N . VAL B 1 178 ? -5.742 -23.906 1.016 1 97.12 178 VAL B N 1
ATOM 4726 C CA . VAL B 1 178 ? -5.445 -23.438 2.367 1 97.12 178 VAL B CA 1
ATOM 4727 C C . VAL B 1 178 ? -5.004 -21.984 2.326 1 97.12 178 VAL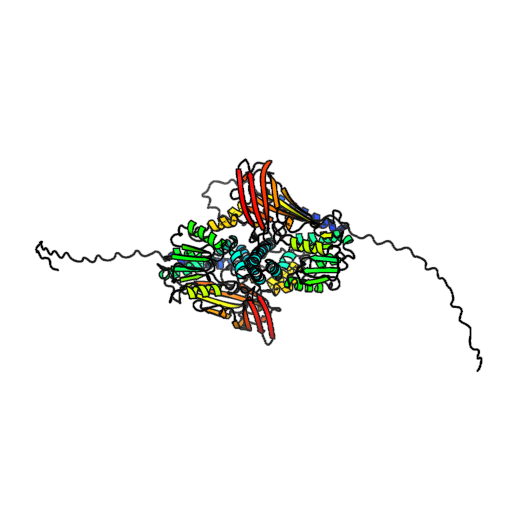 B C 1
ATOM 4729 O O . VAL B 1 178 ? -4.184 -21.594 1.494 1 97.12 178 VAL B O 1
ATOM 4732 N N . ASP B 1 179 ? -5.555 -21.188 3.189 1 95.31 179 ASP B N 1
ATOM 4733 C CA . ASP B 1 179 ? -5.133 -19.797 3.342 1 95.31 179 ASP B CA 1
ATOM 4734 C C . ASP B 1 179 ? -5.277 -19.328 4.789 1 95.31 179 ASP B C 1
ATOM 4736 O O . ASP B 1 179 ? -6.273 -19.641 5.449 1 95.31 179 ASP B O 1
ATOM 4740 N N . ALA B 1 180 ? -4.301 -18.609 5.223 1 88.69 180 ALA B N 1
ATOM 4741 C CA . ALA B 1 180 ? -4.297 -18.125 6.605 1 88.69 180 ALA B CA 1
ATOM 4742 C C . ALA B 1 180 ? -5.172 -16.891 6.762 1 88.69 180 ALA B C 1
ATOM 4744 O O . ALA B 1 180 ? -5.555 -16.531 7.879 1 88.69 180 ALA B O 1
ATOM 4745 N N . SER B 1 181 ? -5.387 -16.203 5.691 1 82.12 181 SER B N 1
ATOM 4746 C CA . SER B 1 181 ? -6.273 -15.047 5.715 1 82.12 181 SER B CA 1
ATOM 4747 C C . SER B 1 181 ? -7.738 -15.469 5.73 1 82.12 181 SER B C 1
ATOM 4749 O O . SER B 1 181 ? -8.188 -16.188 4.84 1 82.12 181 SER B O 1
ATOM 4751 N N . ARG B 1 182 ? -8.445 -14.984 6.727 1 83.81 182 ARG B N 1
ATOM 4752 C CA . ARG B 1 182 ? -9.859 -15.336 6.832 1 83.81 182 ARG B CA 1
ATOM 4753 C C . ARG B 1 182 ? -10.648 -14.781 5.652 1 83.81 182 ARG B C 1
ATOM 4755 O O . ARG B 1 182 ? -11.461 -15.484 5.059 1 83.81 182 ARG B O 1
ATOM 4762 N N . GLY B 1 183 ? -10.391 -13.531 5.336 1 83.12 183 GLY B N 1
ATOM 4763 C CA . GLY B 1 183 ? -11.07 -12.914 4.207 1 83.12 183 GLY B CA 1
ATOM 4764 C C . GLY B 1 183 ? -10.797 -13.625 2.893 1 83.12 183 GLY B C 1
ATOM 4765 O O . GLY B 1 183 ? -11.703 -13.797 2.076 1 83.12 183 GLY B O 1
ATOM 4766 N N . ALA B 1 184 ? -9.609 -14.039 2.723 1 89.06 184 ALA B N 1
ATOM 4767 C CA . ALA B 1 184 ? -9.25 -14.773 1.509 1 89.06 184 ALA B CA 1
ATOM 4768 C C . ALA B 1 184 ? -9.961 -16.125 1.446 1 89.06 184 ALA B C 1
ATOM 4770 O O . ALA B 1 184 ? -10.523 -16.484 0.411 1 89.06 184 ALA B O 1
ATOM 4771 N N . ALA B 1 185 ? -9.969 -16.812 2.582 1 94.31 185 ALA B N 1
ATOM 4772 C CA . ALA B 1 185 ? -10.617 -18.125 2.635 1 94.31 185 ALA B CA 1
ATOM 4773 C C . ALA B 1 185 ? -12.117 -18.016 2.375 1 94.31 185 ALA B C 1
ATOM 4775 O O . ALA B 1 185 ? -12.688 -18.828 1.645 1 94.31 185 ALA B O 1
ATOM 4776 N N . GLU B 1 186 ? -12.68 -17.031 2.936 1 93.12 186 GLU B N 1
ATOM 4777 C CA . GLU B 1 186 ? -14.102 -16.797 2.711 1 93.12 186 GLU B CA 1
ATOM 4778 C C . GLU B 1 186 ? -14.383 -16.469 1.248 1 93.12 186 GLU B C 1
ATOM 4780 O O . GLU B 1 186 ? -15.344 -16.984 0.666 1 93.12 186 GLU B O 1
ATOM 4785 N N . LEU B 1 187 ? -13.594 -15.664 0.766 1 91.94 187 LEU B N 1
ATOM 4786 C CA . LEU B 1 187 ? -13.734 -15.297 -0.638 1 91.94 187 LEU B CA 1
ATOM 4787 C C . LEU B 1 187 ? -13.555 -16.516 -1.541 1 91.94 187 LEU B C 1
ATOM 4789 O O . LEU B 1 187 ? -14.328 -16.719 -2.48 1 91.94 187 LEU B O 1
ATOM 4793 N N . ALA B 1 188 ? -12.578 -17.281 -1.277 1 96.94 188 ALA B N 1
ATOM 4794 C CA . ALA B 1 188 ? -12.344 -18.5 -2.037 1 96.94 188 ALA B CA 1
ATOM 4795 C C . ALA B 1 188 ? -13.555 -19.422 -1.99 1 96.94 188 ALA B C 1
ATOM 4797 O O . ALA B 1 188 ? -13.953 -20 -3.008 1 96.94 188 ALA B O 1
ATOM 4798 N N . THR B 1 189 ? -14.117 -19.531 -0.83 1 97.12 189 THR B N 1
ATOM 4799 C CA . THR B 1 189 ? -15.297 -20.375 -0.664 1 97.12 189 THR B CA 1
ATOM 4800 C C . THR B 1 189 ? -16.422 -19.891 -1.574 1 97.12 189 THR B C 1
ATOM 4802 O O . THR B 1 189 ? -17.078 -20.703 -2.242 1 97.12 189 THR B O 1
ATOM 4805 N N . ARG B 1 190 ? -16.625 -18.641 -1.644 1 95.12 190 ARG B N 1
ATOM 4806 C CA . ARG B 1 190 ? -17.672 -18.062 -2.486 1 95.12 190 ARG B CA 1
ATOM 4807 C C . ARG B 1 190 ? -17.375 -18.281 -3.963 1 95.12 190 ARG B C 1
ATOM 4809 O O . ARG B 1 190 ? -18.266 -18.578 -4.754 1 95.12 190 ARG B O 1
ATOM 4816 N N . VAL B 1 191 ? -16.156 -18.141 -4.332 1 93.94 191 VAL B N 1
ATOM 4817 C CA . VAL B 1 191 ? -15.742 -18.312 -5.723 1 93.94 191 VAL B CA 1
ATOM 4818 C C . VAL B 1 191 ? -15.906 -19.766 -6.137 1 93.94 191 VAL B C 1
ATOM 4820 O O . VAL B 1 191 ? -16.422 -20.062 -7.219 1 93.94 191 VAL B O 1
ATOM 4823 N N . VAL B 1 192 ? -15.484 -20.672 -5.277 1 97.31 192 VAL B N 1
ATOM 4824 C CA . VAL B 1 192 ? -15.617 -22.109 -5.547 1 97.31 192 VAL B CA 1
ATOM 4825 C C . VAL B 1 192 ? -17.094 -22.453 -5.738 1 97.31 192 VAL B C 1
ATOM 4827 O O . VAL B 1 192 ? -17.438 -23.188 -6.668 1 97.31 192 VAL B O 1
ATOM 4830 N N . LYS B 1 193 ? -17.891 -21.906 -4.902 1 96.75 193 LYS B N 1
ATOM 4831 C CA . LYS B 1 193 ? -19.328 -22.125 -4.992 1 96.75 193 LYS B CA 1
ATOM 4832 C C . LYS B 1 193 ? -19.906 -21.562 -6.289 1 96.75 193 LYS B C 1
ATOM 4834 O O . LYS B 1 193 ? -20.703 -22.219 -6.961 1 96.75 193 LYS B O 1
ATOM 4839 N N . ALA B 1 194 ? -19.484 -20.422 -6.684 1 93.06 194 ALA B N 1
ATOM 4840 C CA . ALA B 1 194 ? -19.969 -19.766 -7.895 1 93.06 194 ALA B CA 1
ATOM 4841 C C . ALA B 1 194 ? -19.625 -20.578 -9.141 1 93.06 194 ALA B C 1
ATOM 4843 O O . ALA B 1 194 ? -20.281 -20.453 -10.172 1 93.06 194 ALA B O 1
ATOM 4844 N N . ASN B 1 195 ? -18.609 -21.406 -9.062 1 94.25 195 ASN B N 1
ATOM 4845 C CA . ASN B 1 195 ? -18.188 -22.219 -10.195 1 94.25 195 ASN B CA 1
ATOM 4846 C C . ASN B 1 195 ? -18.656 -23.656 -10.078 1 94.25 195 ASN B C 1
ATOM 4848 O O . ASN B 1 195 ? -18.281 -24.516 -10.875 1 94.25 195 ASN B O 1
ATOM 4852 N N . GLY B 1 196 ? -19.406 -23.938 -9.008 1 95.94 196 GLY B N 1
ATOM 4853 C CA . GLY B 1 196 ? -20 -25.266 -8.836 1 95.94 196 GLY B CA 1
ATOM 4854 C C . GLY B 1 196 ? -18.969 -26.328 -8.516 1 95.94 196 GLY B C 1
ATOM 4855 O O . GLY B 1 196 ? -19.125 -27.484 -8.914 1 95.94 196 GLY B O 1
ATOM 4856 N N . MET B 1 197 ? -17.906 -26 -7.797 1 96.88 197 MET B N 1
ATOM 4857 C CA . MET B 1 197 ? -16.828 -26.953 -7.602 1 96.88 197 MET B CA 1
ATOM 4858 C C . MET B 1 197 ? -16.656 -27.297 -6.125 1 96.88 197 MET B C 1
ATOM 4860 O O . MET B 1 197 ? -15.586 -27.719 -5.699 1 96.88 197 MET B O 1
ATOM 4864 N N . GLN B 1 198 ? -17.656 -27.109 -5.309 1 95.81 198 GLN B N 1
ATOM 4865 C CA . GLN B 1 198 ? -17.594 -27.359 -3.873 1 95.81 198 GLN B CA 1
ATOM 4866 C C . GLN B 1 198 ? -17.328 -28.844 -3.584 1 95.81 198 GLN B C 1
ATOM 4868 O O . GLN B 1 198 ? -16.844 -29.188 -2.508 1 95.81 198 GLN B O 1
ATOM 4873 N N . GLY B 1 199 ? -17.672 -29.641 -4.508 1 96.31 199 GLY B N 1
ATOM 4874 C CA . GLY B 1 199 ? -17.453 -31.062 -4.316 1 96.31 199 GLY B CA 1
ATOM 4875 C C . GLY B 1 199 ? -16.031 -31.484 -4.574 1 96.31 199 GLY B C 1
ATOM 4876 O O . GLY B 1 199 ? -15.609 -32.562 -4.152 1 96.31 199 GLY B O 1
ATOM 4877 N N . ARG B 1 200 ? -15.281 -30.703 -5.25 1 97.69 200 ARG B N 1
ATOM 4878 C CA . ARG B 1 200 ? -13.922 -31.078 -5.652 1 97.69 200 ARG B CA 1
ATOM 4879 C C . ARG B 1 200 ? -12.891 -30.172 -4.977 1 97.69 200 ARG B C 1
ATOM 4881 O O . ARG B 1 200 ? -11.695 -30.469 -4.996 1 97.69 200 ARG B O 1
ATOM 4888 N N . ILE B 1 201 ? -13.312 -29.062 -4.465 1 98.69 201 ILE B N 1
ATOM 4889 C CA . ILE B 1 201 ? -12.406 -28.141 -3.797 1 98.69 201 ILE B CA 1
ATOM 4890 C C . ILE B 1 201 ? -12.875 -27.906 -2.363 1 98.69 201 ILE B C 1
ATOM 4892 O O . ILE B 1 201 ? -14.023 -27.531 -2.135 1 98.69 201 ILE B O 1
ATOM 4896 N N . THR B 1 202 ? -12.078 -28.172 -1.415 1 98.69 202 THR B N 1
ATOM 4897 C CA . THR B 1 202 ? -12.328 -27.844 -0.014 1 98.69 202 THR B CA 1
ATOM 4898 C C . THR B 1 202 ? -11.422 -26.703 0.447 1 98.69 202 THR B C 1
ATOM 4900 O O . THR B 1 202 ? -10.195 -26.812 0.408 1 98.69 202 THR B O 1
ATOM 4903 N N . VAL B 1 203 ? -12.008 -25.625 0.885 1 98.44 203 VAL B N 1
ATOM 4904 C CA . VAL B 1 203 ? -11.258 -24.469 1.39 1 98.44 203 VAL B CA 1
ATOM 4905 C C . VAL B 1 203 ? -11.055 -24.609 2.896 1 98.44 203 VAL B C 1
ATOM 4907 O O . VAL B 1 203 ? -12.008 -24.875 3.635 1 98.44 203 VAL B O 1
ATOM 4910 N N . ILE B 1 204 ? -9.859 -24.484 3.309 1 97.62 204 ILE B N 1
ATOM 4911 C CA . ILE B 1 204 ? -9.508 -24.594 4.719 1 97.62 204 ILE B CA 1
ATOM 4912 C C . ILE B 1 204 ? -8.828 -23.312 5.188 1 97.62 204 ILE B C 1
ATOM 4914 O O . ILE B 1 204 ? -7.801 -22.906 4.637 1 97.62 204 ILE B O 1
ATOM 4918 N N . HIS B 1 205 ? -9.398 -22.656 6.184 1 95.38 205 HIS B N 1
ATOM 4919 C CA . HIS B 1 205 ? -8.805 -21.469 6.789 1 95.38 205 HIS B CA 1
ATOM 4920 C C . HIS B 1 205 ? -7.77 -21.859 7.848 1 95.38 205 HIS B C 1
ATOM 4922 O O . HIS B 1 205 ? -8.094 -22.562 8.812 1 95.38 205 HIS B O 1
ATOM 4928 N N . GLY B 1 206 ? -6.531 -21.344 7.645 1 91.81 206 GLY B N 1
ATOM 4929 C CA . GLY B 1 206 ? -5.469 -21.578 8.602 1 91.81 206 GLY B CA 1
ATOM 4930 C C . GLY B 1 206 ? -4.082 -21.453 8.008 1 91.81 206 GLY B C 1
ATOM 4931 O O . GLY B 1 206 ? -3.932 -21.359 6.785 1 91.81 206 GLY B O 1
ATOM 4932 N N . ARG B 1 207 ? -3.15 -21.422 8.844 1 88.94 207 ARG B N 1
ATOM 4933 C CA . ARG B 1 207 ? -1.759 -21.406 8.406 1 88.94 207 ARG B CA 1
ATOM 4934 C C . ARG B 1 207 ? -1.333 -22.766 7.879 1 88.94 207 ARG B C 1
ATOM 4936 O O . ARG B 1 207 ? -1.673 -23.797 8.469 1 88.94 207 ARG B O 1
ATOM 4943 N N . ALA B 1 208 ? -0.647 -22.734 6.758 1 88.44 208 ALA B N 1
ATOM 4944 C CA . ALA B 1 208 ? -0.205 -23.984 6.145 1 88.44 208 ALA B CA 1
ATOM 4945 C C . ALA B 1 208 ? 0.609 -24.812 7.129 1 88.44 208 ALA B C 1
ATOM 4947 O O . ALA B 1 208 ? 0.559 -26.047 7.094 1 88.44 208 ALA B O 1
ATOM 4948 N N . GLU B 1 209 ? 1.269 -24.172 8.047 1 86.56 209 GLU B N 1
ATOM 4949 C CA . GLU B 1 209 ? 2.129 -24.828 9.023 1 86.56 209 GLU B CA 1
ATOM 4950 C C . GLU B 1 209 ? 1.308 -25.5 10.117 1 86.56 209 GLU B C 1
ATOM 4952 O O . GLU B 1 209 ? 1.799 -26.391 10.82 1 86.56 209 GLU B O 1
ATOM 4957 N N . ALA B 1 210 ? 0.075 -25.109 10.227 1 88.56 210 ALA B N 1
ATOM 4958 C CA . ALA B 1 210 ? -0.667 -25.516 11.422 1 88.56 210 ALA B CA 1
ATOM 4959 C C . ALA B 1 210 ? -1.926 -26.297 11.047 1 88.56 210 ALA B C 1
ATOM 4961 O O . ALA B 1 210 ? -2.422 -27.109 11.828 1 88.56 210 ALA B O 1
ATOM 4962 N N . VAL B 1 211 ? -2.381 -26.125 9.891 1 92.69 211 VAL B N 1
ATOM 4963 C CA . VAL B 1 211 ? -3.652 -26.734 9.508 1 92.69 211 VAL B CA 1
ATOM 4964 C C . VAL B 1 211 ? -3.504 -28.25 9.422 1 92.69 211 VAL B C 1
ATOM 4966 O O . VAL B 1 211 ? -2.391 -28.766 9.297 1 92.69 211 VAL B O 1
ATOM 4969 N N . ALA B 1 212 ? -4.695 -28.891 9.57 1 94.38 212 ALA B N 1
ATOM 4970 C CA . ALA B 1 212 ? -4.797 -30.328 9.312 1 94.38 212 ALA B CA 1
ATOM 4971 C C . ALA B 1 212 ? -5.602 -30.594 8.047 1 94.38 212 ALA B C 1
ATOM 4973 O O . ALA B 1 212 ? -6.617 -29.938 7.789 1 94.38 212 ALA B O 1
ATOM 4974 N N . LEU B 1 213 ? -5.055 -31.5 7.242 1 96.06 213 LEU B N 1
ATOM 4975 C CA . LEU B 1 213 ? -5.785 -31.938 6.062 1 96.06 213 LEU B CA 1
ATOM 4976 C C . LEU B 1 213 ? -6.477 -33.281 6.328 1 96.06 213 LEU B C 1
ATOM 4978 O O . LEU B 1 213 ? -6.035 -34.062 7.18 1 96.06 213 LEU B O 1
ATOM 4982 N N . PRO B 1 214 ? -7.543 -33.531 5.68 1 95.5 214 PRO B N 1
ATOM 4983 C CA . PRO B 1 214 ? -8.234 -34.812 5.832 1 95.5 214 PRO B CA 1
ATOM 4984 C C . PRO B 1 214 ? -7.48 -35.969 5.168 1 95.5 214 PRO B C 1
ATOM 4986 O O . PRO B 1 214 ? -7.949 -37.125 5.195 1 95.5 214 PRO B O 1
ATOM 4989 N N . VAL B 1 215 ? -6.402 -35.719 4.562 1 96.88 215 VAL B N 1
ATOM 4990 C CA . VAL B 1 215 ? -5.57 -36.75 3.934 1 96.88 215 VAL B CA 1
ATOM 4991 C C . VAL B 1 215 ? -4.16 -36.688 4.516 1 96.88 215 VAL B C 1
ATOM 4993 O O . VAL B 1 215 ? -3.738 -35.656 5.047 1 96.88 215 VAL B O 1
ATOM 4996 N N . ASP B 1 216 ? -3.428 -37.781 4.324 1 96.31 216 ASP B N 1
ATOM 4997 C CA . ASP B 1 216 ? -2.072 -37.844 4.859 1 96.31 216 ASP B CA 1
ATOM 4998 C C . ASP B 1 216 ? -1.069 -37.188 3.914 1 96.31 216 ASP B C 1
ATOM 5000 O O . ASP B 1 216 ? -0.108 -36.562 4.359 1 96.31 216 ASP B O 1
ATOM 5004 N N . LYS B 1 217 ? -1.31 -37.438 2.619 1 98 217 LYS B N 1
ATOM 5005 C CA . LYS B 1 217 ? -0.41 -36.906 1.601 1 98 217 LYS B CA 1
ATOM 5006 C C . LYS B 1 217 ? -1.191 -36.344 0.411 1 98 217 LYS B C 1
ATOM 5008 O O . LYS B 1 217 ? -2.365 -36.688 0.227 1 98 217 LYS B O 1
ATOM 5013 N N . VAL B 1 218 ? -0.546 -35.5 -0.299 1 98.56 218 VAL B N 1
ATOM 5014 C CA . VAL B 1 218 ? -1.07 -35 -1.562 1 98.56 218 VAL B CA 1
ATOM 5015 C C . VAL B 1 218 ? -0.075 -35.281 -2.686 1 98.56 218 VAL B C 1
ATOM 5017 O O . VAL B 1 218 ? 1.104 -35.531 -2.43 1 98.56 218 VAL B O 1
ATOM 5020 N N . ASP B 1 219 ? -0.512 -35.188 -3.895 1 98.31 219 ASP B N 1
ATOM 5021 C CA . ASP B 1 219 ? 0.311 -35.562 -5.047 1 98.31 219 ASP B CA 1
ATOM 5022 C C . ASP B 1 219 ? 0.999 -34.312 -5.633 1 98.31 219 ASP B C 1
ATOM 5024 O O . ASP B 1 219 ? 2.068 -34.438 -6.238 1 98.31 219 ASP B O 1
ATOM 5028 N N . VAL B 1 220 ? 0.337 -33.219 -5.504 1 98.31 220 VAL B N 1
ATOM 5029 C CA . VAL B 1 220 ? 0.815 -31.984 -6.109 1 98.31 220 VAL B CA 1
ATOM 5030 C C . VAL B 1 220 ? 0.598 -30.828 -5.145 1 98.31 220 VAL B C 1
ATOM 5032 O O . VAL B 1 220 ? -0.446 -30.734 -4.496 1 98.31 220 VAL B O 1
ATOM 5035 N N . ILE B 1 221 ? 1.581 -29.938 -5.016 1 98.5 221 ILE B N 1
ATOM 5036 C CA . ILE B 1 221 ? 1.435 -28.672 -4.305 1 98.5 221 ILE B CA 1
ATOM 5037 C C . ILE B 1 221 ? 1.63 -27.5 -5.27 1 98.5 221 ILE B C 1
ATOM 5039 O O . ILE B 1 221 ? 2.613 -27.469 -6.012 1 98.5 221 ILE B O 1
ATOM 5043 N N . VAL B 1 222 ? 0.688 -26.688 -5.348 1 98.19 222 VAL B N 1
ATOM 5044 C CA . VAL B 1 222 ? 0.778 -25.453 -6.133 1 98.19 222 VAL B CA 1
ATOM 5045 C C . VAL B 1 222 ? 0.753 -24.25 -5.207 1 98.19 222 VAL B C 1
ATOM 5047 O O . VAL B 1 222 ? 0.025 -24.234 -4.211 1 98.19 222 VAL B O 1
ATOM 5050 N N . CYS B 1 223 ? 1.611 -23.234 -5.504 1 96.81 223 CYS B N 1
ATOM 5051 C CA . CYS B 1 223 ? 1.681 -22.047 -4.664 1 96.81 223 CYS B CA 1
ATOM 5052 C C . CYS B 1 223 ? 2.24 -20.859 -5.441 1 96.81 223 CYS B C 1
ATOM 5054 O O . CYS B 1 223 ? 3.232 -21 -6.16 1 96.81 223 CYS B O 1
ATOM 5056 N N . ASP B 1 224 ? 1.539 -19.766 -5.348 1 92.5 224 ASP B N 1
ATOM 5057 C CA . ASP B 1 224 ? 2.049 -18.484 -5.844 1 92.5 224 ASP B CA 1
ATOM 5058 C C . ASP B 1 224 ? 2.789 -17.734 -4.746 1 92.5 224 ASP B C 1
ATOM 5060 O O . ASP B 1 224 ? 2.287 -16.734 -4.23 1 92.5 224 ASP B O 1
ATOM 5064 N N . TRP B 1 225 ? 4.098 -18.109 -4.531 1 89.06 225 TRP B N 1
ATOM 5065 C CA . TRP B 1 225 ? 4.773 -17.719 -3.297 1 89.06 225 TRP B CA 1
ATOM 5066 C C . TRP B 1 225 ? 5.746 -16.562 -3.551 1 89.06 225 TRP B C 1
ATOM 5068 O O . TRP B 1 225 ? 6.227 -15.938 -2.609 1 89.06 225 TRP B O 1
ATOM 5078 N N . MET B 1 226 ? 5.961 -16.219 -4.812 1 87.88 226 MET B N 1
ATOM 5079 C CA . MET B 1 226 ? 7.035 -15.273 -5.109 1 87.88 226 MET B CA 1
ATOM 5080 C C . MET B 1 226 ? 6.648 -13.859 -4.691 1 87.88 226 MET B C 1
ATOM 5082 O O . MET B 1 226 ? 5.461 -13.531 -4.621 1 87.88 226 MET B O 1
ATOM 5086 N N . GLY B 1 227 ? 7.645 -13.047 -4.406 1 81.38 227 GLY B N 1
ATOM 5087 C CA . GLY B 1 227 ? 7.5 -11.633 -4.121 1 81.38 227 GLY B CA 1
ATOM 5088 C C . GLY B 1 227 ? 8.547 -10.773 -4.809 1 81.38 227 GLY B C 1
ATOM 5089 O O . GLY B 1 227 ? 9.211 -11.227 -5.742 1 81.38 227 GLY B O 1
ATOM 5090 N N . ALA B 1 228 ? 8.57 -9.531 -4.301 1 75.62 228 ALA B N 1
ATOM 5091 C CA . ALA B 1 228 ? 9.586 -8.633 -4.832 1 75.62 228 ALA B CA 1
ATOM 5092 C C . ALA B 1 228 ? 10.984 -9.227 -4.676 1 75.62 228 ALA B C 1
ATOM 5094 O O . ALA B 1 228 ? 11.305 -9.805 -3.635 1 75.62 228 ALA B O 1
ATOM 5095 N N . ALA B 1 229 ? 11.734 -9.109 -5.727 1 83.69 229 ALA B N 1
ATOM 5096 C CA . ALA B 1 229 ? 13.062 -9.719 -5.734 1 83.69 229 ALA B CA 1
ATOM 5097 C C . ALA B 1 229 ? 12.992 -11.188 -5.324 1 83.69 229 ALA B C 1
ATOM 5099 O O . ALA B 1 229 ? 13.852 -11.672 -4.5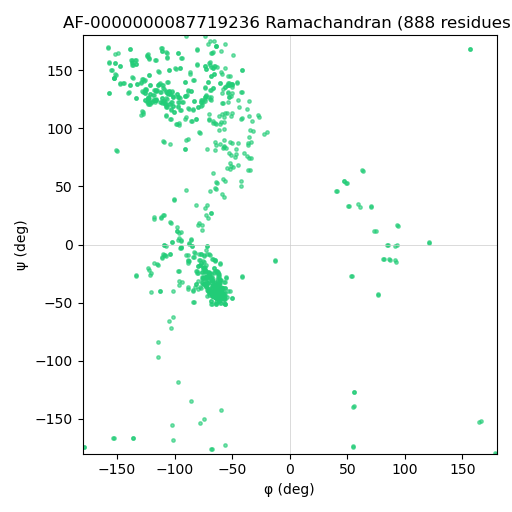86 1 83.69 229 ALA B O 1
ATOM 5100 N N . LEU B 1 230 ? 11.938 -11.859 -5.664 1 87.69 230 LEU B N 1
ATOM 5101 C CA . LEU B 1 230 ? 11.688 -13.289 -5.516 1 87.69 230 LEU B CA 1
ATOM 5102 C C . LEU B 1 230 ? 11.352 -13.633 -4.066 1 87.69 230 LEU B C 1
ATOM 5104 O O . LEU B 1 230 ? 10.414 -14.391 -3.809 1 87.69 230 LEU B O 1
ATOM 5108 N N . LEU B 1 231 ? 12.094 -13.039 -3.186 1 84.19 231 LEU B N 1
ATOM 5109 C CA . LEU B 1 231 ? 12.086 -13.617 -1.85 1 84.19 231 LEU B CA 1
ATOM 5110 C C . LEU B 1 231 ? 11.352 -12.719 -0.865 1 84.19 231 LEU B C 1
ATOM 5112 O O . LEU B 1 231 ? 11.18 -13.07 0.303 1 84.19 231 LEU B O 1
ATOM 5116 N N . HIS B 1 232 ? 10.906 -11.656 -1.382 1 74.62 232 HIS B N 1
ATOM 5117 C CA . HIS B 1 232 ? 10.148 -10.781 -0.492 1 74.62 232 HIS B CA 1
ATOM 5118 C C . HIS B 1 232 ? 8.852 -11.438 -0.048 1 74.62 232 HIS B C 1
ATOM 5120 O O . HIS B 1 232 ? 8.266 -12.227 -0.79 1 74.62 232 HIS B O 1
ATOM 5126 N N . ASP B 1 233 ? 8.359 -11.18 1.229 1 68.19 233 ASP B N 1
ATOM 5127 C CA . ASP B 1 233 ? 7.188 -11.742 1.897 1 68.19 233 ASP B CA 1
ATOM 5128 C C . ASP B 1 233 ? 7.5 -13.109 2.494 1 68.19 233 ASP B C 1
ATOM 5130 O O . ASP B 1 233 ? 6.75 -13.617 3.33 1 68.19 233 ASP B O 1
ATOM 5134 N N . SER B 1 234 ? 8.633 -13.719 2.137 1 63.59 234 SER B N 1
ATOM 5135 C CA . SER B 1 234 ? 9.25 -14.883 2.76 1 63.59 234 SER B CA 1
ATOM 5136 C C . SER B 1 234 ? 8.227 -15.984 2.996 1 63.59 234 SER B C 1
ATOM 5138 O O . SER B 1 234 ? 8.102 -16.5 4.113 1 63.59 234 SER B O 1
ATOM 5140 N N . LEU B 1 235 ? 7.512 -16.391 1.942 1 78.38 235 LEU B N 1
ATOM 5141 C CA . LEU B 1 235 ? 6.539 -17.469 2.066 1 78.38 235 LEU B CA 1
ATOM 5142 C C . LEU B 1 235 ? 7.211 -18.828 1.923 1 78.38 235 LEU B C 1
ATOM 5144 O O . LEU B 1 235 ? 6.582 -19.859 2.156 1 78.38 235 LEU B O 1
ATOM 5148 N N . LEU B 1 236 ? 8.492 -18.828 1.69 1 87.62 236 LEU B N 1
ATOM 5149 C CA . LEU B 1 236 ? 9.219 -20.078 1.443 1 87.62 236 LEU B CA 1
ATOM 5150 C C . LEU B 1 236 ? 9.172 -20.984 2.666 1 87.62 236 LEU B C 1
ATOM 5152 O O . LEU B 1 236 ? 8.977 -22.188 2.539 1 87.62 236 LEU B O 1
ATOM 5156 N N . PRO B 1 237 ? 9.273 -20.422 3.857 1 86.44 237 PRO B N 1
ATOM 5157 C CA . PRO B 1 237 ? 9.18 -21.312 5.02 1 86.44 237 PRO B CA 1
ATOM 5158 C C . PRO B 1 237 ? 7.832 -22.031 5.117 1 86.44 237 PRO B C 1
ATOM 5160 O O . PRO B 1 237 ? 7.785 -23.219 5.406 1 86.44 237 PRO B O 1
ATOM 5163 N N . ALA B 1 238 ? 6.758 -21.312 4.887 1 87.19 238 ALA B N 1
ATOM 5164 C CA . ALA B 1 238 ? 5.426 -21.922 4.914 1 87.19 238 ALA B CA 1
ATOM 5165 C C . ALA B 1 238 ? 5.281 -22.984 3.824 1 87.19 238 ALA B C 1
ATOM 5167 O O . ALA B 1 238 ? 4.715 -24.047 4.059 1 87.19 238 ALA B O 1
ATOM 5168 N N . LEU B 1 239 ? 5.785 -22.672 2.66 1 93.5 239 LEU B N 1
ATOM 5169 C CA . LEU B 1 239 ? 5.742 -23.625 1.553 1 93.5 239 LEU B CA 1
ATOM 5170 C C . LEU B 1 239 ? 6.547 -24.875 1.878 1 93.5 239 LEU B C 1
ATOM 5172 O O . LEU B 1 239 ? 6.09 -26 1.628 1 93.5 239 LEU B O 1
ATOM 5176 N N . ALA B 1 240 ? 7.715 -24.672 2.432 1 95.06 240 ALA B N 1
ATOM 5177 C CA . ALA B 1 240 ? 8.57 -25.797 2.807 1 95.06 240 ALA B CA 1
ATOM 5178 C C . ALA B 1 240 ? 7.895 -26.656 3.863 1 95.06 240 ALA B C 1
ATOM 5180 O O . ALA B 1 240 ? 7.961 -27.891 3.799 1 95.06 240 ALA B O 1
ATOM 5181 N N . ALA B 1 241 ? 7.277 -26.047 4.781 1 94.12 241 ALA B N 1
ATOM 5182 C CA . ALA B 1 241 ? 6.57 -26.797 5.816 1 94.12 241 ALA B CA 1
ATOM 5183 C C . ALA B 1 241 ? 5.457 -27.656 5.215 1 94.12 241 ALA B C 1
ATOM 5185 O O . ALA B 1 241 ? 5.305 -28.828 5.57 1 94.12 241 ALA B O 1
ATOM 5186 N N . ALA B 1 242 ? 4.699 -27.094 4.328 1 96.12 242 ALA B N 1
ATOM 5187 C CA . ALA B 1 242 ? 3.635 -27.828 3.652 1 96.12 242 ALA B CA 1
ATOM 5188 C C . ALA B 1 242 ? 4.203 -28.984 2.83 1 96.12 242 ALA B C 1
ATOM 5190 O O . ALA B 1 242 ? 3.688 -30.109 2.885 1 96.12 242 ALA B O 1
ATOM 5191 N N . ARG B 1 243 ? 5.25 -28.688 2.092 1 97.5 243 ARG B N 1
ATOM 5192 C CA . ARG B 1 243 ? 5.922 -29.703 1.282 1 97.5 243 ARG B CA 1
ATOM 5193 C C . ARG B 1 243 ? 6.363 -30.875 2.141 1 97.5 243 ARG B C 1
ATOM 5195 O O . ARG B 1 243 ? 6.02 -32.031 1.854 1 97.5 243 ARG B O 1
ATOM 5202 N N . ASP B 1 244 ? 7.035 -30.594 3.189 1 97.19 244 ASP B N 1
ATOM 5203 C CA . ASP B 1 244 ? 7.641 -31.625 4.023 1 97.19 244 ASP B CA 1
ATOM 5204 C C . ASP B 1 244 ? 6.574 -32.469 4.73 1 97.19 244 ASP B C 1
ATOM 5206 O O . ASP B 1 244 ? 6.77 -33.656 4.973 1 97.19 244 ASP B O 1
ATOM 5210 N N . ARG B 1 245 ? 5.52 -31.875 4.992 1 96.88 245 ARG B N 1
ATOM 5211 C CA . ARG B 1 245 ? 4.469 -32.562 5.75 1 96.88 245 ARG B CA 1
ATOM 5212 C C . ARG B 1 245 ? 3.539 -33.312 4.824 1 96.88 245 ARG B C 1
ATOM 5214 O O . ARG B 1 245 ? 3.133 -34.438 5.141 1 96.88 245 ARG B O 1
ATOM 5221 N N . TRP B 1 246 ? 3.248 -32.781 3.652 1 97.94 246 TRP B N 1
ATOM 5222 C CA . TRP B 1 246 ? 2.072 -33.312 2.965 1 97.94 246 TRP B CA 1
ATOM 5223 C C . TRP B 1 246 ? 2.451 -33.875 1.601 1 97.94 246 TRP B C 1
ATOM 5225 O O . TRP B 1 246 ? 1.711 -34.688 1.031 1 97.94 246 TRP B O 1
ATOM 5235 N N . LEU B 1 247 ? 3.521 -33.406 0.973 1 98.31 247 LEU B N 1
ATOM 5236 C CA . LEU B 1 247 ? 3.812 -33.875 -0.382 1 98.31 247 LEU B CA 1
ATOM 5237 C C . LEU B 1 247 ? 4.23 -35.344 -0.384 1 98.31 247 LEU B C 1
ATOM 5239 O O . LEU B 1 247 ? 5.137 -35.75 0.353 1 98.31 247 LEU B O 1
ATOM 5243 N N . ALA B 1 248 ? 3.607 -36.156 -1.16 1 97.81 248 ALA B N 1
ATOM 5244 C CA . ALA B 1 248 ? 3.967 -37.562 -1.317 1 97.81 248 ALA B CA 1
ATOM 5245 C C . ALA B 1 248 ? 5.328 -37.688 -1.991 1 97.81 248 ALA B C 1
ATOM 5247 O O . ALA B 1 248 ? 5.746 -36.812 -2.758 1 97.81 248 ALA B O 1
ATOM 5248 N N . PRO B 1 249 ? 5.988 -38.812 -1.662 1 96.06 249 PRO B N 1
ATOM 5249 C CA . PRO B 1 249 ? 7.211 -39.094 -2.428 1 96.06 249 PRO B CA 1
ATOM 5250 C C . PRO B 1 249 ? 6.977 -39.062 -3.938 1 96.06 249 PRO B C 1
ATOM 5252 O O . PRO B 1 249 ? 6.055 -39.719 -4.426 1 96.06 249 PRO B O 1
ATOM 5255 N N . GLY B 1 250 ? 7.742 -38.312 -4.605 1 94.19 250 GLY B N 1
ATOM 5256 C CA . GLY B 1 250 ? 7.598 -38.219 -6.047 1 94.19 250 GLY B CA 1
ATOM 5257 C C . GLY B 1 250 ? 6.543 -37.219 -6.477 1 94.19 250 GLY B C 1
ATOM 5258 O O . GLY B 1 250 ? 6.293 -37.031 -7.672 1 94.19 250 GLY B O 1
ATOM 5259 N N . GLY B 1 251 ? 5.918 -36.594 -5.516 1 96.94 251 GLY B N 1
ATOM 5260 C CA . GLY B 1 251 ? 4.906 -35.594 -5.824 1 96.94 251 GLY B CA 1
ATOM 5261 C C . GLY B 1 251 ? 5.465 -34.375 -6.547 1 96.94 251 GLY B C 1
ATOM 5262 O O . GLY B 1 251 ? 6.684 -34.25 -6.695 1 96.94 251 GLY B O 1
ATOM 5263 N N . LEU B 1 252 ? 4.598 -33.531 -7.008 1 97.19 252 LEU B N 1
ATOM 5264 C CA . LEU B 1 252 ? 4.992 -32.406 -7.852 1 97.19 252 LEU B CA 1
ATOM 5265 C C . LEU B 1 252 ? 4.832 -31.078 -7.109 1 97.19 252 LEU B C 1
ATOM 5267 O O . LEU B 1 252 ? 3.85 -30.875 -6.391 1 97.19 252 LEU B O 1
ATOM 5271 N N . MET B 1 253 ? 5.852 -30.234 -7.285 1 97.69 253 MET B N 1
ATOM 5272 C CA . MET B 1 253 ? 5.766 -28.828 -6.891 1 97.69 253 MET B CA 1
ATOM 5273 C C . MET B 1 253 ? 5.523 -27.938 -8.102 1 97.69 253 MET B C 1
ATOM 5275 O O . MET B 1 253 ? 6.219 -28.047 -9.117 1 97.69 253 MET B O 1
ATOM 5279 N N . LEU B 1 254 ? 4.559 -27.031 -7.988 1 97.56 254 LEU B N 1
ATOM 5280 C CA . LEU B 1 254 ? 4.297 -26.062 -9.039 1 97.56 254 LEU B CA 1
ATOM 5281 C C . LEU B 1 254 ? 4.254 -24.641 -8.469 1 97.56 254 LEU B C 1
ATOM 5283 O O . LEU B 1 254 ? 3.289 -24.281 -7.797 1 97.56 254 LEU B O 1
ATOM 5287 N N . PRO B 1 255 ? 5.238 -23.859 -8.828 1 97.31 255 PRO B N 1
ATOM 5288 C CA . PRO B 1 255 ? 6.453 -24.109 -9.609 1 97.31 255 PRO B CA 1
ATOM 5289 C C . PRO B 1 255 ? 7.434 -25.031 -8.891 1 97.31 255 PRO B C 1
ATOM 5291 O O . PRO B 1 255 ? 7.301 -25.266 -7.684 1 97.31 255 PRO B O 1
ATOM 5294 N N . ASP B 1 256 ? 8.375 -25.531 -9.625 1 96.88 256 ASP B N 1
ATOM 5295 C CA . ASP B 1 256 ? 9.297 -26.469 -8.977 1 96.88 256 ASP B CA 1
ATOM 5296 C C . ASP B 1 256 ? 10.688 -25.844 -8.852 1 96.88 256 ASP B C 1
ATOM 5298 O O . ASP B 1 256 ? 11.531 -26.359 -8.117 1 96.88 256 ASP B O 1
ATOM 5302 N N . ALA B 1 257 ? 10.906 -24.703 -9.547 1 96.81 257 ALA B N 1
ATOM 5303 C CA . ALA B 1 257 ? 12.148 -23.969 -9.367 1 96.81 257 ALA B CA 1
ATOM 5304 C C . ALA B 1 257 ? 11.93 -22.469 -9.531 1 96.81 257 ALA B C 1
ATOM 5306 O O . ALA B 1 257 ? 10.992 -22.047 -10.203 1 96.81 257 ALA B O 1
ATOM 5307 N N . ALA B 1 258 ? 12.773 -21.703 -8.906 1 97.19 258 ALA B N 1
ATOM 5308 C CA . ALA B 1 258 ? 12.773 -20.25 -9.055 1 97.19 258 ALA B CA 1
ATOM 5309 C C . ALA B 1 258 ? 14.195 -19.703 -9.008 1 97.19 258 ALA B C 1
ATOM 5311 O O . ALA B 1 258 ? 15.016 -20.156 -8.211 1 97.19 258 ALA B O 1
ATOM 5312 N N . SER B 1 259 ? 14.469 -18.75 -9.875 1 97.94 259 SER B N 1
ATOM 5313 C CA . SER B 1 259 ? 15.805 -18.156 -9.953 1 97.94 259 SER B CA 1
ATOM 5314 C C . SER B 1 259 ? 15.758 -16.641 -9.828 1 97.94 259 SER B C 1
ATOM 5316 O O . SER B 1 259 ? 14.836 -16 -10.344 1 97.94 259 SER B O 1
ATOM 5318 N N . LEU B 1 260 ? 16.75 -16.125 -9.117 1 97.31 260 LEU B N 1
ATOM 5319 C CA . LEU B 1 260 ? 16.922 -14.68 -8.961 1 97.31 260 LEU B CA 1
ATOM 5320 C C . LEU B 1 260 ? 18.094 -14.188 -9.805 1 97.31 260 LEU B C 1
ATOM 5322 O O . LEU B 1 260 ? 19.172 -14.781 -9.781 1 97.31 260 LEU B O 1
ATOM 5326 N N . TYR B 1 261 ? 17.828 -13.133 -10.562 1 97.94 261 TYR B N 1
ATOM 5327 C CA . TYR B 1 261 ? 18.844 -12.547 -11.445 1 97.94 261 TYR B CA 1
ATOM 5328 C C . TYR B 1 261 ? 19.078 -11.086 -11.109 1 97.94 261 TYR B C 1
ATOM 5330 O O . TYR B 1 261 ? 18.219 -10.438 -10.484 1 97.94 261 TYR B O 1
ATOM 5338 N N . VAL B 1 262 ? 20.266 -10.586 -11.57 1 97.12 262 VAL B N 1
ATOM 5339 C CA . VAL B 1 262 ? 20.531 -9.156 -11.516 1 97.12 262 VAL B CA 1
ATOM 5340 C C . VAL B 1 262 ? 21.109 -8.688 -12.852 1 97.12 262 VAL B C 1
ATOM 5342 O O . VAL B 1 262 ? 21.734 -9.477 -13.578 1 97.12 262 VAL B O 1
ATOM 5345 N N . MET B 1 263 ? 20.953 -7.477 -13.141 1 96.75 263 MET B N 1
ATOM 5346 C CA . MET B 1 263 ? 21.547 -6.82 -14.297 1 96.75 263 MET B CA 1
ATOM 5347 C C . MET B 1 263 ? 21.766 -5.332 -14.031 1 96.75 263 MET B C 1
ATOM 5349 O O . MET B 1 263 ? 21.141 -4.766 -13.133 1 96.75 263 MET B O 1
ATOM 5353 N N . GLY B 1 264 ? 22.672 -4.711 -14.711 1 95.88 264 GLY B N 1
ATOM 5354 C CA . GLY B 1 264 ? 22.906 -3.279 -14.609 1 95.88 264 GLY B CA 1
ATOM 5355 C C . GLY B 1 264 ? 22.047 -2.457 -15.555 1 95.88 264 GLY B C 1
ATOM 5356 O O . GLY B 1 264 ? 21.938 -2.773 -16.734 1 95.88 264 GLY B O 1
ATOM 5357 N N . VAL B 1 265 ? 21.422 -1.384 -15.008 1 95.12 265 VAL B N 1
ATOM 5358 C CA . VAL B 1 265 ? 20.531 -0.569 -15.828 1 95.12 265 VAL B CA 1
ATOM 5359 C C . VAL B 1 265 ? 20.828 0.911 -15.602 1 95.12 265 VAL B C 1
ATOM 5361 O O . VAL B 1 265 ? 21.484 1.276 -14.617 1 95.12 265 VAL B O 1
ATOM 5364 N N . ASP B 1 266 ? 20.406 1.694 -16.578 1 93.44 266 ASP B N 1
ATOM 5365 C CA . ASP B 1 266 ? 20.453 3.15 -16.469 1 93.44 266 ASP B CA 1
ATOM 5366 C C . ASP B 1 266 ? 19.094 3.711 -16.078 1 93.44 266 ASP B C 1
ATOM 5368 O O . ASP B 1 266 ? 18.188 3.834 -16.906 1 93.44 266 ASP B O 1
ATOM 5372 N N . ASP B 1 267 ? 18.969 4.086 -14.82 1 85.19 267 ASP B N 1
ATOM 5373 C CA . ASP B 1 267 ? 17.703 4.617 -14.305 1 85.19 267 ASP B CA 1
ATOM 5374 C C . ASP B 1 267 ? 17.844 6.098 -13.961 1 85.19 267 ASP B C 1
ATOM 5376 O O . ASP B 1 267 ? 17.062 6.625 -13.164 1 85.19 267 ASP B O 1
ATOM 5380 N N . ARG B 1 268 ? 18.781 6.82 -14.547 1 84.44 268 ARG B N 1
ATOM 5381 C CA . ARG B 1 268 ? 19.078 8.203 -14.172 1 84.44 268 ARG B CA 1
ATOM 5382 C C . ARG B 1 268 ? 17.922 9.125 -14.539 1 84.44 268 ARG B C 1
ATOM 5384 O O . ARG B 1 268 ? 17.672 10.133 -13.867 1 84.44 268 ARG B O 1
ATOM 5391 N N . GLN B 1 269 ? 17.234 8.758 -15.586 1 77.88 269 GLN B N 1
ATOM 5392 C CA . GLN B 1 269 ? 16.125 9.609 -16.016 1 77.88 269 GLN B CA 1
ATOM 5393 C C . GLN B 1 269 ? 15.016 9.641 -14.977 1 77.88 269 GLN B C 1
ATOM 5395 O O . GLN B 1 269 ? 14.406 10.688 -14.734 1 77.88 269 GLN B O 1
ATOM 5400 N N . HIS B 1 270 ? 14.719 8.547 -14.414 1 72.31 270 HIS B N 1
ATOM 5401 C CA . HIS B 1 270 ? 13.711 8.5 -13.359 1 72.31 270 HIS B CA 1
ATOM 5402 C C . HIS B 1 270 ? 14.086 9.422 -12.203 1 72.31 270 HIS B C 1
ATOM 5404 O O . HIS B 1 270 ? 13.25 10.18 -11.711 1 72.31 270 HIS B O 1
ATOM 5410 N N . VAL B 1 271 ? 15.297 9.391 -11.805 1 70.5 271 VAL B N 1
ATOM 5411 C CA . VAL B 1 271 ? 15.797 10.219 -10.711 1 70.5 271 VAL B CA 1
ATOM 5412 C C . VAL B 1 271 ? 15.719 11.688 -11.094 1 70.5 271 VAL B C 1
ATOM 5414 O O . VAL B 1 271 ? 15.305 12.531 -10.289 1 70.5 271 VAL B O 1
ATOM 5417 N N . ALA B 1 272 ? 16.094 11.883 -12.312 1 73.81 272 ALA B N 1
ATOM 5418 C CA . ALA B 1 272 ? 16.047 13.25 -12.812 1 73.81 272 ALA B CA 1
ATOM 5419 C C . ALA B 1 272 ? 14.617 13.789 -12.844 1 73.81 272 ALA B C 1
ATOM 5421 O O . ALA B 1 272 ? 14.375 14.938 -12.477 1 73.81 272 ALA B O 1
ATOM 5422 N N . ASP B 1 273 ? 13.766 12.93 -13.297 1 67.38 273 ASP B N 1
ATOM 5423 C CA . ASP B 1 273 ? 12.359 13.32 -13.359 1 67.38 273 ASP B CA 1
ATOM 5424 C C . ASP B 1 273 ? 11.812 13.633 -11.969 1 67.38 273 ASP B C 1
ATOM 5426 O O . ASP B 1 273 ? 11.078 14.602 -11.789 1 67.38 273 ASP B O 1
ATOM 5430 N N . LYS B 1 274 ? 12.172 12.906 -11.047 1 64.38 274 LYS B N 1
ATOM 5431 C CA . LYS B 1 274 ? 11.734 13.133 -9.672 1 64.38 274 LYS B CA 1
ATOM 5432 C C . LYS B 1 274 ? 12.32 14.43 -9.117 1 64.38 274 LYS B C 1
ATOM 5434 O O . LYS B 1 274 ? 11.617 15.203 -8.461 1 64.38 274 LYS B O 1
ATOM 5439 N N . LYS B 1 275 ? 13.562 14.648 -9.406 1 66.69 275 LYS B N 1
ATOM 5440 C CA . LYS B 1 275 ? 14.219 15.867 -8.938 1 66.69 275 LYS B CA 1
ATOM 5441 C C . LYS B 1 275 ? 13.594 17.109 -9.57 1 66.69 275 LYS B C 1
ATOM 5443 O O . LYS B 1 275 ? 13.383 18.125 -8.891 1 66.69 275 LYS B O 1
ATOM 5448 N N . ALA B 1 276 ? 13.406 16.953 -10.867 1 63.06 276 ALA B N 1
ATOM 5449 C CA . ALA B 1 276 ? 12.797 18.062 -11.578 1 63.06 276 ALA B CA 1
ATOM 5450 C C . ALA B 1 276 ? 11.422 18.391 -11.008 1 63.06 276 ALA B C 1
ATOM 5452 O O . ALA B 1 276 ? 11.062 19.562 -10.867 1 63.06 276 ALA B O 1
ATOM 5453 N N . PHE B 1 277 ? 10.727 17.438 -10.742 1 58.34 277 PHE B N 1
ATOM 5454 C CA . PHE B 1 277 ? 9.406 17.594 -10.156 1 58.34 277 PHE B CA 1
ATOM 5455 C C . PHE B 1 277 ? 9.484 18.391 -8.852 1 58.34 277 PHE B C 1
ATOM 5457 O O . PHE B 1 277 ? 8.719 19.328 -8.633 1 58.34 277 PHE B O 1
ATOM 5464 N N . TRP B 1 278 ? 10.414 18.109 -8.109 1 61.41 278 TRP B N 1
ATOM 5465 C CA . TRP B 1 278 ? 10.539 18.703 -6.777 1 61.41 278 TRP B CA 1
ATOM 5466 C C . TRP B 1 278 ? 11.133 20.109 -6.859 1 61.41 278 TRP B C 1
ATOM 5468 O O . TRP B 1 278 ? 10.812 20.969 -6.039 1 61.41 278 TRP B O 1
ATOM 5478 N N . GLN B 1 279 ? 12.055 20.188 -7.766 1 59.78 279 GLN B N 1
ATOM 5479 C CA . GLN B 1 279 ? 12.656 21.5 -7.926 1 59.78 279 GLN B CA 1
ATOM 5480 C C . GLN B 1 279 ? 11.641 22.516 -8.422 1 59.78 279 GLN B C 1
ATOM 5482 O O . GLN B 1 279 ? 11.711 23.703 -8.07 1 59.78 279 GLN B O 1
ATOM 5487 N N . THR B 1 280 ? 10.828 21.984 -9.305 1 52.75 280 THR B N 1
ATOM 5488 C CA . THR B 1 280 ? 9.867 22.906 -9.891 1 52.75 280 THR B CA 1
ATOM 5489 C C . THR B 1 280 ? 8.742 23.219 -8.914 1 52.75 280 THR B C 1
ATOM 5491 O O . THR B 1 280 ? 8.047 24.219 -9.055 1 52.75 280 THR B O 1
ATOM 5494 N N . ARG B 1 281 ? 8.547 22.234 -8.125 1 53.91 281 ARG B N 1
ATOM 5495 C CA . ARG B 1 281 ? 7.355 22.422 -7.305 1 53.91 281 ARG B CA 1
ATOM 5496 C C . ARG B 1 281 ? 7.695 23.141 -6 1 53.91 281 ARG B C 1
ATOM 5498 O O . ARG B 1 281 ? 8.797 23 -5.477 1 53.91 281 ARG B O 1
ATOM 5505 N N . GLN B 1 282 ? 7.273 24.297 -5.93 1 50.56 282 GLN B N 1
ATOM 5506 C CA . GLN B 1 282 ? 7.398 25.328 -4.918 1 50.56 282 GLN B CA 1
ATOM 5507 C C . GLN B 1 282 ? 7.23 24.766 -3.514 1 50.56 282 GLN B C 1
ATOM 5509 O O . GLN B 1 282 ? 6.105 24.594 -3.035 1 50.56 282 GLN B O 1
ATOM 5514 N N . LEU B 1 283 ? 7.93 23.688 -3.111 1 62.72 283 LEU B N 1
ATOM 5515 C CA . LEU B 1 283 ? 7.855 23.594 -1.657 1 62.72 283 LEU B CA 1
ATOM 5516 C C . LEU B 1 283 ? 8.531 24.797 -1.003 1 62.72 283 LEU B C 1
ATOM 5518 O O . LEU B 1 283 ? 9.5 24.641 -0.258 1 62.72 283 LEU B O 1
ATOM 5522 N N . GLY B 1 284 ? 8.07 25.891 -1.619 1 63.88 284 GLY B N 1
ATOM 5523 C CA . GLY B 1 284 ? 8.602 27.141 -1.114 1 63.88 284 GLY B CA 1
ATOM 5524 C C . GLY B 1 284 ? 10.117 27.188 -1.125 1 63.88 284 GLY B C 1
ATOM 5525 O O . GLY B 1 284 ? 10.75 26.781 -2.1 1 63.88 284 GLY B O 1
ATOM 5526 N N . ASP B 1 285 ? 10.664 27.766 -0.06 1 73.75 285 ASP B N 1
ATOM 5527 C CA . ASP B 1 285 ? 12.094 28.031 0.028 1 73.75 285 ASP B CA 1
ATOM 5528 C C . ASP B 1 285 ? 12.805 26.938 0.826 1 73.75 285 ASP B C 1
ATOM 5530 O O . ASP B 1 285 ? 13.984 27.062 1.153 1 73.75 285 ASP B O 1
ATOM 5534 N N . PHE B 1 286 ? 12.023 25.812 1.073 1 86.81 286 PHE B N 1
ATOM 5535 C CA . PHE B 1 286 ? 12.695 24.828 1.907 1 86.81 286 PHE B CA 1
ATOM 5536 C C . PHE B 1 286 ? 13.453 23.828 1.05 1 86.81 286 PHE B C 1
ATOM 5538 O O . PHE B 1 286 ? 12.984 23.422 -0.014 1 86.81 286 PHE B O 1
ATOM 5545 N N . ASP B 1 287 ? 14.609 23.5 1.518 1 87.69 287 ASP B N 1
ATOM 5546 C CA . ASP B 1 287 ? 15.414 22.469 0.884 1 87.69 287 ASP B CA 1
ATOM 5547 C C . ASP B 1 287 ? 15.008 21.078 1.377 1 87.69 287 ASP B C 1
ATOM 5549 O O . ASP B 1 287 ? 15.367 20.672 2.488 1 87.69 287 ASP B O 1
ATOM 5553 N N . VAL B 1 288 ? 14.312 20.328 0.511 1 85.56 288 VAL B N 1
ATOM 5554 C CA . VAL B 1 288 ? 13.883 18.984 0.893 1 85.56 288 VAL B CA 1
ATOM 5555 C C . VAL B 1 288 ? 14.68 17.953 0.106 1 85.56 288 VAL B C 1
ATOM 5557 O O . VAL B 1 288 ? 14.234 16.812 -0.051 1 85.56 288 VAL B O 1
ATOM 5560 N N . SER B 1 289 ? 15.852 18.266 -0.338 1 83.19 289 SER B N 1
ATOM 5561 C CA . SER B 1 289 ? 16.688 17.375 -1.134 1 83.19 289 SER B CA 1
ATOM 5562 C C . SER B 1 289 ? 17.062 16.125 -0.349 1 83.19 289 SER B C 1
ATOM 5564 O O . SER B 1 289 ? 17.25 15.047 -0.93 1 83.19 289 SER B O 1
ATOM 5566 N N . PRO B 1 290 ? 17.188 16.234 1.019 1 85.62 290 PRO B N 1
ATOM 5567 C CA . PRO B 1 290 ? 17.5 15 1.751 1 85.62 290 PRO B CA 1
ATOM 5568 C C . PRO B 1 290 ? 16.422 13.922 1.565 1 85.62 290 PRO B C 1
ATOM 5570 O O . PRO B 1 290 ? 16.734 12.734 1.605 1 85.62 290 PRO B O 1
ATOM 5573 N N . VAL B 1 291 ? 15.188 14.336 1.431 1 83.56 291 VAL B N 1
ATOM 5574 C CA . VAL B 1 291 ? 14.125 13.367 1.205 1 83.56 291 VAL B CA 1
ATOM 5575 C C . VAL B 1 291 ? 14.336 12.672 -0.141 1 83.56 291 VAL B C 1
ATOM 5577 O O . VAL B 1 291 ? 14.281 11.445 -0.231 1 83.56 291 VAL B O 1
ATOM 5580 N N . LEU B 1 292 ? 14.625 13.469 -1.09 1 75.88 292 LEU B N 1
ATOM 5581 C CA . LEU B 1 292 ? 14.859 12.914 -2.42 1 75.88 292 LEU B CA 1
ATOM 5582 C C . LEU B 1 292 ? 16.062 11.977 -2.42 1 75.88 292 LEU B C 1
ATOM 5584 O O . LEU B 1 292 ? 16.016 10.906 -3.033 1 75.88 292 LEU B O 1
ATOM 5588 N N . ASN B 1 293 ? 17.094 12.422 -1.739 1 78.19 293 ASN B N 1
ATOM 5589 C CA . ASN B 1 293 ? 18.297 11.594 -1.645 1 78.19 293 ASN B CA 1
ATOM 5590 C C . ASN B 1 293 ? 18 10.266 -0.96 1 78.19 293 ASN B C 1
ATOM 5592 O O . ASN B 1 293 ? 18.547 9.227 -1.35 1 78.19 293 ASN B O 1
ATOM 5596 N N . ALA B 1 294 ? 17.156 10.352 0.003 1 78.38 294 ALA B N 1
ATOM 5597 C CA . ALA B 1 294 ? 16.781 9.125 0.702 1 78.38 294 ALA B CA 1
ATOM 5598 C C . ALA B 1 294 ? 15.906 8.234 -0.182 1 78.38 294 ALA B C 1
ATOM 5600 O O . ALA B 1 294 ? 16.062 7.012 -0.179 1 78.38 294 ALA B O 1
ATOM 5601 N N . VAL B 1 295 ? 15 8.844 -0.913 1 73.88 295 VAL B N 1
ATOM 5602 C CA . VAL B 1 295 ? 14.086 8.109 -1.778 1 73.88 295 VAL B CA 1
ATOM 5603 C C . VAL B 1 295 ? 14.883 7.352 -2.842 1 73.88 295 VAL B C 1
ATOM 5605 O O . VAL B 1 295 ? 14.578 6.191 -3.137 1 73.88 295 VAL B O 1
ATOM 5608 N N . VAL B 1 296 ? 15.867 7.984 -3.359 1 70 296 VAL B N 1
ATOM 5609 C CA . VAL B 1 296 ? 16.625 7.395 -4.461 1 70 296 VAL B CA 1
ATOM 5610 C C . VAL B 1 296 ? 17.438 6.219 -3.945 1 70 296 VAL B C 1
ATOM 5612 O O . VAL B 1 296 ? 17.797 5.316 -4.711 1 70 296 VAL B O 1
ATOM 5615 N N . ARG B 1 297 ? 17.75 6.227 -2.682 1 69.81 297 ARG B N 1
ATOM 5616 C CA . ARG B 1 297 ? 18.594 5.188 -2.119 1 69.81 297 ARG B CA 1
ATOM 5617 C C . ARG B 1 297 ? 17.766 3.998 -1.644 1 69.81 297 ARG B C 1
ATOM 5619 O O . ARG B 1 297 ? 18.312 2.934 -1.349 1 69.81 297 ARG B O 1
ATOM 5626 N N . PHE B 1 298 ? 16.547 4.223 -1.657 1 71 298 PHE B N 1
ATOM 5627 C CA . PHE B 1 298 ? 15.656 3.135 -1.255 1 71 298 PHE B CA 1
ATOM 5628 C C . PHE B 1 298 ? 15.344 2.225 -2.438 1 71 298 PHE B C 1
ATOM 5630 O O . PHE B 1 298 ? 15.133 2.699 -3.555 1 71 298 PHE B O 1
ATOM 5637 N N . PRO B 1 299 ? 15.492 0.855 -2.158 1 75.5 299 PRO B N 1
ATOM 5638 C CA . PRO B 1 299 ? 15.109 -0.032 -3.258 1 75.5 299 PRO B CA 1
ATOM 5639 C C . PRO B 1 299 ? 13.695 0.241 -3.768 1 75.5 299 PRO B C 1
ATOM 5641 O O . PRO B 1 299 ? 12.781 0.488 -2.971 1 75.5 299 PRO B O 1
ATOM 5644 N N . ARG B 1 300 ? 13.594 0.193 -5.078 1 72.5 300 ARG B N 1
ATOM 5645 C CA . ARG B 1 300 ? 12.32 0.538 -5.703 1 72.5 300 ARG B CA 1
ATOM 5646 C C . ARG B 1 300 ? 11.781 -0.625 -6.535 1 72.5 300 ARG B C 1
ATOM 5648 O O . ARG B 1 300 ? 12.539 -1.286 -7.246 1 72.5 300 ARG B O 1
ATOM 5655 N N . GLN B 1 301 ? 10.547 -0.936 -6.277 1 73.38 301 GLN B N 1
ATOM 5656 C CA . GLN B 1 301 ? 9.875 -1.877 -7.168 1 73.38 301 GLN B CA 1
ATOM 5657 C C . GLN B 1 301 ? 9.297 -1.166 -8.391 1 73.38 301 GLN B C 1
ATOM 5659 O O . GLN B 1 301 ? 8.477 -0.258 -8.258 1 73.38 301 GLN B O 1
ATOM 5664 N N . ASP B 1 302 ? 9.836 -1.529 -9.531 1 72.69 302 ASP B N 1
ATOM 5665 C CA . ASP B 1 302 ? 9.422 -0.865 -10.766 1 72.69 302 ASP B CA 1
ATOM 5666 C C . ASP B 1 302 ? 9.719 -1.735 -11.984 1 72.69 302 ASP B C 1
ATOM 5668 O O . ASP B 1 302 ? 10.195 -2.863 -11.844 1 72.69 302 ASP B O 1
ATOM 5672 N N . THR B 1 303 ? 9.148 -1.238 -13.062 1 73.38 303 THR B N 1
ATOM 5673 C CA . THR B 1 303 ? 9.516 -1.856 -14.336 1 73.38 303 THR B CA 1
ATOM 5674 C C . THR B 1 303 ? 10.281 -0.871 -15.211 1 73.38 303 THR B C 1
ATOM 5676 O O . THR B 1 303 ? 10.188 0.343 -15.016 1 73.38 303 THR B O 1
ATOM 5679 N N . LEU B 1 304 ? 11.188 -1.449 -16.016 1 75.69 304 LEU B N 1
ATOM 5680 C CA . LEU B 1 304 ? 11.898 -0.576 -16.938 1 75.69 304 LEU B CA 1
ATOM 5681 C C . LEU B 1 304 ? 10.953 -0.006 -18 1 75.69 304 LEU B C 1
ATOM 5683 O O . LEU B 1 304 ? 10.094 -0.723 -18.516 1 75.69 304 LEU B O 1
ATOM 5687 N N . ALA B 1 305 ? 11.117 1.284 -18.188 1 63.84 305 ALA B N 1
ATOM 5688 C CA . ALA B 1 305 ? 10.281 1.96 -19.172 1 63.84 305 ALA B CA 1
ATOM 5689 C C . ALA B 1 305 ? 10.758 1.666 -20.594 1 63.84 305 ALA B C 1
ATOM 5691 O O . ALA B 1 305 ? 9.961 1.632 -21.531 1 63.84 305 ALA B O 1
ATOM 5692 N N . ARG B 1 306 ? 12.023 1.481 -20.766 1 74.31 306 ARG B N 1
ATOM 5693 C CA . ARG B 1 306 ? 12.633 1.295 -22.078 1 74.31 306 ARG B CA 1
ATOM 5694 C C . ARG B 1 306 ? 13.664 0.167 -22.047 1 74.31 306 ARG B C 1
ATOM 5696 O O . ARG B 1 306 ? 14.406 0.024 -21.078 1 74.31 306 ARG B O 1
ATOM 5703 N N . ARG B 1 307 ? 13.656 -0.485 -23.125 1 79.19 307 ARG B N 1
ATOM 5704 C CA . ARG B 1 307 ? 14.648 -1.545 -23.281 1 79.19 307 ARG B CA 1
ATOM 5705 C C . ARG B 1 307 ? 16.062 -0.981 -23.234 1 79.19 307 ARG B C 1
ATOM 5707 O O . ARG B 1 307 ? 16.984 -1.652 -22.766 1 79.19 307 ARG B O 1
ATOM 5714 N N . SER B 1 308 ? 16.125 0.263 -23.672 1 84.69 308 SER B N 1
ATOM 5715 C CA . SER B 1 308 ? 17.438 0.896 -23.766 1 84.69 308 SER B CA 1
ATOM 5716 C C . SER B 1 308 ? 18.016 1.171 -22.391 1 84.69 308 SER B C 1
ATOM 5718 O O . SER B 1 308 ? 19.203 1.481 -22.266 1 84.69 308 SER B O 1
ATOM 5720 N N . GLN B 1 309 ? 17.25 0.971 -21.406 1 91.5 309 GLN B N 1
ATOM 5721 C CA . GLN B 1 309 ? 17.766 1.177 -20.047 1 91.5 309 GLN B CA 1
ATOM 5722 C C . GLN B 1 309 ? 18.672 0.029 -19.625 1 91.5 309 GLN B C 1
ATOM 5724 O O . GLN B 1 309 ? 19.453 0.165 -18.688 1 91.5 309 GLN B O 1
ATOM 5729 N N . ALA B 1 310 ? 18.547 -1.115 -20.281 1 94.12 310 ALA B N 1
ATOM 5730 C CA . ALA B 1 310 ? 19.438 -2.24 -19.984 1 94.12 310 ALA B CA 1
ATOM 5731 C C . ALA B 1 310 ? 20.828 -1.993 -20.531 1 94.12 310 ALA B C 1
ATOM 5733 O O . ALA B 1 310 ? 21 -1.693 -21.719 1 94.12 310 ALA B O 1
ATOM 5734 N N . VAL B 1 311 ? 21.797 -2.119 -19.703 1 96.19 311 VAL B N 1
ATOM 5735 C CA . VAL B 1 311 ? 23.172 -1.828 -20.109 1 96.19 311 VAL B CA 1
ATOM 5736 C C . VAL B 1 311 ? 23.984 -3.115 -20.109 1 96.19 311 VAL B C 1
ATOM 5738 O O . VAL B 1 311 ? 24.828 -3.318 -20.984 1 96.19 311 VAL B O 1
ATOM 5741 N N . THR B 1 312 ? 23.781 -3.961 -19.141 1 96.69 312 THR B N 1
ATOM 5742 C CA . THR B 1 312 ? 24.562 -5.184 -19.016 1 96.69 312 THR B CA 1
ATOM 5743 C C . THR B 1 312 ? 23.688 -6.414 -19.297 1 96.69 312 THR B C 1
ATOM 5745 O O . THR B 1 312 ? 22.469 -6.305 -19.422 1 96.69 312 THR B O 1
ATOM 5748 N N . GLY B 1 313 ? 24.406 -7.555 -19.484 1 95.62 313 GLY B N 1
ATOM 5749 C CA . GLY B 1 313 ? 23.703 -8.82 -19.391 1 95.62 313 GLY B CA 1
ATOM 5750 C C . GLY B 1 313 ? 23.203 -9.133 -17.984 1 95.62 313 GLY B C 1
ATOM 5751 O O . GLY B 1 313 ? 23.297 -8.297 -17.094 1 95.62 313 GLY B O 1
ATOM 5752 N N . ALA B 1 314 ? 22.641 -10.289 -17.859 1 97.19 314 ALA B N 1
ATOM 5753 C CA . ALA B 1 314 ? 22.109 -10.719 -16.578 1 97.19 314 ALA B CA 1
ATOM 5754 C C . ALA B 1 314 ? 23.016 -11.75 -15.914 1 97.19 314 ALA B C 1
ATOM 5756 O O . ALA B 1 314 ? 23.812 -12.414 -16.594 1 97.19 314 ALA B O 1
ATOM 5757 N N . HIS B 1 315 ? 23.016 -11.773 -14.664 1 98.19 315 HIS B N 1
ATOM 5758 C CA . HIS B 1 315 ? 23.703 -12.781 -13.859 1 98.19 315 HIS B CA 1
ATOM 5759 C C . HIS B 1 315 ? 22.719 -13.492 -12.922 1 98.19 315 HIS B C 1
ATOM 5761 O O . HIS B 1 315 ? 21.984 -12.836 -12.188 1 98.19 315 HIS B O 1
ATOM 5767 N N . ARG B 1 316 ? 22.719 -14.781 -13.008 1 98.25 316 ARG B N 1
ATOM 5768 C CA . ARG B 1 316 ? 21.891 -15.562 -12.086 1 98.25 316 ARG B CA 1
ATOM 5769 C C . ARG B 1 316 ? 22.531 -15.641 -10.711 1 98.25 316 ARG B C 1
ATOM 5771 O O . ARG B 1 316 ? 23.625 -16.188 -10.562 1 98.25 316 ARG B O 1
ATOM 5778 N N . LEU B 1 317 ? 21.875 -15.156 -9.719 1 97.19 317 LEU B N 1
ATOM 5779 C CA . LEU B 1 317 ? 22.422 -15.148 -8.359 1 97.19 317 LEU B CA 1
ATOM 5780 C C . LEU B 1 317 ? 22.188 -16.484 -7.68 1 97.19 317 LEU B C 1
ATOM 5782 O O . LEU B 1 317 ? 23.094 -17.047 -7.055 1 97.19 317 LEU B O 1
ATOM 5786 N N . VAL B 1 318 ? 20.984 -16.953 -7.738 1 96.56 318 VAL B N 1
ATOM 5787 C CA . VAL B 1 318 ? 20.625 -18.172 -7.035 1 96.56 318 VAL B CA 1
ATOM 5788 C C . VAL B 1 318 ? 19.484 -18.875 -7.766 1 96.56 318 VAL B C 1
ATOM 5790 O O . VAL B 1 318 ? 18.688 -18.219 -8.445 1 96.56 318 VAL B O 1
ATOM 5793 N N . THR B 1 319 ? 19.453 -20.156 -7.746 1 97.06 319 THR B N 1
ATOM 5794 C CA . THR B 1 319 ? 18.328 -20.984 -8.148 1 97.06 319 THR B CA 1
ATOM 5795 C C . THR B 1 319 ? 17.828 -21.828 -6.977 1 97.06 319 THR B C 1
ATOM 5797 O O . THR B 1 319 ? 18.609 -22.562 -6.359 1 97.06 319 THR B O 1
ATOM 5800 N N . LEU B 1 320 ? 16.594 -21.719 -6.676 1 96.88 320 LEU B N 1
ATOM 5801 C CA . LEU B 1 320 ? 15.961 -22.484 -5.613 1 96.88 320 LEU B CA 1
ATOM 5802 C C . LEU B 1 320 ? 15.25 -23.719 -6.184 1 96.88 320 LEU B C 1
ATOM 5804 O O . LEU B 1 320 ? 14.383 -23.594 -7.047 1 96.88 320 LEU B O 1
ATOM 5808 N N . ASP B 1 321 ? 15.695 -24.859 -5.762 1 97.5 321 ASP B N 1
ATOM 5809 C CA . ASP B 1 321 ? 14.961 -26.094 -6 1 97.5 321 ASP B CA 1
ATOM 5810 C C . ASP B 1 321 ? 13.836 -26.281 -4.988 1 97.5 321 ASP B C 1
ATOM 5812 O O . ASP B 1 321 ? 14.086 -26.625 -3.83 1 97.5 321 ASP B O 1
ATOM 5816 N N . LEU B 1 322 ? 12.602 -26.125 -5.391 1 97.19 322 LEU B N 1
ATOM 5817 C CA . LEU B 1 322 ? 11.484 -26.031 -4.449 1 97.19 322 LEU B CA 1
ATOM 5818 C C . LEU B 1 322 ? 11.156 -27.406 -3.867 1 97.19 322 LEU B C 1
ATOM 5820 O O . LEU B 1 322 ? 10.414 -27.5 -2.891 1 97.19 322 LEU B O 1
ATOM 5824 N N . TYR B 1 323 ? 11.734 -28.484 -4.383 1 97.44 323 TYR B N 1
ATOM 5825 C CA . TYR B 1 323 ? 11.594 -29.797 -3.76 1 97.44 323 TYR B CA 1
ATOM 5826 C C . TYR B 1 323 ? 12.469 -29.906 -2.516 1 97.44 323 TYR B C 1
ATOM 5828 O O . TYR B 1 323 ? 12.281 -30.797 -1.696 1 97.44 323 TYR B O 1
ATOM 5836 N N . ARG B 1 324 ? 13.414 -28.922 -2.395 1 96.25 324 ARG B N 1
ATOM 5837 C CA . ARG B 1 324 ? 14.375 -29.062 -1.304 1 96.25 324 ARG B CA 1
ATOM 5838 C C . ARG B 1 324 ? 14.539 -27.75 -0.549 1 96.25 324 ARG B C 1
ATOM 5840 O O . ARG B 1 324 ? 14.93 -27.734 0.62 1 96.25 324 ARG B O 1
ATOM 5847 N N . ALA B 1 325 ? 14.305 -26.672 -1.189 1 95.94 325 ALA B N 1
ATOM 5848 C CA . ALA B 1 325 ? 14.57 -25.344 -0.626 1 95.94 325 ALA B CA 1
ATOM 5849 C C . ALA B 1 325 ? 13.781 -25.125 0.663 1 95.94 325 ALA B C 1
ATOM 5851 O O . ALA B 1 325 ? 12.664 -25.625 0.806 1 95.94 325 ALA B O 1
ATOM 5852 N N . GLY B 1 326 ? 14.344 -24.391 1.578 1 92.94 326 GLY B N 1
ATOM 5853 C CA . GLY B 1 326 ? 13.734 -24.047 2.854 1 92.94 326 GLY B CA 1
ATOM 5854 C C . GLY B 1 326 ? 14.227 -22.734 3.422 1 92.94 326 GLY B C 1
ATOM 5855 O O . GLY B 1 326 ? 14.82 -21.922 2.705 1 92.94 326 GLY B O 1
ATOM 5856 N N . PRO B 1 327 ? 13.914 -22.5 4.711 1 89.19 327 PRO B N 1
ATOM 5857 C CA . PRO B 1 327 ? 14.242 -21.219 5.348 1 89.19 327 PRO B CA 1
ATOM 5858 C C . PRO B 1 327 ? 15.727 -20.891 5.25 1 89.19 327 PRO B C 1
ATOM 5860 O O . PRO B 1 327 ? 16.094 -19.703 5.133 1 89.19 327 PRO B O 1
ATOM 5863 N N . LYS B 1 328 ? 16.609 -21.812 5.258 1 90.56 328 LYS B N 1
ATOM 5864 C CA . LYS B 1 328 ? 18.047 -21.594 5.207 1 90.56 328 LYS B CA 1
ATOM 5865 C C . LYS B 1 328 ? 18.469 -20.984 3.877 1 90.56 328 LYS B C 1
ATOM 5867 O O . LYS B 1 328 ? 19.5 -20.312 3.791 1 90.56 328 LYS B O 1
ATOM 5872 N N . ASP B 1 329 ? 17.672 -21.188 2.865 1 92.69 329 ASP B N 1
ATOM 5873 C CA . ASP B 1 329 ? 18.016 -20.734 1.521 1 92.69 329 ASP B CA 1
ATOM 5874 C C . ASP B 1 329 ? 17.656 -19.266 1.331 1 92.69 329 ASP B C 1
ATOM 5876 O O . ASP B 1 329 ? 17.984 -18.656 0.311 1 92.69 329 ASP B O 1
ATOM 5880 N N . LEU B 1 330 ? 17 -18.688 2.303 1 89.25 330 LEU B N 1
ATOM 5881 C CA . LEU B 1 330 ? 16.656 -17.281 2.242 1 89.25 330 LEU B CA 1
ATOM 5882 C C . LEU B 1 330 ? 17.875 -16.406 2.533 1 89.25 330 LEU B C 1
ATOM 5884 O O . LEU B 1 330 ? 17.875 -15.211 2.207 1 89.25 330 LEU B O 1
ATOM 5888 N N . THR B 1 331 ? 18.844 -16.969 3.244 1 90.94 331 THR B N 1
ATOM 5889 C CA . THR B 1 331 ? 20.078 -16.266 3.557 1 90.94 331 THR B CA 1
ATOM 5890 C C . THR B 1 331 ? 21.203 -16.734 2.643 1 90.94 331 THR B C 1
ATOM 5892 O O . THR B 1 331 ? 21.578 -17.906 2.639 1 90.94 331 THR B O 1
ATOM 5895 N N . PHE B 1 332 ? 21.734 -15.828 1.893 1 93.62 332 PHE B N 1
ATOM 5896 C CA . PHE B 1 332 ? 22.859 -16.172 1.02 1 93.62 332 PHE B CA 1
ATOM 5897 C C . PHE B 1 332 ? 23.672 -14.93 0.683 1 93.62 332 PHE B C 1
ATOM 5899 O O . PHE B 1 332 ? 23.234 -13.805 0.911 1 93.62 332 PHE B O 1
ATOM 5906 N N . SER B 1 333 ? 24.875 -15.094 0.342 1 94.38 333 SER B N 1
ATOM 5907 C CA . SER B 1 333 ? 25.797 -14.133 -0.249 1 94.38 333 SER B CA 1
ATOM 5908 C C . SER B 1 333 ? 26.438 -14.68 -1.52 1 94.38 333 SER B C 1
ATOM 5910 O O . SER B 1 333 ? 27.141 -15.688 -1.477 1 94.38 333 SER B O 1
ATOM 5912 N N . ARG B 1 334 ? 26.141 -14.086 -2.637 1 96.38 334 ARG B N 1
ATOM 5913 C CA . ARG B 1 334 ? 26.578 -14.602 -3.932 1 96.38 334 ARG B CA 1
ATOM 5914 C C . ARG B 1 334 ? 27.344 -13.531 -4.711 1 96.38 334 ARG B C 1
ATOM 5916 O O . ARG B 1 334 ? 26.922 -12.375 -4.762 1 96.38 334 ARG B O 1
ATOM 5923 N N . PRO B 1 335 ? 28.469 -13.914 -5.258 1 96.06 335 PRO B N 1
ATOM 5924 C CA . PRO B 1 335 ? 29.125 -12.992 -6.188 1 96.06 335 PRO B CA 1
ATOM 5925 C C . PRO B 1 335 ? 28.406 -12.891 -7.531 1 96.06 335 PRO B C 1
ATOM 5927 O O . PRO B 1 335 ? 27.656 -13.812 -7.902 1 96.06 335 PRO B O 1
ATOM 5930 N N . PHE B 1 336 ? 28.516 -11.766 -8.156 1 96.5 336 PHE B N 1
ATOM 5931 C CA . PHE B 1 336 ? 28 -11.609 -9.516 1 96.5 336 PHE B CA 1
ATOM 5932 C C . PHE B 1 336 ? 29 -10.852 -10.391 1 96.5 336 PHE B C 1
ATOM 5934 O O . PHE B 1 336 ? 29.875 -10.164 -9.875 1 96.5 336 PHE B O 1
ATOM 5941 N N . SER B 1 337 ? 28.906 -11.102 -11.68 1 96.56 337 SER B N 1
ATOM 5942 C CA . SER B 1 337 ? 29.641 -10.391 -12.719 1 96.56 337 SER B CA 1
ATOM 5943 C C . SER B 1 337 ? 28.734 -10 -13.883 1 96.56 337 SER B C 1
ATOM 5945 O O . SER B 1 337 ? 28.047 -10.852 -14.438 1 96.56 337 SER B O 1
ATOM 5947 N N . LEU B 1 338 ? 28.766 -8.734 -14.18 1 97.06 338 LEU B N 1
ATOM 5948 C CA . LEU B 1 338 ? 27.938 -8.195 -15.25 1 97.06 338 LEU B CA 1
ATOM 5949 C C . LEU B 1 338 ? 28.797 -7.586 -16.359 1 97.06 338 LEU B C 1
ATOM 5951 O O . LEU B 1 338 ? 29.656 -6.758 -16.078 1 97.06 338 LEU B O 1
ATOM 5955 N N . THR B 1 339 ? 28.484 -8.023 -17.547 1 96.88 339 THR B N 1
ATOM 5956 C CA . THR B 1 339 ? 29.203 -7.488 -18.703 1 96.88 339 THR B CA 1
ATOM 5957 C C . THR B 1 339 ? 28.344 -6.496 -19.469 1 96.88 339 THR B C 1
ATOM 5959 O O . THR B 1 339 ? 27.203 -6.809 -19.828 1 96.88 339 THR B O 1
ATOM 5962 N N . ALA B 1 340 ? 28.938 -5.324 -19.734 1 96.25 340 ALA B N 1
ATOM 5963 C CA . ALA B 1 340 ? 28.203 -4.316 -20.5 1 96.25 340 ALA B CA 1
ATOM 5964 C C . ALA B 1 340 ? 28.016 -4.762 -21.953 1 96.25 340 ALA B C 1
ATOM 5966 O O . ALA B 1 340 ? 28.984 -5.109 -22.625 1 96.25 340 ALA B O 1
ATOM 5967 N N . GLN B 1 341 ? 26.812 -4.766 -22.328 1 96.06 341 GLN B N 1
ATOM 5968 C CA . GLN B 1 341 ? 26.5 -5.156 -23.703 1 96.06 341 GLN B CA 1
ATOM 5969 C C . GLN B 1 341 ? 26.547 -3.953 -24.641 1 96.06 341 GLN B C 1
ATOM 5971 O O . GLN B 1 341 ? 26.562 -4.113 -25.859 1 96.06 341 GLN B O 1
ATOM 5976 N N . ARG B 1 342 ? 26.531 -2.777 -24.125 1 94.5 342 ARG B N 1
ATOM 5977 C CA . ARG B 1 342 ? 26.688 -1.499 -24.812 1 94.5 342 ARG B CA 1
ATOM 5978 C C . ARG B 1 342 ? 27.344 -0.464 -23.922 1 94.5 342 ARG B C 1
ATOM 5980 O O . ARG B 1 342 ? 27.406 -0.646 -22.703 1 94.5 342 ARG B O 1
ATOM 5987 N N . GLU B 1 343 ? 27.766 0.544 -24.656 1 94.19 343 GLU B N 1
ATOM 5988 C CA . GLU B 1 343 ? 28.234 1.678 -23.859 1 94.19 343 GLU B CA 1
ATOM 5989 C C . GLU B 1 343 ? 27.062 2.359 -23.141 1 94.19 343 GLU B C 1
ATOM 5991 O O . GLU B 1 343 ? 25.984 2.525 -23.719 1 94.19 343 GLU B O 1
ATOM 5996 N N . GLY B 1 344 ? 27.266 2.611 -21.875 1 93.88 344 GLY B N 1
ATOM 5997 C CA . GLY B 1 344 ? 26.219 3.285 -21.125 1 93.88 344 GLY B CA 1
ATOM 5998 C C . GLY B 1 344 ? 26.562 3.48 -19.656 1 93.88 344 GLY B C 1
ATOM 5999 O O . GLY B 1 344 ? 27.688 3.193 -19.234 1 93.88 344 GLY B O 1
ATOM 6000 N N . ARG B 1 345 ? 25.672 4.059 -18.969 1 94.38 345 ARG B N 1
ATOM 6001 C CA . ARG B 1 345 ? 25.828 4.281 -17.531 1 94.38 345 ARG B CA 1
ATOM 6002 C C . ARG B 1 345 ? 24.938 3.334 -16.734 1 94.38 345 ARG B C 1
ATOM 6004 O O . ARG B 1 345 ? 23.781 3.129 -17.078 1 94.38 345 ARG B O 1
ATOM 6011 N N . VAL B 1 346 ? 25.594 2.717 -15.781 1 93.75 346 VAL B N 1
ATOM 6012 C CA . VAL B 1 346 ? 24.812 1.887 -14.859 1 93.75 346 VAL B CA 1
ATOM 6013 C C . VAL B 1 346 ? 24.578 2.648 -13.562 1 93.75 346 VAL B C 1
ATOM 6015 O O . VAL B 1 346 ? 25.516 2.957 -12.828 1 93.75 346 VAL B O 1
ATOM 6018 N N . SER B 1 347 ? 23.328 2.969 -13.305 1 90.75 347 SER B N 1
ATOM 6019 C CA . SER B 1 347 ? 22.969 3.738 -12.117 1 90.75 347 SER B CA 1
ATOM 6020 C C . SER B 1 347 ? 22.234 2.877 -11.102 1 90.75 347 SER B C 1
ATOM 6022 O O . SER B 1 347 ? 22 3.307 -9.969 1 90.75 347 SER B O 1
ATOM 6024 N N . ALA B 1 348 ? 21.844 1.652 -11.438 1 91.06 348 ALA B N 1
ATOM 6025 C CA . ALA B 1 348 ? 21.141 0.761 -10.523 1 91.06 348 ALA B CA 1
ATOM 6026 C C . ALA B 1 348 ? 21.359 -0.701 -10.898 1 91.06 348 ALA B C 1
ATOM 6028 O O . ALA B 1 348 ? 21.641 -1.014 -12.055 1 91.06 348 ALA B O 1
ATOM 6029 N N . LEU B 1 349 ? 21.312 -1.487 -9.883 1 92.5 349 LEU B N 1
ATOM 6030 C CA . LEU B 1 349 ? 21.188 -2.93 -10.07 1 92.5 349 LEU B CA 1
ATOM 6031 C C . LEU B 1 349 ? 19.734 -3.363 -10.047 1 92.5 349 LEU B C 1
ATOM 6033 O O . LEU B 1 349 ? 19 -3.062 -9.102 1 92.5 349 LEU B O 1
ATOM 6037 N N . LEU B 1 350 ? 19.312 -4 -11.125 1 94.19 350 LEU B N 1
ATOM 6038 C CA . LEU B 1 350 ? 17.938 -4.473 -11.234 1 94.19 350 LEU B CA 1
ATOM 6039 C C . LEU B 1 350 ? 17.859 -5.969 -10.953 1 94.19 350 LEU B C 1
ATOM 6041 O O . LEU B 1 350 ? 18.578 -6.762 -11.555 1 94.19 350 LEU B O 1
ATOM 6045 N N . ALA B 1 351 ? 17 -6.312 -10.047 1 94.06 351 ALA B N 1
ATOM 6046 C CA . ALA B 1 351 ? 16.75 -7.715 -9.727 1 94.06 351 ALA B CA 1
ATOM 6047 C C . ALA B 1 351 ? 15.422 -8.188 -10.305 1 94.06 351 ALA B C 1
ATOM 6049 O O . ALA B 1 351 ? 14.414 -7.492 -10.203 1 94.06 351 ALA B O 1
ATOM 6050 N N . TYR B 1 352 ? 15.445 -9.328 -10.953 1 94.31 352 TYR B N 1
ATOM 6051 C CA . TYR B 1 352 ? 14.234 -9.969 -11.461 1 94.31 352 TYR B CA 1
ATOM 6052 C C . TYR B 1 352 ? 14.281 -11.477 -11.227 1 94.31 352 TYR B C 1
ATOM 6054 O O . TYR B 1 352 ? 15.32 -12.023 -10.836 1 94.31 352 TYR B O 1
ATOM 6062 N N . PHE B 1 353 ? 13.125 -12.141 -11.422 1 96.19 353 PHE B N 1
ATOM 6063 C CA . PHE B 1 353 ? 13.133 -13.57 -11.133 1 96.19 353 PHE B CA 1
ATOM 6064 C C . PHE B 1 353 ? 12.398 -14.352 -12.219 1 96.19 353 PHE B C 1
ATOM 6066 O O . PHE B 1 353 ? 11.648 -13.773 -13.008 1 96.19 353 PHE B O 1
ATOM 6073 N N . ASP B 1 354 ? 12.75 -15.617 -12.328 1 97.44 354 ASP B N 1
ATOM 6074 C CA . ASP B 1 354 ? 12.047 -16.625 -13.109 1 97.44 354 ASP B CA 1
ATOM 6075 C C . ASP B 1 354 ? 11.492 -17.734 -12.203 1 97.44 354 ASP B C 1
ATOM 6077 O O . ASP B 1 354 ? 12.227 -18.297 -11.383 1 97.44 354 ASP B O 1
ATOM 6081 N N . ALA B 1 355 ? 10.211 -17.984 -12.297 1 97.19 355 ALA B N 1
ATOM 6082 C CA . ALA B 1 355 ? 9.602 -19.172 -11.703 1 97.19 355 ALA B CA 1
ATOM 6083 C C . ALA B 1 355 ? 9.305 -20.234 -12.766 1 97.19 355 ALA B C 1
ATOM 6085 O O . ALA B 1 355 ? 8.57 -19.969 -13.727 1 97.19 355 ALA B O 1
ATOM 6086 N N . SER B 1 356 ? 9.859 -21.422 -12.594 1 96.81 356 SER B N 1
ATOM 6087 C CA . SER B 1 356 ? 9.797 -22.453 -13.633 1 96.81 356 SER B CA 1
ATOM 6088 C C . SER B 1 356 ? 8.836 -23.578 -13.234 1 96.81 356 SER B C 1
ATOM 6090 O O . SER B 1 356 ? 8.859 -24.047 -12.094 1 96.81 356 SER B O 1
ATOM 6092 N N . PHE B 1 357 ? 7.977 -23.938 -14.156 1 97.25 357 PHE B N 1
ATOM 6093 C CA . PHE B 1 357 ? 7.062 -25.078 -14.062 1 97.25 357 PHE B CA 1
ATOM 6094 C C . PHE B 1 357 ? 7.477 -26.188 -15.023 1 97.25 357 PHE B C 1
ATOM 6096 O O . PHE B 1 357 ? 7.023 -26.219 -16.172 1 97.25 357 PHE B O 1
ATOM 6103 N N . THR B 1 358 ? 8.344 -27.094 -14.555 1 94.56 358 THR B N 1
ATOM 6104 C CA . THR B 1 358 ? 8.945 -28.062 -15.469 1 94.56 358 THR B CA 1
ATOM 6105 C C . THR B 1 358 ? 8.375 -29.453 -15.219 1 94.56 358 THR B C 1
ATOM 6107 O O . THR B 1 358 ? 8.648 -30.375 -15.984 1 94.56 358 THR B O 1
ATOM 6110 N N . CYS B 1 359 ? 7.633 -29.625 -14.18 1 93.5 359 CYS B N 1
ATOM 6111 C CA . CYS B 1 359 ? 7.156 -30.953 -13.805 1 93.5 359 CYS B CA 1
ATOM 6112 C C . CYS B 1 359 ? 8.297 -31.969 -13.797 1 93.5 359 CYS B C 1
ATOM 6114 O O . CYS B 1 359 ? 8.211 -33 -14.438 1 93.5 359 CYS B O 1
ATOM 6116 N N . ARG B 1 360 ? 9.328 -31.562 -13.055 1 90.12 360 ARG B N 1
ATOM 6117 C CA . ARG B 1 360 ? 10.539 -32.375 -12.953 1 90.12 360 ARG B CA 1
ATOM 6118 C C . ARG B 1 360 ? 11.18 -32.562 -14.32 1 90.12 360 ARG B C 1
ATOM 6120 O O . ARG B 1 360 ? 11.695 -33.656 -14.609 1 90.12 360 ARG B O 1
ATOM 6127 N N . GLY B 1 361 ? 11.062 -31.578 -15.18 1 81.75 361 GLY B N 1
ATOM 6128 C CA . GLY B 1 361 ? 11.773 -31.516 -16.453 1 81.75 361 GLY B CA 1
ATOM 6129 C C . GLY B 1 361 ? 10.977 -32.094 -17.609 1 81.75 361 GLY B C 1
ATOM 6130 O O . GLY B 1 361 ? 11.43 -32.062 -18.75 1 81.75 361 GLY B O 1
ATOM 6131 N N . ASP B 1 362 ? 9.789 -32.594 -17.406 1 81.56 362 ASP B N 1
ATOM 6132 C CA . ASP B 1 362 ? 9.039 -33.25 -18.469 1 81.56 362 ASP B CA 1
ATOM 6133 C C . ASP B 1 362 ? 7.531 -33.094 -18.266 1 81.56 362 ASP B C 1
ATOM 6135 O O . ASP B 1 362 ? 6.848 -34.062 -17.875 1 81.56 362 ASP B O 1
ATOM 6139 N N . PRO B 1 363 ? 7.004 -31.906 -18.656 1 81.75 363 PRO B N 1
ATOM 6140 C CA . PRO B 1 363 ? 5.547 -31.812 -18.547 1 81.75 363 PRO B CA 1
ATOM 6141 C C . PRO B 1 363 ? 4.828 -32.625 -19.625 1 81.75 363 PRO B C 1
ATOM 6143 O O . PRO B 1 363 ? 5.02 -32.406 -20.828 1 81.75 363 PRO B O 1
ATOM 6146 N N . PRO B 1 364 ? 4.031 -33.469 -19.266 1 83.19 364 PRO B N 1
ATOM 6147 C CA . PRO B 1 364 ? 3.461 -34.406 -20.25 1 83.19 364 PRO B CA 1
ATOM 6148 C C . PRO B 1 364 ? 2.408 -33.75 -21.141 1 83.19 364 PRO B C 1
ATOM 6150 O O . PRO B 1 364 ? 2.133 -34.219 -22.25 1 83.19 364 PRO B O 1
ATOM 6153 N N . GLY B 1 365 ? 1.828 -32.719 -20.672 1 81.06 365 GLY B N 1
ATOM 6154 C CA . GLY B 1 365 ? 0.739 -32.125 -21.422 1 81.06 365 GLY B CA 1
ATOM 6155 C C . GLY B 1 365 ? 1.186 -30.953 -22.281 1 81.06 365 GLY B C 1
ATOM 6156 O O . GLY B 1 365 ? 0.356 -30.234 -22.859 1 81.06 365 GLY B O 1
ATOM 6157 N N . GLY B 1 366 ? 2.535 -30.688 -22.297 1 85.69 366 GLY B N 1
ATOM 6158 C CA . GLY B 1 366 ? 2.988 -29.547 -23.062 1 85.69 366 GLY B CA 1
ATOM 6159 C C . GLY B 1 366 ? 4.418 -29.141 -22.766 1 85.69 366 GLY B C 1
ATOM 6160 O O . GLY B 1 366 ? 5.266 -30 -22.5 1 85.69 366 GLY B O 1
ATOM 6161 N N . GLU B 1 367 ? 4.676 -27.875 -22.953 1 89.81 367 GLU B N 1
ATOM 6162 C CA . GLU B 1 367 ? 6.004 -27.328 -22.703 1 89.81 367 GLU B CA 1
ATOM 6163 C C . GLU B 1 367 ? 6.098 -26.719 -21.297 1 89.81 367 GLU B C 1
ATOM 6165 O O . GLU B 1 367 ? 5.078 -26.359 -20.703 1 89.81 367 GLU B O 1
ATOM 6170 N N . ALA B 1 368 ? 7.328 -26.781 -20.844 1 92.25 368 ALA B N 1
ATOM 6171 C CA . ALA B 1 368 ? 7.566 -26.125 -19.562 1 92.25 368 ALA B CA 1
ATOM 6172 C C . ALA B 1 368 ? 7.25 -24.625 -19.641 1 92.25 368 ALA B C 1
ATOM 6174 O O . ALA B 1 368 ? 7.508 -23.984 -20.672 1 92.25 368 ALA B O 1
ATOM 6175 N N . VAL B 1 369 ? 6.637 -24.156 -18.609 1 95.88 369 VAL B N 1
ATOM 6176 C CA . VAL B 1 369 ? 6.242 -22.75 -18.547 1 95.88 369 VAL B CA 1
ATOM 6177 C C . VAL B 1 369 ? 7.156 -22 -17.578 1 95.88 369 VAL B C 1
ATOM 6179 O O . VAL B 1 369 ? 7.574 -22.562 -16.547 1 95.88 369 VAL B O 1
ATOM 6182 N N . THR B 1 370 ? 7.531 -20.781 -17.938 1 96.31 370 THR B N 1
ATOM 6183 C CA . THR B 1 370 ? 8.281 -19.906 -17.031 1 96.31 370 THR B CA 1
ATOM 6184 C C . THR B 1 370 ? 7.547 -18.578 -16.828 1 96.31 370 THR B C 1
ATOM 6186 O O . THR B 1 370 ? 7.184 -17.906 -17.812 1 96.31 370 THR B O 1
ATOM 6189 N N . LEU B 1 371 ? 7.25 -18.281 -15.594 1 96.25 371 LEU B N 1
ATOM 6190 C CA . LEU B 1 371 ? 6.805 -16.938 -15.227 1 96.25 371 LEU B CA 1
ATOM 6191 C C . LEU B 1 371 ? 7.992 -16.047 -14.898 1 96.25 371 LEU B C 1
ATOM 6193 O O . LEU B 1 371 ? 8.703 -16.281 -13.922 1 96.25 371 LEU B O 1
ATOM 6197 N N . THR B 1 372 ? 8.172 -14.992 -15.688 1 95.69 372 THR B N 1
ATOM 6198 C CA . THR B 1 372 ? 9.352 -14.156 -15.531 1 95.69 372 THR B CA 1
ATOM 6199 C C . THR B 1 372 ? 8.953 -12.703 -15.258 1 95.69 372 THR B C 1
ATOM 6201 O O . THR B 1 372 ? 7.914 -12.242 -15.727 1 95.69 372 THR B O 1
ATOM 6204 N N . THR B 1 373 ? 9.789 -12.023 -14.43 1 91.56 373 THR B N 1
ATOM 6205 C CA . THR B 1 373 ? 9.664 -10.578 -14.273 1 91.56 373 THR B CA 1
ATOM 6206 C C . THR B 1 373 ? 10.766 -9.852 -15.055 1 91.56 373 THR B C 1
ATOM 6208 O O . THR B 1 373 ? 11.078 -8.703 -14.758 1 91.56 373 THR B O 1
ATOM 6211 N N . HIS B 1 374 ? 11.352 -10.562 -15.984 1 93.75 374 HIS B N 1
ATOM 6212 C CA . HIS B 1 374 ? 12.359 -9.945 -16.844 1 93.75 374 HIS B CA 1
ATOM 6213 C C . HIS B 1 374 ? 11.852 -8.641 -17.438 1 93.75 374 HIS B C 1
ATOM 6215 O O . HIS B 1 374 ? 10.703 -8.562 -17.875 1 93.75 374 HIS B O 1
ATOM 6221 N N . PRO B 1 375 ? 12.758 -7.648 -17.438 1 88.69 375 PRO B N 1
ATOM 6222 C CA . PRO B 1 375 ? 12.289 -6.324 -17.859 1 88.69 375 PRO B CA 1
ATOM 6223 C C . PRO B 1 375 ? 11.875 -6.285 -19.328 1 88.69 375 PRO B C 1
ATOM 6225 O O . PRO B 1 375 ? 11.133 -5.387 -19.734 1 88.69 375 PRO B O 1
ATOM 6228 N N . MET B 1 376 ? 12.305 -7.215 -20.188 1 88.25 376 MET B N 1
ATOM 6229 C CA . MET B 1 376 ? 11.961 -7.23 -21.594 1 88.25 376 MET B CA 1
ATOM 6230 C C . MET B 1 376 ? 10.742 -8.117 -21.859 1 88.25 376 MET B C 1
ATOM 6232 O O . MET B 1 376 ? 10.266 -8.211 -22.984 1 88.25 376 MET B O 1
ATOM 6236 N N . ALA B 1 377 ? 10.234 -8.742 -20.844 1 88.69 377 ALA B N 1
ATOM 6237 C CA . ALA B 1 377 ? 9.016 -9.547 -20.938 1 88.69 377 ALA B CA 1
ATOM 6238 C C . ALA B 1 377 ? 7.789 -8.727 -20.562 1 88.69 377 ALA B C 1
ATOM 6240 O O . ALA B 1 377 ? 7.906 -7.645 -19.984 1 88.69 377 ALA B O 1
ATOM 6241 N N . PRO B 1 378 ? 6.602 -9.227 -21 1 83.06 378 PRO B N 1
ATOM 6242 C CA . PRO B 1 378 ? 5.402 -8.531 -20.516 1 83.06 378 PRO B CA 1
ATOM 6243 C C . PRO B 1 378 ? 5.367 -8.391 -19 1 83.06 378 PRO B C 1
ATOM 6245 O O . PRO B 1 378 ? 5.695 -9.336 -18.281 1 83.06 378 PRO B O 1
ATOM 6248 N N . ALA B 1 379 ? 4.98 -7.242 -18.594 1 78.81 379 ALA B N 1
ATOM 6249 C CA . ALA B 1 379 ? 5.062 -6.902 -17.172 1 78.81 379 ALA B CA 1
ATOM 6250 C C . ALA B 1 379 ? 4.031 -7.684 -16.359 1 78.81 379 ALA B C 1
ATOM 6252 O O . ALA B 1 379 ? 2.916 -7.922 -16.828 1 78.81 379 ALA B O 1
ATOM 6253 N N . THR B 1 380 ? 4.422 -8.117 -15.242 1 78.94 380 THR B N 1
ATOM 6254 C CA . THR B 1 380 ? 3.539 -8.688 -14.227 1 78.94 380 THR B CA 1
ATOM 6255 C C . THR B 1 380 ? 3.441 -7.762 -13.016 1 78.94 380 THR B C 1
ATOM 6257 O O . THR B 1 380 ? 4.223 -6.82 -12.883 1 78.94 380 THR B O 1
ATOM 6260 N N . GLY B 1 381 ? 2.549 -8.031 -12.148 1 70.69 381 GLY B N 1
ATOM 6261 C CA . GLY B 1 381 ? 2.387 -7.254 -10.93 1 70.69 381 GLY B CA 1
ATOM 6262 C C . GLY B 1 381 ? 3.553 -7.398 -9.969 1 70.69 381 GLY B C 1
ATOM 6263 O O . GLY B 1 381 ? 3.695 -6.605 -9.039 1 70.69 381 GLY B O 1
ATOM 6264 N N . TRP B 1 382 ? 4.422 -8.336 -10.188 1 77 382 TRP B N 1
ATOM 6265 C CA . TRP B 1 382 ? 5.57 -8.562 -9.312 1 77 382 TRP B CA 1
ATOM 6266 C C . TRP B 1 382 ? 6.688 -7.566 -9.625 1 77 382 TRP B C 1
ATOM 6268 O O . TRP B 1 382 ? 7.559 -7.324 -8.789 1 77 382 TRP B O 1
ATOM 6278 N N . LEU B 1 383 ? 6.75 -7.059 -10.75 1 80 383 LEU B N 1
ATOM 6279 C CA . LEU B 1 383 ? 7.691 -6.02 -11.148 1 80 383 LEU B CA 1
ATOM 6280 C C . LEU B 1 383 ? 9.125 -6.449 -10.867 1 80 383 LEU B C 1
ATOM 6282 O O . LEU B 1 383 ? 9.406 -7.641 -10.719 1 80 383 LEU B O 1
ATOM 6286 N N . GLN B 1 384 ? 10.047 -5.508 -11.086 1 87.62 384 GLN B N 1
ATOM 6287 C CA . GLN B 1 384 ? 11.453 -5.664 -10.734 1 87.62 384 GLN B CA 1
ATOM 6288 C C . GLN B 1 384 ? 11.812 -4.824 -9.508 1 87.62 384 GLN B C 1
ATOM 6290 O O . GLN B 1 384 ? 11.008 -4.012 -9.047 1 87.62 384 GLN B O 1
ATOM 6295 N N . THR B 1 385 ? 12.898 -5.188 -8.914 1 85.25 385 THR B N 1
ATOM 6296 C CA . THR B 1 385 ? 13.422 -4.383 -7.816 1 85.25 385 THR B CA 1
ATOM 6297 C C . THR B 1 385 ? 14.719 -3.695 -8.219 1 85.25 385 THR B C 1
ATOM 6299 O O . THR B 1 385 ? 15.656 -4.348 -8.695 1 85.25 385 THR B O 1
ATOM 6302 N N . LEU B 1 386 ? 14.742 -2.395 -8.055 1 85.94 386 LEU B N 1
ATOM 6303 C CA . LEU B 1 386 ? 15.922 -1.615 -8.422 1 85.94 386 LEU B CA 1
ATOM 6304 C C . LEU B 1 386 ? 16.672 -1.146 -7.188 1 85.94 386 LEU B C 1
ATOM 6306 O O . LEU B 1 386 ? 16.078 -0.567 -6.273 1 85.94 386 LEU B O 1
ATOM 6310 N N . PHE B 1 387 ? 17.953 -1.486 -7.18 1 86.19 387 PHE B N 1
ATOM 6311 C CA . PHE B 1 387 ? 18.891 -1.001 -6.172 1 86.19 387 PHE B CA 1
ATOM 6312 C C . PHE B 1 387 ? 19.781 0.091 -6.746 1 86.19 387 PHE B C 1
ATOM 6314 O O . PHE B 1 387 ? 20.734 -0.196 -7.484 1 86.19 387 PHE B O 1
ATOM 6321 N N . CYS B 1 388 ? 19.562 1.251 -6.348 1 83.25 388 CYS B N 1
ATOM 6322 C CA . CYS B 1 388 ? 20.234 2.395 -6.965 1 83.25 388 CYS B CA 1
ATOM 6323 C C . CYS B 1 388 ? 21.625 2.604 -6.375 1 83.25 388 CYS B C 1
ATOM 6325 O O . CYS B 1 388 ? 21.812 2.439 -5.172 1 83.25 388 CYS B O 1
ATOM 6327 N N . PHE B 1 389 ? 22.516 2.979 -7.297 1 82.31 389 PHE B N 1
ATOM 6328 C CA . PHE B 1 389 ? 23.859 3.334 -6.879 1 82.31 389 PHE B CA 1
ATOM 6329 C C . PHE B 1 389 ? 23.938 4.809 -6.492 1 82.31 389 PHE B C 1
ATOM 6331 O O . PHE B 1 389 ? 23.203 5.633 -7.027 1 82.31 389 PHE B O 1
ATOM 6338 N N . PRO B 1 390 ? 24.828 5.055 -5.523 1 74.62 390 PRO B N 1
ATOM 6339 C CA . PRO B 1 390 ? 25.016 6.473 -5.211 1 74.62 390 PRO B CA 1
ATOM 6340 C C . PRO B 1 390 ? 25.5 7.281 -6.41 1 74.62 390 PRO B C 1
ATOM 6342 O O . PRO B 1 390 ? 25.109 8.445 -6.574 1 74.62 390 PRO B O 1
ATOM 6345 N N . ARG B 1 391 ? 26.344 6.711 -7.223 1 80.31 391 ARG B N 1
ATOM 6346 C CA . ARG B 1 391 ? 26.859 7.324 -8.445 1 80.31 391 ARG B CA 1
ATOM 6347 C C . ARG B 1 391 ? 26.781 6.352 -9.617 1 80.31 391 ARG B C 1
ATOM 6349 O O . ARG B 1 391 ? 27.078 5.164 -9.469 1 80.31 391 ARG B O 1
ATOM 6356 N N . ALA B 1 392 ? 26.359 6.934 -10.734 1 88.75 392 ALA B N 1
ATOM 6357 C CA . ALA B 1 392 ? 26.312 6.102 -11.93 1 88.75 392 ALA B CA 1
ATOM 6358 C C . ALA B 1 392 ? 27.703 5.723 -12.398 1 88.75 392 ALA B C 1
ATOM 6360 O O . ALA B 1 392 ? 28.641 6.527 -12.328 1 88.75 392 ALA B O 1
ATOM 6361 N N . LEU B 1 393 ? 27.797 4.527 -12.914 1 90.69 393 LEU B N 1
ATOM 6362 C CA . LEU B 1 393 ? 29.078 4.016 -13.43 1 90.69 393 LEU B CA 1
ATOM 6363 C C . LEU B 1 393 ? 29.094 4.031 -14.953 1 90.69 393 LEU B C 1
ATOM 6365 O O . LEU B 1 393 ? 28.25 3.4 -15.594 1 90.69 393 LEU B O 1
ATOM 6369 N N . GLN B 1 394 ? 30.031 4.75 -15.492 1 93.25 394 GLN B N 1
ATOM 6370 C CA . GLN B 1 394 ? 30.219 4.73 -16.938 1 93.25 394 GLN B CA 1
ATOM 6371 C C . GLN B 1 394 ? 30.938 3.463 -17.375 1 93.25 394 GLN B C 1
ATOM 6373 O O . GLN B 1 394 ? 32.062 3.184 -16.922 1 93.25 394 GLN B O 1
ATOM 6378 N N . MET B 1 395 ? 30.25 2.746 -18.281 1 93.56 395 MET B N 1
ATOM 6379 C CA . MET B 1 395 ? 30.828 1.482 -18.734 1 93.56 395 MET B CA 1
ATOM 6380 C C . MET B 1 395 ? 30.938 1.441 -20.25 1 93.56 395 MET B C 1
ATOM 6382 O O . MET B 1 395 ? 29.984 1.787 -20.953 1 93.56 395 MET B O 1
ATOM 6386 N N . ASP B 1 396 ? 32.094 1.021 -20.75 1 93.75 396 ASP B N 1
ATOM 6387 C CA . ASP B 1 396 ? 32.25 0.699 -22.172 1 93.75 396 ASP B CA 1
ATOM 6388 C C . ASP B 1 396 ? 31.719 -0.703 -22.484 1 93.75 396 ASP B C 1
ATOM 6390 O O . ASP B 1 396 ? 31.656 -1.552 -21.594 1 93.75 396 ASP B O 1
ATOM 6394 N N . LYS B 1 397 ? 31.391 -0.757 -23.75 1 94.75 397 LYS B N 1
ATOM 6395 C CA . LYS B 1 397 ? 30.969 -2.096 -24.156 1 94.75 397 LYS B CA 1
ATOM 6396 C C . LYS B 1 397 ? 32.031 -3.133 -23.797 1 94.75 397 LYS B C 1
ATOM 6398 O O . LYS B 1 397 ? 33.219 -2.918 -24.047 1 94.75 397 LYS B O 1
ATOM 6403 N N . GLY B 1 398 ? 31.594 -4.215 -23.156 1 94.31 398 GLY B N 1
ATOM 6404 C CA . GLY B 1 398 ? 32.5 -5.289 -22.797 1 94.31 398 GLY B CA 1
ATOM 6405 C C . GLY B 1 398 ? 33.094 -5.137 -21.422 1 94.31 398 GLY B C 1
ATOM 6406 O O . GLY B 1 398 ? 33.656 -6.086 -20.875 1 94.31 398 GLY B O 1
ATOM 6407 N N . ALA B 1 399 ? 32.969 -3.969 -20.812 1 93.69 399 ALA B N 1
ATOM 6408 C CA . ALA B 1 399 ? 33.469 -3.77 -19.453 1 93.69 399 ALA B CA 1
ATOM 6409 C C . ALA B 1 399 ? 32.688 -4.648 -18.469 1 93.69 399 ALA B C 1
ATOM 6411 O O . ALA B 1 399 ? 31.547 -5.02 -18.719 1 93.69 399 ALA B O 1
ATOM 6412 N N . GLU B 1 400 ? 33.438 -4.934 -17.391 1 94.31 400 GLU B N 1
ATOM 6413 C CA . GLU B 1 400 ? 32.844 -5.848 -16.422 1 94.31 400 GLU B CA 1
ATOM 6414 C C . GLU B 1 400 ? 32.625 -5.164 -15.07 1 94.31 400 GLU B C 1
ATOM 6416 O O . GLU B 1 400 ? 33.5 -4.465 -14.578 1 94.31 400 GLU B O 1
ATOM 6421 N N . LEU B 1 401 ? 31.453 -5.312 -14.508 1 93.94 401 LEU B N 1
ATOM 6422 C CA . LEU B 1 401 ? 31.094 -4.926 -13.141 1 93.94 401 LEU B CA 1
ATOM 6423 C C . LEU B 1 401 ? 30.922 -6.152 -12.258 1 93.94 401 LEU B C 1
ATOM 6425 O O . LEU B 1 401 ? 30.156 -7.055 -12.578 1 93.94 401 LEU B O 1
ATOM 6429 N N . SER B 1 402 ? 31.719 -6.172 -11.234 1 93.19 402 SER B N 1
ATOM 6430 C CA . SER B 1 402 ? 31.609 -7.301 -10.32 1 93.19 402 SER B CA 1
ATOM 6431 C C . SER B 1 402 ? 31.172 -6.852 -8.93 1 93.19 402 SER B C 1
ATOM 6433 O O . SER B 1 402 ? 31.281 -5.668 -8.594 1 93.19 402 SER B O 1
ATOM 6435 N N . GLY B 1 403 ? 30.609 -7.824 -8.148 1 92.81 403 GLY B N 1
ATOM 6436 C CA . GLY B 1 403 ? 30.172 -7.508 -6.797 1 92.81 403 GLY B CA 1
ATOM 6437 C C . GLY B 1 403 ? 29.594 -8.703 -6.062 1 92.81 403 GLY B C 1
ATOM 6438 O O . GLY B 1 403 ? 29.781 -9.852 -6.484 1 92.81 403 GLY B O 1
ATOM 6439 N N . THR B 1 404 ? 29.094 -8.352 -4.898 1 92.94 404 THR B N 1
ATOM 6440 C CA . THR B 1 404 ? 28.453 -9.359 -4.066 1 92.94 404 THR B CA 1
ATOM 6441 C C . THR B 1 404 ? 27.047 -8.914 -3.68 1 92.94 404 THR B C 1
ATOM 6443 O O . THR B 1 404 ? 26.828 -7.746 -3.334 1 92.94 404 THR B O 1
ATOM 6446 N N . PHE B 1 405 ? 26.094 -9.805 -3.887 1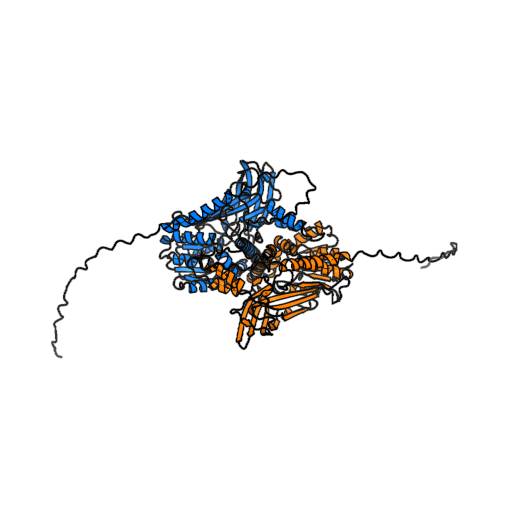 93.56 405 PHE B N 1
ATOM 6447 C CA . PHE B 1 405 ? 24.703 -9.617 -3.451 1 93.56 405 PHE B CA 1
ATOM 6448 C C . PHE B 1 405 ? 24.391 -10.516 -2.266 1 93.56 405 PHE B C 1
ATOM 6450 O O . PHE B 1 405 ? 24.359 -11.742 -2.4 1 93.56 405 PHE B O 1
ATOM 6457 N N . ALA B 1 406 ? 24.203 -9.891 -1.112 1 90.44 406 ALA B N 1
ATOM 6458 C CA . ALA B 1 406 ? 23.859 -10.641 0.094 1 90.44 406 ALA B CA 1
ATOM 6459 C C . ALA B 1 406 ? 22.422 -10.336 0.539 1 90.44 406 ALA B C 1
ATOM 6461 O O . ALA B 1 406 ? 22.016 -9.18 0.572 1 90.44 406 ALA B O 1
ATOM 6462 N N . CYS B 1 407 ? 21.734 -11.406 0.784 1 88.88 407 CYS B N 1
ATOM 6463 C CA . CYS B 1 407 ? 20.344 -11.289 1.188 1 88.88 407 CYS B CA 1
ATOM 6464 C C . CYS B 1 407 ? 20.078 -12.102 2.451 1 88.88 407 CYS B C 1
ATOM 6466 O O . CYS B 1 407 ? 20.625 -13.188 2.625 1 88.88 407 CYS B O 1
ATOM 6468 N N . ARG B 1 408 ? 19.297 -11.562 3.35 1 84.31 408 ARG B N 1
ATOM 6469 C CA . ARG B 1 408 ? 18.844 -12.266 4.539 1 84.31 408 ARG B CA 1
ATOM 6470 C C . ARG B 1 408 ? 17.5 -11.719 5.023 1 84.31 408 ARG B C 1
ATOM 6472 O O . ARG B 1 408 ? 17.203 -10.539 4.82 1 84.31 408 ARG B O 1
ATOM 6479 N N . PRO B 1 409 ? 16.578 -12.664 5.566 1 78 409 PRO B N 1
ATOM 6480 C CA . PRO B 1 409 ? 15.383 -12.117 6.203 1 78 409 PRO B CA 1
ATOM 6481 C C . PRO B 1 409 ? 15.711 -11.078 7.273 1 78 409 PRO B C 1
ATOM 6483 O O . PRO B 1 409 ? 16.703 -11.211 7.98 1 78 409 PRO B O 1
ATOM 6486 N N . ALA B 1 410 ? 14.781 -10.18 7.242 1 68.12 410 ALA B N 1
ATOM 6487 C CA . ALA B 1 410 ? 14.953 -9.18 8.289 1 68.12 410 ALA B CA 1
ATOM 6488 C C . ALA B 1 410 ? 14.609 -9.75 9.664 1 68.12 410 ALA B C 1
ATOM 6490 O O . ALA B 1 410 ? 13.875 -10.742 9.766 1 68.12 410 ALA B O 1
ATOM 6491 N N . GLY B 1 411 ? 15.516 -9.602 10.68 1 62.19 411 GLY B N 1
ATOM 6492 C CA . GLY B 1 411 ? 15.258 -10.07 12.031 1 62.19 411 GLY B CA 1
ATOM 6493 C C . GLY B 1 411 ? 13.836 -9.797 12.492 1 62.19 411 GLY B C 1
ATOM 6494 O O . GLY B 1 411 ? 13.102 -9.039 11.859 1 62.19 411 GLY B O 1
ATOM 6495 N N . ARG B 1 412 ? 13.219 -10.641 13.398 1 56.56 412 ARG B N 1
ATOM 6496 C CA . ARG B 1 412 ? 11.906 -10.367 13.992 1 56.56 412 ARG B CA 1
ATOM 6497 C C . ARG B 1 412 ? 11.812 -8.93 14.477 1 56.56 412 ARG B C 1
ATOM 6499 O O . ARG B 1 412 ? 12.812 -8.352 14.922 1 56.56 412 ARG B O 1
ATOM 6506 N N . PRO B 1 413 ? 10.633 -8.375 14.234 1 49.34 413 PRO B N 1
ATOM 6507 C CA . PRO B 1 413 ? 9.344 -8.883 13.766 1 49.34 413 PRO B CA 1
ATOM 6508 C C . PRO B 1 413 ? 9.172 -8.75 12.25 1 49.34 413 PRO B C 1
ATOM 6510 O O . PRO B 1 413 ? 8.117 -9.094 11.711 1 49.34 413 PRO B O 1
ATOM 6513 N N . LEU B 1 414 ? 10.281 -8.422 11.609 1 53.44 414 LEU B N 1
ATOM 6514 C CA . LEU B 1 414 ? 10.211 -8.156 10.18 1 53.44 414 LEU B CA 1
ATOM 6515 C C . LEU B 1 414 ? 10.695 -9.359 9.383 1 53.44 414 LEU B C 1
ATOM 6517 O O . LEU B 1 414 ? 11.344 -9.203 8.344 1 53.44 414 LEU B O 1
ATOM 6521 N N . GLY B 1 415 ? 10.336 -10.555 9.883 1 59.97 415 GLY B N 1
ATOM 6522 C CA . GLY B 1 415 ? 10.922 -11.742 9.289 1 59.97 415 GLY B CA 1
ATOM 6523 C C . GLY B 1 415 ? 10.508 -11.953 7.844 1 59.97 415 GLY B C 1
ATOM 6524 O O . GLY B 1 415 ? 11.164 -12.688 7.105 1 59.97 415 GLY B O 1
ATOM 6525 N N . ARG B 1 416 ? 9.508 -11.25 7.371 1 63.88 416 ARG B N 1
ATOM 6526 C CA . ARG B 1 416 ? 9.062 -11.422 5.992 1 63.88 416 ARG B CA 1
ATOM 6527 C C . ARG B 1 416 ? 9.703 -10.383 5.074 1 63.88 416 ARG B C 1
ATOM 6529 O O . ARG B 1 416 ? 9.555 -10.445 3.854 1 63.88 416 ARG B O 1
ATOM 6536 N N . MET B 1 417 ? 10.477 -9.508 5.699 1 66.38 417 MET B N 1
ATOM 6537 C CA . MET B 1 417 ? 11.25 -8.531 4.93 1 66.38 417 MET B CA 1
ATOM 6538 C C . MET B 1 417 ? 12.688 -9.016 4.727 1 66.38 417 MET B C 1
ATOM 6540 O O . MET B 1 417 ? 13.094 -10.023 5.316 1 66.38 417 MET B O 1
ATOM 6544 N N . LEU B 1 418 ? 13.344 -8.297 3.74 1 73.06 418 LEU B N 1
ATOM 6545 C CA . LEU B 1 418 ? 14.695 -8.727 3.383 1 73.06 418 LEU B CA 1
ATOM 6546 C C . LEU B 1 418 ? 15.703 -7.602 3.605 1 73.06 418 LEU B C 1
ATOM 6548 O O . LEU B 1 418 ? 15.391 -6.43 3.373 1 73.06 418 LEU B O 1
ATOM 6552 N N . ASP B 1 419 ? 16.766 -7.996 4.137 1 75.06 419 ASP B N 1
ATOM 6553 C CA . ASP B 1 419 ? 17.938 -7.141 4.113 1 75.06 419 ASP B CA 1
ATOM 6554 C C . ASP B 1 419 ? 18.891 -7.539 2.98 1 75.06 419 ASP B C 1
ATOM 6556 O O . ASP B 1 419 ? 19.188 -8.719 2.811 1 75.06 419 ASP B O 1
ATOM 6560 N N . VAL B 1 420 ? 19.234 -6.484 2.254 1 83 420 VAL B N 1
ATOM 6561 C CA . VAL B 1 420 ? 20.125 -6.75 1.131 1 83 420 VAL B CA 1
ATOM 6562 C C . VAL B 1 420 ? 21.391 -5.902 1.264 1 83 420 VAL B C 1
ATOM 6564 O O . VAL B 1 420 ? 21.312 -4.695 1.507 1 83 420 VAL B O 1
ATOM 6567 N N . ASP B 1 421 ? 22.516 -6.547 1.232 1 83.12 421 ASP B N 1
ATOM 6568 C CA . ASP B 1 421 ? 23.812 -5.883 1.176 1 83.12 421 ASP B CA 1
ATOM 6569 C C . ASP B 1 421 ? 24.453 -6.062 -0.195 1 83.12 421 ASP B C 1
ATOM 6571 O O . ASP B 1 421 ? 24.672 -7.188 -0.647 1 83.12 421 ASP B O 1
ATOM 6575 N N . LEU B 1 422 ? 24.734 -4.859 -0.775 1 86.88 422 LEU B N 1
ATOM 6576 C CA . LEU B 1 422 ? 25.328 -4.879 -2.107 1 86.88 422 LEU B CA 1
ATOM 6577 C C . LEU B 1 422 ? 26.734 -4.262 -2.09 1 86.88 422 LEU B C 1
ATOM 6579 O O . LEU B 1 422 ? 26.922 -3.162 -1.567 1 86.88 422 LEU B O 1
ATOM 6583 N N . SER B 1 423 ? 27.688 -5.031 -2.557 1 86.25 423 SER B N 1
ATOM 6584 C CA . SER B 1 423 ? 29.031 -4.52 -2.82 1 86.25 423 SER B CA 1
ATOM 6585 C C . SER B 1 423 ? 29.375 -4.609 -4.305 1 86.25 423 SER B C 1
ATOM 6587 O O . SER B 1 423 ? 29.031 -5.594 -4.965 1 86.25 423 SER B O 1
ATOM 6589 N N . VAL B 1 424 ? 29.891 -3.504 -4.793 1 88.12 424 VAL B N 1
ATOM 6590 C CA . VAL B 1 424 ? 30.234 -3.492 -6.215 1 88.12 424 VAL B CA 1
ATOM 6591 C C . VAL B 1 424 ? 31.672 -3.039 -6.402 1 88.12 424 VAL B C 1
ATOM 6593 O O . VAL B 1 424 ? 32.188 -2.266 -5.598 1 88.12 424 VAL B O 1
ATOM 6596 N N . GLN B 1 425 ? 32.344 -3.662 -7.363 1 85.12 425 GLN B N 1
ATOM 6597 C CA . GLN B 1 425 ? 33.688 -3.309 -7.793 1 85.12 425 GLN B CA 1
ATOM 6598 C C . GLN B 1 425 ? 33.719 -3.057 -9.297 1 85.12 425 GLN B C 1
ATOM 6600 O O . GLN B 1 425 ? 33.281 -3.883 -10.086 1 85.12 425 GLN B O 1
ATOM 6605 N N . PHE B 1 426 ? 34.219 -1.812 -9.695 1 86.75 426 PHE B N 1
ATOM 6606 C CA . PHE B 1 426 ? 34.375 -1.439 -11.102 1 86.75 426 PHE B CA 1
ATOM 6607 C C . PHE B 1 426 ? 35.688 -0.671 -11.312 1 86.75 426 PHE B C 1
ATOM 6609 O O . PHE B 1 426 ? 35.938 0.339 -10.648 1 86.75 426 PHE B O 1
ATOM 6616 N N . GLN B 1 427 ? 36.406 -1.135 -12.32 1 76.81 427 GLN B N 1
ATOM 6617 C CA . GLN B 1 427 ? 37.688 -0.515 -12.711 1 76.81 427 GLN B CA 1
ATOM 6618 C C . GLN B 1 427 ? 38.5 -0.112 -11.484 1 76.81 427 GLN B C 1
ATOM 6620 O O . GLN B 1 427 ? 39 1.014 -11.406 1 76.81 427 GLN B O 1
ATOM 6625 N N . GLY B 1 428 ? 38.594 -0.994 -10.516 1 67 428 GLY B N 1
ATOM 6626 C CA . GLY B 1 428 ? 39.438 -0.787 -9.359 1 67 428 GLY B CA 1
ATOM 6627 C C . GLY B 1 428 ? 38.75 -0.014 -8.242 1 67 428 GLY B C 1
ATOM 6628 O O . GLY B 1 428 ? 39.281 0.058 -7.129 1 67 428 GLY B O 1
ATOM 6629 N N . ALA B 1 429 ? 37.594 0.611 -8.531 1 64.19 429 ALA B N 1
ATOM 6630 C CA . ALA B 1 429 ? 36.844 1.319 -7.484 1 64.19 429 ALA B CA 1
ATOM 6631 C C . ALA B 1 429 ? 35.75 0.438 -6.887 1 64.19 429 ALA B C 1
ATOM 6633 O O . ALA B 1 429 ? 35.125 -0.337 -7.602 1 64.19 429 ALA B O 1
ATOM 6634 N N . ALA B 1 430 ? 35.844 0.347 -5.43 1 60.12 430 ALA B N 1
ATOM 6635 C CA . ALA B 1 430 ? 34.844 -0.458 -4.727 1 60.12 430 ALA B CA 1
ATOM 6636 C C . ALA B 1 430 ? 33.812 0.427 -4.012 1 60.12 430 ALA B C 1
ATOM 6638 O O . ALA B 1 430 ? 34.156 1.521 -3.553 1 60.12 430 ALA B O 1
ATOM 6639 N N . ALA B 1 431 ? 32.562 0.099 -4.223 1 64.12 431 ALA B N 1
ATOM 6640 C CA . ALA B 1 431 ? 31.516 0.746 -3.455 1 64.12 431 ALA B CA 1
ATOM 6641 C C . ALA B 1 431 ? 30.594 -0.288 -2.811 1 64.12 431 ALA B C 1
ATOM 6643 O O . ALA B 1 431 ? 30.406 -1.377 -3.355 1 64.12 431 ALA B O 1
ATOM 6644 N N . ARG B 1 432 ? 30.328 -0.068 -1.433 1 62.03 432 ARG B N 1
ATOM 6645 C CA . ARG B 1 432 ? 29.391 -0.91 -0.705 1 62.03 432 ARG B CA 1
ATOM 6646 C C . ARG B 1 432 ? 28.156 -0.12 -0.301 1 62.03 432 ARG B C 1
ATOM 6648 O O . ARG B 1 432 ? 28.25 1.025 0.144 1 62.03 432 ARG B O 1
ATOM 6655 N N . VAL B 1 433 ? 27.125 -0.683 -0.771 1 62.12 433 VAL B N 1
ATOM 6656 C CA . VAL B 1 433 ? 25.859 -0.067 -0.364 1 62.12 433 VAL B CA 1
ATOM 6657 C C . VAL B 1 433 ? 24.969 -1.105 0.321 1 62.12 433 VAL B C 1
ATOM 6659 O O . VAL B 1 433 ? 24.922 -2.262 -0.104 1 62.12 433 VAL B O 1
ATOM 6662 N N . GLN B 1 434 ? 24.484 -0.836 1.51 1 56.22 434 GLN B N 1
ATOM 6663 C CA . GLN B 1 434 ? 23.531 -1.678 2.23 1 56.22 434 GLN B CA 1
ATOM 6664 C C . GLN B 1 434 ? 22.094 -1.181 2.043 1 56.22 434 GLN B C 1
ATOM 6666 O O . GLN B 1 434 ? 21.844 0.023 2.109 1 56.22 434 GLN B O 1
ATOM 6671 N N . TYR B 1 435 ? 21.359 -2.156 1.521 1 52.56 435 TYR B N 1
ATOM 6672 C CA . TYR B 1 435 ? 19.953 -1.838 1.355 1 52.56 435 TYR B CA 1
ATOM 6673 C C . TYR B 1 435 ? 19.094 -2.639 2.33 1 52.56 435 TYR B C 1
ATOM 6675 O O . TYR B 1 435 ? 19.375 -3.814 2.584 1 52.56 435 TYR B O 1
ATOM 6683 N N . ALA B 1 436 ? 18.344 -1.991 3.102 1 48.38 436 ALA B N 1
ATOM 6684 C CA . ALA B 1 436 ? 17.25 -2.643 3.822 1 48.38 436 ALA B CA 1
ATOM 6685 C C . ALA B 1 436 ? 15.953 -2.605 3.012 1 48.38 436 ALA B C 1
ATOM 6687 O O . ALA B 1 436 ? 15.414 -1.529 2.738 1 48.38 436 ALA B O 1
ATOM 6688 N N . MET B 1 437 ? 15.867 -3.773 2.186 1 43.34 437 MET B N 1
ATOM 6689 C CA . MET B 1 437 ? 14.641 -3.824 1.393 1 43.34 437 MET B CA 1
ATOM 6690 C C . MET B 1 437 ? 13.414 -3.898 2.293 1 43.34 437 MET B C 1
ATOM 6692 O O . MET B 1 437 ? 12.992 -4.988 2.689 1 43.34 437 MET B O 1
ATOM 6696 N N . ARG B 1 438 ? 13.422 -3.016 3.104 1 42.91 438 ARG B N 1
ATOM 6697 C CA . ARG B 1 438 ? 12.156 -2.943 3.824 1 42.91 438 ARG B CA 1
ATOM 6698 C C . ARG B 1 438 ? 11.008 -2.561 2.889 1 42.91 438 ARG B C 1
ATOM 6700 O O . ARG B 1 438 ? 11.211 -1.817 1.927 1 42.91 438 ARG B O 1
ATOM 6707 N N . ARG B 1 439 ? 10.211 -3.396 2.51 1 38.28 439 ARG B N 1
ATOM 6708 C CA . ARG B 1 439 ? 9.273 -3.42 1.396 1 38.28 439 ARG B CA 1
ATOM 6709 C C . ARG B 1 439 ? 8.977 -2.01 0.897 1 38.28 439 ARG B C 1
ATOM 6711 O O . ARG B 1 439 ? 8.523 -1.154 1.662 1 38.28 439 ARG B O 1
ATOM 6718 N N . PRO B 1 440 ? 9.734 -1.659 -0.184 1 30.03 440 PRO B N 1
ATOM 6719 C CA . PRO B 1 440 ? 9.523 -0.439 -0.967 1 30.03 440 PRO B CA 1
ATOM 6720 C C . PRO B 1 440 ? 8.047 -0.176 -1.264 1 30.03 440 PRO B C 1
ATOM 6722 O O . PRO B 1 440 ? 7.25 -1.117 -1.347 1 30.03 440 PRO B O 1
ATOM 6725 N N . GLN B 1 441 ? 7.449 0.92 -0.814 1 27.81 441 GLN B N 1
ATOM 6726 C CA . GLN B 1 441 ? 6.164 1.368 -1.342 1 27.81 441 GLN B CA 1
ATOM 6727 C C . GLN B 1 441 ? 6.145 1.296 -2.867 1 27.81 441 GLN B C 1
ATOM 6729 O O . GLN B 1 441 ? 7.082 1.742 -3.529 1 27.81 441 GLN B O 1
ATOM 6734 N N . GLN B 1 442 ? 5.805 0.222 -3.465 1 25.41 442 GLN B N 1
ATOM 6735 C CA . GLN B 1 442 ? 5.691 0.08 -4.914 1 25.41 442 GLN B CA 1
ATOM 6736 C C . GLN B 1 442 ? 5.203 1.375 -5.555 1 25.41 442 GLN B C 1
ATOM 6738 O O . GLN B 1 442 ? 4.156 1.906 -5.176 1 25.41 442 GLN B O 1
ATOM 6743 N N . ARG B 1 443 ? 6 2.236 -5.891 1 24.44 443 ARG B N 1
ATOM 6744 C CA . ARG B 1 443 ? 5.73 3.357 -6.789 1 24.44 443 ARG B CA 1
ATOM 6745 C C . ARG B 1 443 ? 5 2.891 -8.039 1 24.44 443 ARG B C 1
ATOM 6747 O O . ARG B 1 443 ? 5.492 2.027 -8.773 1 24.44 443 ARG B O 1
ATOM 6754 N N . LEU B 1 444 ? 3.77 2.66 -7.922 1 22.03 444 LEU B N 1
ATOM 6755 C CA . LEU B 1 444 ? 3.061 2.547 -9.188 1 22.03 444 LEU B CA 1
ATOM 6756 C C . LEU B 1 444 ? 3.477 3.66 -10.148 1 22.03 444 LEU B C 1
ATOM 6758 O O . LEU B 1 444 ? 3.25 4.84 -9.867 1 22.03 444 LEU B O 1
ATOM 6762 N N . TYR B 1 445 ? 4.652 3.723 -10.672 1 19.89 445 TYR B N 1
ATOM 6763 C CA . TYR B 1 445 ? 5.004 4.559 -11.812 1 19.89 445 TYR B CA 1
ATOM 6764 C C . TYR B 1 445 ? 4.027 4.344 -12.961 1 19.89 445 TYR B C 1
ATOM 6766 O O . TYR B 1 445 ? 3.812 3.213 -13.406 1 19.89 445 TYR B O 1
ATOM 6774 N N . THR B 1 446 ? 2.859 4.855 -12.961 1 16.42 446 THR B N 1
ATOM 6775 C CA . THR B 1 446 ? 2.531 5.109 -14.359 1 16.42 446 THR B CA 1
ATOM 6776 C C . THR B 1 446 ? 3.572 6.023 -15 1 16.42 446 THR B C 1
ATOM 6778 O O . THR B 1 446 ? 4.008 7 -14.391 1 16.42 446 THR B O 1
#

Radius of gyration: 33.97 Å; Cα contacts (8 Å, |Δi|>4): 1967; chains: 2; bounding box: 96×154×113 Å

Organism: NCBI:txid307507

Solvent-accessible surface area (backbone atoms only — not comparable to full-atom values): 46685 Å² total; per-residue (Å²): 138,88,84,87,85,87,91,81,88,82,79,86,81,80,72,84,73,81,74,78,78,75,78,81,84,78,80,77,78,82,74,85,69,70,67,73,69,57,59,66,59,52,59,58,55,55,60,57,61,63,68,62,65,77,67,67,82,68,74,76,92,72,79,82,88,60,88,66,66,72,71,75,76,67,77,68,68,80,70,75,60,46,50,64,64,49,15,45,25,22,18,45,49,6,10,49,22,26,6,33,47,0,1,2,58,6,73,8,52,25,58,42,3,48,30,49,41,45,40,39,40,55,58,50,48,49,57,68,66,24,58,58,56,49,50,40,53,50,49,31,42,44,10,35,16,78,75,29,47,70,27,39,33,35,23,50,63,28,46,54,28,60,67,44,50,47,41,45,72,32,36,26,53,31,28,42,28,28,15,58,15,61,44,14,28,53,44,15,48,47,22,36,49,66,61,70,36,58,89,36,39,47,72,42,72,31,45,65,75,70,55,83,66,100,57,76,58,27,42,31,40,37,47,84,57,70,30,52,61,44,55,29,62,46,40,51,44,45,50,31,44,36,44,74,63,28,48,33,91,87,39,45,48,40,49,32,32,38,33,37,31,38,28,35,22,40,52,59,64,61,54,46,51,52,48,50,52,53,67,67,42,71,60,69,90,60,51,59,58,54,48,53,56,47,36,55,54,39,40,34,35,40,70,66,91,47,77,80,29,55,26,30,44,73,28,77,60,48,73,41,48,58,90,71,46,40,63,73,68,53,48,50,73,32,69,47,61,30,40,22,74,35,68,40,46,35,24,23,42,36,27,25,32,39,38,31,30,27,59,93,77,56,28,83,52,47,64,65,32,68,47,52,29,43,69,89,47,75,76,38,51,58,35,21,28,34,42,42,46,98,62,65,42,82,38,50,58,66,36,62,41,34,33,36,50,28,37,29,58,27,63,84,26,24,49,37,30,36,33,33,40,38,34,39,38,44,93,89,46,75,49,77,47,78,37,66,38,54,43,31,60,15,52,36,59,89,140,80,83,91,83,85,91,87,78,83,84,88,82,88,78,88,75,85,78,79,82,76,80,79,82,79,80,76,79,83,73,86,70,70,66,74,68,56,56,66,57,52,58,59,55,57,61,59,59,66,70,62,64,78,66,68,84,69,74,75,89,71,80,80,90,60,88,69,66,74,70,74,77,68,77,67,67,80,72,77,60,44,51,62,62,47,12,46,26,21,16,45,49,4,11,51,23,26,6,32,46,1,0,2,57,7,74,7,54,24,59,41,2,48,29,48,41,45,39,39,40,55,59,50,49,51,58,69,65,24,59,58,55,51,50,40,54,49,49,32,42,47,9,37,16,78,77,29,46,71,27,38,33,35,23,50,62,27,46,56,28,60,68,45,51,48,42,45,72,32,36,26,52,32,28,42,30,27,16,60,15,61,42,15,30,53,44,16,47,48,22,34,50,66,60,71,35,59,89,36,39,48,70,41,72,30,44,66,74,68,56,82,66,101,57,76,59,27,42,31,39,37,48,86,55,69,30,50,60,43,55,28,63,47,39,51,46,46,51,32,45,34,45,73,64,28,50,34,92,88,40,45,48,40,49,32,33,38,33,36,32,38,29,35,22,41,53,59,64,60,53,47,50,54,49,49,53,53,69,68,41,72,61,68,91,59,50,58,58,54,46,54,56,46,36,55,54,40,41,35,35,41,72,66,91,47,77,80,28,54,26,30,41,72,29,77,60,49,73,42,48,58,89,70,45,40,62,72,69,52,48,50,74,32,69,46,61,32,39,22,73,36,69,41,45,34,24,24,42,35,25,24,31,39,37,31,30,27,58,93,78,57,27,82,52,48,66,64,33,67,48,51,29,43,69,91,45,76,76,37,52,59,35,21,28,34,41,42,47,98,62,65,41,83,37,49,57,66,38,62,42,33,33,35,51,28,36,28,56,26,62,83,26,23,48,37,29,35,32,33,40,38,34,38,37,43,94,90,45,73,48,78,48,78,38,68,40,55,42,33,59,15,51,31,58,88

pLDDT: mean 70.81, std 28.47, range [14.84, 98.81]

Sequence (892 aa):
MQAPRSMRGRPKCGRDGLAPTTPRPAAAPARPGRQCARRAAAAAAAAEEAAAADESALASTSAPASERALPRLTLTAPKRRIPWHIWERAYYLRLKEQERQLALLSGGDGDEWYYSMWDNPEAHQQLLEDQVRYAAYQDALMAAAPLLEGKTVLDVGCGCGLLSLMAAEAGAAHVYAVDASRGAAELATRVVKANGMQGRITVIHGRAEAVALPVDKVDVIVCDWMGAALLHDSLLPALAAARDRWLAPGGLMLPDAASLYVMGVDDRQHVADKKAFWQTRQLGDFDVSPVLNAVVRFPRQDTLARRSQAVTGAHRLVTLDLYRAGPKDLTFSRPFSLTAQREGRVSALLAYFDASFTCRGDPPGGEAVTLTTHPMAPATGWLQTLFCFPRALQMDKGAELSGTFACRPAGRPLGRMLDVDLSVQFQGAAARVQYAMRRPQQRLYTMQAPRSMRGRPKCGRDGLAPTTPRPAAAPARPGRQCARRAAAAAAAAEEAAAADESALASTSAPASERALPRLTLTAPKRRIPWHIWERAYYLRLKEQERQLALLSGGDGDEWYYSMWDNPEAHQQLLEDQVRYAAYQDALMAAAPLLEGKTVLDVGCGCGLLSLMAAEAGAAHVYAVDASRGAAELATRVVKANGMQGRITVIHGRAEAVALPVDKVDVIVCDWMGAALLHDSLLPALAAARDRWLAPGGLMLPDAASLYVMGVDDRQHVADKKAFWQTRQLGDFDVSPVLNAVVRFPRQDTLARRSQAVTGAHRLVTLDLYRAGPKDLTFSRPFSLTAQREGRVSALLAYFDASFTCRGDPPGGEAVTLTTHPMAPATGWLQTLFCFPRALQMDKGAELSGTFACRPAGRPLGRMLDVDLSVQFQGAAARVQYAMRRPQQRLYT

Nearest PDB structures (foldseek):
  7p2r-assembly1_A  TM=8.843E-01  e=8.927E-31  Mus musculus
  8dur-assembly2_B  TM=9.337E-01  e=9.912E-30  Naegleria fowleri
  6cu3-assembly3_C  TM=9.193E-01  e=1.172E-29  Naegleria fowleri
  5fub-assembly1_A-2  TM=9.254E-01  e=9.304E-29  Danio rerio
  6dnz-assembly1_D  TM=8.501E-01  e=2.323E-23  Trypanosoma brucei brucei TREU927

Secondary structure (DSSP, 8-state):
---------------------------------SGGGHHHHHHHHHHHHHHHGGGSTT-------------------------HHHHHHHHHHHHHHHHHHHHHHTSS-HHHHHHHHTTSHHHHHHHHH-HHHHHHHHHHHHHTHHHHBT-EEEEET-TTTHHHHHHHHTTBSEEEEEES-HHHHHHHHHHHHHTT-TTTEEEEES-TTT---SSS-EEEEEE---BTTBTTT--HHHHHHHHHHHEEEEEEEES-EEEEEEEEE--HHHHHHHHHHHHHS-BTB---HHHHHHHHHS-EEE--S-GGGEEEEEEEEEEEETTT--GGGG-EEEEEEEEBSSSEEEEEEEEEEEEEE-TTT--TTS--EEEE--TTSPP-TT-EEEEEEEEEEEE-TT-EEEEEEEEEE-STT-TTSEEEEEEEEETTEEEEEEEEE---------/---------------------------------STHHHHHHHHHHHHHHHTTGGGS----------------------S----HHHHHHHHHHHHHHHHHHHHHHTSS-HHHHHHHHTTSHHHHHHHHH-HHHHHHHHHHHHHTHHHHBT-EEEEET-TTTHHHHHHHHTTBSEEEEEES-HHHHHHHHHHHHHTT-TTTEEEEES-TTT---SSS-EEEEEE---BTTBTTT--HHHHHHHHHHHEEEEEEEES-EEEEEEEEE--HHHHHHHHHHHHHS-BTB---HHHHHHHHHS-EEE--S-GGGEEEEEEEEEEEETTT--GGGG-EEEEEEEEBSSSEEEEEEEEEEEEEE-TTT--TTS--EEEE--TTSPP-TT-EEEEEEEEEEEE-TT-EEEEEEEEEE--TT-TTSEEEEEEEEETTEEEEEEEEE---------

Foldseek 3Di:
DDDDDDDDDDDDPDDDPPDPPPDDPDDPPDPPPPPPVPPVVVVVVVVVVVVPPVPPPPDDDDDDDPPPPPPPPPPPVPPLCPDLLLLVLLLVLLVLLVQLVVQFPVLHASVVSNLQSLLDVVNVVSQVPFVLNLVLLLVLLLLQLVLQAAWEEEEAQCFLNSSVVSSVVSHHQAYEYEGQRPSRLVNNVVVCVVVVNCVRYDGDHRQLLDDDDPDFAGQEYEYPQAAAQRCFLNCLASLLNNLVRHHDVLGYYVLQKKWKKKFFFAPVVVLVVVVVVVVPDPPPPDDPVVVSLVLLQAKAFAADSDPNRGFWDMWIFDMDRSNDDHQVVQWDKGKTKTFGQAWDKGFKMKMKMKGWSCSVPHRNSDHIGIDILPRVDPHGSRGIIIRGDPDIDTDHHGFMKMWMWTWAADPGPSRSFIKIKIWIDGPRDIDIDTHRPSPRSSNSPD/DDDDDDDDDDDDDDDDDPDDPPPDPPDPPDPPPPPPVPPVVVVVVVVVVVVPPVPPPPDDPDDDDPPPPPPPPPVPVPPLCPDLLLLVLLLVLLVLLVQLVVCFPVVHASVVSNLQSLLDVVNVVSQVPFVLNLVLLLVLLLLQLVLQAAFEEEEAQCFLNSSVVSSVVSHHQAYEYEGQRPSRLVNNVVVCVVVVNCVRYDGDHRQLLDDDDPDFAGQEYEYPQAAAQRQFLNCLASLLNNLVRHHDVLGYYVLQKKWKKKFFFAPVVVLVVVVVVVVPDPPPPDDPVVVSLVLLQAKAFAADSDPNRTFWDMWIFDMDRSNDDHQVVQWDKGKTKTFGQAWDKGFKMKMKMKGWSCSVPHRNSDHIGIDILPRVDPHGSRGIIIRGDPDIDTDHHGFMKMWMWTWAQDPGPSRSWIKIKIWIDGPRDIDIDTYRPSSRSSSSPD